Protein AF-A0A0G4K758-F1 (afdb_monomer)

Radius of gyration: 41.96 Å; Cα contacts (8 Å, |Δi|>4): 1169; chains: 1; bounding box: 105×91×119 Å

pLDDT: mean 74.56, std 19.64, range [31.14, 98.19]

Solvent-accessible surface area (backbone atoms only — not comparable to full-atom values): 63562 Å² total; per-residue (Å²): 114,80,69,56,59,59,52,56,68,67,61,80,76,66,96,59,64,56,64,55,52,51,47,55,55,53,50,59,53,39,78,76,38,103,77,66,77,71,59,66,46,62,55,41,48,66,68,60,49,51,52,48,46,57,54,53,66,71,54,57,74,74,57,45,56,56,47,53,53,51,54,52,53,54,60,71,73,54,92,82,76,82,61,89,55,58,67,59,61,62,60,58,73,71,50,95,88,28,70,64,58,38,54,52,47,53,50,62,77,35,58,84,61,64,72,52,49,66,41,54,50,56,48,50,49,50,48,54,67,51,45,60,60,42,53,76,74,37,70,65,62,51,54,55,51,54,49,51,54,51,48,65,70,71,50,53,65,66,60,49,53,72,70,28,54,55,71,50,38,50,55,61,47,41,52,46,34,52,48,30,70,71,66,67,41,64,69,52,50,52,50,51,51,53,45,46,71,76,44,74,85,44,87,67,41,60,61,40,57,53,51,53,33,39,60,77,39,31,78,75,39,72,69,46,36,50,52,42,52,51,52,48,68,73,36,57,71,45,34,13,53,43,54,50,32,53,52,57,56,71,68,38,66,63,51,61,51,48,57,50,51,63,70,72,72,68,92,65,91,84,69,81,79,76,73,85,81,68,74,55,53,55,64,62,38,44,57,50,42,54,62,46,51,56,66,67,49,93,51,91,70,62,58,63,69,55,58,52,49,53,51,72,74,43,54,67,62,52,51,53,52,49,51,40,49,52,55,34,54,59,61,47,78,78,70,69,61,79,79,57,52,65,70,43,46,70,51,53,48,56,57,48,49,52,52,48,53,49,47,51,50,52,62,73,76,46,96,80,69,93,73,66,62,75,57,55,54,51,50,50,51,48,53,51,62,63,57,64,80,53,78,84,60,82,85,79,58,91,88,50,59,68,63,55,50,53,51,52,39,48,56,43,26,54,33,37,61,38,30,94,82,34,71,67,33,33,51,50,48,50,75,44,42,68,42,48,55,41,48,52,20,38,51,53,30,47,29,72,76,64,72,46,54,68,59,62,49,52,56,48,47,50,74,65,24,83,84,43,52,74,62,52,57,52,49,32,51,50,53,55,57,58,68,36,75,79,57,95,57,90,85,76,59,92,71,42,76,66,55,53,36,57,43,49,58,75,43,50,73,64,50,50,56,51,52,67,32,67,70,53,56,59,56,46,67,73,41,63,69,59,42,48,53,50,49,55,54,56,68,32,93,90,37,76,75,74,80,58,60,45,46,54,49,42,46,67,68,52,88,50,69,67,54,34,55,52,32,50,61,54,50,62,76,35,52,96,75,43,48,70,63,50,55,65,46,47,83,74,45,63,68,74,48,29,53,53,51,53,52,42,54,44,55,57,59,54,68,67,55,46,93,88,56,71,69,90,49,70,66,58,47,48,55,52,44,69,74,67,60,60,72,88,47,47,59,69,50,64,75,39,60,66,50,60,60,41,51,57,67,22,26,24,65,81,73,73,48,66,48,57,57,68,58,50,49,45,55,52,40,53,45,47,67,50,90,66,96,72,87,59,60,67,54,51,46,55,53,71,48,40,27,64,69,46,43,42,51,28,50,50,54,46,49,54,51,40,55,74,67,66,57,53,72,84,53,57,42,54,44,44,59,44,23,56,66,47,57,70,70,64,52,55,52,46,56,60,51,35,51,52,31,44,77,65,77,34,38,70,59,27,15,50,48,48,37,27,47,51,64,47,69,47,46,70,52,51,48,50,36,50,52,35,40,73,70,44,87,53,62,60,37,14,49,27,19,45,54,32,46,43,53,53,13,57,76,69,76,42,53,49,68,58,46,55,55,69,36,61,73,53,85,74,36,39,83,83,22,38,32,80,44,51,25,41,54,84,62,58,45,43,33,43,34,33,63,43,94,86,74,44,76,48,35,31,36,67,86,75,76,38,81,44,97,65,87,75,84,73,58,96,47,35,28,62,68,46,34,51,49,43,54,51,49,54,54,50,47,56,52,51,52,54,52,50,53,57,53,48,46,58,47,52,53,49,30,44,36,41,52,57,54,29,25,50,62,52,41,38,60,44,27,60,62,25,43,72,36,26,52,53,38,49,43,40,55,32,27,35,38,50,98,85,71,44,81,74,50,55,34,31,37,48,97,90,69,51,33,26,32,78,80,73,43,79,56,78,83,56,74,85,54,41,85,35,66,30,37,27,54,50,44,56,92,82,44,58,70,71,57,49,51,41,46,53,46,53,34,56,78,69,71,52,74,50,88,56,68,53,87,74,54,65,59,35,77,83,54,76,89,49,39,48,99,76,35,30,38,66,47,80,90,42,66,26,54,47,67,56,54,53,50,51,36,58,74,70,67,34,43,71,50,70,73,48,81,96,44,28,34,41,38,40,36,37,79,37,79,75,56,31,34,34,41,37,42,34,33,79,59,47,49,73,99,51,86,67,90,62,65,32,41,42,46,34,39,40,34,28,57,35,51,97,88,63,47,70,55,91,90,52,57,30,57,64,87,80,45,61,60,60,39,47,14,33,52,48,21,52,59,73,70,93

Nearest PDB structures (foldseek):
  3zjy-assembly3_G  TM=2.683E-01  e=3.350E-01  Homo sapiens
  7y4i-assembly1_A  TM=2.012E-01  e=2.484E-01  Arabidopsis thaliana
  7y4i-assembly1_B  TM=1.807E-01  e=9.750E-01  Arabidopsis thaliana
  5qsu-assembly2_A  TM=2.296E-01  e=1.851E+00  Homo sapiens
  2pl2-assembly1_B  TM=3.145E-01  e=6.390E+00  Thermus thermophilus HB27

Secondary structure (DSSP, 8-state):
-HHHHHHHHHHTT-S-HHHHHHHHHHHHHHTTSS--STTHHHHS-HHHHHHHHHHHTTS-HHHHHHHHHHHHHHHHH-SS---TTHHHHHHGGG-TT-HHHHHHHHHHHTTTT-SSHHHHHHHHHHIIIIIHHHTTT-HHHHHHHHHHHHHHHHS-HHHHHHHS-GGGGHHHHHHHHHHHHHH--HHHHHHHHHHHHHHTT-TTS-HHHHHHHHHTTGGG-HHHHHHHHHHHHH-HHHHHHHHHHHHHHHH-HHHHHHHHHHHHS---TT--------SSHHHHHHHHHHHHHHHH--SS---HHHHHHHHHH-HHHHHHHHHHHHHHHHHHHTT--TTHHHHHHHHHHHHHHHHHHHHHHHHHH-TTS---HHHHHHHHHHHHHHHTT-GGGTTS-SSSHHHHHHHHHHHHHHHHHTTTT-HHHHHHHHHHTTSHHHHHHHHHHHHHHH---HHHHHHHHHHH-TT--HHHHHHHHHHHHHHHTTSS-TT--SS-HHHHHHHHHH-HHHHHHHHT-HHHHHHHTT-HHHHHHHHHHHT-TT------HHHHHHHHH---HHHHHHHHHHHHT-HHHHHHHHHHHHTT--HHHHHHHHHHHHHHHHTT--TT----SHHHHHHHHHHH--HHHHHHHHT-HHHHHHHTTPBBTTSSSBPPHHHHHHHHHHHHH-SS----HHHHHHHTTB-HHHHHHHHHHHHHHHHHTT--GGGTTHHHHHHHHS-HHHHHHHHHHHHHHHHTT-HHHHHHHHHHHGGG--HHHHHHHHHHHHH-S-HHHHHHHHHHHHHHHHHTTS-HHHHHHHH---TT--TTSEEEEE--TTTT-EEEEEE-TTS-EEEEETTTTEEESSPPPP-TTS-HHHHHHHHHHHHHHHHHHHHHHHHHHHHHHHHHHH---EEHHHHIIIIISSHHHHHHHHHSEEEEE-TTS-EEEEEEE-TTS-EE-TTSPBPPPPHHHHTSEEEEEPPGGGS-HHHHHHHHHHHHHTT---SS--TT----PPPGGGB-TTSEEE-SS-EE-HHHHHHHHHHTTPEE----GGGEEEEEEEEETTTTEEEEEEEEEEETT---SSPEEEEEEEEEE--TTS---TT----GGGS-HHHHHHHHHHHHH-

Mean predicted aligned error: 20.36 Å

Structure (mmCIF, N/CA/C/O backbone):
data_AF-A0A0G4K758-F1
#
_entry.id   AF-A0A0G4K758-F1
#
loop_
_atom_site.group_PDB
_atom_site.id
_atom_site.type_symbol
_atom_site.label_atom_id
_atom_site.label_alt_id
_atom_site.label_comp_id
_atom_site.label_asym_id
_atom_site.label_entity_id
_atom_site.label_seq_id
_atom_site.pdbx_PDB_ins_code
_atom_site.Cartn_x
_atom_site.Cartn_y
_atom_site.Cartn_z
_atom_site.occupancy
_atom_site.B_iso_or_equiv
_atom_site.auth_seq_id
_atom_site.auth_comp_id
_atom_site.auth_asym_id
_atom_site.auth_atom_id
_atom_site.pdbx_PDB_model_num
ATOM 1 N N . MET A 1 1 ? 27.061 52.508 -25.221 1.00 33.19 1 MET A N 1
ATOM 2 C CA . MET A 1 1 ? 26.983 52.858 -26.660 1.00 33.19 1 MET A CA 1
ATOM 3 C C . MET A 1 1 ? 27.498 54.270 -26.961 1.00 33.19 1 MET A C 1
ATOM 5 O O . MET A 1 1 ? 28.355 54.381 -27.823 1.00 33.19 1 MET A O 1
ATOM 9 N N . GLY A 1 2 ? 27.103 55.327 -26.233 1.00 34.38 2 GLY A N 1
ATOM 10 C CA . GLY A 1 2 ? 27.528 56.711 -26.542 1.00 34.38 2 GLY A CA 1
ATOM 11 C C . GLY A 1 2 ? 29.026 57.062 -26.392 1.00 34.38 2 GLY A C 1
ATOM 12 O O . GLY A 1 2 ? 29.486 58.003 -27.029 1.00 34.38 2 GLY A O 1
ATOM 13 N N . SER A 1 3 ? 29.824 56.319 -25.610 1.00 35.88 3 SER A N 1
ATOM 14 C CA . SER A 1 3 ? 31.284 56.548 -25.532 1.00 35.88 3 SER A CA 1
ATOM 15 C C . SER A 1 3 ? 32.061 55.929 -26.702 1.00 35.88 3 SER A C 1
ATOM 17 O O . SER A 1 3 ? 33.149 56.399 -27.027 1.00 35.88 3 SER A O 1
ATOM 19 N N . ILE A 1 4 ? 31.481 54.924 -27.369 1.00 37.09 4 ILE A N 1
ATOM 20 C CA . ILE A 1 4 ? 32.113 54.157 -28.450 1.00 37.09 4 ILE A CA 1
ATOM 21 C C . ILE A 1 4 ? 32.107 54.974 -29.751 1.00 37.09 4 ILE A C 1
ATOM 23 O O . ILE A 1 4 ? 33.143 55.104 -30.392 1.00 37.09 4 ILE A O 1
ATOM 27 N N . GLU A 1 5 ? 31.001 55.644 -30.091 1.00 37.62 5 GLU A N 1
ATOM 28 C CA . GLU A 1 5 ? 30.932 56.525 -31.276 1.00 37.62 5 GLU A CA 1
ATOM 29 C C . GLU A 1 5 ? 31.864 57.749 -31.188 1.00 37.62 5 GLU A C 1
ATOM 31 O O . GLU A 1 5 ? 32.385 58.216 -32.202 1.00 37.62 5 GLU A O 1
ATOM 36 N N . SER A 1 6 ? 32.109 58.255 -29.975 1.00 38.44 6 SER A N 1
ATOM 37 C CA . SER A 1 6 ? 33.037 59.368 -29.713 1.00 38.44 6 SER A CA 1
ATOM 38 C C . SER A 1 6 ? 34.502 58.960 -29.907 1.00 38.44 6 SER A C 1
ATOM 40 O O . SER A 1 6 ? 35.305 59.739 -30.425 1.00 38.44 6 SER A O 1
ATOM 42 N N . HIS A 1 7 ? 34.843 57.716 -29.555 1.00 39.59 7 HIS A N 1
ATOM 43 C CA . HIS A 1 7 ? 36.169 57.153 -29.806 1.00 39.59 7 HIS A CA 1
ATOM 44 C C . HIS A 1 7 ? 36.357 56.829 -31.297 1.00 39.59 7 HIS A C 1
ATOM 46 O O . HIS A 1 7 ? 37.356 57.229 -31.888 1.00 39.59 7 HIS A O 1
ATOM 52 N N . ILE A 1 8 ? 35.337 56.252 -31.946 1.00 37.56 8 ILE A N 1
ATOM 53 C CA . ILE A 1 8 ? 35.321 55.939 -33.387 1.00 37.56 8 ILE A CA 1
ATOM 54 C C . ILE A 1 8 ? 35.526 57.193 -34.256 1.00 37.56 8 ILE A C 1
ATOM 56 O O . ILE A 1 8 ? 36.263 57.143 -35.236 1.00 37.56 8 ILE A O 1
ATOM 60 N N . LYS A 1 9 ? 34.950 58.345 -33.882 1.00 39.47 9 LYS A N 1
ATOM 61 C CA . LYS A 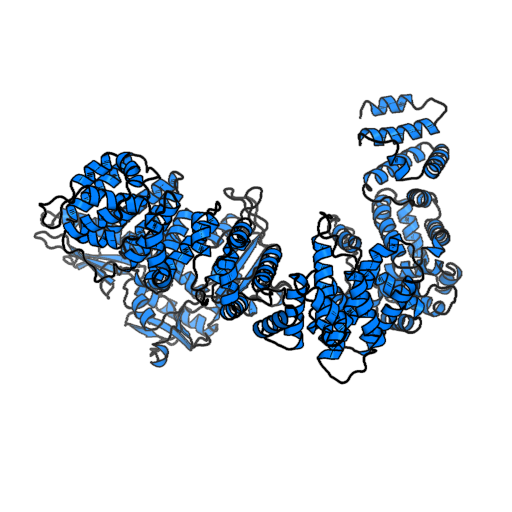1 9 ? 35.155 59.615 -34.610 1.00 39.47 9 LYS A CA 1
ATOM 62 C C . LYS A 1 9 ? 36.543 60.240 -34.433 1.00 39.47 9 LYS A C 1
ATOM 64 O O . LYS A 1 9 ? 36.933 61.061 -35.259 1.00 39.47 9 LYS A O 1
ATOM 69 N N . LYS A 1 10 ? 37.287 59.899 -33.374 1.00 39.28 10 LYS A N 1
ATOM 70 C CA . LYS A 1 10 ? 38.665 60.389 -33.171 1.00 39.28 10 LYS A CA 1
ATOM 71 C C . LYS A 1 10 ? 39.702 59.587 -33.961 1.00 39.28 10 LYS A C 1
ATOM 73 O O . LYS A 1 10 ? 40.736 60.146 -34.313 1.00 39.28 10 LYS A O 1
ATOM 78 N N . VAL A 1 11 ? 39.404 58.326 -34.269 1.00 42.06 11 VAL A N 1
ATOM 79 C CA . VAL A 1 11 ? 40.320 57.364 -34.911 1.00 42.06 11 VAL A CA 1
ATOM 80 C C . VAL A 1 11 ? 40.391 57.533 -36.440 1.00 42.06 11 VAL A C 1
ATOM 82 O O . VAL A 1 11 ? 41.363 57.150 -37.075 1.00 42.06 11 VAL A O 1
ATOM 85 N N . THR A 1 12 ? 39.425 58.201 -37.073 1.00 41.44 12 THR A N 1
ATOM 86 C CA . THR A 1 12 ? 39.355 58.330 -38.544 1.00 41.44 12 THR A CA 1
ATOM 87 C C . THR A 1 12 ? 40.396 59.257 -39.204 1.00 41.44 12 THR A C 1
ATOM 89 O O . THR A 1 12 ? 40.277 59.510 -40.398 1.00 41.44 12 THR A O 1
ATOM 92 N N . ASN A 1 13 ? 41.408 59.770 -38.487 1.00 42.66 13 ASN A N 1
ATOM 93 C CA . ASN A 1 13 ? 42.305 60.822 -39.001 1.00 42.66 13 ASN A CA 1
ATOM 94 C C . ASN A 1 13 ? 43.827 60.578 -38.867 1.00 42.66 13 ASN A C 1
ATOM 96 O O . ASN A 1 13 ? 44.582 61.529 -39.073 1.00 42.66 13 ASN A O 1
ATOM 100 N N . ASN A 1 14 ? 44.324 59.364 -38.580 1.00 39.41 14 ASN A N 1
ATOM 101 C CA . ASN A 1 14 ? 45.777 59.124 -38.476 1.00 39.41 14 ASN A CA 1
ATOM 102 C C . ASN A 1 14 ? 46.321 57.949 -39.309 1.00 39.41 14 ASN A C 1
ATOM 104 O O . ASN A 1 14 ? 45.614 57.026 -39.693 1.00 39.41 14 ASN A O 1
ATOM 108 N N . LYS A 1 15 ? 47.608 58.060 -39.664 1.00 43.41 15 LYS A N 1
ATOM 109 C CA . LYS A 1 15 ? 48.278 57.384 -40.792 1.00 43.41 15 LYS A CA 1
ATOM 110 C C . LYS A 1 15 ? 48.824 55.972 -40.519 1.00 43.41 15 LYS A C 1
ATOM 112 O O . LYS A 1 15 ? 49.601 55.492 -41.338 1.00 43.41 15 LYS A O 1
ATOM 117 N N . ASP A 1 16 ? 48.416 55.295 -39.446 1.00 52.78 16 ASP A N 1
ATOM 118 C CA . ASP A 1 16 ? 48.936 53.954 -39.123 1.00 52.78 16 ASP A CA 1
ATOM 119 C C . ASP A 1 16 ? 47.819 52.956 -38.764 1.00 52.78 16 ASP A C 1
ATOM 121 O O . ASP A 1 16 ? 47.622 52.526 -37.629 1.00 52.78 16 ASP A O 1
ATOM 125 N N . ILE A 1 17 ? 47.042 52.614 -39.794 1.00 52.50 17 ILE A N 1
ATOM 126 C CA . ILE A 1 17 ? 45.747 51.929 -39.690 1.00 52.50 17 ILE A CA 1
ATOM 127 C C . ILE A 1 17 ? 45.872 50.463 -39.212 1.00 52.50 17 ILE A C 1
ATOM 129 O O . ILE A 1 17 ? 44.919 49.916 -38.660 1.00 52.50 17 ILE A O 1
ATOM 133 N N . SER A 1 18 ? 47.026 49.805 -39.391 1.00 53.31 18 SER A N 1
ATOM 134 C CA . SER A 1 18 ? 47.195 48.386 -39.013 1.00 53.31 18 SER A CA 1
ATOM 135 C C . SER A 1 18 ? 47.266 48.176 -37.493 1.00 53.31 18 SER A C 1
ATOM 137 O O . SER A 1 18 ? 46.630 47.260 -36.970 1.00 53.31 18 SER A O 1
ATOM 139 N N . ASN A 1 19 ? 47.956 49.068 -36.773 1.00 52.09 19 ASN A N 1
ATOM 140 C CA . ASN A 1 19 ? 48.092 48.999 -35.317 1.00 52.09 19 ASN A CA 1
ATOM 141 C C . ASN A 1 19 ? 46.804 49.434 -34.598 1.00 52.09 19 ASN A C 1
ATOM 143 O O . ASN A 1 19 ? 46.447 48.846 -33.582 1.00 52.09 19 ASN A O 1
ATOM 147 N N . GLU A 1 20 ? 46.054 50.393 -35.150 1.00 53.25 20 GLU A N 1
ATOM 148 C CA . GLU A 1 20 ? 44.752 50.806 -34.599 1.00 53.25 20 GLU A CA 1
ATOM 149 C C . GLU A 1 20 ? 43.660 49.738 -34.778 1.00 53.25 20 GLU A C 1
ATOM 151 O O . GLU A 1 20 ? 42.857 49.514 -33.869 1.00 53.25 20 GLU A O 1
ATOM 156 N N . ILE A 1 21 ? 43.625 49.036 -35.921 1.00 55.38 21 ILE A N 1
ATOM 157 C CA . ILE A 1 21 ? 42.696 47.912 -36.137 1.00 55.38 21 ILE A CA 1
ATOM 158 C C . ILE A 1 21 ? 43.023 46.756 -35.188 1.00 55.38 21 ILE A C 1
ATOM 160 O O . ILE A 1 21 ? 42.101 46.186 -34.601 1.00 55.38 21 ILE A O 1
ATOM 164 N N . ARG A 1 22 ? 44.316 46.449 -35.015 1.00 56.94 22 ARG A N 1
ATOM 165 C CA . ARG A 1 22 ? 44.796 45.438 -34.067 1.00 56.94 22 ARG A CA 1
ATOM 166 C C . ARG A 1 22 ? 44.320 45.754 -32.643 1.00 56.94 22 ARG A C 1
ATOM 168 O O . ARG A 1 22 ? 43.631 44.926 -32.055 1.00 56.94 22 ARG A O 1
ATOM 175 N N . HIS A 1 23 ? 44.559 46.972 -32.150 1.00 56.47 23 HIS A N 1
ATOM 176 C CA . HIS A 1 23 ? 44.122 47.374 -30.808 1.00 56.47 23 HIS A CA 1
ATOM 177 C C . HIS A 1 23 ? 42.602 47.400 -30.630 1.00 56.47 23 HIS A C 1
ATOM 179 O O . HIS A 1 23 ? 42.110 46.985 -29.593 1.00 56.47 23 HIS A O 1
ATOM 185 N N . THR A 1 24 ? 41.830 47.798 -31.644 1.00 57.50 24 THR A N 1
ATOM 186 C CA . THR A 1 24 ? 40.358 47.808 -31.534 1.00 57.50 24 THR A CA 1
ATOM 187 C C . THR A 1 24 ? 39.777 46.395 -31.364 1.00 57.50 24 THR A C 1
ATOM 189 O O . THR A 1 24 ? 38.785 46.211 -30.658 1.00 57.50 24 THR A O 1
ATOM 192 N N . ILE A 1 25 ? 40.371 45.396 -32.028 1.00 55.47 25 ILE A N 1
ATOM 193 C CA . ILE A 1 25 ? 39.953 43.990 -31.929 1.00 55.47 25 ILE A CA 1
ATOM 194 C C . ILE A 1 25 ? 40.389 43.403 -30.580 1.00 55.47 25 ILE A C 1
ATOM 196 O O . ILE A 1 25 ? 39.594 42.727 -29.931 1.00 55.47 25 ILE A O 1
ATOM 200 N N . GLU A 1 26 ? 41.609 43.707 -30.133 1.00 58.50 26 GLU A N 1
ATOM 201 C CA . GLU A 1 26 ? 42.123 43.304 -28.817 1.00 58.50 26 GLU A CA 1
ATOM 202 C C . GLU A 1 26 ? 41.300 43.919 -27.666 1.00 58.50 26 GLU A C 1
ATOM 204 O O . GLU A 1 26 ? 40.866 43.187 -26.778 1.00 58.50 26 GLU A O 1
ATOM 209 N N . ASP A 1 27 ? 40.979 45.217 -27.721 1.00 52.69 27 ASP A N 1
ATOM 210 C CA . ASP A 1 27 ? 40.198 45.943 -26.702 1.00 52.69 27 ASP A CA 1
ATOM 211 C C . ASP A 1 27 ? 38.743 45.453 -26.597 1.00 52.69 27 ASP A C 1
ATOM 213 O O . ASP A 1 27 ? 38.176 45.384 -25.502 1.00 52.69 27 ASP A O 1
ATOM 217 N N . TYR A 1 28 ? 38.115 45.094 -27.723 1.00 52.62 28 TYR A N 1
ATOM 218 C CA . TYR A 1 28 ? 36.756 44.540 -27.730 1.00 52.62 28 TYR A CA 1
ATOM 219 C C . TYR A 1 28 ? 36.692 43.174 -27.029 1.00 52.62 28 TYR A C 1
ATOM 221 O O . TYR A 1 28 ? 35.728 42.888 -26.316 1.00 52.62 28 TYR A O 1
ATOM 229 N N . VAL A 1 29 ? 37.731 42.351 -27.199 1.00 48.16 29 VAL A N 1
ATOM 230 C CA . VAL A 1 29 ? 37.882 41.063 -26.507 1.00 48.16 29 VAL A CA 1
ATOM 231 C C . VAL A 1 29 ? 38.191 41.290 -25.018 1.00 48.16 29 VAL A C 1
ATOM 233 O O . VAL A 1 29 ? 37.595 40.635 -24.164 1.00 48.16 29 VAL A O 1
ATOM 236 N N . TYR A 1 30 ? 39.022 42.287 -24.694 1.00 44.22 30 TYR A N 1
ATOM 237 C CA . TYR A 1 30 ? 39.373 42.673 -23.320 1.00 44.22 30 TYR A CA 1
ATOM 238 C C . TYR A 1 30 ? 38.161 43.134 -22.489 1.00 44.22 30 TYR A C 1
ATOM 240 O O . TYR A 1 30 ? 38.019 42.770 -21.327 1.00 44.22 30 TYR A O 1
ATOM 248 N N . LEU A 1 31 ? 37.233 43.896 -23.078 1.00 44.59 31 LEU A N 1
ATOM 249 C CA . LEU A 1 31 ? 36.031 44.408 -22.394 1.00 44.59 31 LEU A CA 1
ATOM 250 C C . LEU A 1 31 ? 35.007 43.327 -21.997 1.00 44.59 31 LEU A C 1
ATOM 252 O O . LEU A 1 31 ? 34.047 43.625 -21.282 1.00 44.59 31 LEU A O 1
ATOM 256 N N . LYS A 1 32 ? 35.166 42.091 -22.480 1.00 43.78 32 LYS A N 1
ATOM 257 C CA . LYS A 1 32 ? 34.257 40.965 -22.221 1.00 43.78 32 LYS A CA 1
ATOM 258 C C . LYS A 1 32 ? 34.881 39.860 -21.364 1.00 43.78 32 LYS A C 1
ATOM 260 O O . LYS A 1 32 ? 34.130 39.028 -20.860 1.00 43.78 32 LYS A O 1
ATOM 265 N N . THR A 1 33 ? 36.201 39.866 -21.167 1.00 42.78 33 THR A N 1
ATOM 266 C CA . THR A 1 33 ? 36.931 38.893 -20.339 1.00 42.78 33 THR A CA 1
ATOM 267 C C . THR A 1 33 ? 38.136 39.554 -19.668 1.00 42.78 33 THR A C 1
ATOM 269 O O . THR A 1 33 ? 38.985 40.089 -20.374 1.00 42.78 33 THR A O 1
ATOM 272 N N . ASP A 1 34 ? 38.258 39.459 -18.340 1.00 36.50 34 ASP A N 1
ATOM 273 C CA . ASP A 1 34 ? 39.281 40.153 -17.521 1.00 36.50 34 ASP A CA 1
ATOM 274 C C . ASP A 1 34 ? 40.753 39.712 -17.755 1.00 36.50 34 ASP A C 1
ATOM 276 O O . ASP A 1 34 ? 41.661 40.157 -17.054 1.00 36.50 34 ASP A O 1
ATOM 280 N N . GLU A 1 35 ? 41.035 38.867 -18.749 1.00 39.75 35 GLU A N 1
ATOM 281 C CA . GLU A 1 35 ? 42.372 38.334 -19.045 1.00 39.75 35 GLU A CA 1
ATOM 282 C C . GLU A 1 35 ? 42.577 38.087 -20.553 1.00 39.75 35 GLU A C 1
ATOM 284 O O . GLU A 1 35 ? 42.265 36.980 -20.995 1.00 39.75 35 GLU A O 1
ATOM 289 N N . VAL A 1 36 ? 43.167 38.997 -21.352 1.00 50.66 36 VAL A N 1
ATOM 290 C CA . VAL A 1 36 ? 43.812 38.560 -22.620 1.00 50.66 36 VAL A CA 1
ATOM 291 C C . VAL A 1 36 ? 44.913 39.493 -23.147 1.00 50.66 36 VAL A C 1
ATOM 293 O O . VAL A 1 36 ? 44.634 40.617 -23.548 1.00 50.66 36 VAL A O 1
ATOM 296 N N . PRO A 1 37 ? 46.155 38.992 -23.294 1.00 38.91 37 PRO A N 1
ATOM 297 C CA . PRO A 1 37 ? 46.807 39.048 -24.624 1.00 38.91 37 PRO A CA 1
ATOM 298 C C . PRO A 1 37 ? 47.203 37.679 -25.222 1.00 38.91 37 PRO A C 1
ATOM 300 O O . PRO A 1 37 ? 47.271 37.536 -26.439 1.00 38.91 37 PRO A O 1
ATOM 303 N N . GLU A 1 38 ? 47.422 36.635 -24.413 1.00 42.47 38 GLU A N 1
ATOM 304 C CA . GLU A 1 38 ? 47.880 35.322 -24.923 1.00 42.47 38 GLU A CA 1
ATOM 305 C C . GLU A 1 38 ? 46.776 34.494 -25.613 1.00 42.47 38 GLU A C 1
ATOM 307 O O . GLU A 1 38 ? 47.066 33.659 -26.470 1.00 42.47 38 GLU A O 1
ATOM 312 N N . ARG A 1 39 ? 45.495 34.737 -25.299 1.00 42.41 39 ARG A N 1
ATOM 313 C CA . ARG A 1 39 ? 44.366 33.933 -25.809 1.00 42.41 39 ARG A CA 1
ATOM 314 C C . ARG A 1 39 ? 43.961 34.223 -27.260 1.00 42.41 39 ARG A C 1
ATOM 316 O O . ARG A 1 39 ? 43.593 33.274 -27.946 1.00 42.41 39 ARG A O 1
ATOM 323 N N . VAL A 1 40 ? 44.071 35.449 -27.785 1.00 44.44 40 VAL A N 1
ATOM 324 C CA . VAL A 1 40 ? 43.770 35.717 -29.218 1.00 44.44 40 VAL A CA 1
ATOM 325 C C . VAL A 1 40 ? 44.753 34.961 -30.118 1.00 44.44 40 VAL A C 1
ATOM 327 O O . VAL A 1 40 ? 44.353 34.301 -31.077 1.00 44.44 40 VAL A O 1
ATOM 330 N N . HIS A 1 41 ? 46.029 34.949 -29.728 1.00 45.12 41 HIS A N 1
ATOM 331 C CA . HIS A 1 41 ? 47.083 34.201 -30.414 1.00 45.12 41 HIS A CA 1
ATOM 332 C C . HIS A 1 41 ? 46.993 32.672 -30.237 1.00 45.12 41 HIS A C 1
ATOM 334 O O . HIS A 1 41 ? 47.713 31.938 -30.911 1.00 45.12 41 HIS A O 1
ATOM 340 N N . SER A 1 42 ? 46.107 32.187 -29.356 1.00 42.03 42 SER A N 1
ATOM 341 C CA . SER A 1 42 ? 45.810 30.757 -29.190 1.00 42.03 42 SER A CA 1
ATOM 342 C C . SER A 1 42 ? 44.721 30.238 -30.143 1.00 42.03 42 SER A C 1
ATOM 344 O O . SER A 1 42 ? 44.628 29.031 -30.344 1.00 42.03 42 SER A O 1
ATOM 346 N N . ILE A 1 43 ? 43.924 31.135 -30.745 1.00 45.53 43 ILE A N 1
ATOM 347 C CA . ILE A 1 43 ? 42.865 30.819 -31.728 1.00 45.53 43 ILE A CA 1
ATOM 348 C C . ILE A 1 43 ? 43.395 30.940 -33.169 1.00 45.53 43 ILE A C 1
ATOM 350 O O . ILE A 1 43 ? 42.958 30.232 -34.077 1.00 45.53 43 ILE A O 1
ATOM 354 N N . MET A 1 44 ? 44.350 31.846 -33.381 1.00 47.38 44 MET A N 1
ATOM 355 C CA . MET A 1 44 ? 45.054 32.058 -34.643 1.00 47.38 44 MET A CA 1
ATOM 356 C C . MET A 1 44 ? 46.506 32.401 -34.313 1.00 47.38 44 MET A C 1
ATOM 358 O O . MET A 1 44 ? 46.751 33.327 -33.539 1.00 47.38 44 MET A O 1
ATOM 362 N N . ASN A 1 45 ? 47.475 31.656 -34.853 1.00 48.00 45 ASN A N 1
ATOM 363 C CA . ASN A 1 45 ? 48.878 31.896 -34.517 1.00 48.00 45 ASN A CA 1
ATOM 364 C C . ASN A 1 45 ? 49.325 33.305 -34.961 1.00 48.00 45 ASN A C 1
ATOM 366 O O . ASN A 1 45 ? 48.716 33.946 -35.820 1.00 48.00 45 ASN A O 1
ATOM 370 N N . ARG A 1 46 ? 50.411 33.799 -34.360 1.00 47.84 46 ARG A N 1
ATOM 371 C CA . ARG A 1 46 ? 50.863 35.189 -34.521 1.00 47.84 46 ARG A CA 1
ATOM 372 C C . ARG A 1 46 ? 51.199 35.562 -35.969 1.00 47.84 46 ARG A C 1
ATOM 374 O O . ARG A 1 46 ? 50.923 36.680 -36.378 1.00 47.84 46 ARG A O 1
ATOM 381 N N . ASN A 1 47 ? 51.742 34.632 -36.752 1.00 50.41 47 ASN A N 1
ATOM 382 C CA . ASN A 1 47 ? 52.109 34.893 -38.145 1.00 50.41 47 ASN A CA 1
ATOM 383 C C . ASN A 1 47 ? 50.869 35.000 -39.046 1.00 50.41 47 ASN A C 1
ATOM 385 O O . ASN A 1 47 ? 50.807 35.891 -39.892 1.00 50.41 47 ASN A O 1
ATOM 389 N N . ASP A 1 48 ? 49.868 34.147 -38.825 1.00 51.25 48 ASP A N 1
ATOM 390 C CA . ASP A 1 48 ? 48.610 34.158 -39.580 1.00 51.25 48 ASP A CA 1
ATOM 391 C C . ASP A 1 48 ? 47.737 35.359 -39.209 1.00 51.25 48 ASP A C 1
ATOM 393 O O . ASP A 1 48 ? 47.105 35.959 -40.079 1.00 51.25 48 ASP A O 1
ATOM 397 N N . PHE A 1 49 ? 47.748 35.763 -37.935 1.00 54.62 49 PHE A N 1
ATOM 398 C CA . PHE A 1 49 ? 47.084 36.981 -37.474 1.00 54.62 49 PHE A CA 1
ATOM 399 C C . PHE A 1 49 ? 47.720 38.237 -38.089 1.00 54.62 49 PHE A C 1
ATOM 401 O O . PHE A 1 49 ? 47.018 39.144 -38.535 1.00 54.62 49 PHE A O 1
ATOM 408 N N . ASP A 1 50 ? 49.048 38.273 -38.186 1.00 54.38 50 ASP A N 1
ATOM 409 C CA . ASP A 1 50 ? 49.779 39.407 -38.751 1.00 54.38 50 ASP A CA 1
ATOM 410 C C . ASP A 1 50 ? 49.595 39.501 -40.270 1.00 54.38 50 ASP A C 1
ATOM 412 O O . ASP A 1 50 ? 49.379 40.595 -40.797 1.00 54.38 50 ASP A O 1
ATOM 416 N N . ALA A 1 51 ? 49.596 38.365 -40.975 1.00 54.56 51 ALA A N 1
ATOM 417 C CA . ALA A 1 51 ? 49.243 38.297 -42.391 1.00 54.56 51 ALA A CA 1
ATOM 418 C C . ALA A 1 51 ? 47.795 38.756 -42.631 1.00 54.56 51 ALA A C 1
ATOM 420 O O . ALA A 1 51 ? 47.538 39.577 -43.515 1.00 54.56 51 ALA A O 1
ATOM 421 N N . PHE A 1 52 ? 46.866 38.300 -41.787 1.00 56.56 52 PHE A N 1
ATOM 422 C CA . PHE A 1 52 ? 45.461 38.680 -41.831 1.00 56.56 52 PHE A CA 1
ATOM 423 C C . PHE A 1 52 ? 45.252 40.199 -41.659 1.00 56.56 52 PHE A C 1
ATOM 425 O O . PHE A 1 52 ? 44.574 40.825 -42.477 1.00 56.56 52 PHE A O 1
ATOM 432 N N . ILE A 1 53 ? 45.873 40.825 -40.654 1.00 56.25 53 ILE A N 1
ATOM 433 C CA . ILE A 1 53 ? 45.789 42.280 -40.435 1.00 56.25 53 ILE A CA 1
ATOM 434 C C . ILE A 1 53 ? 46.393 43.057 -41.612 1.00 56.25 53 ILE A C 1
ATOM 436 O O . ILE A 1 53 ? 45.857 44.093 -42.022 1.00 56.25 53 ILE A O 1
ATOM 440 N N . ASN A 1 54 ? 47.482 42.550 -42.191 1.00 57.00 54 ASN A N 1
ATOM 441 C CA . ASN A 1 54 ? 48.140 43.181 -43.327 1.00 57.00 54 ASN A CA 1
ATOM 442 C C . ASN A 1 54 ? 47.253 43.152 -44.584 1.00 57.00 54 ASN A C 1
ATOM 444 O O . ASN A 1 54 ? 47.169 44.149 -45.301 1.00 57.00 54 ASN A O 1
ATOM 448 N N . ASP A 1 55 ? 46.517 42.067 -44.820 1.00 55.16 55 ASP A N 1
ATOM 449 C CA . ASP A 1 55 ? 45.559 41.972 -45.926 1.00 55.16 55 ASP A CA 1
ATOM 450 C C . ASP A 1 55 ? 44.277 42.781 -45.673 1.00 55.16 55 ASP A C 1
ATOM 452 O O . ASP A 1 55 ? 43.797 43.486 -46.568 1.00 55.16 55 ASP A O 1
ATOM 456 N N . LEU A 1 56 ? 43.786 42.821 -44.430 1.00 53.88 56 LEU A N 1
ATOM 457 C CA . LEU A 1 56 ? 42.654 43.667 -44.041 1.00 53.88 56 LEU A CA 1
ATOM 458 C C . LEU A 1 56 ? 42.955 45.164 -44.244 1.00 53.88 56 LEU A C 1
ATOM 460 O O . LEU A 1 56 ? 42.091 45.942 -44.660 1.00 53.88 56 LEU A O 1
ATOM 464 N N . SER A 1 57 ? 44.205 45.571 -44.003 1.00 55.16 57 SER A N 1
ATOM 465 C CA . SER A 1 57 ? 44.672 46.952 -44.180 1.00 55.16 57 SER A CA 1
ATOM 466 C C . SER A 1 57 ? 44.680 47.428 -45.641 1.00 55.16 57 SER A C 1
ATOM 468 O O . SER A 1 57 ? 44.755 48.637 -45.884 1.00 55.16 57 SER A O 1
ATOM 470 N N . LYS A 1 58 ? 44.539 46.508 -46.606 1.00 55.03 58 LYS A N 1
ATOM 471 C CA . LYS A 1 58 ? 44.483 46.784 -48.051 1.00 55.03 58 LYS A CA 1
ATOM 472 C C . LYS A 1 58 ? 43.048 46.857 -48.605 1.00 55.03 58 LYS A C 1
ATOM 474 O O . LYS A 1 58 ? 42.870 47.328 -49.723 1.00 55.03 58 LYS A O 1
ATOM 479 N N . CYS A 1 59 ? 42.033 46.443 -47.838 1.00 50.38 59 CYS A N 1
ATOM 480 C CA . CYS A 1 59 ? 40.621 46.400 -48.268 1.00 50.38 59 CYS A CA 1
ATOM 481 C C . CYS A 1 59 ? 39.925 47.779 -48.208 1.00 50.38 59 CYS A C 1
ATOM 483 O O . CYS A 1 59 ? 40.429 48.692 -47.546 1.00 50.38 59 CYS A O 1
ATOM 485 N N . ARG A 1 60 ? 38.756 47.956 -48.844 1.00 50.31 60 ARG A N 1
ATOM 486 C CA . ARG A 1 60 ? 37.954 49.198 -48.746 1.00 50.31 60 ARG A CA 1
ATOM 487 C C . ARG A 1 60 ? 37.252 49.313 -47.386 1.00 50.31 60 ARG A C 1
ATOM 489 O O . ARG A 1 60 ? 37.158 48.352 -46.629 1.00 50.31 60 ARG A O 1
ATOM 496 N N . GLN A 1 61 ? 36.818 50.514 -47.015 1.00 46.66 61 GLN A N 1
ATOM 497 C CA . GLN A 1 61 ? 36.370 50.818 -45.647 1.00 46.66 61 GLN A CA 1
ATOM 498 C C . GLN A 1 61 ? 35.059 50.110 -45.248 1.00 46.66 61 GLN A C 1
ATOM 500 O O . GLN A 1 61 ? 34.909 49.676 -44.109 1.00 46.66 61 GLN A O 1
ATOM 505 N N . ASP A 1 62 ? 34.142 49.957 -46.193 1.00 46.12 62 ASP A N 1
ATOM 506 C CA . ASP A 1 62 ? 32.894 49.194 -46.103 1.00 46.12 62 ASP A CA 1
ATOM 507 C C . ASP A 1 62 ? 33.127 47.675 -45.990 1.00 46.12 62 ASP A C 1
ATOM 509 O O . ASP A 1 62 ? 32.462 46.987 -45.208 1.00 46.12 62 ASP A O 1
ATOM 513 N N . GLU A 1 63 ? 34.136 47.163 -46.696 1.00 49.16 63 GLU A N 1
ATOM 514 C CA . GLU A 1 63 ? 34.578 45.764 -46.617 1.00 49.16 63 GLU A CA 1
ATOM 515 C C . GLU A 1 63 ? 35.198 45.453 -45.240 1.00 49.16 63 GLU A C 1
ATOM 517 O O . GLU A 1 63 ? 34.892 44.423 -44.637 1.00 49.16 63 GLU A O 1
ATOM 522 N N . ARG A 1 64 ? 35.998 46.376 -44.679 1.00 54.28 64 ARG A N 1
ATOM 523 C CA . ARG A 1 64 ? 36.643 46.217 -43.356 1.00 54.28 64 ARG A CA 1
ATOM 524 C C . ARG A 1 64 ? 35.647 46.109 -42.201 1.00 54.28 64 ARG A C 1
ATOM 526 O O . ARG A 1 64 ? 35.870 45.331 -41.276 1.00 54.28 64 ARG A O 1
ATOM 533 N N . GLU A 1 65 ? 34.562 46.880 -42.230 1.00 50.06 65 GLU A N 1
ATOM 534 C CA . GLU A 1 65 ? 33.554 46.865 -41.159 1.00 50.06 65 GLU A CA 1
ATOM 535 C C . GLU A 1 65 ? 32.678 45.605 -41.190 1.00 50.06 65 GLU A C 1
ATOM 537 O O . GLU A 1 65 ? 32.324 45.064 -40.140 1.00 50.06 65 GLU A O 1
ATOM 542 N N . SER A 1 66 ? 32.403 45.072 -42.381 1.00 47.41 66 SER A N 1
ATOM 543 C CA . SER A 1 66 ? 31.737 43.772 -42.537 1.00 47.41 66 SER A CA 1
ATOM 544 C C . SER A 1 66 ? 32.619 42.635 -42.010 1.00 47.41 66 SER A C 1
ATOM 546 O O . SER A 1 66 ? 32.149 41.743 -41.304 1.00 47.41 66 SER A O 1
ATOM 548 N N . TYR A 1 67 ? 33.926 42.731 -42.254 1.00 51.69 67 TYR A N 1
ATOM 549 C CA . TYR A 1 67 ? 34.922 41.772 -41.791 1.00 51.69 67 TYR A CA 1
ATOM 550 C C . TYR A 1 67 ? 35.096 41.763 -40.267 1.00 51.69 67 TYR A C 1
ATOM 552 O O . TYR A 1 67 ? 35.129 40.698 -39.649 1.00 51.69 67 TYR A O 1
ATOM 560 N N . LYS A 1 68 ? 35.157 42.947 -39.635 1.00 52.16 68 LYS A N 1
ATOM 561 C CA . LYS A 1 68 ? 35.203 43.069 -38.168 1.00 52.16 68 LYS A CA 1
ATOM 562 C C . LYS A 1 68 ? 33.991 42.406 -37.515 1.00 52.16 68 LYS A C 1
ATOM 564 O O . LYS A 1 68 ? 34.150 41.698 -36.526 1.00 52.16 68 LYS A O 1
ATOM 569 N N . ARG A 1 69 ? 32.791 42.587 -38.080 1.00 50.41 69 ARG A N 1
ATOM 570 C CA . ARG A 1 69 ? 31.562 41.950 -37.574 1.00 50.41 69 ARG A CA 1
ATOM 571 C C . ARG A 1 69 ? 31.606 40.426 -37.688 1.00 50.41 69 ARG A C 1
ATOM 573 O O . ARG A 1 69 ? 31.170 39.750 -36.763 1.00 50.41 69 ARG A O 1
ATOM 580 N N . LEU A 1 70 ? 32.162 39.898 -38.776 1.00 48.00 70 LEU A N 1
ATOM 581 C CA . LEU A 1 70 ? 32.288 38.457 -39.009 1.00 48.00 70 LEU A CA 1
ATOM 582 C C . LEU A 1 70 ? 33.265 37.796 -38.024 1.00 48.00 70 LEU A C 1
ATOM 584 O O . LEU A 1 70 ? 32.959 36.753 -37.451 1.00 48.00 70 LEU A O 1
ATOM 588 N N . LEU A 1 71 ? 34.410 38.444 -37.778 1.00 49.53 71 LEU A N 1
ATOM 589 C CA . LEU A 1 71 ? 35.412 37.980 -36.814 1.00 49.53 71 LEU A CA 1
ATOM 590 C C . LEU A 1 71 ? 34.850 37.979 -35.383 1.00 49.53 71 LEU A C 1
ATOM 592 O O . LEU A 1 71 ? 35.062 37.034 -34.630 1.00 49.53 71 LEU A O 1
ATOM 596 N N . ILE A 1 72 ? 34.081 39.018 -35.034 1.00 47.97 72 ILE A N 1
ATOM 597 C CA . ILE A 1 72 ? 33.395 39.132 -33.741 1.00 47.97 72 ILE A CA 1
ATOM 598 C C . ILE A 1 72 ? 32.359 38.016 -33.567 1.00 47.97 72 ILE A C 1
ATOM 600 O O . ILE A 1 72 ? 32.334 37.388 -32.513 1.00 47.97 72 ILE A O 1
ATOM 604 N N . LEU A 1 73 ? 31.540 37.732 -34.586 1.00 44.94 73 LEU A N 1
ATOM 605 C CA . LEU A 1 73 ? 30.543 36.654 -34.541 1.00 44.94 73 LEU A CA 1
ATOM 606 C C . LEU A 1 73 ? 31.190 35.269 -34.388 1.00 44.94 73 LEU A C 1
ATOM 608 O O . LEU A 1 73 ? 30.697 34.442 -33.625 1.00 44.94 73 LEU A O 1
ATOM 612 N N . TYR A 1 74 ? 32.320 35.034 -35.057 1.00 45.47 74 TYR A N 1
ATOM 613 C CA . TYR A 1 74 ? 33.044 33.765 -34.975 1.00 45.47 74 TYR A CA 1
ATOM 614 C C . TYR A 1 74 ? 33.714 33.550 -33.607 1.00 45.47 74 TYR A C 1
ATOM 616 O O . TYR A 1 74 ? 33.652 32.450 -33.060 1.00 45.47 74 TYR A O 1
ATOM 624 N N . ILE A 1 75 ? 34.292 34.606 -33.017 1.00 47.44 75 ILE A N 1
ATOM 625 C CA . ILE A 1 75 ? 34.851 34.579 -31.652 1.00 47.44 75 ILE A CA 1
ATOM 626 C C . ILE A 1 75 ? 33.739 34.393 -30.605 1.00 47.44 75 ILE A C 1
ATOM 628 O O . ILE A 1 75 ? 33.957 33.740 -29.589 1.00 47.44 75 ILE A O 1
ATOM 632 N N . HIS A 1 76 ? 32.536 34.926 -30.848 1.00 42.28 76 HIS A N 1
ATOM 633 C CA . HIS A 1 76 ? 31.406 34.811 -29.920 1.00 42.28 76 HIS A CA 1
ATOM 634 C C . HIS A 1 76 ? 30.836 33.387 -29.819 1.00 42.28 76 HIS A C 1
ATOM 636 O O . HIS A 1 76 ? 30.360 33.005 -28.754 1.00 42.28 76 HIS A O 1
ATOM 642 N N . ASN A 1 77 ? 30.899 32.605 -30.903 1.00 39.53 77 ASN A N 1
ATOM 643 C CA . ASN A 1 77 ? 30.242 31.295 -30.997 1.00 39.53 77 ASN A CA 1
ATOM 644 C C . ASN A 1 77 ? 31.153 30.085 -30.711 1.00 39.53 77 ASN A C 1
ATOM 646 O O . ASN A 1 77 ? 30.640 28.978 -30.594 1.00 39.53 77 ASN A O 1
ATOM 650 N N . ASN A 1 78 ? 32.474 30.256 -30.581 1.00 43.25 78 ASN A N 1
ATOM 651 C CA . ASN A 1 78 ? 33.415 29.144 -30.387 1.00 43.25 78 ASN A CA 1
ATOM 652 C C . ASN A 1 78 ? 34.280 29.339 -29.133 1.00 43.25 78 ASN A C 1
ATOM 654 O O . ASN A 1 78 ? 35.410 29.816 -29.213 1.00 43.25 78 ASN A O 1
ATOM 658 N N . TYR A 1 79 ? 33.756 28.928 -27.975 1.00 42.25 79 TYR A N 1
ATOM 659 C CA . TYR A 1 79 ? 34.500 28.900 -26.707 1.00 42.25 79 TYR A CA 1
ATOM 660 C C . TYR A 1 79 ? 35.163 27.543 -26.389 1.00 42.25 79 TYR A C 1
ATOM 662 O O . TYR A 1 79 ? 35.882 27.457 -25.397 1.00 42.25 79 TYR A O 1
ATOM 670 N N . GLU A 1 80 ? 34.993 26.502 -27.222 1.00 36.44 80 GLU A N 1
ATOM 671 C CA . GLU A 1 80 ? 35.435 25.133 -26.872 1.00 36.44 80 GLU A CA 1
ATOM 672 C C . GLU A 1 80 ? 36.354 24.405 -27.872 1.00 36.44 80 GLU A C 1
ATOM 674 O O . GLU A 1 80 ? 36.803 23.303 -27.570 1.00 36.44 80 GLU A O 1
ATOM 679 N N . TYR A 1 81 ? 36.746 24.997 -29.008 1.00 38.84 81 TYR A N 1
ATOM 680 C CA . TYR A 1 81 ? 37.599 24.294 -29.983 1.00 38.84 81 TYR A CA 1
ATOM 681 C C . TYR A 1 81 ? 38.867 25.068 -30.350 1.00 38.84 81 TYR A C 1
ATOM 683 O O . TYR A 1 81 ? 38.823 26.117 -30.988 1.00 38.84 81 TYR A O 1
ATOM 691 N N . ARG A 1 82 ? 40.021 24.519 -29.948 1.00 41.72 82 ARG A N 1
ATOM 692 C CA . ARG A 1 82 ? 41.364 24.990 -30.320 1.00 41.72 82 ARG A CA 1
ATOM 693 C C . ARG A 1 82 ? 41.892 24.191 -31.513 1.00 41.72 82 ARG A C 1
ATOM 695 O O . ARG A 1 82 ? 42.563 23.192 -31.288 1.00 41.72 82 ARG A O 1
ATOM 702 N N . GLU A 1 83 ? 41.664 24.628 -32.752 1.00 40.88 83 GLU A N 1
ATOM 703 C CA . GLU A 1 83 ? 42.405 24.090 -33.909 1.00 40.88 83 GLU A CA 1
ATOM 704 C C . GLU A 1 83 ? 42.734 25.149 -34.979 1.00 40.88 83 GLU A C 1
ATOM 706 O O . GLU A 1 83 ? 41.964 26.070 -35.247 1.00 40.88 83 GLU A O 1
ATOM 711 N N . ASN A 1 84 ? 43.902 24.983 -35.612 1.00 37.59 84 ASN A N 1
ATOM 712 C CA . ASN A 1 84 ? 44.623 25.910 -36.504 1.00 37.59 84 ASN A CA 1
ATOM 713 C C . ASN A 1 84 ? 43.943 26.262 -37.857 1.00 37.59 84 ASN A C 1
ATOM 715 O O . ASN A 1 84 ? 44.604 26.786 -38.751 1.00 37.59 84 ASN A O 1
ATOM 719 N N . ASN A 1 85 ? 42.645 26.011 -38.056 1.00 43.19 85 ASN A N 1
ATOM 720 C CA . ASN A 1 85 ? 41.989 26.128 -39.375 1.00 43.19 85 ASN A CA 1
ATOM 721 C C . ASN A 1 85 ? 41.257 27.460 -39.639 1.00 43.19 85 ASN A C 1
ATOM 723 O O . ASN A 1 85 ? 40.704 27.670 -40.723 1.00 43.19 85 ASN A O 1
ATOM 727 N N . THR A 1 86 ? 41.299 28.394 -38.689 1.00 45.19 86 THR A N 1
ATOM 728 C CA . THR A 1 86 ? 40.579 29.679 -38.736 1.00 45.19 86 THR A CA 1
ATOM 729 C C . THR A 1 86 ? 41.000 30.574 -39.914 1.00 45.19 86 THR A C 1
ATOM 731 O O . THR A 1 86 ? 40.153 31.212 -40.536 1.00 45.19 86 THR A O 1
ATOM 734 N N . TYR A 1 87 ? 42.290 30.590 -40.279 1.00 40.12 87 TYR A N 1
ATOM 735 C CA . TYR A 1 87 ? 42.808 31.372 -41.418 1.00 40.12 87 TYR A CA 1
ATOM 736 C C . TYR A 1 87 ? 42.233 30.898 -42.762 1.00 40.12 87 TYR A C 1
ATOM 738 O O . TYR A 1 87 ? 41.828 31.705 -43.600 1.00 40.12 87 TYR A O 1
ATOM 746 N N . ASN A 1 88 ? 42.136 29.579 -42.944 1.00 40.97 88 ASN A N 1
ATOM 747 C CA . ASN A 1 88 ? 41.699 28.970 -44.197 1.00 40.97 88 ASN A CA 1
ATOM 748 C C . ASN A 1 88 ? 40.206 29.195 -44.442 1.00 40.97 88 ASN A C 1
ATOM 750 O O . ASN A 1 88 ? 39.837 29.601 -45.541 1.00 40.97 88 ASN A O 1
ATOM 754 N N . ILE A 1 89 ? 39.368 29.033 -43.409 1.00 45.31 89 ILE A N 1
ATOM 755 C CA . ILE A 1 89 ? 37.919 29.305 -43.454 1.00 45.31 89 ILE A CA 1
ATOM 756 C C . ILE A 1 89 ? 37.644 30.741 -43.895 1.00 45.31 89 ILE A C 1
ATOM 758 O O . ILE A 1 89 ? 36.777 30.976 -44.723 1.00 45.31 89 ILE A O 1
ATOM 762 N N . ILE A 1 90 ? 38.406 31.703 -43.387 1.00 44.91 90 ILE A N 1
ATOM 763 C CA . ILE A 1 90 ? 38.228 33.115 -43.721 1.00 44.91 90 ILE A CA 1
ATOM 764 C C . ILE A 1 90 ? 38.663 33.408 -45.173 1.00 44.91 90 ILE A C 1
ATOM 766 O O . ILE A 1 90 ? 38.033 34.211 -45.861 1.00 44.91 90 ILE A O 1
ATOM 770 N N . ARG A 1 91 ? 39.673 32.694 -45.690 1.00 41.47 91 ARG A N 1
ATOM 771 C CA . ARG A 1 91 ? 40.132 32.786 -47.087 1.00 41.47 91 ARG A CA 1
ATOM 772 C C . ARG A 1 91 ? 39.118 32.216 -48.096 1.00 41.47 91 ARG A C 1
ATOM 774 O O . ARG A 1 91 ? 39.040 32.727 -49.213 1.00 41.47 91 ARG A O 1
ATOM 781 N N . PHE A 1 92 ? 38.299 31.229 -47.702 1.00 43.88 92 PHE A N 1
ATOM 782 C CA . PHE A 1 92 ? 37.194 30.690 -48.523 1.00 43.88 92 PHE A CA 1
ATOM 783 C C . PHE A 1 92 ? 36.175 31.743 -48.959 1.00 43.88 92 PHE A C 1
ATOM 785 O O . PHE A 1 92 ? 35.547 31.588 -50.005 1.00 43.88 92 PHE A O 1
ATOM 792 N N . TYR A 1 93 ? 36.014 32.813 -48.181 1.00 48.59 93 TYR A N 1
ATOM 793 C CA . TYR A 1 93 ? 34.949 33.795 -48.374 1.00 48.59 93 TYR A CA 1
ATOM 794 C C . TYR A 1 93 ? 35.225 34.849 -49.454 1.00 48.59 93 TYR A C 1
ATOM 796 O O . TYR A 1 93 ? 34.326 35.619 -49.777 1.00 48.59 93 TYR A O 1
ATOM 804 N N . TYR A 1 94 ? 36.431 34.907 -50.029 1.00 44.00 94 TYR A N 1
ATOM 805 C CA . TYR A 1 94 ? 36.860 36.073 -50.815 1.00 44.00 94 TYR A CA 1
ATOM 806 C C . TYR A 1 94 ? 36.606 36.008 -52.336 1.00 44.00 94 TYR A C 1
ATOM 808 O O . TYR A 1 94 ? 36.853 36.988 -53.033 1.00 44.00 94 TYR A O 1
ATOM 816 N N . LEU A 1 95 ? 36.132 34.900 -52.913 1.00 44.66 95 LEU A N 1
ATOM 817 C CA . LEU A 1 95 ? 36.061 34.785 -54.379 1.00 44.66 95 LEU A CA 1
ATOM 818 C C . LEU A 1 95 ? 34.630 34.972 -54.907 1.00 44.66 95 LEU A C 1
ATOM 820 O O . LEU A 1 95 ? 33.882 34.006 -55.047 1.00 44.66 95 LEU A O 1
ATOM 824 N N . ASP A 1 96 ? 34.291 36.221 -55.249 1.00 46.12 96 ASP A N 1
ATOM 825 C CA . ASP A 1 96 ? 32.981 36.686 -55.764 1.00 46.12 96 ASP A CA 1
ATOM 826 C C . ASP A 1 96 ? 32.536 35.980 -57.078 1.00 46.12 96 ASP A C 1
ATOM 828 O O . ASP A 1 96 ? 31.375 36.076 -57.463 1.00 46.12 96 ASP A O 1
ATOM 832 N N . ASP A 1 97 ? 33.408 35.185 -57.721 1.00 48.41 97 ASP A N 1
ATOM 833 C CA . ASP A 1 97 ? 33.085 34.349 -58.897 1.00 48.41 97 ASP A CA 1
ATOM 834 C C . ASP A 1 97 ? 33.292 32.830 -58.711 1.00 48.41 97 ASP A C 1
ATOM 836 O O . ASP A 1 97 ? 33.150 32.063 -59.665 1.00 48.41 97 ASP A O 1
ATOM 840 N N . SER A 1 98 ? 33.612 32.320 -57.513 1.00 51.44 98 SER A N 1
ATOM 841 C CA . SER A 1 98 ? 33.981 30.902 -57.426 1.00 51.44 98 SER A CA 1
ATOM 842 C C . SER A 1 98 ? 33.854 30.239 -56.057 1.00 51.44 98 SER A C 1
ATOM 844 O O . SER A 1 98 ? 34.851 29.811 -55.477 1.00 51.44 98 SER A O 1
ATOM 846 N N . VAL A 1 99 ? 32.615 29.996 -55.617 1.00 50.09 99 VAL A N 1
ATOM 847 C CA . VAL A 1 99 ? 32.336 28.925 -54.636 1.00 50.09 99 VAL A CA 1
ATOM 848 C C . VAL A 1 99 ? 32.928 27.604 -55.146 1.00 50.09 99 VAL A C 1
ATOM 850 O O . VAL A 1 99 ? 33.617 26.919 -54.404 1.00 50.09 99 VAL A O 1
ATOM 853 N N . LYS A 1 100 ? 32.774 27.320 -56.448 1.00 51.81 100 LYS A N 1
ATOM 854 C CA . LYS A 1 100 ? 33.375 26.184 -57.166 1.00 51.81 100 LYS A CA 1
ATOM 855 C C . LYS A 1 100 ? 34.909 26.137 -57.068 1.00 51.81 100 LYS A C 1
ATOM 857 O O . LYS A 1 100 ? 35.440 25.124 -56.632 1.00 51.81 100 LYS A O 1
ATOM 862 N N . ASN A 1 101 ? 35.632 27.207 -57.426 1.00 51.53 101 ASN A N 1
ATOM 863 C CA . ASN A 1 101 ? 37.109 27.193 -57.373 1.00 51.53 101 ASN A CA 1
ATOM 864 C C . ASN A 1 101 ? 37.640 27.236 -55.939 1.00 51.53 101 ASN A C 1
ATOM 866 O O . ASN A 1 101 ? 38.684 26.653 -55.683 1.00 51.53 101 ASN A O 1
ATOM 870 N N . GLY A 1 102 ? 36.920 27.865 -55.003 1.00 49.91 102 GLY A N 1
ATOM 871 C CA . GLY A 1 102 ? 37.214 27.750 -53.577 1.00 49.91 102 GLY A CA 1
ATOM 872 C C . GLY A 1 102 ? 37.133 26.290 -53.138 1.00 49.91 102 GLY A C 1
ATOM 873 O O . GLY A 1 102 ? 38.112 25.748 -52.639 1.00 49.91 102 GLY A O 1
ATOM 874 N N . PHE A 1 103 ? 36.015 25.620 -53.426 1.00 51.78 103 PHE A N 1
ATOM 875 C CA . PHE A 1 103 ? 35.796 24.203 -53.116 1.00 51.78 103 PHE A CA 1
ATOM 876 C C . PHE A 1 103 ? 36.876 23.294 -53.720 1.00 51.78 103 PHE A C 1
ATOM 878 O O . PHE A 1 103 ? 37.452 22.464 -53.022 1.00 51.78 103 PHE A O 1
ATOM 885 N N . LEU A 1 104 ? 37.209 23.496 -54.998 1.00 52.97 104 LEU A N 1
ATOM 886 C CA . LEU A 1 104 ? 38.268 22.754 -55.684 1.00 52.97 104 LEU A CA 1
ATOM 887 C C . LEU A 1 104 ? 39.660 23.050 -55.101 1.00 52.97 104 LEU A C 1
ATOM 889 O O . LEU A 1 104 ? 40.467 22.132 -54.991 1.00 52.97 104 LEU A O 1
ATOM 893 N N . TYR A 1 105 ? 39.934 24.289 -54.677 1.00 50.03 105 TYR A N 1
ATOM 894 C CA . TYR A 1 105 ? 41.190 24.675 -54.027 1.00 50.03 105 TYR A CA 1
ATOM 895 C C . TYR A 1 105 ? 41.326 24.068 -52.623 1.00 50.03 105 TYR A C 1
ATOM 897 O O . TYR A 1 105 ? 42.394 23.560 -52.295 1.00 50.03 105 TYR A O 1
ATOM 905 N N . TYR A 1 106 ? 40.245 24.019 -51.826 1.00 50.00 106 TYR A N 1
ATOM 906 C CA . TYR A 1 106 ? 40.232 23.290 -50.545 1.00 50.00 106 TYR A CA 1
ATOM 907 C C . TYR A 1 106 ? 40.658 21.850 -50.733 1.00 50.00 106 TYR A C 1
ATOM 909 O O . TYR A 1 106 ? 41.476 21.323 -49.980 1.00 50.00 106 TYR A O 1
ATOM 917 N N . ILE A 1 107 ? 40.059 21.233 -51.750 1.00 50.56 107 ILE A N 1
ATOM 918 C CA . ILE A 1 107 ? 40.211 19.822 -52.012 1.00 50.56 107 ILE A CA 1
ATOM 919 C C . ILE A 1 107 ? 41.618 19.551 -52.558 1.00 50.56 107 ILE A C 1
ATOM 921 O O . ILE A 1 107 ? 42.261 18.571 -52.200 1.00 50.56 107 ILE A O 1
ATOM 925 N N . PHE A 1 108 ? 42.150 20.466 -53.362 1.00 51.28 108 PHE A N 1
ATOM 926 C CA . PHE A 1 108 ? 43.522 20.396 -53.840 1.00 51.28 108 PHE A CA 1
ATOM 927 C C . PHE A 1 108 ? 44.558 20.530 -52.708 1.00 51.28 108 PHE A C 1
ATOM 929 O O . PHE A 1 108 ? 45.487 19.725 -52.633 1.00 51.28 108 PHE A O 1
ATOM 936 N N . GLU A 1 109 ? 44.389 21.502 -51.805 1.00 45.28 109 GLU A N 1
ATOM 937 C CA . GLU A 1 109 ? 45.291 21.742 -50.663 1.00 45.28 109 GLU A CA 1
ATOM 938 C C . GLU A 1 109 ? 45.200 20.640 -49.593 1.00 45.28 109 GLU A C 1
ATOM 940 O O . GLU A 1 109 ? 46.197 20.310 -48.958 1.00 45.28 109 GLU A O 1
ATOM 945 N N . ASN A 1 110 ? 44.029 20.013 -49.418 1.00 44.81 110 ASN A N 1
ATOM 946 C CA . ASN A 1 110 ? 43.795 18.973 -48.407 1.00 44.81 110 ASN A CA 1
ATOM 947 C C . ASN A 1 110 ? 43.768 17.553 -48.985 1.00 44.81 110 ASN A C 1
ATOM 949 O O . ASN A 1 110 ? 43.253 16.647 -48.339 1.00 44.81 110 ASN A O 1
ATOM 953 N N . LYS A 1 111 ? 44.323 17.327 -50.179 1.00 49.12 111 LYS A N 1
ATOM 954 C CA . LYS A 1 111 ? 44.305 16.028 -50.884 1.00 49.12 111 LYS A CA 1
ATOM 955 C C . LYS A 1 111 ? 44.730 14.816 -50.035 1.00 49.12 111 LYS A C 1
ATOM 957 O O . LYS A 1 111 ? 44.213 13.725 -50.248 1.00 49.12 111 LYS A O 1
ATOM 962 N N . GLU A 1 112 ? 45.614 15.011 -49.053 1.00 44.12 112 GLU A N 1
ATOM 963 C CA . GLU A 1 112 ? 46.055 13.968 -48.109 1.00 44.12 112 GLU A CA 1
ATOM 964 C C . GLU A 1 112 ? 45.077 13.762 -46.928 1.00 44.12 112 GLU A C 1
ATOM 966 O O . GLU A 1 112 ? 44.978 12.659 -46.401 1.00 44.12 112 GLU A O 1
ATOM 971 N N . ASN A 1 113 ? 44.290 14.784 -46.568 1.00 45.28 113 ASN A N 1
ATOM 972 C CA . ASN A 1 113 ? 43.293 14.779 -45.483 1.00 45.28 113 ASN A CA 1
ATOM 973 C C . ASN A 1 113 ? 41.852 14.500 -45.957 1.00 45.28 113 ASN A C 1
ATOM 975 O O . ASN A 1 113 ? 40.981 14.203 -45.145 1.00 45.28 113 ASN A O 1
ATOM 979 N N . ILE A 1 114 ? 41.580 14.529 -47.268 1.00 47.41 114 ILE A N 1
ATOM 980 C CA . ILE A 1 114 ? 40.272 14.200 -47.902 1.00 47.41 114 ILE A CA 1
ATOM 981 C C . ILE A 1 114 ? 39.970 12.695 -47.869 1.00 47.41 114 ILE A C 1
ATOM 983 O O . ILE A 1 114 ? 39.037 12.163 -48.471 1.00 47.41 114 ILE A O 1
ATOM 987 N N . ILE A 1 115 ? 40.796 11.983 -47.123 1.00 51.34 115 ILE A N 1
ATOM 988 C CA . ILE A 1 115 ? 40.849 10.553 -47.022 1.00 51.34 115 ILE A CA 1
ATOM 989 C C . ILE A 1 115 ? 39.948 10.136 -45.838 1.00 51.34 115 ILE A C 1
ATOM 991 O O . ILE A 1 115 ? 40.454 9.770 -44.787 1.00 51.34 115 ILE A O 1
ATOM 995 N N . GLY A 1 116 ? 38.616 10.122 -46.024 1.00 50.62 116 GLY A N 1
ATOM 996 C CA . GLY A 1 116 ? 37.678 9.418 -45.124 1.00 50.62 116 GLY A CA 1
ATOM 997 C C . GLY A 1 116 ? 36.493 10.222 -44.574 1.00 50.62 116 GLY A C 1
ATOM 998 O O . GLY A 1 116 ? 36.234 11.353 -44.982 1.00 50.62 116 GLY A O 1
ATOM 999 N N . ILE A 1 117 ? 35.750 9.631 -43.630 1.00 46.84 117 ILE A N 1
ATOM 1000 C CA . ILE A 1 117 ? 34.530 10.222 -43.040 1.00 46.84 117 ILE A CA 1
ATOM 1001 C C . ILE A 1 117 ? 34.830 11.397 -42.071 1.00 46.84 117 ILE A C 1
ATOM 1003 O O . ILE A 1 117 ? 33.960 12.228 -41.812 1.00 46.84 117 ILE A O 1
ATOM 1007 N N . HIS A 1 118 ? 36.066 11.567 -41.591 1.00 47.38 118 HIS A N 1
ATOM 1008 C CA . HIS A 1 118 ? 36.442 12.759 -40.809 1.00 47.38 118 HIS A CA 1
ATOM 1009 C C . HIS A 1 118 ? 36.335 14.063 -41.608 1.00 47.38 118 HIS A C 1
ATOM 1011 O O . HIS A 1 118 ? 35.731 15.020 -41.127 1.00 47.38 118 HIS A O 1
ATOM 1017 N N . PHE A 1 119 ? 36.786 14.058 -42.867 1.00 49.38 119 PHE A N 1
ATOM 1018 C CA . PHE A 1 119 ? 36.546 15.161 -43.798 1.00 49.38 119 PHE A CA 1
ATOM 1019 C C . PHE A 1 119 ? 35.047 15.433 -43.961 1.00 49.38 119 PHE A C 1
ATOM 1021 O O . PHE A 1 119 ? 34.637 16.583 -43.995 1.00 49.38 119 PHE A O 1
ATOM 1028 N N . PHE A 1 120 ? 34.214 14.389 -44.007 1.00 48.97 120 PHE A N 1
ATOM 1029 C CA . PHE A 1 120 ? 32.757 14.515 -44.092 1.00 48.97 120 PHE A CA 1
ATOM 1030 C C . PHE A 1 120 ? 32.145 15.203 -42.856 1.00 48.97 120 PHE A C 1
ATOM 1032 O O . PHE A 1 120 ? 31.250 16.030 -43.019 1.00 48.97 120 PHE A O 1
ATOM 1039 N N . ILE A 1 121 ? 32.650 14.952 -41.641 1.00 46.09 121 ILE A N 1
ATOM 1040 C CA . ILE A 1 121 ? 32.220 15.666 -40.424 1.00 46.09 121 ILE A CA 1
ATOM 1041 C C . ILE A 1 121 ? 32.671 17.131 -40.448 1.00 46.09 121 ILE A C 1
ATOM 1043 O O . ILE A 1 121 ? 31.853 18.013 -40.192 1.00 46.09 121 ILE A O 1
ATOM 1047 N N . ASP A 1 122 ? 33.937 17.413 -40.752 1.00 46.03 122 ASP A N 1
ATOM 1048 C CA . ASP A 1 122 ? 34.458 18.790 -40.761 1.00 46.03 122 ASP A CA 1
ATOM 1049 C C . ASP A 1 122 ? 33.829 19.624 -41.880 1.00 46.03 122 ASP A C 1
ATOM 1051 O O . ASP A 1 122 ? 33.503 20.799 -41.695 1.00 46.03 122 ASP A O 1
ATOM 1055 N N . PHE A 1 123 ? 33.545 18.977 -43.008 1.00 45.53 123 PHE A N 1
ATOM 1056 C CA . PHE A 1 123 ? 32.762 19.511 -44.107 1.00 45.53 123 PHE A CA 1
ATOM 1057 C C . PHE A 1 123 ? 31.316 19.822 -43.694 1.00 45.53 123 PHE A C 1
ATOM 1059 O O . PHE A 1 123 ? 30.858 20.942 -43.914 1.00 45.53 123 PHE A O 1
ATOM 1066 N N . LEU A 1 124 ? 30.604 18.886 -43.051 1.00 44.47 124 LEU A N 1
ATOM 1067 C CA . LEU A 1 124 ? 29.236 19.103 -42.556 1.00 44.47 124 LEU A CA 1
ATOM 1068 C C . LEU A 1 124 ? 29.176 20.177 -41.464 1.00 44.47 124 LEU A C 1
ATOM 1070 O O . LEU A 1 124 ? 28.250 20.985 -41.462 1.00 44.47 124 LEU A O 1
ATOM 1074 N N . LYS A 1 125 ? 30.172 20.233 -40.572 1.00 43.91 125 LYS A N 1
ATOM 1075 C CA . LYS A 1 125 ? 30.316 21.292 -39.564 1.00 43.91 125 LYS A CA 1
ATOM 1076 C C . LYS A 1 125 ? 30.515 22.654 -40.225 1.00 43.91 125 LYS A C 1
ATOM 1078 O O . LYS A 1 125 ? 29.783 23.582 -39.891 1.00 43.91 125 LYS A O 1
ATOM 1083 N N . CYS A 1 126 ? 31.426 22.775 -41.194 1.00 41.59 126 CYS A N 1
ATOM 1084 C CA . CYS A 1 126 ? 31.644 24.022 -41.936 1.00 41.59 126 CYS A CA 1
ATOM 1085 C C . CYS A 1 126 ? 30.410 24.427 -42.761 1.00 41.59 126 CYS A C 1
ATOM 1087 O O . CYS A 1 126 ? 30.051 25.603 -42.812 1.00 41.59 126 CYS A O 1
ATOM 1089 N N . TYR A 1 127 ? 29.718 23.459 -43.364 1.00 43.22 127 TYR A N 1
ATOM 1090 C CA . TYR A 1 127 ? 28.500 23.678 -44.141 1.00 43.22 127 TYR A CA 1
ATOM 1091 C C . TYR A 1 127 ? 27.311 24.113 -43.264 1.00 43.22 127 TYR A C 1
ATOM 1093 O O . TYR A 1 127 ? 26.611 25.063 -43.592 1.00 43.22 127 TYR A O 1
ATOM 1101 N N . ASN A 1 128 ? 27.075 23.497 -42.108 1.00 43.41 128 ASN A N 1
ATOM 1102 C CA . ASN A 1 128 ? 25.936 23.874 -41.263 1.00 43.41 128 ASN A CA 1
ATOM 1103 C C . ASN A 1 128 ? 26.206 25.096 -40.378 1.00 43.41 128 ASN A C 1
ATOM 1105 O O . ASN A 1 128 ? 25.319 25.935 -40.258 1.00 43.41 128 ASN A O 1
ATOM 1109 N N . LEU A 1 129 ? 27.388 25.226 -39.762 1.00 41.22 129 LEU A N 1
ATOM 1110 C CA . LEU A 1 129 ? 27.673 26.352 -38.857 1.00 41.22 129 LEU A CA 1
ATOM 1111 C C . LEU A 1 129 ? 27.902 27.653 -39.619 1.00 41.22 129 LEU A C 1
ATOM 1113 O O . LEU A 1 129 ? 27.510 28.717 -39.156 1.00 41.22 129 LEU A O 1
ATOM 1117 N N . ILE A 1 130 ? 28.531 27.579 -40.792 1.00 40.50 130 ILE A N 1
ATOM 1118 C CA . ILE A 1 130 ? 28.960 28.781 -41.499 1.00 40.50 130 ILE A CA 1
ATOM 1119 C C . ILE A 1 130 ? 27.958 29.140 -42.603 1.00 40.50 130 ILE A C 1
ATOM 1121 O O . ILE A 1 130 ? 27.563 30.295 -42.728 1.00 40.50 130 ILE A O 1
ATOM 1125 N N . PHE A 1 131 ? 27.439 28.159 -43.344 1.00 43.62 131 PHE A N 1
ATOM 1126 C CA . PHE A 1 131 ? 26.524 28.413 -44.462 1.00 43.62 131 PHE A CA 1
ATOM 1127 C C . PHE A 1 131 ? 25.079 28.714 -44.006 1.00 43.62 131 PHE A C 1
ATOM 1129 O O . PHE A 1 131 ? 24.430 29.566 -44.611 1.00 43.62 131 PHE A O 1
ATOM 1136 N N . LYS A 1 132 ? 24.568 28.109 -42.918 1.00 44.31 132 LYS A N 1
ATOM 1137 C CA . LYS A 1 132 ? 23.197 28.366 -42.404 1.00 44.31 132 LYS A CA 1
ATOM 1138 C C . LYS A 1 132 ? 23.030 29.787 -41.851 1.00 44.31 132 LYS A C 1
ATOM 1140 O O . LYS A 1 132 ? 21.972 30.392 -42.042 1.00 44.31 132 LYS A O 1
ATOM 1145 N N . ASP A 1 133 ? 24.075 30.329 -41.229 1.00 40.62 133 ASP A N 1
ATOM 1146 C CA . ASP A 1 133 ? 24.069 31.686 -40.677 1.00 40.62 133 ASP A CA 1
ATOM 1147 C C . ASP A 1 133 ? 24.462 32.748 -41.716 1.00 40.62 133 ASP A C 1
ATOM 1149 O O . ASP A 1 133 ? 23.895 33.838 -41.707 1.00 40.62 133 ASP A O 1
ATOM 1153 N N . LEU A 1 134 ? 25.321 32.436 -42.696 1.00 39.03 134 LEU A N 1
ATOM 1154 C CA . LEU A 1 134 ? 25.695 33.387 -43.757 1.00 39.03 134 LEU A CA 1
ATOM 1155 C C . LEU A 1 134 ? 24.706 33.476 -44.920 1.00 39.03 134 LEU A C 1
ATOM 1157 O O . LEU A 1 134 ? 24.522 34.563 -45.465 1.00 39.03 134 LEU A O 1
ATOM 1161 N N . VAL A 1 135 ? 23.989 32.399 -45.261 1.00 45.06 135 VAL A N 1
ATOM 1162 C CA . VAL A 1 135 ? 22.881 32.448 -46.240 1.00 45.06 135 VAL A CA 1
ATOM 1163 C C . VAL A 1 135 ? 21.722 33.323 -45.739 1.00 45.06 135 VAL A C 1
ATOM 1165 O O . VAL A 1 135 ? 20.955 33.850 -46.545 1.00 45.06 135 VAL A O 1
ATOM 1168 N N . LYS A 1 136 ? 21.609 33.536 -44.419 1.00 44.16 136 LYS A N 1
ATOM 1169 C CA . LYS A 1 136 ? 20.691 34.528 -43.834 1.00 44.16 136 LYS A CA 1
ATOM 1170 C C . LYS A 1 136 ? 21.185 35.974 -43.988 1.00 44.16 136 LYS A C 1
ATOM 1172 O O . LYS A 1 136 ? 20.373 36.886 -43.857 1.00 44.16 136 LYS A O 1
ATOM 1177 N N . ILE A 1 137 ? 22.476 36.188 -44.257 1.00 41.53 137 ILE A N 1
ATOM 1178 C CA . ILE A 1 137 ? 23.133 37.505 -44.245 1.00 41.53 137 ILE A CA 1
ATOM 1179 C C . ILE A 1 137 ? 23.447 38.015 -45.670 1.00 41.53 137 ILE A C 1
ATOM 1181 O O . ILE A 1 137 ? 23.357 39.223 -45.884 1.00 41.53 137 ILE A O 1
ATOM 1185 N N . ASP A 1 138 ? 23.727 37.148 -46.662 1.00 45.19 138 ASP A N 1
ATOM 1186 C CA . ASP A 1 138 ? 24.023 37.564 -48.052 1.00 45.19 138 ASP A CA 1
ATOM 1187 C C . ASP A 1 138 ? 23.348 36.694 -49.144 1.00 45.19 138 ASP A C 1
ATOM 1189 O O . ASP A 1 138 ? 23.643 35.510 -49.337 1.00 45.19 138 ASP A O 1
ATOM 1193 N N . ASN A 1 139 ? 22.459 37.315 -49.932 1.00 50.19 139 ASN A N 1
ATOM 1194 C CA . ASN A 1 139 ? 21.718 36.678 -51.028 1.00 50.19 139 ASN A CA 1
ATOM 1195 C C . ASN A 1 139 ? 22.585 36.307 -52.249 1.00 50.19 139 ASN A C 1
ATOM 1197 O O . ASN A 1 139 ? 22.169 35.462 -53.047 1.00 50.19 139 ASN A O 1
ATOM 1201 N N . LYS A 1 140 ? 23.771 36.904 -52.435 1.00 50.97 140 LYS A N 1
ATOM 1202 C CA . LYS A 1 140 ? 24.648 36.573 -53.575 1.00 50.97 140 LYS A CA 1
ATOM 1203 C C . LYS A 1 140 ? 25.239 35.166 -53.459 1.00 50.97 140 LYS A C 1
ATOM 1205 O O . LYS A 1 140 ? 25.235 34.427 -54.442 1.00 50.97 140 LYS A O 1
ATOM 1210 N N . ILE A 1 141 ? 25.656 34.766 -52.257 1.00 48.91 141 ILE A N 1
ATOM 1211 C CA . ILE A 1 141 ? 26.258 33.449 -51.983 1.00 48.91 141 ILE A CA 1
ATOM 1212 C C . ILE A 1 141 ? 25.248 32.327 -52.254 1.00 48.91 141 ILE A C 1
ATOM 1214 O O . ILE A 1 141 ? 25.554 31.353 -52.947 1.00 48.91 141 ILE A O 1
ATOM 1218 N N . LYS A 1 142 ? 24.004 32.512 -51.794 1.00 51.78 142 LYS A N 1
ATOM 1219 C CA . LYS A 1 142 ? 22.883 31.600 -52.061 1.00 51.78 142 LYS A CA 1
ATOM 1220 C C . LYS A 1 142 ? 22.655 31.387 -53.563 1.00 51.78 142 LYS A C 1
ATOM 1222 O O . LYS A 1 142 ? 22.464 30.258 -54.010 1.00 51.78 142 LYS A O 1
ATOM 1227 N N . ASN A 1 143 ? 22.701 32.461 -54.351 1.00 54.75 143 ASN A N 1
ATOM 1228 C CA . ASN A 1 143 ? 22.459 32.401 -55.793 1.00 54.75 143 ASN A CA 1
ATOM 1229 C C . ASN A 1 143 ? 23.589 31.694 -56.558 1.00 54.75 143 ASN A C 1
ATOM 1231 O O . ASN A 1 143 ? 23.307 30.936 -57.487 1.00 54.75 143 ASN A O 1
ATOM 1235 N N . SER A 1 144 ? 24.849 31.897 -56.166 1.00 54.66 144 SER A N 1
ATOM 1236 C CA . SER A 1 144 ? 26.000 31.225 -56.788 1.00 54.66 144 SER A CA 1
ATOM 1237 C C . SER A 1 144 ? 26.047 29.726 -56.474 1.00 54.66 144 SER A C 1
ATOM 1239 O O . SER A 1 144 ? 26.338 28.928 -57.363 1.00 54.66 144 SER A O 1
ATOM 1241 N N . PHE A 1 145 ? 25.693 29.318 -55.250 1.00 55.00 145 PHE A N 1
ATOM 1242 C CA . PHE A 1 145 ? 25.617 27.900 -54.879 1.00 55.00 145 PHE A CA 1
ATOM 1243 C C . PHE A 1 145 ? 24.470 27.167 -55.593 1.00 55.00 145 PHE A C 1
ATOM 1245 O O . PHE A 1 145 ? 24.675 26.090 -56.147 1.00 55.00 145 PHE A O 1
ATOM 1252 N N . ASN A 1 146 ? 23.288 27.786 -55.686 1.00 59.91 146 ASN A N 1
ATOM 1253 C CA . ASN A 1 146 ? 22.173 27.223 -56.455 1.00 59.91 146 ASN A CA 1
ATOM 1254 C C . ASN A 1 146 ? 22.518 27.068 -57.945 1.00 59.91 146 ASN A C 1
ATOM 1256 O O . ASN A 1 146 ? 22.142 26.077 -58.564 1.00 59.91 146 ASN A O 1
ATOM 1260 N N . ARG A 1 147 ? 23.280 28.011 -58.518 1.00 65.31 147 ARG A N 1
ATOM 1261 C CA . ARG A 1 147 ? 23.769 27.907 -59.901 1.00 65.31 147 ARG A CA 1
ATOM 1262 C C . ARG A 1 147 ? 24.718 26.720 -60.084 1.00 65.31 147 ARG A C 1
ATOM 1264 O O . ARG A 1 147 ? 24.614 26.026 -61.087 1.00 65.31 147 ARG A O 1
ATOM 1271 N N . PHE A 1 148 ? 25.595 26.470 -59.114 1.00 65.00 148 PHE A N 1
ATOM 1272 C CA . PHE A 1 148 ? 26.518 25.333 -59.126 1.00 65.00 148 PHE A CA 1
ATOM 1273 C C . PHE A 1 148 ? 25.789 23.981 -59.032 1.00 65.00 148 PHE A C 1
ATOM 1275 O O . PHE A 1 148 ? 26.117 23.047 -59.759 1.00 65.00 148 PHE A O 1
ATOM 1282 N N . ILE A 1 149 ? 24.747 23.888 -58.201 1.00 64.94 149 ILE A N 1
ATOM 1283 C CA . ILE A 1 149 ? 23.878 22.703 -58.122 1.00 64.94 149 ILE A CA 1
ATOM 1284 C C . ILE A 1 149 ? 23.197 22.425 -59.471 1.00 64.94 149 ILE A C 1
ATOM 1286 O O . ILE A 1 149 ? 23.232 21.297 -59.965 1.00 64.94 149 ILE A O 1
ATOM 1290 N N . GLU A 1 150 ? 22.605 23.454 -60.083 1.00 72.19 150 GLU A N 1
ATOM 1291 C CA . GLU A 1 150 ? 21.956 23.335 -61.394 1.00 72.19 150 GLU A CA 1
ATOM 1292 C C . GLU A 1 150 ? 22.960 22.992 -62.509 1.00 72.19 150 GLU A C 1
ATOM 1294 O O . GLU A 1 150 ? 22.635 22.243 -63.428 1.00 72.19 150 GLU A O 1
ATOM 1299 N N . GLU A 1 151 ? 24.204 23.467 -62.420 1.00 78.56 151 GLU A N 1
ATOM 1300 C CA . GLU A 1 151 ? 25.283 23.110 -63.349 1.00 78.56 151 GLU A CA 1
ATOM 1301 C C . GLU A 1 151 ? 25.599 21.602 -63.301 1.00 78.56 151 GLU A C 1
ATOM 1303 O O . GLU A 1 151 ? 25.604 20.945 -64.342 1.00 78.56 151 GLU A O 1
ATOM 1308 N N . ILE A 1 152 ? 25.786 21.020 -62.109 1.00 78.94 152 ILE A N 1
ATOM 1309 C CA . ILE A 1 152 ? 26.045 19.573 -61.949 1.00 78.94 152 ILE A CA 1
ATOM 1310 C C . ILE A 1 152 ? 24.845 18.730 -62.401 1.00 78.94 152 ILE A C 1
ATOM 1312 O O . ILE A 1 152 ? 25.000 17.668 -63.018 1.00 78.94 152 ILE A O 1
ATOM 1316 N N . LYS A 1 153 ? 23.626 19.208 -62.133 1.00 76.56 153 LYS A N 1
ATOM 1317 C CA . LYS A 1 153 ? 22.396 18.525 -62.541 1.00 76.56 153 LYS A CA 1
ATOM 1318 C C . LYS A 1 153 ? 22.279 18.417 -64.064 1.00 76.56 153 LYS A C 1
ATOM 1320 O O . LYS A 1 153 ? 21.926 17.345 -64.557 1.00 76.56 153 LYS A O 1
ATOM 1325 N N . ASN A 1 154 ? 22.631 19.480 -64.790 1.00 80.19 154 ASN A N 1
ATOM 1326 C CA . ASN A 1 154 ? 22.391 19.599 -66.231 1.00 80.19 154 ASN A CA 1
ATOM 1327 C C . ASN A 1 154 ? 23.548 19.118 -67.130 1.00 80.19 154 ASN A C 1
ATOM 1329 O O . ASN A 1 154 ? 23.301 18.843 -68.302 1.00 80.19 154 ASN A O 1
ATOM 1333 N N . LYS A 1 155 ? 24.779 18.975 -66.617 1.00 85.19 155 LYS A N 1
ATOM 1334 C CA . LYS A 1 155 ? 25.912 18.416 -67.386 1.00 85.19 155 LYS A CA 1
ATOM 1335 C C . LYS A 1 155 ? 25.745 16.934 -67.718 1.00 85.19 155 LYS A C 1
ATOM 1337 O O . LYS A 1 155 ? 25.109 16.196 -66.969 1.00 85.19 155 LYS A O 1
ATOM 1342 N N . THR A 1 156 ? 26.346 16.480 -68.808 1.00 85.56 156 THR A N 1
ATOM 1343 C CA . THR A 1 156 ? 26.459 15.052 -69.145 1.00 85.56 156 THR A CA 1
ATOM 1344 C C . THR A 1 156 ? 27.495 14.345 -68.264 1.00 85.56 156 THR A C 1
ATOM 1346 O O . THR A 1 156 ? 28.345 14.990 -67.651 1.00 85.56 156 THR A O 1
ATOM 1349 N N . ASP A 1 157 ? 27.433 13.012 -68.188 1.00 86.56 157 ASP A N 1
ATOM 1350 C CA . ASP A 1 157 ? 28.384 12.214 -67.399 1.00 86.56 157 ASP A CA 1
ATOM 1351 C C . ASP A 1 157 ? 29.835 12.470 -67.828 1.00 86.56 157 ASP A C 1
ATOM 1353 O O . ASP A 1 157 ? 30.704 12.630 -66.977 1.00 86.56 157 ASP A O 1
ATOM 1357 N N . ASP A 1 158 ? 30.083 12.553 -69.139 1.00 84.31 158 ASP A N 1
ATOM 1358 C CA . ASP A 1 158 ? 31.429 12.740 -69.690 1.00 84.31 158 ASP A CA 1
ATOM 1359 C C . ASP A 1 158 ? 31.951 14.163 -69.420 1.00 84.31 158 ASP A C 1
ATOM 1361 O O . ASP A 1 158 ? 33.102 14.323 -69.031 1.00 84.31 158 ASP A O 1
ATOM 1365 N N . GLU A 1 159 ? 31.090 15.189 -69.484 1.00 84.75 159 GLU A N 1
ATOM 1366 C CA . GLU A 1 159 ? 31.453 16.558 -69.077 1.00 84.75 159 GLU A CA 1
ATOM 1367 C C . GLU A 1 159 ? 31.817 16.644 -67.588 1.00 84.75 159 GLU A C 1
ATOM 1369 O O . GLU A 1 159 ? 32.737 17.369 -67.218 1.00 84.75 159 GLU A O 1
ATOM 1374 N N . ILE A 1 160 ? 31.114 15.904 -66.721 1.00 83.75 160 ILE A N 1
ATOM 1375 C CA . ILE A 1 160 ? 31.438 15.846 -65.289 1.00 83.75 160 ILE A CA 1
ATOM 1376 C C . ILE A 1 160 ? 32.782 15.137 -65.074 1.00 83.75 160 ILE A C 1
ATOM 1378 O O . ILE A 1 160 ? 33.609 15.618 -64.302 1.00 83.75 160 ILE A O 1
ATOM 1382 N N . ILE A 1 161 ? 33.018 14.013 -65.749 1.00 83.00 161 ILE A N 1
ATOM 1383 C CA . ILE A 1 161 ? 34.248 13.229 -65.585 1.00 83.00 161 ILE A CA 1
ATOM 1384 C C . ILE A 1 161 ? 35.474 13.991 -66.114 1.00 83.00 161 ILE A C 1
ATOM 1386 O O . ILE A 1 161 ? 36.516 14.005 -65.456 1.00 83.00 161 ILE A O 1
ATOM 1390 N N . ASP A 1 162 ? 35.352 14.665 -67.259 1.00 81.44 162 ASP A N 1
ATOM 1391 C CA . ASP A 1 162 ? 36.457 15.413 -67.870 1.00 81.44 162 ASP A CA 1
ATOM 1392 C C . ASP A 1 162 ? 36.827 16.676 -67.085 1.00 81.44 162 ASP A C 1
ATOM 1394 O O . ASP A 1 162 ? 38.001 17.066 -67.036 1.00 81.44 162 ASP A O 1
ATOM 1398 N N . GLU A 1 163 ? 35.837 17.321 -66.466 1.00 79.38 163 GLU A N 1
ATOM 1399 C CA . GLU A 1 163 ? 36.031 18.557 -65.715 1.00 79.38 163 GLU A CA 1
ATOM 1400 C C . GLU A 1 163 ? 36.516 18.324 -64.279 1.00 79.38 163 GLU A C 1
ATOM 1402 O O . GLU A 1 163 ? 37.342 19.093 -63.785 1.00 79.38 163 GLU A O 1
ATOM 1407 N N . TYR A 1 164 ? 36.043 17.265 -63.615 1.00 77.56 164 TYR A N 1
ATOM 1408 C CA . TYR A 1 164 ? 36.353 16.961 -62.215 1.00 77.56 164 TYR A CA 1
ATOM 1409 C C . TYR A 1 164 ? 37.255 15.726 -62.110 1.00 77.56 164 TYR A C 1
ATOM 1411 O O . TYR A 1 164 ? 36.800 14.628 -61.802 1.00 77.56 164 TYR A O 1
ATOM 1419 N N . LYS A 1 165 ? 38.556 15.906 -62.360 1.00 70.38 165 LYS A N 1
ATOM 1420 C CA . LYS A 1 165 ? 39.532 14.804 -62.450 1.00 70.38 165 LYS A CA 1
ATOM 1421 C C . LYS A 1 165 ? 39.970 14.253 -61.087 1.00 70.38 165 LYS A C 1
ATOM 1423 O O . LYS A 1 165 ? 40.006 14.969 -60.085 1.00 70.38 165 LYS A O 1
ATOM 1428 N N . ASP A 1 166 ? 40.375 12.984 -61.078 1.00 70.56 166 ASP A N 1
ATOM 1429 C CA . ASP A 1 166 ? 40.949 12.278 -59.925 1.00 70.56 166 ASP A CA 1
ATOM 1430 C C . ASP A 1 166 ? 40.069 12.405 -58.661 1.00 70.56 166 ASP A C 1
ATOM 1432 O O . ASP A 1 166 ? 38.882 12.091 -58.685 1.00 70.56 166 ASP A O 1
ATOM 1436 N N . TYR A 1 167 ? 40.610 12.897 -57.544 1.00 63.53 167 TYR A N 1
ATOM 1437 C CA . TYR A 1 167 ? 39.881 13.062 -56.282 1.00 63.53 167 TYR A CA 1
ATOM 1438 C C . TYR A 1 167 ? 38.791 14.154 -56.330 1.00 63.53 167 TYR A C 1
ATOM 1440 O O . TYR A 1 167 ? 37.920 14.180 -55.458 1.00 63.53 167 TYR A O 1
ATOM 1448 N N . GLN A 1 168 ? 38.796 15.038 -57.338 1.00 68.00 168 GLN A N 1
ATOM 1449 C CA . GLN A 1 168 ? 37.798 16.106 -57.487 1.00 68.00 168 GLN A CA 1
ATOM 1450 C C . GLN A 1 168 ? 36.436 15.566 -57.940 1.00 68.00 168 GLN A C 1
ATOM 1452 O O . GLN A 1 168 ? 35.417 16.204 -57.668 1.00 68.00 168 GLN A O 1
ATOM 1457 N N . ILE A 1 169 ? 36.398 14.368 -58.546 1.00 77.56 169 ILE A N 1
ATOM 145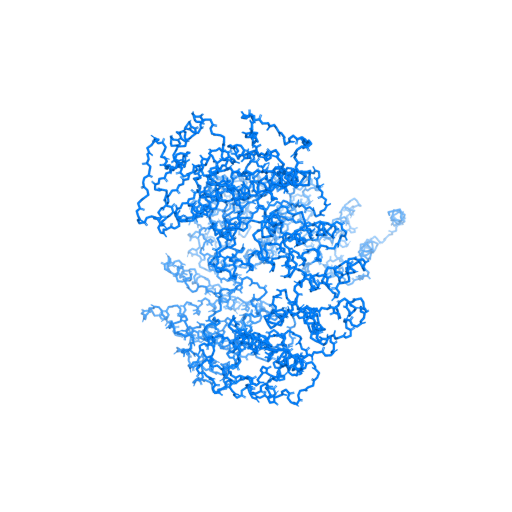8 C CA . ILE A 1 169 ? 35.157 13.684 -58.948 1.00 77.56 169 ILE A CA 1
ATOM 1459 C C . ILE A 1 169 ? 34.243 13.390 -57.751 1.00 77.56 169 ILE A C 1
ATOM 1461 O O . ILE A 1 169 ? 33.033 13.244 -57.899 1.00 77.56 169 ILE A O 1
ATOM 1465 N N . TYR A 1 170 ? 34.790 13.367 -56.534 1.00 71.62 170 TYR A N 1
ATOM 1466 C CA . TYR A 1 170 ? 34.003 13.209 -55.316 1.00 71.62 170 TYR A CA 1
ATOM 1467 C C . TYR A 1 170 ? 32.977 14.339 -55.123 1.00 71.62 170 TYR A C 1
ATOM 1469 O O . TYR A 1 170 ? 31.880 14.088 -54.629 1.00 71.62 170 TYR A O 1
ATOM 1477 N N . CYS A 1 171 ? 33.277 15.570 -55.557 1.00 67.31 171 CYS A N 1
ATOM 1478 C CA . CYS A 1 171 ? 32.353 16.704 -55.441 1.00 67.31 171 CYS A CA 1
ATOM 1479 C C . CYS A 1 171 ? 31.024 16.483 -56.172 1.00 67.31 171 CYS A C 1
ATOM 1481 O O . CYS A 1 171 ? 29.978 16.575 -55.525 1.00 67.31 171 CYS A O 1
ATOM 1483 N N . PRO A 1 172 ? 31.013 16.202 -57.490 1.00 74.06 172 PRO A N 1
ATOM 1484 C CA . PRO A 1 172 ? 29.771 15.941 -58.200 1.00 74.06 172 PRO A CA 1
ATOM 1485 C C . PRO A 1 172 ? 29.066 14.675 -57.698 1.00 74.06 172 PRO A C 1
ATOM 1487 O O . PRO A 1 172 ? 27.842 14.700 -57.589 1.00 74.06 172 PRO A O 1
ATOM 1490 N N . LEU A 1 173 ? 29.792 13.612 -57.316 1.00 79.50 173 LEU A N 1
ATOM 1491 C CA . LEU A 1 173 ? 29.183 12.404 -56.733 1.00 79.50 173 LEU A CA 1
ATOM 1492 C C . LEU A 1 173 ? 28.436 12.710 -55.426 1.00 79.50 173 LEU A C 1
ATOM 1494 O O . LEU A 1 173 ? 27.305 12.260 -55.227 1.00 79.50 173 LEU A O 1
ATOM 1498 N N . TYR A 1 174 ? 29.029 13.526 -54.555 1.00 70.88 174 TYR A N 1
ATOM 1499 C CA . TYR A 1 174 ? 28.403 13.952 -53.309 1.00 70.88 174 TYR A CA 1
ATOM 1500 C C . TYR A 1 174 ? 27.186 14.854 -53.550 1.00 70.88 174 TYR A C 1
ATOM 1502 O O . TYR A 1 174 ? 26.127 14.627 -52.967 1.00 70.88 174 TYR A O 1
ATOM 1510 N N . ILE A 1 175 ? 27.302 15.849 -54.438 1.00 70.00 175 ILE A N 1
ATOM 1511 C CA . ILE A 1 175 ? 26.192 16.755 -54.783 1.00 70.00 175 ILE A CA 1
ATOM 1512 C C . ILE A 1 175 ? 25.015 15.967 -55.355 1.00 70.00 175 ILE A C 1
ATOM 1514 O O . ILE A 1 175 ? 23.874 16.192 -54.955 1.00 70.00 175 ILE A O 1
ATOM 1518 N N . LEU A 1 176 ? 25.284 15.012 -56.248 1.00 76.00 176 LEU A N 1
ATOM 1519 C CA . LEU A 1 176 ? 24.263 14.111 -56.775 1.00 76.00 176 LEU A CA 1
ATOM 1520 C C . LEU A 1 176 ? 23.632 13.280 -55.654 1.00 76.00 176 LEU A C 1
ATOM 1522 O O . LEU A 1 176 ? 22.410 13.226 -55.580 1.00 76.00 176 LEU A O 1
ATOM 1526 N N . SER A 1 177 ? 24.425 12.722 -54.736 1.00 70.56 177 SER A N 1
ATOM 1527 C CA . SER A 1 177 ? 23.915 11.974 -53.576 1.00 70.56 177 SER A CA 1
ATOM 1528 C C . SER A 1 177 ? 22.979 12.829 -52.707 1.00 70.56 177 SER A C 1
ATOM 1530 O O . SER A 1 177 ? 21.878 12.398 -52.381 1.00 70.56 177 SER A O 1
ATOM 1532 N N . GLN A 1 178 ? 23.340 14.082 -52.412 1.00 63.47 178 GLN A N 1
ATOM 1533 C CA . GLN A 1 178 ? 22.481 15.014 -51.663 1.00 63.47 178 GLN A CA 1
ATOM 1534 C C . GLN A 1 178 ? 21.205 15.386 -52.425 1.00 63.47 178 GLN A C 1
ATOM 1536 O O . GLN A 1 178 ? 20.113 15.402 -51.857 1.00 63.47 178 GLN A O 1
ATOM 1541 N N . LEU A 1 179 ? 21.308 15.647 -53.730 1.00 67.25 179 LEU A N 1
ATOM 1542 C CA . LEU A 1 179 ? 20.137 15.916 -54.561 1.00 67.25 179 LEU A CA 1
ATOM 1543 C C . LEU A 1 179 ? 19.189 14.721 -54.598 1.00 67.25 179 LEU A C 1
ATOM 1545 O O . LEU A 1 179 ? 17.979 14.915 -54.512 1.00 67.25 179 LEU A O 1
ATOM 1549 N N . ILE A 1 180 ? 19.717 13.501 -54.684 1.00 72.31 180 ILE A N 1
ATOM 1550 C CA . ILE A 1 180 ? 18.935 12.264 -54.641 1.00 72.31 180 ILE A CA 1
ATOM 1551 C C . ILE A 1 180 ? 18.212 12.140 -53.293 1.00 72.31 180 ILE A C 1
ATOM 1553 O O . ILE A 1 180 ? 17.011 11.878 -53.289 1.00 72.31 180 ILE A O 1
ATOM 1557 N N . ILE A 1 181 ? 18.887 12.403 -52.167 1.00 60.31 181 ILE A N 1
ATOM 1558 C CA . ILE A 1 181 ? 18.264 12.399 -50.828 1.00 60.31 181 ILE A CA 1
ATOM 1559 C C . ILE A 1 181 ? 17.086 13.382 -50.770 1.00 60.31 181 ILE A C 1
ATOM 1561 O O . ILE A 1 181 ? 16.005 13.029 -50.297 1.00 60.31 181 ILE A O 1
ATOM 1565 N N . HIS A 1 182 ? 17.266 14.606 -51.277 1.00 56.12 182 HIS A N 1
ATOM 1566 C CA . HIS A 1 182 ? 16.253 15.661 -51.178 1.00 56.12 182 HIS A CA 1
ATOM 1567 C C . HIS A 1 182 ? 15.102 15.532 -52.180 1.00 56.12 182 HIS A C 1
ATOM 1569 O O . HIS A 1 182 ? 13.967 15.881 -51.861 1.00 56.12 182 HIS A O 1
ATOM 1575 N N . THR A 1 183 ? 15.379 15.075 -53.401 1.00 62.66 183 THR A N 1
ATOM 1576 C CA . THR A 1 183 ? 14.385 15.029 -54.488 1.00 62.66 183 THR A CA 1
ATOM 1577 C C . THR A 1 183 ? 13.750 13.655 -54.663 1.00 62.66 183 THR A C 1
ATOM 1579 O O . THR A 1 183 ? 12.682 13.560 -55.264 1.00 62.66 183 THR A O 1
ATOM 1582 N N . LYS A 1 184 ? 14.397 12.594 -54.157 1.00 62.25 184 LYS A N 1
ATOM 1583 C CA . LYS A 1 184 ? 14.082 11.184 -54.447 1.00 62.25 184 LYS A CA 1
ATOM 1584 C C . LYS A 1 184 ? 14.012 10.875 -55.953 1.00 62.25 184 LYS A C 1
ATOM 1586 O O . LYS A 1 184 ? 13.316 9.949 -56.369 1.00 62.25 184 LYS A O 1
ATOM 1591 N N . ASP A 1 185 ? 14.714 11.652 -56.783 1.00 72.81 185 ASP A N 1
ATOM 1592 C CA . ASP A 1 185 ? 14.691 11.511 -58.240 1.00 72.81 185 ASP A CA 1
ATOM 1593 C C . ASP A 1 185 ? 15.529 10.305 -58.694 1.00 72.81 185 ASP A C 1
ATOM 1595 O O . ASP A 1 185 ? 16.762 10.306 -58.623 1.00 72.81 185 ASP A O 1
ATOM 1599 N N . LYS A 1 186 ? 14.848 9.275 -59.208 1.00 73.06 186 LYS A N 1
ATOM 1600 C CA . LYS A 1 186 ? 15.485 8.055 -59.724 1.00 73.06 186 LYS A CA 1
ATOM 1601 C C . LYS A 1 186 ? 16.404 8.323 -60.918 1.00 73.06 186 LYS A C 1
ATOM 1603 O O . LYS A 1 186 ? 17.380 7.603 -61.094 1.00 73.06 186 LYS A O 1
ATOM 1608 N N . ASN A 1 187 ? 16.156 9.368 -61.710 1.00 79.06 187 ASN A N 1
ATOM 1609 C CA . ASN A 1 187 ? 17.022 9.698 -62.846 1.00 79.06 187 ASN A CA 1
ATOM 1610 C C . ASN A 1 187 ? 18.407 10.164 -62.382 1.00 79.06 187 ASN A C 1
ATOM 1612 O O . ASN A 1 187 ? 19.412 9.852 -63.019 1.00 79.06 187 ASN A O 1
ATOM 1616 N N . LEU A 1 188 ? 18.476 10.863 -61.244 1.00 82.19 188 LEU A N 1
ATOM 1617 C CA . LEU A 1 188 ? 19.746 11.265 -60.640 1.00 82.19 188 LEU A CA 1
ATOM 1618 C C . LEU A 1 188 ? 20.496 10.068 -60.043 1.00 82.19 188 LEU A C 1
ATOM 1620 O O . LEU A 1 188 ? 21.720 10.024 -60.139 1.00 82.19 188 LEU A O 1
ATOM 1624 N N . ALA A 1 189 ? 19.782 9.075 -59.501 1.00 81.31 189 ALA A N 1
ATOM 1625 C CA . ALA A 1 189 ? 20.373 7.813 -59.051 1.00 81.31 189 ALA A CA 1
ATOM 1626 C C . ALA A 1 189 ? 21.013 7.032 -60.212 1.00 81.31 189 ALA A C 1
ATOM 1628 O O . ALA A 1 189 ? 22.167 6.618 -60.103 1.00 81.31 189 ALA A O 1
ATOM 1629 N N . PHE A 1 190 ? 20.322 6.912 -61.353 1.00 84.06 190 PHE A N 1
ATOM 1630 C CA . PHE A 1 190 ? 20.895 6.301 -62.559 1.00 84.06 190 PHE A CA 1
ATOM 1631 C C . PHE A 1 190 ? 22.110 7.071 -63.080 1.00 84.06 190 PHE A C 1
ATOM 1633 O O . PHE A 1 190 ? 23.113 6.459 -63.445 1.00 84.06 190 PHE A O 1
ATOM 1640 N N . LYS A 1 191 ? 22.055 8.407 -63.060 1.00 87.94 191 LYS A N 1
ATOM 1641 C CA . LYS A 1 191 ? 23.186 9.267 -63.426 1.00 87.94 191 LYS A CA 1
ATOM 1642 C C . LYS A 1 191 ? 24.398 9.032 -62.518 1.00 87.94 191 LYS A C 1
ATOM 1644 O O . LYS A 1 191 ? 25.505 8.851 -63.014 1.00 87.94 191 LYS A O 1
ATOM 1649 N N . LEU A 1 192 ? 24.201 8.964 -61.200 1.00 88.00 192 LEU A N 1
ATOM 1650 C CA . LEU A 1 192 ? 25.280 8.664 -60.256 1.00 88.00 192 LEU A CA 1
ATOM 1651 C C . LEU A 1 192 ? 25.894 7.278 -60.516 1.00 88.00 192 LEU A C 1
ATOM 1653 O O . LEU A 1 192 ? 27.115 7.160 -60.581 1.00 88.00 192 LEU A O 1
ATOM 1657 N N . LEU A 1 193 ? 25.065 6.244 -60.697 1.00 89.06 193 LEU A N 1
ATOM 1658 C CA . LEU A 1 193 ? 25.535 4.882 -60.980 1.00 89.06 193 LEU A CA 1
ATOM 1659 C C . LEU A 1 193 ? 26.294 4.785 -62.308 1.00 89.06 193 LEU A C 1
ATOM 1661 O O . LEU A 1 193 ? 27.303 4.080 -62.386 1.00 89.06 193 LEU A O 1
ATOM 1665 N N . SER A 1 194 ? 25.839 5.511 -63.332 1.00 88.25 194 SER A N 1
ATOM 1666 C CA . SER A 1 194 ? 26.514 5.617 -64.630 1.00 88.25 194 SER A CA 1
ATOM 1667 C C . SER A 1 194 ? 27.904 6.238 -64.485 1.00 88.25 194 SER A C 1
ATOM 1669 O O . SER A 1 194 ? 28.890 5.659 -64.944 1.00 88.25 194 SER A O 1
ATOM 1671 N N . ILE A 1 195 ? 28.009 7.362 -63.764 1.00 88.25 195 ILE A N 1
ATOM 1672 C CA . ILE A 1 195 ? 29.294 8.017 -63.485 1.00 88.25 195 ILE A CA 1
ATOM 1673 C C . ILE A 1 195 ? 30.213 7.069 -62.704 1.00 88.25 195 ILE A C 1
ATOM 1675 O O . ILE A 1 195 ? 31.351 6.872 -63.114 1.00 88.25 195 ILE A O 1
ATOM 1679 N N . ILE A 1 196 ? 29.723 6.426 -61.636 1.00 89.06 196 ILE A N 1
ATOM 1680 C CA . ILE A 1 196 ? 30.511 5.488 -60.816 1.00 89.06 196 ILE A CA 1
ATOM 1681 C C . ILE A 1 196 ? 31.048 4.324 -61.655 1.00 89.06 196 ILE A C 1
ATOM 1683 O O . ILE A 1 196 ? 32.236 4.024 -61.587 1.00 89.06 196 ILE A O 1
ATOM 1687 N N . SER A 1 197 ? 30.216 3.720 -62.503 1.00 87.12 197 SER A N 1
ATOM 1688 C CA . SER A 1 197 ? 30.625 2.584 -63.343 1.00 87.12 197 SER A CA 1
ATOM 1689 C C . SER A 1 197 ? 31.705 2.960 -64.368 1.00 87.12 197 SER A C 1
ATOM 1691 O O . SER A 1 197 ? 32.526 2.126 -64.741 1.00 87.12 197 SER A O 1
ATOM 1693 N N . LYS A 1 198 ? 31.740 4.223 -64.819 1.00 85.75 198 LYS A N 1
ATOM 1694 C CA . LYS A 1 198 ? 32.777 4.731 -65.735 1.00 85.75 198 LYS A CA 1
ATOM 1695 C C . LYS A 1 198 ? 34.115 5.000 -65.044 1.00 85.75 198 LYS A C 1
ATOM 1697 O O . LYS A 1 198 ? 35.142 5.033 -65.719 1.00 85.75 198 LYS A O 1
ATOM 1702 N N . ILE A 1 199 ? 34.113 5.210 -63.728 1.00 85.25 199 ILE A N 1
ATOM 1703 C CA . ILE A 1 199 ? 35.279 5.717 -62.997 1.00 85.25 199 ILE A CA 1
ATOM 1704 C C . ILE A 1 199 ? 35.836 4.738 -61.950 1.00 85.25 199 ILE A C 1
ATOM 1706 O O . ILE A 1 199 ? 36.993 4.864 -61.568 1.00 85.25 199 ILE A O 1
ATOM 1710 N N . GLU A 1 200 ? 35.066 3.744 -61.500 1.00 79.50 200 GLU A N 1
ATOM 1711 C CA . GLU A 1 200 ? 35.442 2.830 -60.404 1.00 79.50 200 GLU A CA 1
ATOM 1712 C C . GLU A 1 200 ? 36.708 1.997 -60.660 1.00 79.50 200 GLU A C 1
ATOM 1714 O O . GLU A 1 200 ? 37.323 1.528 -59.714 1.00 79.50 200 GLU A O 1
ATOM 1719 N N . ASN A 1 201 ? 37.125 1.835 -61.917 1.00 77.50 201 ASN A N 1
ATOM 1720 C CA . ASN A 1 201 ? 38.338 1.096 -62.284 1.00 77.50 201 ASN A CA 1
ATOM 1721 C C . ASN A 1 201 ? 39.559 2.006 -62.522 1.00 77.50 201 ASN A C 1
ATOM 1723 O O . ASN A 1 201 ? 40.602 1.532 -62.970 1.00 77.50 201 ASN A O 1
ATOM 1727 N N . ASN A 1 202 ? 39.442 3.314 -62.279 1.00 74.75 202 ASN A N 1
ATOM 1728 C CA . ASN A 1 202 ? 40.538 4.262 -62.462 1.00 74.75 202 ASN A CA 1
ATOM 1729 C C . ASN A 1 202 ? 41.447 4.286 -61.220 1.00 74.75 202 ASN A C 1
ATOM 1731 O O . ASN A 1 202 ? 40.991 4.602 -60.123 1.00 74.75 202 ASN A O 1
ATOM 1735 N N . GLU A 1 203 ? 42.742 4.012 -61.399 1.00 60.41 203 GLU A N 1
ATOM 1736 C CA . GLU A 1 203 ? 43.733 3.939 -60.311 1.00 60.41 203 GLU A CA 1
ATOM 1737 C C . GLU A 1 203 ? 43.876 5.246 -59.510 1.00 60.41 203 GLU A C 1
ATOM 1739 O O . GLU A 1 203 ? 44.226 5.210 -58.331 1.00 60.41 203 GLU A O 1
ATOM 1744 N N . ASN A 1 204 ? 43.564 6.399 -60.111 1.00 57.56 204 ASN A N 1
ATOM 1745 C CA . ASN A 1 204 ? 43.635 7.700 -59.437 1.00 57.56 204 ASN A CA 1
ATOM 1746 C C . ASN A 1 204 ? 42.412 8.010 -58.557 1.00 57.56 204 ASN A C 1
ATOM 1748 O O . ASN A 1 204 ? 42.363 9.061 -57.908 1.00 57.56 204 ASN A O 1
ATOM 1752 N N . ILE A 1 205 ? 41.402 7.135 -58.548 1.00 64.38 205 ILE A N 1
ATOM 1753 C CA . ILE A 1 205 ? 40.155 7.355 -57.822 1.00 64.38 205 ILE A CA 1
ATOM 1754 C C . ILE A 1 205 ? 40.155 6.588 -56.512 1.00 64.38 205 ILE A C 1
ATOM 1756 O O . ILE A 1 205 ? 40.362 5.381 -56.431 1.00 64.38 205 ILE A O 1
ATOM 1760 N N . ILE A 1 206 ? 39.864 7.323 -55.444 1.00 70.56 206 ILE A N 1
ATOM 1761 C CA . ILE A 1 206 ? 39.789 6.774 -54.099 1.00 70.56 206 ILE A CA 1
ATOM 1762 C C . ILE A 1 206 ? 38.455 6.027 -53.974 1.00 70.56 206 ILE A C 1
ATOM 1764 O O . ILE A 1 206 ? 37.429 6.637 -53.678 1.00 70.56 206 ILE A O 1
ATOM 1768 N N . ILE A 1 207 ? 38.470 4.701 -54.162 1.00 76.38 207 ILE A N 1
ATOM 1769 C CA . ILE A 1 207 ? 37.290 3.813 -54.043 1.00 76.38 207 ILE A CA 1
ATOM 1770 C C . ILE A 1 207 ? 36.502 4.059 -52.755 1.00 76.38 207 ILE A C 1
ATOM 1772 O O . ILE A 1 207 ? 35.272 4.051 -52.746 1.00 76.38 207 ILE A O 1
ATOM 1776 N N . ARG A 1 208 ? 37.204 4.358 -51.660 1.00 70.31 208 ARG A N 1
ATOM 1777 C CA . ARG A 1 208 ? 36.584 4.704 -50.380 1.00 70.31 208 ARG A CA 1
ATOM 1778 C C . ARG A 1 208 ? 35.602 5.887 -50.480 1.00 70.31 208 ARG A C 1
ATOM 1780 O O . ARG A 1 208 ? 34.577 5.876 -49.814 1.00 70.31 208 ARG A O 1
ATOM 1787 N N . ASN A 1 209 ? 35.866 6.872 -51.339 1.00 71.31 209 ASN A N 1
ATOM 1788 C CA . ASN A 1 209 ? 35.003 8.041 -51.542 1.00 71.31 209 ASN A CA 1
ATOM 1789 C C . ASN A 1 209 ? 33.754 7.702 -52.381 1.00 71.31 209 ASN A C 1
ATOM 1791 O O . ASN A 1 209 ? 32.686 8.289 -52.175 1.00 71.31 209 ASN A O 1
ATOM 1795 N N . ILE A 1 210 ? 33.865 6.721 -53.285 1.00 80.19 210 ILE A N 1
ATOM 1796 C CA . ILE A 1 210 ? 32.718 6.130 -53.992 1.00 80.19 210 ILE A CA 1
ATOM 1797 C C . ILE A 1 210 ? 31.834 5.370 -52.999 1.00 80.19 210 ILE A C 1
ATOM 1799 O O . ILE A 1 210 ? 30.626 5.601 -52.973 1.00 80.19 210 ILE A O 1
ATOM 1803 N N . LEU A 1 211 ? 32.433 4.535 -52.138 1.00 72.69 211 LEU A N 1
ATOM 1804 C CA . LEU A 1 211 ? 31.719 3.818 -51.075 1.00 72.69 211 LEU A CA 1
ATOM 1805 C C . LEU A 1 211 ? 30.956 4.787 -50.160 1.00 72.69 211 LEU A C 1
ATOM 1807 O O . LEU A 1 211 ? 29.779 4.561 -49.903 1.00 72.69 211 LEU A O 1
ATOM 1811 N N . CYS A 1 212 ? 31.564 5.908 -49.752 1.00 67.06 212 CYS A N 1
ATOM 1812 C CA . CYS A 1 212 ? 30.876 6.953 -48.982 1.00 67.06 212 CYS A CA 1
ATOM 1813 C C . CYS A 1 212 ? 29.692 7.582 -49.736 1.00 67.06 212 CYS A C 1
ATOM 1815 O O . CYS A 1 212 ? 28.639 7.797 -49.143 1.00 67.06 212 CYS A O 1
ATOM 1817 N N . SER A 1 213 ? 29.841 7.869 -51.033 1.00 72.88 213 SER A N 1
ATOM 1818 C CA . SER A 1 213 ? 28.774 8.491 -51.835 1.00 72.88 213 SER A CA 1
ATOM 1819 C C . SER A 1 213 ? 27.588 7.542 -52.033 1.00 72.88 213 SER A C 1
ATOM 1821 O O . SER A 1 213 ? 26.444 7.942 -51.848 1.00 72.88 213 SER A O 1
ATOM 1823 N N . LEU A 1 214 ? 27.856 6.267 -52.332 1.00 74.12 214 LEU A N 1
ATOM 1824 C CA . LEU A 1 214 ? 26.826 5.230 -52.442 1.00 74.12 214 LEU A CA 1
ATOM 1825 C C . LEU A 1 214 ? 26.151 4.947 -51.097 1.00 74.12 214 LEU A C 1
ATOM 1827 O O . LEU A 1 214 ? 24.933 4.800 -51.056 1.00 74.12 214 LEU A O 1
ATOM 1831 N N . PHE A 1 215 ? 26.916 4.921 -50.001 1.00 67.75 215 PHE A N 1
ATOM 1832 C CA . PHE A 1 215 ? 26.392 4.698 -48.652 1.00 67.75 215 PHE A CA 1
ATOM 1833 C C . PHE A 1 215 ? 25.326 5.731 -48.259 1.00 67.75 215 PHE A C 1
ATOM 1835 O O . PHE A 1 215 ? 24.307 5.366 -47.681 1.00 67.75 215 PHE A O 1
ATOM 1842 N N . LEU A 1 216 ? 25.507 7.006 -48.632 1.00 60.56 216 LEU A N 1
ATOM 1843 C CA . LEU A 1 216 ? 24.551 8.085 -48.332 1.00 60.56 216 LEU A CA 1
ATOM 1844 C C . LEU A 1 216 ? 23.161 7.877 -48.950 1.00 60.56 216 LEU A C 1
ATOM 1846 O O . LEU A 1 216 ? 22.184 8.445 -48.466 1.00 60.56 216 LEU A O 1
ATOM 1850 N N . ILE A 1 217 ? 23.073 7.094 -50.022 1.00 64.25 217 ILE A N 1
ATOM 1851 C CA . ILE A 1 217 ? 21.842 6.859 -50.781 1.00 64.25 217 ILE A CA 1
ATOM 1852 C C . ILE A 1 217 ? 21.545 5.373 -50.967 1.00 64.25 217 ILE A C 1
ATOM 1854 O O . ILE A 1 217 ? 20.792 5.001 -51.865 1.00 64.25 217 ILE A O 1
ATOM 1858 N N . ILE A 1 218 ? 22.135 4.514 -50.138 1.00 62.28 218 ILE A N 1
ATOM 1859 C CA . ILE A 1 218 ? 22.062 3.062 -50.309 1.00 62.28 218 ILE A CA 1
ATOM 1860 C C . ILE A 1 218 ? 20.612 2.544 -50.292 1.00 62.28 218 ILE A C 1
ATOM 1862 O O . ILE A 1 218 ? 20.272 1.637 -51.046 1.00 62.28 218 ILE A O 1
ATOM 1866 N N . ASP A 1 219 ? 19.740 3.215 -49.534 1.00 54.97 219 ASP A N 1
ATOM 1867 C CA . ASP A 1 219 ? 18.304 2.937 -49.386 1.00 54.97 219 ASP A CA 1
ATOM 1868 C C . ASP A 1 219 ? 17.450 3.376 -50.598 1.00 54.97 219 ASP A C 1
ATOM 1870 O O . ASP A 1 219 ? 16.244 3.135 -50.632 1.00 54.97 219 ASP A O 1
ATOM 1874 N N . VAL A 1 220 ? 18.023 4.086 -51.577 1.00 66.12 220 VAL A N 1
ATOM 1875 C CA . VAL A 1 220 ? 17.249 4.732 -52.655 1.00 66.12 220 VAL A CA 1
ATOM 1876 C C . VAL A 1 220 ? 16.798 3.738 -53.730 1.00 66.12 220 VAL A C 1
ATOM 1878 O O . VAL A 1 220 ? 15.733 3.919 -54.327 1.00 66.12 220 VAL A O 1
ATOM 1881 N N . SER A 1 221 ? 17.587 2.696 -54.000 1.00 73.62 221 SER A N 1
ATOM 1882 C CA . SER A 1 221 ? 17.237 1.628 -54.947 1.00 73.62 221 SER A CA 1
ATOM 1883 C C . SER A 1 221 ? 18.074 0.372 -54.711 1.00 73.62 221 SER A C 1
ATOM 1885 O O . SER A 1 221 ? 19.224 0.461 -54.279 1.00 73.62 221 SER A O 1
ATOM 1887 N N . GLU A 1 222 ? 17.533 -0.791 -55.084 1.00 70.19 222 GLU A N 1
ATOM 1888 C CA . GLU A 1 222 ? 18.269 -2.060 -55.012 1.00 70.19 222 GLU A CA 1
ATOM 1889 C C . GLU A 1 222 ? 19.523 -2.043 -55.905 1.00 70.19 222 GLU A C 1
ATOM 1891 O O . GLU A 1 222 ? 20.522 -2.681 -55.593 1.00 70.19 222 GLU A O 1
ATOM 1896 N N . GLU A 1 223 ? 19.516 -1.267 -56.992 1.00 79.12 223 GLU A N 1
ATOM 1897 C CA . GLU A 1 223 ? 20.663 -1.107 -57.895 1.00 79.12 223 GLU A CA 1
ATOM 1898 C C . GLU A 1 223 ? 21.840 -0.397 -57.208 1.00 79.12 223 GLU A C 1
ATOM 1900 O O . GLU A 1 223 ? 22.982 -0.837 -57.343 1.00 79.12 223 GLU A O 1
ATOM 1905 N N . ILE A 1 224 ? 21.573 0.650 -56.415 1.00 77.88 224 ILE A N 1
ATOM 1906 C CA . ILE A 1 224 ? 22.598 1.330 -55.604 1.00 77.88 224 ILE A CA 1
ATOM 1907 C C . ILE A 1 224 ? 23.147 0.392 -54.534 1.00 77.88 224 ILE A C 1
ATOM 1909 O O . ILE A 1 224 ? 24.365 0.293 -54.374 1.00 77.88 224 ILE A O 1
ATOM 1913 N N . LYS A 1 225 ? 22.265 -0.315 -53.823 1.00 67.88 225 LYS A N 1
ATOM 1914 C CA . LYS A 1 225 ? 22.648 -1.285 -52.792 1.00 67.88 225 LYS A CA 1
ATOM 1915 C C . LYS A 1 225 ? 23.526 -2.398 -53.361 1.00 67.88 225 LYS A C 1
ATOM 1917 O O . LYS A 1 225 ? 24.590 -2.679 -52.814 1.00 67.88 225 LYS A O 1
ATOM 1922 N N . ASN A 1 226 ? 23.142 -2.968 -54.500 1.00 75.56 226 ASN A N 1
ATOM 1923 C CA . ASN A 1 226 ? 23.931 -3.991 -55.179 1.00 75.56 226 ASN A CA 1
ATOM 1924 C C . ASN A 1 226 ? 25.288 -3.450 -55.632 1.00 75.56 226 ASN A C 1
ATOM 1926 O O . ASN A 1 226 ? 26.303 -4.110 -55.415 1.00 75.56 226 ASN A O 1
ATOM 1930 N N . LYS A 1 227 ? 25.335 -2.230 -56.186 1.00 82.88 227 LYS A N 1
ATOM 1931 C CA . LYS A 1 227 ? 26.597 -1.611 -56.608 1.00 82.88 227 LYS A CA 1
ATOM 1932 C C . LYS A 1 227 ? 27.524 -1.313 -55.427 1.00 82.88 227 LYS A C 1
ATOM 1934 O O . LYS A 1 227 ? 28.730 -1.522 -55.517 1.00 82.88 227 LYS A O 1
ATOM 1939 N N . PHE A 1 228 ? 26.971 -0.878 -54.296 1.00 76.62 228 PHE A N 1
ATOM 1940 C CA . PHE A 1 228 ? 27.721 -0.690 -53.055 1.00 76.62 228 PHE A CA 1
ATOM 1941 C C . PHE A 1 228 ? 28.333 -2.005 -52.557 1.00 76.62 228 PHE A C 1
ATOM 1943 O O . PHE A 1 228 ? 29.530 -2.052 -52.279 1.00 76.62 228 PHE A O 1
ATOM 1950 N N . LEU A 1 229 ? 27.540 -3.079 -52.492 1.00 67.31 229 LEU A N 1
ATOM 1951 C CA . LEU A 1 229 ? 28.004 -4.403 -52.060 1.00 67.31 229 LEU A CA 1
ATOM 1952 C C . LEU A 1 229 ? 29.058 -4.990 -53.016 1.00 67.31 229 LEU A C 1
ATOM 1954 O O . LEU A 1 229 ? 30.042 -5.586 -52.572 1.00 67.31 229 LEU A O 1
ATOM 1958 N N . GLU A 1 230 ? 28.896 -4.780 -54.323 1.00 78.38 230 GLU A N 1
ATOM 1959 C CA . GLU A 1 230 ? 29.877 -5.163 -55.343 1.00 78.38 230 GLU A CA 1
ATOM 1960 C C . GLU A 1 230 ? 31.229 -4.468 -55.104 1.00 78.38 230 GLU A C 1
ATOM 1962 O O . GLU A 1 230 ? 32.264 -5.128 -55.005 1.00 78.38 230 GLU A O 1
ATOM 1967 N N . ILE A 1 231 ? 31.238 -3.142 -54.936 1.00 77.50 231 ILE A N 1
ATOM 1968 C CA . ILE A 1 231 ? 32.478 -2.383 -54.714 1.00 77.50 231 ILE A CA 1
ATOM 1969 C C . ILE A 1 231 ? 33.112 -2.739 -53.358 1.00 77.50 231 ILE A C 1
ATOM 1971 O O . ILE A 1 231 ? 34.338 -2.870 -53.285 1.00 77.50 231 ILE A O 1
ATOM 1975 N N . LEU A 1 232 ? 32.299 -2.942 -52.312 1.00 67.38 232 LEU A N 1
ATOM 1976 C CA . LEU A 1 232 ? 32.741 -3.310 -50.959 1.00 67.38 232 LEU A CA 1
ATOM 1977 C C . LEU A 1 232 ? 33.416 -4.694 -50.925 1.00 67.38 232 LEU A C 1
ATOM 1979 O O . LEU A 1 232 ? 34.420 -4.896 -50.245 1.00 67.38 232 LEU A O 1
ATOM 1983 N N . SER A 1 233 ? 32.890 -5.658 -51.683 1.00 66.62 233 SER A N 1
ATOM 1984 C CA . SER A 1 233 ? 33.447 -7.016 -51.743 1.00 66.62 233 SER A CA 1
ATOM 1985 C C . SER A 1 233 ? 34.731 -7.101 -52.580 1.00 66.62 233 SER A C 1
ATOM 1987 O O . SER A 1 233 ? 35.667 -7.819 -52.212 1.00 66.62 233 SER A O 1
ATOM 1989 N N . ASN A 1 234 ? 34.816 -6.325 -53.664 1.00 73.00 234 ASN A N 1
ATOM 1990 C CA . ASN A 1 234 ? 35.929 -6.387 -54.612 1.00 73.00 234 ASN A CA 1
ATOM 1991 C C . ASN A 1 234 ? 37.163 -5.564 -54.188 1.00 73.00 234 ASN A C 1
ATOM 1993 O O . ASN A 1 234 ? 38.271 -5.859 -54.633 1.00 73.00 234 ASN A O 1
ATOM 1997 N N . ASN A 1 235 ? 37.019 -4.577 -53.293 1.00 70.56 235 ASN A N 1
ATOM 1998 C CA . ASN A 1 235 ? 38.087 -3.624 -52.949 1.00 70.56 235 ASN A CA 1
ATOM 1999 C C . ASN A 1 235 ? 38.487 -3.678 -51.465 1.00 70.56 235 ASN A C 1
ATOM 2001 O O . ASN A 1 235 ? 38.295 -2.712 -50.722 1.00 70.56 235 ASN A O 1
ATOM 2005 N N . LYS A 1 236 ? 39.060 -4.803 -51.017 1.00 62.62 236 LYS A N 1
ATOM 2006 C CA . LYS A 1 236 ? 39.313 -5.106 -49.589 1.00 62.62 236 LYS A CA 1
ATOM 2007 C C . LYS A 1 236 ? 40.051 -4.011 -48.807 1.00 62.62 236 LYS A C 1
ATOM 2009 O O . LYS A 1 236 ? 39.602 -3.641 -47.729 1.00 62.62 236 LYS A O 1
ATOM 2014 N N . GLY A 1 237 ? 41.129 -3.439 -49.352 1.00 64.69 237 GLY A N 1
ATOM 2015 C CA . GLY A 1 237 ? 41.921 -2.410 -48.657 1.00 64.69 237 GLY A CA 1
ATOM 2016 C C . GLY A 1 237 ? 41.157 -1.100 -48.427 1.00 64.69 237 GLY A C 1
ATOM 2017 O O . GLY A 1 237 ? 41.119 -0.578 -47.314 1.00 64.69 237 GLY A O 1
ATOM 2018 N N . SER A 1 238 ? 40.485 -0.584 -49.460 1.00 67.62 238 SER A N 1
ATOM 2019 C CA . SER A 1 238 ? 39.635 0.608 -49.334 1.00 67.62 238 SER A CA 1
ATOM 2020 C C . SER A 1 238 ? 38.374 0.343 -48.511 1.00 67.62 238 SER A C 1
ATOM 2022 O O . SER A 1 238 ? 37.897 1.252 -47.836 1.00 67.62 238 SER A O 1
ATOM 2024 N N . SER A 1 239 ? 37.874 -0.893 -48.521 1.00 65.12 239 SER A N 1
ATOM 2025 C CA . SER A 1 239 ? 36.719 -1.327 -47.729 1.00 65.12 239 SER A CA 1
ATOM 2026 C C . SER A 1 239 ? 37.053 -1.442 -46.242 1.00 65.12 239 SER A C 1
ATOM 2028 O O . SER A 1 239 ? 36.272 -0.995 -45.410 1.00 65.12 239 SER A O 1
ATOM 2030 N N . ALA A 1 240 ? 38.245 -1.928 -45.887 1.00 59.59 240 ALA A N 1
ATOM 2031 C CA . ALA A 1 240 ? 38.738 -1.913 -44.509 1.00 59.59 240 ALA A CA 1
ATOM 2032 C C . ALA A 1 240 ? 38.872 -0.474 -43.970 1.00 59.59 240 ALA A C 1
ATOM 2034 O O . ALA A 1 240 ? 38.463 -0.186 -42.845 1.00 59.59 240 ALA A O 1
ATOM 2035 N N . LEU A 1 241 ? 39.376 0.456 -44.792 1.00 59.12 241 LEU A N 1
ATOM 2036 C CA . LEU A 1 241 ? 39.454 1.879 -44.436 1.00 59.12 241 LEU A CA 1
ATOM 2037 C C . LEU A 1 241 ? 38.069 2.542 -44.337 1.00 59.12 241 LEU A C 1
ATOM 2039 O O . LEU A 1 241 ? 37.839 3.335 -43.432 1.00 59.12 241 LEU A O 1
ATOM 2043 N N . PHE A 1 242 ? 37.129 2.194 -45.218 1.00 64.44 242 PHE A N 1
ATOM 2044 C CA . PHE A 1 242 ? 35.730 2.629 -45.130 1.00 64.44 242 PHE A CA 1
ATOM 2045 C C . PHE A 1 242 ? 35.062 2.158 -43.824 1.00 64.44 242 PHE A C 1
ATOM 2047 O O . PHE A 1 242 ? 34.412 2.944 -43.136 1.00 64.44 242 PHE A O 1
ATOM 2054 N N . MET A 1 243 ? 35.274 0.896 -43.438 1.00 57.88 243 MET A N 1
ATOM 2055 C CA . MET A 1 243 ? 34.743 0.326 -42.194 1.00 57.88 243 MET A CA 1
ATOM 2056 C C . MET A 1 243 ? 35.339 0.985 -40.941 1.00 57.88 243 MET A C 1
ATOM 2058 O O . MET A 1 243 ? 34.614 1.231 -39.974 1.00 57.88 243 MET A O 1
ATOM 2062 N N . LYS A 1 244 ? 36.634 1.333 -40.971 1.00 57.22 244 LYS A N 1
ATOM 2063 C CA . LYS A 1 244 ? 37.285 2.156 -39.937 1.00 57.22 244 LYS A CA 1
ATOM 2064 C C . LYS A 1 244 ? 36.578 3.505 -39.787 1.00 57.22 244 LYS A C 1
ATOM 2066 O O . LYS A 1 244 ? 36.205 3.893 -38.680 1.00 57.22 244 LYS A O 1
ATOM 2071 N N . ASP A 1 245 ? 36.366 4.187 -40.906 1.00 55.44 245 ASP A N 1
ATOM 2072 C CA . ASP A 1 245 ? 35.782 5.524 -40.958 1.00 55.44 245 ASP A CA 1
ATOM 2073 C C . ASP A 1 245 ? 34.336 5.546 -40.411 1.00 55.44 245 ASP A C 1
ATOM 2075 O O . ASP A 1 245 ? 33.983 6.451 -39.653 1.00 55.44 245 ASP A O 1
ATOM 2079 N N . ILE A 1 246 ? 33.517 4.522 -40.701 1.00 53.84 246 ILE A N 1
ATOM 2080 C CA . ILE A 1 246 ? 32.145 4.389 -40.164 1.00 53.84 246 ILE A CA 1
ATOM 2081 C C . ILE A 1 246 ? 32.143 4.188 -38.643 1.00 53.84 246 ILE A C 1
ATOM 2083 O O . ILE A 1 246 ? 31.293 4.727 -37.933 1.00 53.84 246 ILE A O 1
ATOM 2087 N N . ASN A 1 247 ? 33.088 3.415 -38.118 1.00 49.19 247 ASN A N 1
ATOM 2088 C CA . ASN A 1 247 ? 33.143 3.112 -36.692 1.00 49.19 247 ASN A CA 1
ATOM 2089 C C . ASN A 1 247 ? 33.548 4.337 -35.852 1.00 49.19 247 ASN A C 1
ATOM 2091 O O . ASN A 1 247 ? 32.941 4.627 -34.819 1.00 49.19 247 ASN A O 1
ATOM 2095 N N . VAL A 1 248 ? 34.526 5.111 -36.334 1.00 47.88 248 VAL A N 1
ATOM 2096 C CA . VAL A 1 248 ? 34.911 6.386 -35.710 1.00 47.88 248 VAL A CA 1
ATOM 2097 C C . VAL A 1 248 ? 33.759 7.401 -35.775 1.00 47.88 248 VAL A C 1
ATOM 2099 O O . VAL A 1 248 ? 33.496 8.108 -34.800 1.00 47.88 248 VAL A O 1
ATOM 2102 N N . PHE A 1 249 ? 33.021 7.423 -36.888 1.00 44.72 249 PHE A N 1
ATOM 2103 C CA . PHE A 1 249 ? 31.849 8.276 -37.093 1.00 44.72 249 PHE A CA 1
ATOM 2104 C C . PHE A 1 249 ? 30.735 8.027 -36.059 1.00 44.72 249 PHE A C 1
ATOM 2106 O O . PHE A 1 249 ? 30.226 8.983 -35.474 1.00 44.72 249 PHE A O 1
ATOM 2113 N N . TYR A 1 250 ? 30.421 6.763 -35.747 1.00 45.94 250 TYR A N 1
ATOM 2114 C CA . TYR A 1 250 ? 29.379 6.397 -34.774 1.00 45.94 250 TYR A CA 1
ATOM 2115 C C . TYR A 1 250 ? 29.785 6.552 -33.297 1.00 45.94 250 TYR A C 1
ATOM 2117 O O . TYR A 1 250 ? 28.917 6.814 -32.461 1.00 45.94 250 TYR A O 1
ATOM 2125 N N . LYS A 1 251 ? 31.075 6.398 -32.951 1.00 42.69 251 LYS A N 1
ATOM 2126 C CA . LYS A 1 251 ? 31.574 6.534 -31.563 1.00 42.69 251 LYS A CA 1
ATOM 2127 C C . LYS A 1 251 ? 31.826 7.975 -31.120 1.00 42.69 251 LYS A C 1
ATOM 2129 O O . LYS A 1 251 ? 31.979 8.216 -29.924 1.00 42.69 251 LYS A O 1
ATOM 2134 N N . SER A 1 252 ? 31.864 8.938 -32.040 1.00 44.66 252 SER A N 1
ATOM 2135 C CA . SER A 1 252 ? 31.994 10.342 -31.659 1.00 44.66 252 SER A CA 1
ATOM 2136 C C . SER A 1 252 ? 30.712 10.819 -30.954 1.00 44.66 252 SER A C 1
ATOM 2138 O O . SER A 1 252 ? 29.680 11.049 -31.578 1.00 44.66 252 SER A O 1
ATOM 2140 N N . GLU A 1 253 ? 30.766 10.964 -29.626 1.00 35.81 253 GLU A N 1
ATOM 2141 C CA . GLU A 1 253 ? 29.688 11.500 -28.769 1.00 35.81 253 GLU A CA 1
ATOM 2142 C C . GLU A 1 253 ? 29.105 12.816 -29.324 1.00 35.81 253 GLU A C 1
ATOM 2144 O O . GLU A 1 253 ? 27.901 13.076 -29.263 1.00 35.81 253 GLU A O 1
ATOM 2149 N N . TYR A 1 254 ? 29.969 13.592 -29.979 1.00 36.50 254 TYR A N 1
ATOM 2150 C CA . TYR A 1 254 ? 29.644 14.813 -30.696 1.00 36.50 254 TYR A CA 1
ATOM 2151 C C . TYR A 1 254 ? 28.647 14.634 -31.839 1.00 36.50 254 TYR A C 1
ATOM 2153 O O . TYR A 1 254 ? 27.869 15.549 -32.054 1.00 36.50 254 TYR A O 1
ATOM 2161 N N . PHE A 1 255 ? 28.607 13.509 -32.558 1.00 39.44 255 PHE A N 1
ATOM 2162 C CA . PHE A 1 255 ? 27.654 13.324 -33.658 1.00 39.44 255 PHE A CA 1
ATOM 2163 C C . PHE A 1 255 ? 26.228 13.074 -33.150 1.00 39.44 255 PHE A C 1
ATOM 2165 O O . PHE A 1 255 ? 25.280 13.643 -33.682 1.00 39.44 255 PHE A O 1
ATOM 2172 N N . ILE A 1 256 ? 26.064 12.297 -32.073 1.00 36.41 256 ILE A N 1
ATOM 2173 C CA . ILE A 1 256 ? 24.750 12.082 -31.446 1.00 36.41 256 ILE A CA 1
ATOM 2174 C C . ILE A 1 256 ? 24.252 13.380 -30.802 1.00 36.41 256 ILE A C 1
ATOM 2176 O O . ILE A 1 256 ? 23.108 13.760 -31.040 1.00 36.41 256 ILE A O 1
ATOM 2180 N N . ARG A 1 257 ? 25.111 14.108 -30.073 1.00 34.69 257 ARG A N 1
ATOM 2181 C CA . ARG A 1 257 ? 24.784 15.457 -29.575 1.00 34.69 257 ARG A CA 1
ATOM 2182 C C . ARG A 1 257 ? 24.449 16.426 -30.708 1.00 34.69 257 ARG A C 1
ATOM 2184 O O . ARG A 1 257 ? 23.465 17.136 -30.608 1.00 34.69 257 ARG A O 1
ATOM 2191 N N . TYR A 1 258 ? 25.186 16.396 -31.813 1.00 39.66 258 TYR A N 1
ATOM 2192 C CA . TYR A 1 258 ? 24.960 17.267 -32.968 1.00 39.66 258 TYR A CA 1
ATOM 2193 C C . TYR A 1 258 ? 23.657 16.953 -33.721 1.00 39.66 258 TYR A C 1
ATOM 2195 O O . TYR A 1 258 ? 22.959 17.873 -34.135 1.00 39.66 258 TYR A O 1
ATOM 2203 N N . ILE A 1 259 ? 23.275 15.677 -33.861 1.00 39.53 259 ILE A N 1
ATOM 2204 C CA . ILE A 1 259 ? 21.962 15.289 -34.406 1.00 39.53 259 ILE A CA 1
ATOM 2205 C C . ILE A 1 259 ? 20.826 15.688 -33.452 1.00 39.53 259 ILE A C 1
ATOM 2207 O O . ILE A 1 259 ? 19.776 16.140 -33.910 1.00 39.53 259 ILE A O 1
ATOM 2211 N N . ILE A 1 260 ? 21.032 15.565 -32.139 1.00 35.84 260 ILE A N 1
ATOM 2212 C CA . ILE A 1 260 ? 20.068 16.013 -31.125 1.00 35.84 260 ILE A CA 1
ATOM 2213 C C . ILE A 1 260 ? 19.925 17.548 -31.158 1.00 35.84 260 ILE A C 1
ATOM 2215 O O . ILE A 1 260 ? 18.806 18.045 -31.250 1.00 35.84 260 ILE A O 1
ATOM 2219 N N . ASP A 1 261 ? 21.022 18.304 -31.206 1.00 34.66 261 ASP A N 1
ATOM 2220 C CA . ASP A 1 261 ? 21.020 19.774 -31.247 1.00 34.66 261 ASP A CA 1
ATOM 2221 C C . ASP A 1 261 ? 20.443 20.339 -32.556 1.00 34.66 261 ASP A C 1
ATOM 2223 O O . ASP A 1 261 ? 19.748 21.360 -32.540 1.00 34.66 261 ASP A O 1
ATOM 2227 N N . ILE A 1 262 ? 20.655 19.665 -33.695 1.00 37.59 262 ILE A N 1
ATOM 2228 C CA . ILE A 1 262 ? 20.010 20.019 -34.973 1.00 37.59 262 ILE A CA 1
ATOM 2229 C C . ILE A 1 262 ? 18.490 19.841 -34.895 1.00 37.59 262 ILE A C 1
ATOM 2231 O O . ILE A 1 262 ? 17.760 20.656 -35.458 1.00 37.59 262 ILE A O 1
ATOM 2235 N N . ASN A 1 263 ? 18.015 18.818 -34.183 1.00 37.75 263 ASN A N 1
ATOM 2236 C CA . ASN A 1 263 ? 16.586 18.549 -34.032 1.00 37.75 263 ASN A CA 1
ATOM 2237 C C . ASN A 1 263 ? 15.909 19.448 -32.982 1.00 37.75 263 ASN A C 1
ATOM 2239 O O . ASN A 1 263 ? 14.709 19.688 -33.089 1.00 37.75 263 ASN A O 1
ATOM 2243 N N . TYR A 1 264 ? 16.652 19.987 -32.008 1.00 33.28 264 TYR A N 1
ATOM 2244 C CA . TYR A 1 264 ? 16.096 20.836 -30.943 1.00 33.28 264 TYR A CA 1
ATOM 2245 C C . TYR A 1 264 ? 16.101 22.348 -31.242 1.00 33.28 264 TYR A C 1
ATOM 2247 O O . TYR A 1 264 ? 15.350 23.087 -30.609 1.00 33.28 264 TYR A O 1
ATOM 2255 N N . THR A 1 265 ? 16.898 22.845 -32.199 1.00 32.75 265 THR A N 1
ATOM 2256 C CA . THR A 1 265 ? 17.114 24.302 -32.376 1.00 32.75 265 THR A CA 1
ATOM 2257 C C . THR A 1 265 ? 16.359 24.978 -33.535 1.00 32.75 265 THR A C 1
ATOM 2259 O O . THR A 1 265 ? 16.577 26.167 -33.776 1.00 32.75 265 THR A O 1
ATOM 2262 N N . THR A 1 266 ? 15.441 24.316 -34.254 1.00 35.50 266 THR A N 1
ATOM 2263 C CA . THR A 1 266 ? 14.676 24.976 -35.341 1.00 35.50 266 THR A CA 1
ATOM 2264 C C . THR A 1 266 ? 13.167 24.986 -35.118 1.00 35.50 266 THR A C 1
ATOM 2266 O O . THR A 1 266 ? 12.453 24.112 -35.593 1.00 35.50 266 THR A O 1
ATOM 2269 N N . SER A 1 267 ? 12.678 26.046 -34.473 1.00 33.88 267 SER A N 1
ATOM 2270 C CA . SER A 1 267 ? 11.255 26.395 -34.337 1.00 33.88 267 SER A CA 1
ATOM 2271 C C . SER A 1 267 ? 10.676 27.185 -35.529 1.00 33.88 267 SER A C 1
ATOM 2273 O O . SER A 1 267 ? 9.533 27.635 -35.471 1.00 33.88 267 SER A O 1
ATOM 2275 N N . ASP A 1 268 ? 11.418 27.334 -36.635 1.00 31.56 268 ASP A N 1
ATOM 2276 C CA . ASP A 1 268 ? 10.951 28.014 -37.853 1.00 31.56 268 ASP A CA 1
ATOM 2277 C C . ASP A 1 268 ? 10.572 27.007 -38.956 1.00 31.56 268 ASP A C 1
ATOM 2279 O O . ASP A 1 268 ? 11.414 26.476 -39.685 1.00 31.56 268 ASP A O 1
ATOM 2283 N N . ASN A 1 269 ? 9.262 26.797 -39.106 1.00 33.84 269 ASN A N 1
ATOM 2284 C CA . ASN A 1 269 ? 8.568 25.850 -39.996 1.00 33.84 269 ASN A CA 1
ATOM 2285 C C . ASN A 1 269 ? 8.737 26.083 -41.524 1.00 33.84 269 ASN A C 1
ATOM 2287 O O . ASN A 1 269 ? 7.838 25.780 -42.307 1.00 33.84 269 ASN A O 1
ATOM 2291 N N . LYS A 1 270 ? 9.873 26.609 -42.006 1.00 35.28 270 LYS A N 1
ATOM 2292 C CA . LYS A 1 270 ? 10.143 26.792 -43.454 1.00 35.28 270 LYS A CA 1
ATOM 2293 C C . LYS A 1 270 ? 11.288 25.954 -44.028 1.00 35.28 270 LYS A C 1
ATOM 2295 O O . LYS A 1 270 ? 11.511 26.015 -45.234 1.00 35.28 270 LYS A O 1
ATOM 2300 N N . TYR A 1 271 ? 11.954 25.132 -43.215 1.00 34.19 271 TYR A N 1
ATOM 2301 C CA . TYR A 1 271 ? 13.027 24.228 -43.663 1.00 34.19 271 TYR A CA 1
ATOM 2302 C C . TYR A 1 271 ? 12.870 22.782 -43.143 1.00 34.19 271 TYR A C 1
ATOM 2304 O O . TYR A 1 271 ? 13.859 22.076 -42.976 1.00 34.19 271 TYR A O 1
ATOM 2312 N N . ASN A 1 272 ? 11.633 22.311 -42.939 1.00 31.84 272 ASN A N 1
ATOM 2313 C CA . ASN A 1 272 ? 11.314 20.986 -42.370 1.00 31.84 272 ASN A CA 1
ATOM 2314 C C . ASN A 1 272 ? 11.664 19.748 -43.226 1.00 31.84 272 ASN A C 1
ATOM 2316 O O . ASN A 1 272 ? 11.188 18.663 -42.923 1.00 31.84 272 ASN A O 1
ATOM 2320 N N . ASN A 1 273 ? 12.516 19.832 -44.250 1.00 31.14 273 ASN A N 1
ATOM 2321 C CA . ASN A 1 273 ? 12.777 18.685 -45.137 1.00 31.14 273 ASN A CA 1
ATOM 2322 C C . ASN A 1 273 ? 14.225 18.171 -45.088 1.00 31.14 273 ASN A C 1
ATOM 2324 O O . ASN A 1 273 ? 14.796 17.814 -46.117 1.00 31.14 273 ASN A O 1
ATOM 2328 N N . VAL A 1 274 ? 14.813 18.091 -43.891 1.00 34.09 274 VAL A N 1
ATOM 2329 C CA . VAL A 1 274 ? 15.961 17.200 -43.623 1.00 34.09 274 VAL A CA 1
ATOM 2330 C C . VAL A 1 274 ? 15.602 16.241 -42.489 1.00 34.09 274 VAL A C 1
ATOM 2332 O O . VAL A 1 274 ? 16.345 16.040 -41.537 1.00 34.09 274 VAL A O 1
ATOM 2335 N N . THR A 1 275 ? 14.420 15.632 -42.572 1.00 31.77 275 THR A N 1
ATOM 2336 C CA . THR A 1 275 ? 14.149 14.405 -41.825 1.00 31.77 275 THR A CA 1
ATOM 2337 C C . THR A 1 275 ? 14.908 13.295 -42.542 1.00 31.77 275 THR A C 1
ATOM 2339 O O . THR A 1 275 ? 14.433 12.752 -43.539 1.00 31.77 275 THR A O 1
ATOM 2342 N N . LEU A 1 276 ? 16.123 12.997 -42.078 1.00 36.47 276 LEU A N 1
ATOM 2343 C CA . LEU A 1 276 ? 16.873 11.806 -42.471 1.00 36.47 276 LEU A CA 1
ATOM 2344 C C . LEU A 1 276 ? 16.082 10.561 -42.034 1.00 36.47 276 LEU A C 1
ATOM 2346 O O . LEU A 1 276 ? 16.293 9.997 -40.965 1.00 36.47 276 LEU A O 1
ATOM 2350 N N . THR A 1 277 ? 15.094 10.184 -42.840 1.00 32.16 277 THR A N 1
ATOM 2351 C CA . THR A 1 277 ? 14.278 8.984 -42.659 1.00 32.16 277 THR A CA 1
ATOM 2352 C C . THR A 1 277 ? 15.018 7.838 -43.329 1.00 32.16 277 THR A C 1
ATOM 2354 O O . THR A 1 277 ? 14.846 7.578 -44.517 1.00 32.16 277 THR A O 1
ATOM 2357 N N . TYR A 1 278 ? 15.899 7.194 -42.570 1.00 43.34 278 TYR A N 1
ATOM 2358 C CA . TYR A 1 278 ? 16.616 6.012 -43.020 1.00 43.34 278 TYR A CA 1
ATOM 2359 C C . TYR A 1 278 ? 15.842 4.757 -42.625 1.00 43.34 278 TYR A C 1
ATOM 2361 O O . TYR A 1 278 ? 15.596 4.524 -41.441 1.00 43.34 278 TYR A O 1
ATOM 2369 N N . THR A 1 279 ? 15.448 3.954 -43.611 1.00 33.50 279 THR A N 1
ATOM 2370 C CA . THR A 1 279 ? 14.616 2.761 -43.372 1.00 33.50 279 THR A CA 1
ATOM 2371 C C . THR A 1 279 ? 15.435 1.478 -43.521 1.00 33.50 279 THR A C 1
ATOM 2373 O O . THR A 1 279 ? 15.166 0.525 -42.801 1.00 33.50 279 THR A O 1
ATOM 2376 N N . PHE A 1 280 ? 16.493 1.472 -44.342 1.00 37.62 280 PHE A N 1
ATOM 2377 C CA . PHE A 1 280 ? 17.438 0.354 -44.483 1.00 37.62 280 PHE A CA 1
ATOM 2378 C C . PHE A 1 280 ? 18.726 0.530 -43.655 1.00 37.62 280 PHE A C 1
ATOM 2380 O O . PHE A 1 280 ? 19.425 -0.453 -43.404 1.00 37.62 280 PHE A O 1
ATOM 2387 N N . ILE A 1 281 ? 18.928 1.702 -43.026 1.00 39.53 281 ILE A N 1
ATOM 2388 C CA . ILE A 1 281 ? 19.714 1.777 -41.782 1.00 39.53 281 ILE A CA 1
ATOM 2389 C C . ILE A 1 281 ? 19.274 0.650 -40.843 1.00 39.53 281 ILE A C 1
ATOM 2391 O O . ILE A 1 281 ? 20.140 -0.052 -40.370 1.00 39.53 281 ILE A O 1
ATOM 2395 N N . ASN A 1 282 ? 17.988 0.335 -40.680 1.00 36.00 282 ASN A N 1
ATOM 2396 C CA . ASN A 1 282 ? 17.562 -0.704 -39.734 1.00 36.00 282 ASN A CA 1
ATOM 2397 C C . ASN A 1 282 ? 18.048 -2.137 -40.029 1.00 36.00 282 ASN A C 1
ATOM 2399 O O . ASN A 1 282 ? 18.154 -2.897 -39.080 1.00 36.00 282 ASN A O 1
ATOM 2403 N N . GLU A 1 283 ? 18.382 -2.532 -41.263 1.00 37.19 283 GLU A N 1
ATOM 2404 C CA . GLU A 1 283 ? 18.794 -3.925 -41.548 1.00 37.19 283 GLU A CA 1
ATOM 2405 C C . GLU A 1 283 ? 20.308 -4.135 -41.374 1.00 37.19 283 GLU A C 1
ATOM 2407 O O . GLU A 1 283 ? 20.744 -5.108 -40.758 1.00 37.19 283 GLU A O 1
ATOM 2412 N N . LEU A 1 284 ? 21.131 -3.183 -41.829 1.00 36.72 284 LEU A N 1
ATOM 2413 C CA . LEU A 1 284 ? 22.590 -3.232 -41.655 1.00 36.72 284 LEU A CA 1
ATOM 2414 C C . LEU A 1 284 ? 23.025 -2.622 -40.305 1.00 36.72 284 LEU A C 1
ATOM 2416 O O . LEU A 1 284 ? 23.989 -3.095 -39.695 1.00 36.72 284 LEU A O 1
ATOM 2420 N N . LEU A 1 285 ? 22.267 -1.648 -39.771 1.00 40.44 285 LEU A N 1
ATOM 2421 C CA . LEU A 1 285 ? 22.322 -1.299 -38.350 1.00 40.44 285 LEU A CA 1
ATOM 2422 C C . LEU A 1 285 ? 21.713 -2.377 -37.474 1.00 40.44 285 LEU A C 1
ATOM 2424 O O . LEU A 1 285 ? 22.091 -2.379 -36.325 1.00 40.44 285 LEU A O 1
ATOM 2428 N N . GLU A 1 286 ? 20.860 -3.310 -37.887 1.00 40.38 286 GLU A N 1
ATOM 2429 C CA . GLU A 1 286 ? 20.467 -4.341 -36.919 1.00 40.38 286 GLU A CA 1
ATOM 2430 C C . GLU A 1 286 ? 21.671 -5.193 -36.519 1.00 40.38 286 GLU A C 1
ATOM 2432 O O . GLU A 1 286 ? 21.873 -5.435 -35.340 1.00 40.38 286 GLU A O 1
ATOM 2437 N N . ILE A 1 287 ? 22.531 -5.580 -37.461 1.00 41.44 287 ILE A N 1
ATOM 2438 C CA . ILE A 1 287 ? 23.743 -6.352 -37.154 1.00 41.44 287 ILE A CA 1
ATOM 2439 C C . ILE A 1 287 ? 24.807 -5.451 -36.512 1.00 41.44 287 ILE A C 1
ATOM 2441 O O . ILE A 1 287 ? 25.361 -5.805 -35.471 1.00 41.44 287 ILE A O 1
ATOM 2445 N N . LEU A 1 288 ? 25.060 -4.255 -37.065 1.00 40.62 288 LEU A N 1
ATOM 2446 C CA . LEU A 1 288 ? 26.040 -3.322 -36.499 1.00 40.62 288 LEU A CA 1
ATOM 2447 C C . LEU A 1 288 ? 25.572 -2.730 -35.160 1.00 40.62 288 LEU A C 1
ATOM 2449 O O . LEU A 1 288 ? 26.345 -2.748 -34.219 1.00 40.62 288 LEU A O 1
ATOM 2453 N N . GLN A 1 289 ? 24.327 -2.282 -34.992 1.00 44.31 289 GLN A N 1
ATOM 2454 C CA . GLN A 1 289 ? 23.753 -1.926 -33.683 1.00 44.31 289 GLN A CA 1
ATOM 2455 C C . GLN A 1 289 ? 23.620 -3.132 -32.769 1.00 44.31 289 GLN A C 1
ATOM 2457 O O . GLN A 1 289 ? 23.852 -2.925 -31.599 1.00 44.31 289 GLN A O 1
ATOM 2462 N N . LYS A 1 290 ? 23.304 -4.368 -33.178 1.00 42.28 290 LYS A N 1
ATOM 2463 C CA . LYS A 1 290 ? 23.333 -5.490 -32.214 1.00 42.28 290 LYS A CA 1
ATOM 2464 C C . LYS A 1 290 ? 24.760 -5.694 -31.689 1.00 42.28 290 LYS A C 1
ATOM 2466 O O . LYS A 1 290 ? 24.935 -5.765 -30.478 1.00 42.28 290 LYS A O 1
ATOM 2471 N N . ILE A 1 291 ? 25.777 -5.641 -32.558 1.00 43.56 291 ILE A N 1
ATOM 2472 C CA . ILE A 1 291 ? 27.209 -5.690 -32.194 1.00 43.56 291 ILE A CA 1
ATOM 2473 C C . ILE A 1 291 ? 27.668 -4.446 -31.407 1.00 43.56 291 ILE A C 1
ATOM 2475 O O . ILE A 1 291 ? 28.481 -4.576 -30.504 1.00 43.56 291 ILE A O 1
ATOM 2479 N N . PHE A 1 292 ? 27.146 -3.246 -31.676 1.00 43.81 292 PHE A N 1
ATOM 2480 C CA . PHE A 1 292 ? 27.544 -1.991 -31.013 1.00 43.81 292 PHE A CA 1
ATOM 2481 C C . PHE A 1 292 ? 26.706 -1.639 -29.771 1.00 43.81 292 PHE A C 1
ATOM 2483 O O . PHE A 1 292 ? 27.213 -0.995 -28.859 1.00 43.81 292 PHE A O 1
ATOM 2490 N N . TYR A 1 293 ? 25.454 -2.079 -29.681 1.00 40.59 293 TYR A N 1
ATOM 2491 C CA . TYR A 1 293 ? 24.590 -2.012 -28.494 1.00 40.59 293 TYR A CA 1
ATOM 2492 C C . TYR A 1 293 ? 25.096 -2.988 -27.426 1.00 40.59 293 TYR A C 1
ATOM 2494 O O . TYR A 1 293 ? 25.069 -2.646 -26.247 1.00 40.59 293 TYR A O 1
ATOM 2502 N N . LEU A 1 294 ? 25.686 -4.118 -27.848 1.00 40.00 294 LEU A N 1
ATOM 2503 C CA . LEU A 1 294 ? 26.539 -4.982 -27.019 1.00 40.00 294 LEU A CA 1
ATOM 2504 C C . LEU A 1 294 ? 27.698 -4.214 -26.345 1.00 40.00 294 LEU A C 1
ATOM 2506 O O . LEU A 1 294 ? 28.077 -4.572 -25.237 1.00 40.00 294 LEU A O 1
ATOM 2510 N N . PHE A 1 295 ? 28.216 -3.141 -26.962 1.00 40.34 295 PHE A N 1
ATOM 2511 C CA . PHE A 1 295 ? 29.300 -2.308 -26.413 1.00 40.34 295 PHE A CA 1
ATOM 2512 C C . PHE A 1 295 ? 28.845 -1.013 -25.725 1.00 40.34 295 PHE A C 1
ATOM 2514 O O . PHE A 1 295 ? 29.573 -0.477 -24.895 1.00 40.34 295 PHE A O 1
ATOM 2521 N N . LYS A 1 296 ? 27.671 -0.468 -26.075 1.00 37.47 296 LYS A N 1
ATOM 2522 C CA . LYS A 1 296 ? 27.154 0.797 -25.516 1.00 37.47 296 LYS A CA 1
ATOM 2523 C C . LYS A 1 296 ? 26.508 0.611 -24.140 1.00 37.47 296 LYS A C 1
ATOM 2525 O O . LYS A 1 296 ? 26.400 1.573 -23.380 1.00 37.47 296 LYS A O 1
ATOM 2530 N N . SER A 1 297 ? 26.068 -0.602 -23.798 1.00 39.12 297 SER A N 1
ATOM 2531 C CA . SER A 1 297 ? 25.602 -0.887 -22.445 1.00 39.12 297 SER A CA 1
ATOM 2532 C C . SER A 1 297 ? 26.802 -0.929 -21.498 1.00 39.12 297 SER A C 1
ATOM 2534 O O . SER A 1 297 ? 27.532 -1.913 -21.478 1.00 39.12 297 SER A O 1
ATOM 2536 N N . ASN A 1 298 ? 26.960 0.091 -20.652 1.00 37.94 298 ASN A N 1
ATOM 2537 C CA . ASN A 1 298 ? 27.880 0.111 -19.500 1.00 37.94 298 ASN A CA 1
ATOM 2538 C C . ASN A 1 298 ? 27.585 -0.989 -18.444 1.00 37.94 298 ASN A C 1
ATOM 2540 O O . ASN A 1 298 ? 27.972 -0.868 -17.286 1.00 37.94 298 ASN A O 1
ATOM 2544 N N . SER A 1 299 ? 26.872 -2.056 -18.804 1.00 38.12 299 SER A N 1
ATOM 2545 C CA . SER A 1 299 ? 26.603 -3.200 -17.947 1.00 38.12 299 SER A CA 1
ATOM 2546 C C . SER A 1 299 ? 27.557 -4.336 -18.296 1.00 38.12 299 SER A C 1
ATOM 2548 O O . SER A 1 299 ? 27.515 -4.849 -19.411 1.00 38.12 299 SER A O 1
ATOM 2550 N N . GLN A 1 300 ? 28.321 -4.797 -17.307 1.00 43.03 300 GLN A N 1
ATOM 2551 C CA . GLN A 1 300 ? 29.197 -5.980 -17.335 1.00 43.03 300 GLN A CA 1
ATOM 2552 C C . GLN A 1 300 ? 28.554 -7.286 -17.825 1.00 43.03 300 GLN A C 1
ATOM 2554 O O . GLN A 1 300 ? 29.245 -8.283 -17.994 1.00 43.03 300 GLN A O 1
ATOM 2559 N N . SER A 1 301 ? 27.247 -7.319 -18.085 1.00 42.25 301 SER A N 1
ATOM 2560 C CA . SER A 1 301 ? 26.618 -8.434 -18.781 1.00 42.25 301 SER A CA 1
ATOM 2561 C C . SER A 1 301 ? 26.506 -8.129 -20.272 1.00 42.25 301 SER A C 1
ATOM 2563 O O . SER A 1 301 ? 25.420 -7.796 -20.755 1.00 42.25 301 SER A O 1
ATOM 2565 N N . ILE A 1 302 ? 27.597 -8.302 -21.014 1.00 46.91 302 ILE A N 1
ATOM 2566 C CA . ILE A 1 302 ? 27.447 -8.683 -22.417 1.00 46.91 302 ILE A CA 1
ATOM 2567 C C . ILE A 1 302 ? 26.648 -9.986 -22.405 1.00 46.91 302 ILE A C 1
ATOM 2569 O O . ILE A 1 302 ? 27.087 -10.996 -21.853 1.00 46.91 302 ILE A O 1
ATOM 2573 N N . LYS A 1 303 ? 25.419 -9.951 -22.928 1.00 53.25 303 LYS A N 1
ATOM 2574 C CA . LYS A 1 303 ? 24.599 -11.156 -23.041 1.00 53.25 303 LYS A CA 1
ATOM 2575 C C . LYS A 1 303 ? 25.252 -12.035 -24.100 1.00 53.25 303 LYS A C 1
ATOM 2577 O O . LYS A 1 303 ? 25.021 -11.840 -25.287 1.00 53.25 303 LYS A O 1
ATOM 2582 N N . LEU A 1 304 ? 26.078 -12.983 -23.665 1.00 51.66 304 LEU A N 1
ATOM 2583 C CA . LEU A 1 304 ? 26.670 -14.027 -24.506 1.00 51.66 304 LEU A CA 1
ATOM 2584 C C . LEU A 1 304 ? 25.606 -14.730 -25.379 1.00 51.66 304 LEU A C 1
ATOM 2586 O O . LEU A 1 304 ? 25.883 -15.064 -26.524 1.00 51.66 304 LEU A O 1
ATOM 2590 N N . GLU A 1 305 ? 24.362 -14.818 -24.892 1.00 51.31 305 GLU A N 1
ATOM 2591 C CA . GLU A 1 305 ? 23.163 -15.269 -25.624 1.00 51.31 305 GLU A CA 1
ATOM 2592 C C . GLU A 1 305 ? 22.857 -14.462 -26.906 1.00 51.31 305 GLU A C 1
ATOM 2594 O O . GLU A 1 305 ? 22.327 -14.997 -27.877 1.00 51.31 305 GLU A O 1
ATOM 2599 N N . LEU A 1 306 ? 23.186 -13.168 -26.940 1.00 50.72 306 LEU A N 1
ATOM 2600 C CA . LEU A 1 306 ? 22.953 -12.296 -28.096 1.00 50.72 306 LEU A CA 1
ATOM 2601 C C . LEU A 1 306 ? 24.048 -12.463 -29.161 1.00 50.72 306 LEU A C 1
ATOM 2603 O O . LEU A 1 306 ? 23.749 -12.446 -30.352 1.00 50.72 306 LEU A O 1
ATOM 2607 N N . ILE A 1 307 ? 25.302 -12.677 -28.740 1.00 52.97 307 ILE A N 1
ATOM 2608 C CA . ILE A 1 307 ? 26.407 -13.056 -29.641 1.00 52.97 307 ILE A CA 1
ATOM 2609 C C . ILE A 1 307 ? 26.138 -14.443 -30.241 1.00 52.97 307 ILE A C 1
ATOM 2611 O O . ILE A 1 307 ? 26.364 -14.654 -31.431 1.00 52.97 307 ILE A O 1
ATOM 2615 N N . GLU A 1 308 ? 25.584 -15.357 -29.439 1.00 53.44 308 GLU A N 1
ATOM 2616 C CA . GLU A 1 308 ? 25.107 -16.669 -29.883 1.00 53.44 308 GLU A CA 1
ATOM 2617 C C . GLU A 1 308 ? 24.016 -16.554 -30.957 1.00 53.44 308 GLU A C 1
ATOM 2619 O O . GLU A 1 308 ? 24.104 -17.234 -31.978 1.00 53.44 308 GLU A O 1
ATOM 2624 N N . SER A 1 309 ? 23.025 -15.674 -30.774 1.00 53.09 309 SER A N 1
ATOM 2625 C CA . SER A 1 309 ? 21.999 -15.408 -31.796 1.00 53.09 309 SER A CA 1
ATOM 2626 C C . SER A 1 309 ? 22.624 -14.914 -33.103 1.00 53.09 309 SER A C 1
ATOM 2628 O O . SER A 1 309 ? 22.391 -15.504 -34.150 1.00 53.09 309 SER A O 1
ATOM 2630 N N . LEU A 1 310 ? 23.490 -13.895 -33.038 1.00 51.94 310 LEU A N 1
ATOM 2631 C CA . LEU A 1 310 ? 24.110 -13.283 -34.221 1.00 51.94 310 LEU A CA 1
ATOM 2632 C C . LEU A 1 310 ? 24.966 -14.259 -35.039 1.00 51.94 310 LEU A C 1
ATOM 2634 O O . LEU A 1 310 ? 24.938 -14.218 -36.267 1.00 51.94 310 LEU A O 1
ATOM 2638 N N . TYR A 1 311 ? 25.722 -15.134 -34.372 1.00 55.81 311 TYR A N 1
ATOM 2639 C CA . TYR A 1 311 ? 26.501 -16.179 -35.040 1.00 55.81 311 TYR A CA 1
ATOM 2640 C C . TYR A 1 311 ? 25.604 -17.231 -35.710 1.00 55.81 311 TYR A C 1
ATOM 2642 O O . TYR A 1 311 ? 25.926 -17.711 -36.797 1.00 55.81 311 TYR A O 1
ATOM 2650 N N . ASN A 1 312 ? 24.493 -17.601 -35.064 1.00 55.16 312 ASN A N 1
ATOM 2651 C CA . ASN A 1 312 ? 23.560 -18.594 -35.598 1.00 55.16 312 ASN A CA 1
ATOM 2652 C C . ASN A 1 312 ? 22.735 -18.058 -36.783 1.00 55.16 312 ASN A C 1
ATOM 2654 O O . ASN A 1 312 ? 22.335 -18.858 -37.628 1.00 55.16 312 ASN A O 1
ATOM 2658 N N . ASP A 1 313 ? 22.506 -16.743 -36.853 1.00 53.81 313 ASP A N 1
ATOM 2659 C CA . ASP A 1 313 ? 21.652 -16.110 -37.865 1.00 53.81 313 ASP A CA 1
ATOM 2660 C C . ASP A 1 313 ? 22.340 -15.957 -39.244 1.00 53.81 313 ASP A C 1
ATOM 2662 O O . ASP A 1 313 ? 21.712 -16.248 -40.262 1.00 53.81 313 ASP A O 1
ATOM 2666 N N . ASP A 1 314 ? 23.619 -15.545 -39.316 1.00 54.22 314 ASP A N 1
ATOM 2667 C CA . ASP A 1 314 ? 24.368 -15.424 -40.589 1.00 54.22 314 ASP A CA 1
ATOM 2668 C C . ASP A 1 314 ? 25.898 -15.520 -40.401 1.00 54.22 314 ASP A C 1
ATOM 2670 O O . ASP A 1 314 ? 26.624 -14.528 -40.254 1.00 54.22 314 ASP A O 1
ATOM 2674 N N . LYS A 1 315 ? 26.399 -16.760 -40.416 1.00 56.03 315 LYS A N 1
ATOM 2675 C CA . LYS A 1 315 ? 27.801 -17.104 -40.134 1.00 56.03 315 LYS A CA 1
ATOM 2676 C C . LYS A 1 315 ? 28.787 -16.509 -41.150 1.00 56.03 315 LYS A C 1
ATOM 2678 O O . LYS A 1 315 ? 29.854 -16.033 -40.760 1.00 56.03 315 LYS A O 1
ATOM 2683 N N . ASP A 1 316 ? 28.452 -16.506 -42.439 1.00 52.34 316 ASP A N 1
ATOM 2684 C CA . ASP A 1 316 ? 29.381 -16.106 -43.505 1.00 52.34 316 ASP A CA 1
ATOM 2685 C C . ASP A 1 316 ? 29.583 -14.586 -43.552 1.00 52.34 316 ASP A C 1
ATOM 2687 O O . ASP A 1 316 ? 30.719 -14.107 -43.661 1.00 52.34 316 ASP A O 1
ATOM 2691 N N . ASN A 1 317 ? 28.507 -13.808 -43.399 1.00 52.22 317 ASN A N 1
ATOM 2692 C CA . ASN A 1 317 ? 28.618 -12.352 -43.312 1.00 52.22 317 ASN A CA 1
ATOM 2693 C C . ASN A 1 317 ? 29.281 -11.910 -42.004 1.00 52.22 317 ASN A C 1
ATOM 2695 O O . ASN A 1 317 ? 30.093 -10.981 -42.022 1.00 52.22 317 ASN A O 1
ATOM 2699 N N . PHE A 1 318 ? 29.033 -12.618 -40.896 1.00 54.19 318 PHE A N 1
ATOM 2700 C CA . PHE A 1 318 ? 29.735 -12.391 -39.634 1.00 54.19 318 PHE A CA 1
ATOM 2701 C C . PHE A 1 318 ? 31.260 -12.547 -39.793 1.00 54.19 318 PHE A C 1
ATOM 2703 O O . PHE A 1 318 ? 32.015 -11.650 -39.408 1.00 54.19 318 PHE A O 1
ATOM 2710 N N . TYR A 1 319 ? 31.732 -13.624 -40.440 1.00 57.31 319 TYR A N 1
ATOM 2711 C CA . TYR A 1 319 ? 33.168 -13.849 -40.670 1.00 57.31 319 TYR A CA 1
ATOM 2712 C C . TYR A 1 319 ? 33.799 -12.883 -41.680 1.00 57.31 319 TYR A C 1
ATOM 2714 O O . TYR A 1 319 ? 34.944 -12.463 -41.491 1.00 57.31 319 TYR A O 1
ATOM 2722 N N . ASN A 1 320 ? 33.087 -12.511 -42.744 1.00 53.94 320 ASN A N 1
ATOM 2723 C CA . ASN A 1 320 ? 33.598 -11.548 -43.722 1.00 53.94 320 ASN A CA 1
ATOM 2724 C C . ASN A 1 320 ? 33.742 -10.146 -43.114 1.00 53.94 320 ASN A C 1
ATOM 2726 O O . ASN A 1 320 ? 34.769 -9.492 -43.312 1.00 53.94 320 ASN A O 1
ATOM 2730 N N . MET A 1 321 ? 32.768 -9.720 -42.308 1.00 53.31 321 MET A N 1
ATOM 2731 C CA . MET A 1 321 ? 32.827 -8.462 -41.560 1.00 53.31 321 MET A CA 1
ATOM 2732 C C . MET A 1 321 ? 33.938 -8.485 -40.507 1.00 53.31 321 MET A C 1
ATOM 2734 O O . MET A 1 321 ? 34.705 -7.529 -40.411 1.00 53.31 321 MET A O 1
ATOM 2738 N N . TYR A 1 322 ? 34.093 -9.601 -39.788 1.00 55.16 322 TYR A N 1
ATOM 2739 C CA . TYR A 1 322 ? 35.212 -9.843 -38.874 1.00 55.16 322 TYR A CA 1
ATOM 2740 C C . TYR A 1 322 ? 36.572 -9.687 -39.568 1.00 55.16 322 TYR A C 1
ATOM 2742 O O . TYR A 1 322 ? 37.442 -8.973 -39.069 1.00 55.16 322 TYR A O 1
ATOM 2750 N N . LYS A 1 323 ? 36.752 -10.310 -40.737 1.00 54.66 323 LYS A N 1
ATOM 2751 C CA . LYS A 1 323 ? 38.023 -10.295 -41.470 1.00 54.66 323 LYS A CA 1
ATOM 2752 C C . LYS A 1 323 ? 38.379 -8.899 -41.984 1.00 54.66 323 LYS A C 1
ATOM 2754 O O . LYS A 1 323 ? 39.513 -8.458 -41.811 1.00 54.66 323 LYS A O 1
ATOM 2759 N N . LEU A 1 324 ? 37.407 -8.183 -42.552 1.00 52.81 324 LEU A N 1
ATOM 2760 C CA . LEU A 1 324 ? 37.586 -6.795 -42.995 1.00 52.81 324 LEU A CA 1
ATOM 2761 C C . LEU A 1 324 ? 37.893 -5.856 -41.816 1.00 52.81 324 LEU A C 1
ATOM 2763 O O . LEU A 1 324 ? 38.721 -4.952 -41.938 1.00 52.81 324 LEU A O 1
ATOM 2767 N N . TYR A 1 325 ? 37.277 -6.094 -40.654 1.00 52.41 325 TYR A N 1
ATOM 2768 C CA . TYR A 1 325 ? 37.520 -5.318 -39.440 1.00 52.41 325 TYR A CA 1
ATOM 2769 C C . TYR A 1 325 ? 38.908 -5.605 -38.837 1.00 52.41 325 TYR A C 1
ATOM 2771 O O . TYR A 1 325 ? 39.634 -4.673 -38.496 1.00 52.41 325 TYR A O 1
ATOM 2779 N N . GLN A 1 326 ? 39.339 -6.869 -38.791 1.00 51.88 326 GLN A N 1
ATOM 2780 C CA . GLN A 1 326 ? 40.685 -7.270 -38.361 1.00 51.88 326 GLN A CA 1
ATOM 2781 C C . GLN A 1 326 ? 41.782 -6.654 -39.244 1.00 51.88 326 GLN A C 1
ATOM 2783 O O . GLN A 1 326 ? 42.778 -6.140 -38.731 1.00 51.88 326 GLN A O 1
ATOM 2788 N N . GLU A 1 327 ? 41.589 -6.668 -40.567 1.00 53.41 327 GLU A N 1
ATOM 2789 C CA . GLU A 1 327 ? 42.500 -6.027 -41.521 1.00 53.41 327 GLU A CA 1
ATOM 2790 C C . GLU A 1 327 ? 42.583 -4.505 -41.278 1.00 53.41 327 GLU A C 1
ATOM 2792 O O . GLU A 1 327 ? 43.675 -3.939 -41.324 1.00 53.41 327 GLU A O 1
ATOM 2797 N N . SER A 1 328 ? 41.472 -3.849 -40.912 1.00 51.38 328 SER A N 1
ATOM 2798 C CA . SER A 1 328 ? 41.454 -2.413 -40.575 1.00 51.38 328 SER A CA 1
ATOM 2799 C C . SER A 1 328 ? 42.254 -2.061 -39.306 1.00 51.38 328 SER A C 1
ATOM 2801 O O . SER A 1 328 ? 42.962 -1.055 -39.289 1.00 51.38 328 SER A O 1
ATOM 2803 N N . VAL A 1 329 ? 42.204 -2.910 -38.269 1.00 49.03 329 VAL A N 1
ATOM 2804 C CA . VAL A 1 329 ? 42.913 -2.725 -36.984 1.00 49.03 329 VAL A CA 1
ATOM 2805 C C . VAL A 1 329 ? 44.428 -2.885 -37.167 1.00 49.03 329 VAL A C 1
ATOM 2807 O O . VAL A 1 329 ? 45.218 -2.093 -36.650 1.00 49.03 329 VAL A O 1
ATOM 2810 N N . LEU A 1 330 ? 44.846 -3.892 -37.943 1.00 50.50 330 LEU A N 1
ATOM 2811 C CA . LEU A 1 330 ? 46.258 -4.177 -38.229 1.00 50.50 330 LEU A CA 1
ATOM 2812 C C . LEU A 1 330 ? 46.937 -3.068 -39.048 1.00 50.50 330 LEU A C 1
ATOM 2814 O O . LEU A 1 330 ? 48.126 -2.804 -38.861 1.00 50.50 330 LEU A O 1
ATOM 2818 N N . LEU A 1 331 ? 46.194 -2.399 -39.933 1.00 50.28 331 LEU A N 1
ATOM 2819 C CA . LEU A 1 331 ? 46.693 -1.269 -40.723 1.00 50.28 331 LEU A CA 1
ATOM 2820 C C . LEU A 1 331 ? 47.019 -0.031 -39.861 1.00 50.28 331 LEU A C 1
ATOM 2822 O O . LEU A 1 331 ? 47.870 0.766 -40.254 1.00 50.28 331 LEU A O 1
ATOM 2826 N N . ASP A 1 332 ? 46.396 0.119 -38.685 1.00 46.59 332 ASP A N 1
ATOM 2827 C CA . ASP A 1 332 ? 46.552 1.293 -37.810 1.00 46.59 332 ASP A CA 1
ATOM 2828 C C . ASP A 1 332 ? 47.676 1.141 -36.774 1.00 46.59 332 ASP A C 1
ATOM 2830 O O . ASP A 1 332 ? 48.378 2.110 -36.467 1.00 46.59 332 ASP A O 1
ATOM 2834 N N . TYR A 1 333 ? 47.903 -0.089 -36.289 1.00 46.72 333 TYR A N 1
ATOM 2835 C CA . TYR A 1 333 ? 49.007 -0.411 -35.371 1.00 46.72 333 TYR A CA 1
ATOM 2836 C C . TYR A 1 333 ? 50.377 -0.073 -35.982 1.00 46.72 333 TYR A C 1
ATOM 2838 O O . TYR A 1 333 ? 51.315 0.287 -35.273 1.00 46.72 333 TYR A O 1
ATOM 2846 N N . ASN A 1 334 ? 50.469 -0.134 -37.312 1.00 46.66 334 ASN A N 1
ATOM 2847 C CA . ASN A 1 334 ? 51.693 0.129 -38.058 1.00 46.66 334 ASN A CA 1
ATOM 2848 C C . ASN A 1 334 ? 51.926 1.616 -38.401 1.00 46.66 334 ASN A C 1
ATOM 2850 O O . ASN A 1 334 ? 53.037 1.944 -38.807 1.00 46.66 334 ASN A O 1
ATOM 2854 N N . ASN A 1 335 ? 50.941 2.515 -38.239 1.00 46.94 335 ASN A N 1
ATOM 2855 C CA . ASN A 1 335 ? 50.978 3.852 -38.864 1.00 46.94 335 ASN A CA 1
ATOM 2856 C C . ASN A 1 335 ? 50.808 5.081 -37.937 1.00 46.94 335 ASN A C 1
ATOM 2858 O O . ASN A 1 335 ? 50.808 6.197 -38.454 1.00 46.94 335 ASN A O 1
ATOM 2862 N N . SER A 1 336 ? 50.694 4.960 -36.604 1.00 41.50 336 SER A N 1
ATOM 2863 C CA . SER A 1 336 ? 50.175 6.086 -35.788 1.00 41.50 336 SER A CA 1
ATOM 2864 C C . SER A 1 336 ? 51.045 6.626 -34.633 1.00 41.50 336 SER A C 1
ATOM 2866 O O . SER A 1 336 ? 51.639 5.894 -33.842 1.00 41.50 336 SER A O 1
ATOM 2868 N N . ASN A 1 337 ? 51.012 7.963 -34.529 1.00 40.25 337 ASN A N 1
ATOM 2869 C CA . ASN A 1 337 ? 51.589 8.913 -33.561 1.00 40.25 337 ASN A CA 1
ATOM 2870 C C . ASN A 1 337 ? 51.214 8.621 -32.072 1.00 40.25 337 ASN A C 1
ATOM 2872 O O . ASN A 1 337 ? 50.079 8.222 -31.807 1.00 40.25 337 ASN A O 1
ATOM 2876 N N . PRO A 1 338 ? 52.100 8.841 -31.071 1.00 39.97 338 PRO A N 1
ATOM 2877 C CA . PRO A 1 338 ? 51.875 8.458 -29.666 1.00 39.97 338 PRO A CA 1
ATOM 2878 C C . PRO A 1 338 ? 50.615 8.991 -28.962 1.00 39.97 338 PRO A C 1
ATOM 2880 O O . PRO A 1 338 ? 50.126 8.319 -28.061 1.00 39.97 338 PRO A O 1
ATOM 2883 N N . GLN A 1 339 ? 50.050 10.138 -29.351 1.00 37.94 339 GLN A N 1
ATOM 2884 C CA . GLN A 1 339 ? 48.795 10.644 -28.761 1.00 37.94 339 GLN A CA 1
ATOM 2885 C C . GLN A 1 339 ? 47.543 9.877 -29.226 1.00 37.94 339 GLN A C 1
ATOM 2887 O O . GLN A 1 339 ? 46.569 9.793 -28.483 1.00 37.94 339 GLN A O 1
ATOM 2892 N N . LEU A 1 340 ? 47.585 9.226 -30.395 1.00 38.56 340 LEU A N 1
ATOM 2893 C CA . LEU A 1 340 ? 46.522 8.324 -30.862 1.00 38.56 340 LEU A CA 1
ATOM 2894 C C . LEU A 1 340 ? 46.538 6.968 -30.136 1.00 38.56 340 LEU A C 1
ATOM 2896 O O . LEU A 1 340 ? 45.534 6.261 -30.151 1.00 38.56 340 LEU A O 1
ATOM 2900 N N . LYS A 1 341 ? 47.631 6.613 -29.439 1.00 43.16 341 LYS A N 1
ATOM 2901 C CA . LYS A 1 341 ? 47.706 5.366 -28.655 1.00 43.16 341 LYS A CA 1
ATOM 2902 C C . LYS A 1 341 ? 46.713 5.322 -27.492 1.00 43.16 341 LYS A C 1
ATOM 2904 O O . LYS A 1 341 ? 46.241 4.239 -27.175 1.00 43.16 341 LYS A O 1
ATOM 2909 N N . TYR A 1 342 ? 46.377 6.463 -26.886 1.00 38.88 342 TYR A N 1
ATOM 2910 C CA . TYR A 1 342 ? 45.484 6.506 -25.720 1.00 38.88 342 TYR A CA 1
ATOM 2911 C C . TYR A 1 342 ? 44.009 6.298 -26.111 1.00 38.88 342 TYR A C 1
ATOM 2913 O O . TYR A 1 342 ? 43.313 5.506 -25.486 1.00 38.88 342 TYR A O 1
ATOM 2921 N N . ASN A 1 343 ? 43.555 6.901 -27.219 1.00 39.72 343 ASN A N 1
ATOM 2922 C CA . ASN A 1 343 ? 42.216 6.645 -27.775 1.00 39.72 343 ASN A CA 1
ATOM 2923 C C . ASN A 1 343 ? 42.097 5.245 -28.407 1.00 39.72 343 ASN A C 1
ATOM 2925 O O . ASN A 1 343 ? 41.022 4.649 -28.387 1.00 39.72 343 ASN A O 1
ATOM 2929 N N . ASN A 1 344 ? 43.204 4.692 -28.919 1.00 41.78 344 ASN A N 1
ATOM 2930 C CA . ASN A 1 344 ? 43.247 3.331 -29.455 1.00 41.78 344 ASN A CA 1
ATOM 2931 C C . ASN A 1 344 ? 43.299 2.240 -28.375 1.00 41.78 344 ASN A C 1
ATOM 2933 O O . ASN A 1 344 ? 43.069 1.077 -28.695 1.00 41.78 344 ASN A O 1
ATOM 2937 N N . MET A 1 345 ? 43.555 2.582 -27.110 1.00 41.75 345 MET A N 1
ATOM 2938 C CA . MET A 1 345 ? 43.573 1.614 -26.009 1.00 41.75 345 MET A CA 1
ATOM 2939 C C . MET A 1 345 ? 42.168 1.019 -25.813 1.00 41.75 345 MET A C 1
ATOM 2941 O O . MET A 1 345 ? 41.988 -0.173 -26.025 1.00 41.75 345 MET A O 1
ATOM 2945 N N . HIS A 1 346 ? 41.141 1.874 -25.706 1.00 46.94 346 HIS A N 1
ATOM 2946 C CA . HIS A 1 346 ? 39.726 1.469 -25.735 1.00 46.94 346 HIS A CA 1
ATOM 2947 C C . HIS A 1 346 ? 39.300 0.716 -27.011 1.00 46.94 346 HIS A C 1
ATOM 2949 O O . HIS A 1 346 ? 38.264 0.052 -27.039 1.00 46.94 346 HIS A O 1
ATOM 2955 N N . PHE A 1 347 ? 40.039 0.852 -28.111 1.00 43.53 347 PHE A N 1
ATOM 2956 C CA . PHE A 1 347 ? 39.725 0.221 -29.394 1.00 43.53 347 PHE A CA 1
ATOM 2957 C C . PHE A 1 347 ? 40.302 -1.197 -29.506 1.00 43.53 347 PHE A C 1
ATOM 2959 O O . PHE A 1 347 ? 39.618 -2.094 -30.003 1.00 43.53 347 PHE A O 1
ATOM 2966 N N . VAL A 1 348 ? 41.524 -1.403 -29.006 1.00 45.88 348 VAL A N 1
ATOM 2967 C CA . VAL A 1 348 ? 42.142 -2.728 -28.872 1.00 45.88 348 VAL A CA 1
ATOM 2968 C C . VAL A 1 348 ? 41.363 -3.576 -27.864 1.00 45.88 348 VAL A C 1
ATOM 2970 O O . VAL A 1 348 ? 41.092 -4.737 -28.167 1.00 45.88 348 VAL A O 1
ATOM 2973 N N . ASP A 1 349 ? 40.901 -2.968 -26.764 1.00 50.12 349 ASP A N 1
ATOM 2974 C CA . ASP A 1 349 ? 40.055 -3.611 -25.749 1.00 50.12 349 ASP A CA 1
ATOM 2975 C C . ASP A 1 349 ? 38.810 -4.246 -26.399 1.00 50.12 349 ASP A C 1
ATOM 2977 O O . ASP A 1 349 ? 38.650 -5.461 -26.382 1.00 50.12 349 ASP A O 1
ATOM 2981 N N . ASN A 1 350 ? 38.022 -3.476 -27.160 1.00 51.19 350 ASN A N 1
ATOM 2982 C CA . ASN A 1 350 ? 36.807 -3.981 -27.822 1.00 51.19 350 ASN A CA 1
ATOM 2983 C C . ASN A 1 350 ? 37.058 -5.133 -28.826 1.00 51.19 350 ASN A C 1
ATOM 2985 O O . ASN A 1 350 ? 36.204 -6.000 -29.016 1.00 51.19 350 ASN A O 1
ATOM 2989 N N . CYS A 1 351 ? 38.211 -5.148 -29.506 1.00 49.06 351 CYS A N 1
ATOM 2990 C CA . CYS A 1 351 ? 38.558 -6.215 -30.456 1.00 49.06 351 CYS A CA 1
ATOM 2991 C C . CYS A 1 351 ? 38.932 -7.518 -29.739 1.00 49.06 351 CYS A C 1
ATOM 2993 O O . CYS A 1 351 ? 38.613 -8.613 -30.206 1.00 49.06 351 CYS A O 1
ATOM 2995 N N . ILE A 1 352 ? 39.618 -7.385 -28.608 1.00 51.97 352 ILE A N 1
ATOM 2996 C CA . ILE A 1 352 ? 40.037 -8.493 -27.758 1.00 51.97 352 ILE A CA 1
ATOM 2997 C C . ILE A 1 352 ? 38.828 -9.054 -27.015 1.00 51.97 352 ILE A C 1
ATOM 2999 O O . ILE A 1 352 ? 38.644 -10.267 -26.993 1.00 51.97 352 ILE A O 1
ATOM 3003 N N . ASP A 1 353 ? 37.925 -8.191 -26.566 1.00 54.66 353 ASP A N 1
ATOM 3004 C CA . ASP A 1 353 ? 36.654 -8.534 -25.937 1.00 54.66 353 ASP A CA 1
ATOM 3005 C C . ASP A 1 353 ? 35.771 -9.411 -26.835 1.00 54.66 353 ASP A C 1
ATOM 3007 O O . ASP A 1 353 ? 35.338 -10.482 -26.408 1.00 54.66 353 ASP A O 1
ATOM 3011 N N . ILE A 1 354 ? 35.570 -9.035 -28.107 1.00 53.81 354 ILE A N 1
ATOM 3012 C CA . ILE A 1 354 ? 34.853 -9.875 -29.091 1.00 53.81 354 ILE A CA 1
ATOM 3013 C C . ILE A 1 354 ? 35.554 -11.216 -29.276 1.00 53.81 354 ILE A C 1
ATOM 3015 O O . ILE A 1 354 ? 34.901 -12.259 -29.287 1.00 53.81 354 ILE A O 1
ATOM 3019 N N . TYR A 1 355 ? 36.877 -11.201 -29.439 1.00 55.19 355 TYR A N 1
ATOM 3020 C CA . TYR A 1 355 ? 37.646 -12.409 -29.707 1.00 55.19 355 TYR A CA 1
ATOM 3021 C C . TYR A 1 355 ? 37.584 -13.404 -28.538 1.00 55.19 355 TYR A C 1
ATOM 3023 O O . TYR A 1 355 ? 37.473 -14.615 -28.740 1.00 55.19 355 TYR A O 1
ATOM 3031 N N . LEU A 1 356 ? 37.602 -12.896 -27.310 1.00 55.19 356 LEU A N 1
ATOM 3032 C CA . LEU A 1 356 ? 37.532 -13.678 -26.085 1.00 55.19 356 LEU A CA 1
ATOM 3033 C C . LEU A 1 356 ? 36.114 -14.182 -25.796 1.00 55.19 356 LEU A C 1
ATOM 3035 O O . LEU A 1 356 ? 35.968 -15.341 -25.418 1.00 55.19 356 LEU A O 1
ATOM 3039 N N . LEU A 1 357 ? 35.074 -13.367 -26.017 1.00 56.84 357 LEU A N 1
ATOM 3040 C CA . LEU A 1 357 ? 33.674 -13.806 -25.917 1.00 56.84 357 LEU A CA 1
ATOM 3041 C C . LEU A 1 357 ? 33.374 -14.894 -26.951 1.00 56.84 357 LEU A C 1
ATOM 3043 O O . LEU A 1 357 ? 32.748 -15.899 -26.626 1.00 56.84 357 LEU A O 1
ATOM 3047 N N . MET A 1 358 ? 33.883 -14.727 -28.174 1.00 56.31 358 MET A N 1
ATOM 3048 C CA . MET A 1 358 ? 33.790 -15.710 -29.251 1.00 56.31 358 MET A CA 1
ATOM 3049 C C . MET A 1 358 ? 34.569 -16.988 -28.917 1.00 56.31 358 MET A C 1
ATOM 3051 O O . MET A 1 358 ? 34.041 -18.077 -29.103 1.00 56.31 358 MET A O 1
ATOM 3055 N N . SER A 1 359 ? 35.781 -16.884 -28.364 1.00 56.81 359 SER A N 1
ATOM 3056 C CA . SER A 1 359 ? 36.555 -18.050 -27.917 1.00 56.81 359 SER A CA 1
ATOM 3057 C C . SER A 1 359 ? 35.839 -18.785 -26.783 1.00 56.81 359 SER A C 1
ATOM 3059 O O . SER A 1 359 ? 35.653 -19.993 -26.864 1.00 56.81 359 SER A O 1
ATOM 3061 N N . ALA A 1 360 ? 35.361 -18.071 -25.760 1.00 55.88 360 ALA A N 1
ATOM 3062 C CA . ALA A 1 360 ? 34.623 -18.652 -24.641 1.00 55.88 360 ALA A CA 1
ATOM 3063 C C . ALA A 1 360 ? 33.306 -19.314 -25.084 1.00 55.88 360 ALA A C 1
ATOM 3065 O O . ALA A 1 360 ? 32.951 -20.370 -24.560 1.00 55.88 360 ALA A O 1
ATOM 3066 N N . PHE A 1 361 ? 32.602 -18.726 -26.056 1.00 56.69 361 PHE A N 1
ATOM 3067 C CA . PHE A 1 361 ? 31.385 -19.282 -26.647 1.00 56.69 361 PHE A CA 1
ATOM 3068 C C . PHE A 1 361 ? 31.662 -20.537 -27.494 1.00 56.69 361 PHE A C 1
ATOM 3070 O O . PHE A 1 361 ? 31.052 -21.583 -27.258 1.00 56.69 361 PHE A O 1
ATOM 3077 N N . LEU A 1 362 ? 32.609 -20.456 -28.437 1.00 56.53 362 LEU A N 1
ATOM 3078 C CA . LEU A 1 362 ? 32.971 -21.560 -29.332 1.00 56.53 362 LEU A CA 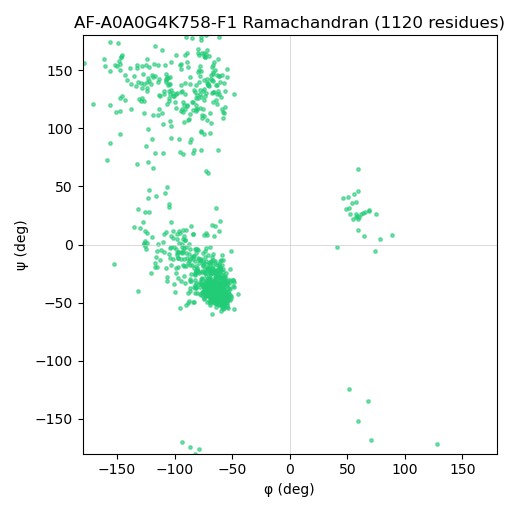1
ATOM 3079 C C . LEU A 1 362 ? 33.579 -22.747 -28.569 1.00 56.53 362 LEU A C 1
ATOM 3081 O O . LEU A 1 362 ? 33.287 -23.888 -28.912 1.00 56.53 362 LEU A O 1
ATOM 3085 N N . PHE A 1 363 ? 34.359 -22.503 -27.507 1.00 56.75 363 PHE A N 1
ATOM 3086 C CA . PHE A 1 363 ? 34.948 -23.573 -26.694 1.00 56.75 363 PHE A CA 1
ATOM 3087 C C . PHE A 1 363 ? 33.940 -24.291 -25.786 1.00 56.75 363 PHE A C 1
ATOM 3089 O O . PHE A 1 363 ? 34.084 -25.493 -25.585 1.00 56.75 363 PHE A O 1
ATOM 3096 N N . ASN A 1 364 ? 32.938 -23.602 -25.219 1.00 56.88 364 ASN A N 1
ATOM 3097 C CA . ASN A 1 364 ? 32.116 -24.193 -24.150 1.00 56.88 364 ASN A CA 1
ATOM 3098 C C . ASN A 1 364 ? 30.781 -24.805 -24.600 1.00 56.88 364 ASN A C 1
ATOM 3100 O O . ASN A 1 364 ? 30.232 -25.613 -23.856 1.00 56.88 364 ASN A O 1
ATOM 3104 N N . LYS A 1 365 ? 30.236 -24.465 -25.782 1.00 51.91 365 LYS A N 1
ATOM 3105 C CA . LYS A 1 365 ? 28.916 -24.988 -26.206 1.00 51.91 365 LYS A CA 1
ATOM 3106 C C . LYS A 1 365 ? 28.955 -26.115 -27.244 1.00 51.91 365 LYS A C 1
ATOM 3108 O O . LYS A 1 365 ? 27.957 -26.825 -27.367 1.00 51.91 365 LYS A O 1
ATOM 3113 N N . LYS A 1 366 ? 30.066 -26.331 -27.966 1.00 50.53 366 LYS A N 1
ATOM 3114 C CA . LYS A 1 366 ? 30.242 -27.469 -28.895 1.00 50.53 366 LYS A CA 1
ATOM 3115 C C . LYS A 1 366 ? 31.719 -27.870 -29.012 1.00 50.53 366 LYS A C 1
ATOM 3117 O O . LYS A 1 366 ? 32.504 -27.142 -29.599 1.00 50.53 366 LYS A O 1
ATOM 3122 N N . GLU A 1 367 ? 32.068 -29.070 -28.550 1.00 48.38 367 GLU A N 1
ATOM 3123 C CA . GLU A 1 367 ? 33.434 -29.639 -28.498 1.00 48.38 367 GLU A CA 1
ATOM 3124 C C . GLU A 1 367 ? 34.162 -29.830 -29.862 1.00 48.38 367 GLU A C 1
ATOM 3126 O O . GLU A 1 367 ? 35.186 -30.502 -29.904 1.00 48.38 367 GLU A O 1
ATOM 3131 N N . ASN A 1 368 ? 33.675 -29.290 -30.992 1.00 47.31 368 ASN A N 1
ATOM 3132 C CA . ASN A 1 368 ? 34.085 -29.741 -32.337 1.00 47.31 368 ASN A CA 1
ATOM 3133 C C . ASN A 1 368 ? 34.408 -28.658 -33.394 1.00 47.31 368 ASN A C 1
ATOM 3135 O O . ASN A 1 368 ? 34.512 -29.005 -34.572 1.00 47.31 368 ASN A O 1
ATOM 3139 N N . GLU A 1 369 ? 34.608 -27.381 -33.050 1.00 51.84 369 GLU A N 1
ATOM 3140 C CA . GLU A 1 369 ? 35.154 -26.400 -34.016 1.00 51.84 369 GLU A CA 1
ATOM 3141 C C . GLU A 1 369 ? 36.637 -26.088 -33.744 1.00 51.84 369 GLU A C 1
ATOM 3143 O O . GL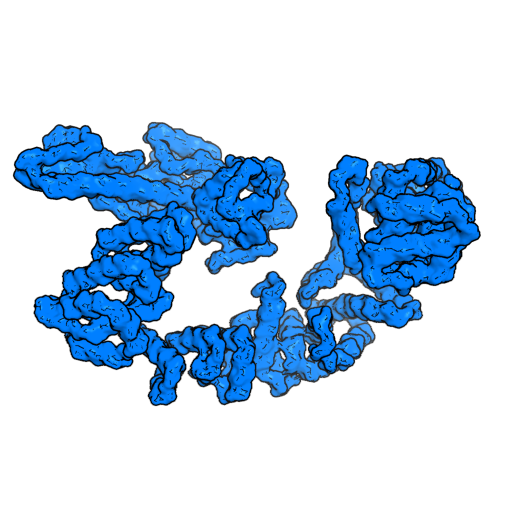U A 1 369 ? 37.069 -25.969 -32.600 1.00 51.84 369 GLU A O 1
ATOM 3148 N N . ILE A 1 370 ? 37.439 -25.997 -34.816 1.00 48.59 370 ILE A N 1
ATOM 3149 C CA . ILE A 1 370 ? 38.885 -25.736 -34.755 1.00 48.59 370 ILE A CA 1
ATOM 3150 C C . ILE A 1 370 ? 39.103 -24.295 -34.298 1.00 48.59 370 ILE A C 1
ATOM 3152 O O . ILE A 1 370 ? 38.804 -23.354 -35.033 1.00 48.59 370 ILE A O 1
ATOM 3156 N N . ILE A 1 371 ? 39.669 -24.135 -33.106 1.00 54.31 371 ILE A N 1
ATOM 3157 C CA . ILE A 1 371 ? 40.072 -22.837 -32.573 1.00 54.31 371 ILE A CA 1
ATOM 3158 C C . ILE A 1 371 ? 41.590 -22.704 -32.698 1.00 54.31 371 ILE A C 1
ATOM 3160 O O . ILE A 1 371 ? 42.342 -23.624 -32.379 1.00 54.31 371 ILE A O 1
ATOM 3164 N N . ASP A 1 372 ? 42.056 -21.558 -33.194 1.00 58.00 372 ASP A N 1
ATOM 3165 C CA . ASP A 1 372 ? 43.486 -21.274 -33.307 1.00 58.00 372 ASP A CA 1
ATOM 3166 C C . ASP A 1 372 ? 44.056 -20.907 -31.929 1.00 58.00 372 ASP A C 1
ATOM 3168 O O . ASP A 1 372 ? 43.962 -19.763 -31.472 1.00 58.00 372 ASP A O 1
ATOM 3172 N N . HIS A 1 373 ? 44.660 -21.895 -31.266 1.00 59.88 373 HIS A N 1
ATOM 3173 C CA . HIS A 1 373 ? 45.319 -21.742 -29.967 1.00 59.88 373 HIS A CA 1
ATOM 3174 C C . HIS A 1 373 ? 46.345 -20.593 -29.938 1.00 59.88 373 HIS A C 1
ATOM 3176 O O . HIS A 1 373 ? 46.470 -19.923 -28.916 1.00 59.88 373 HIS A O 1
ATOM 3182 N N . ASN A 1 374 ? 47.000 -20.274 -31.064 1.00 58.53 374 ASN A N 1
ATOM 3183 C CA . ASN A 1 374 ? 47.964 -19.168 -31.120 1.00 58.53 374 ASN A CA 1
ATOM 3184 C C . ASN A 1 374 ? 47.305 -17.792 -30.984 1.00 58.53 374 ASN A C 1
ATOM 3186 O O . ASN A 1 374 ? 47.974 -16.799 -30.688 1.00 58.53 374 ASN A O 1
ATOM 3190 N N . ILE A 1 375 ? 46.014 -17.677 -31.293 1.00 55.75 375 ILE A N 1
ATOM 3191 C CA . ILE A 1 375 ? 45.283 -16.421 -31.139 1.00 55.75 375 ILE A CA 1
ATOM 3192 C C . ILE A 1 375 ? 44.742 -16.309 -29.701 1.00 55.75 375 ILE A C 1
ATOM 3194 O O . ILE A 1 375 ? 44.840 -15.232 -29.116 1.00 55.75 375 ILE A O 1
ATOM 3198 N N . VAL A 1 376 ? 44.298 -17.416 -29.088 1.00 62.19 376 VAL A N 1
ATOM 3199 C CA . VAL A 1 376 ? 43.924 -17.472 -27.658 1.00 62.19 376 VAL A CA 1
ATOM 3200 C C . VAL A 1 376 ? 45.101 -17.083 -26.764 1.00 62.19 376 VAL A C 1
ATOM 3202 O O . VAL A 1 376 ? 44.948 -16.227 -25.895 1.00 62.19 376 VAL A O 1
ATOM 3205 N N . ASP A 1 377 ? 46.288 -17.640 -27.016 1.00 67.50 377 ASP A N 1
ATOM 3206 C CA . ASP A 1 377 ? 47.493 -17.325 -26.241 1.00 67.50 377 ASP A CA 1
ATOM 3207 C C . ASP A 1 377 ? 47.874 -15.843 -26.344 1.00 67.50 377 ASP A C 1
ATOM 3209 O O . ASP A 1 377 ? 48.181 -15.207 -25.337 1.00 67.50 377 ASP A O 1
ATOM 3213 N N . ARG A 1 378 ? 47.773 -15.254 -27.543 1.00 63.53 378 ARG A N 1
ATOM 3214 C CA . ARG A 1 378 ? 48.016 -13.818 -27.746 1.00 63.53 378 ARG A CA 1
ATOM 3215 C C . ARG A 1 378 ? 46.998 -12.937 -27.027 1.00 63.53 378 ARG A C 1
ATOM 3217 O O . ARG A 1 378 ? 47.372 -11.882 -26.519 1.00 63.53 378 ARG A O 1
ATOM 3224 N N . ALA A 1 379 ? 45.732 -13.347 -26.988 1.00 62.34 379 ALA A N 1
ATOM 3225 C CA . ALA A 1 379 ? 44.682 -12.604 -26.299 1.00 62.34 379 ALA A CA 1
ATOM 3226 C C . ALA A 1 379 ? 44.874 -12.641 -24.775 1.00 62.34 379 ALA A C 1
ATOM 3228 O O . ALA A 1 379 ? 44.799 -11.599 -24.128 1.00 62.34 379 ALA A O 1
ATOM 3229 N N . VAL A 1 380 ? 45.198 -13.809 -24.206 1.00 70.56 380 VAL A N 1
ATOM 3230 C CA . VAL A 1 380 ? 45.521 -13.933 -22.774 1.00 70.56 380 VAL A CA 1
ATOM 3231 C C . VAL A 1 380 ? 46.768 -13.125 -22.423 1.00 70.56 380 VAL A C 1
ATOM 3233 O O . VAL A 1 380 ? 46.766 -12.416 -21.420 1.00 70.56 380 VAL A O 1
ATOM 3236 N N . ASP A 1 381 ? 47.801 -13.165 -23.267 1.00 70.62 381 ASP A N 1
ATOM 3237 C CA . ASP A 1 381 ? 49.007 -12.361 -23.066 1.00 70.62 381 ASP A CA 1
ATOM 3238 C C . ASP A 1 381 ? 48.708 -10.869 -23.062 1.00 70.62 381 ASP A C 1
ATOM 3240 O O . ASP A 1 381 ? 49.230 -10.144 -22.218 1.00 70.62 381 ASP A O 1
ATOM 3244 N N . PHE A 1 382 ? 47.842 -10.398 -23.956 1.00 69.31 382 PHE A N 1
ATOM 3245 C CA . PHE A 1 382 ? 47.410 -9.009 -23.926 1.00 69.31 382 PHE A CA 1
ATOM 3246 C C . PHE A 1 382 ? 46.677 -8.665 -22.623 1.00 69.31 382 PHE A C 1
ATOM 3248 O O . PHE A 1 382 ? 47.045 -7.692 -21.973 1.00 69.31 382 PHE A O 1
ATOM 3255 N N . LEU A 1 383 ? 45.681 -9.463 -22.222 1.00 69.19 383 LEU A N 1
ATOM 3256 C CA . LEU A 1 383 ? 44.887 -9.211 -21.015 1.00 69.19 383 LEU A CA 1
ATOM 3257 C C . LEU A 1 383 ? 45.746 -9.192 -19.748 1.00 69.19 383 LEU A C 1
ATOM 3259 O O . LEU A 1 383 ? 45.619 -8.286 -18.927 1.00 69.19 383 LEU A O 1
ATOM 3263 N N . CYS A 1 384 ? 46.634 -10.176 -19.590 1.00 71.00 384 CYS A N 1
ATOM 3264 C CA . CYS A 1 384 ? 47.542 -10.232 -18.451 1.00 71.00 384 CYS A CA 1
ATOM 3265 C C . CYS A 1 384 ? 48.499 -9.032 -18.451 1.00 71.00 384 CYS A C 1
ATOM 3267 O O . CYS A 1 384 ? 48.616 -8.366 -17.430 1.00 71.00 384 CYS A O 1
ATOM 3269 N N . ASN A 1 385 ? 49.095 -8.681 -19.598 1.00 67.25 385 ASN A N 1
ATOM 3270 C CA . ASN A 1 385 ? 49.976 -7.512 -19.705 1.00 67.25 385 ASN A CA 1
ATOM 3271 C C . ASN A 1 385 ? 49.240 -6.181 -19.474 1.00 67.25 385 ASN A C 1
ATOM 3273 O O . ASN A 1 385 ? 49.852 -5.217 -19.020 1.00 67.25 385 ASN A O 1
ATOM 3277 N N . PHE A 1 386 ? 47.948 -6.105 -19.804 1.00 66.19 386 PHE A N 1
ATOM 3278 C CA . PHE A 1 386 ? 47.115 -4.932 -19.545 1.00 66.19 386 PHE A CA 1
ATOM 3279 C C . PHE A 1 386 ? 46.822 -4.775 -18.050 1.00 66.19 386 PHE A C 1
ATOM 3281 O O . PHE A 1 386 ? 46.870 -3.666 -17.524 1.00 66.19 386 PHE A O 1
ATOM 3288 N N . LEU A 1 387 ? 46.545 -5.884 -17.360 1.00 66.44 387 LEU A N 1
ATOM 3289 C CA . LEU A 1 387 ? 46.222 -5.894 -15.933 1.00 66.44 387 LEU A CA 1
ATOM 3290 C C . LEU A 1 387 ? 47.464 -5.830 -15.027 1.00 66.44 387 LEU A C 1
ATOM 3292 O O . LEU A 1 387 ? 47.343 -5.384 -13.888 1.00 66.44 387 LEU A O 1
ATOM 3296 N N . ASP A 1 388 ? 48.641 -6.224 -15.521 1.00 59.38 388 ASP A N 1
ATOM 3297 C CA . ASP A 1 388 ? 49.916 -6.236 -14.786 1.00 59.38 388 ASP A CA 1
ATOM 3298 C C . ASP A 1 388 ? 50.362 -4.863 -14.214 1.00 59.38 388 ASP A C 1
ATOM 3300 O O . ASP A 1 388 ? 50.769 -4.823 -13.052 1.00 59.38 388 ASP A O 1
ATOM 3304 N N . PRO A 1 389 ? 50.310 -3.725 -14.944 1.00 52.25 389 PRO A N 1
ATOM 3305 C CA . PRO A 1 389 ? 50.850 -2.445 -14.458 1.00 52.25 389 PRO A CA 1
ATOM 3306 C C . PRO A 1 389 ? 49.916 -1.619 -13.557 1.00 52.25 389 PRO A C 1
ATOM 3308 O O . PRO A 1 389 ? 50.355 -0.638 -12.964 1.00 52.25 389 PRO A O 1
ATOM 3311 N N . LEU A 1 390 ? 48.630 -1.953 -13.464 1.00 51.62 390 LEU A N 1
ATOM 3312 C CA . LEU A 1 390 ? 47.612 -1.097 -12.840 1.00 51.62 390 LEU A CA 1
ATOM 3313 C C . LEU A 1 390 ? 47.226 -1.377 -11.355 1.00 51.62 390 LEU A C 1
ATOM 3315 O O . LEU A 1 390 ? 46.487 -0.552 -10.806 1.00 51.62 390 LEU A O 1
ATOM 3319 N N . PRO A 1 391 ? 47.680 -2.439 -10.643 1.00 44.06 391 PRO A N 1
ATOM 3320 C CA . PRO A 1 391 ? 47.307 -2.656 -9.236 1.00 44.06 391 PRO A CA 1
ATOM 3321 C C . PRO A 1 391 ? 47.782 -1.558 -8.268 1.00 44.06 391 PRO A C 1
ATOM 3323 O O . PRO A 1 391 ? 47.181 -1.380 -7.211 1.00 44.06 391 PRO A O 1
ATOM 3326 N N . GLU A 1 392 ? 48.838 -0.812 -8.611 1.00 42.53 392 GLU A N 1
ATOM 3327 C CA . GLU A 1 392 ? 49.424 0.231 -7.751 1.00 42.53 392 GLU A CA 1
ATOM 3328 C C . GLU A 1 392 ? 48.702 1.592 -7.844 1.00 42.53 392 GLU A C 1
ATOM 3330 O O . GLU A 1 392 ? 48.951 2.477 -7.030 1.00 42.53 392 GLU A O 1
ATOM 3335 N N . CYS A 1 393 ? 47.783 1.781 -8.798 1.00 41.38 393 CYS A N 1
ATOM 3336 C CA . CYS A 1 393 ? 47.195 3.092 -9.114 1.00 41.38 393 CYS A CA 1
ATOM 3337 C C . CYS A 1 393 ? 45.820 3.359 -8.470 1.00 41.38 393 CYS A C 1
ATOM 3339 O O . CYS A 1 393 ? 45.162 4.341 -8.817 1.00 41.38 393 CYS A O 1
ATOM 3341 N N . TYR A 1 394 ? 45.357 2.501 -7.555 1.00 44.50 394 TYR A N 1
ATOM 3342 C CA . TYR A 1 394 ? 43.973 2.530 -7.054 1.00 44.50 394 TYR A CA 1
ATOM 3343 C C . TYR A 1 394 ? 43.626 3.752 -6.177 1.00 44.50 394 TYR A C 1
ATOM 3345 O O . TYR A 1 394 ? 42.441 4.034 -5.975 1.00 44.50 394 TYR A O 1
ATOM 3353 N N . ASP A 1 395 ? 44.630 4.495 -5.697 1.00 39.28 395 ASP A N 1
ATOM 3354 C CA . ASP A 1 395 ? 44.438 5.546 -4.689 1.00 39.28 395 ASP A CA 1
ATOM 3355 C C . ASP A 1 395 ? 44.484 7.004 -5.208 1.00 39.28 395 ASP A C 1
ATOM 3357 O O . ASP A 1 395 ? 44.042 7.883 -4.472 1.00 39.28 395 ASP A O 1
ATOM 3361 N N . ASP A 1 396 ? 44.908 7.296 -6.453 1.00 34.47 396 ASP A N 1
ATOM 3362 C CA . ASP A 1 396 ? 45.311 8.679 -6.834 1.00 34.47 396 ASP A CA 1
ATOM 3363 C C . ASP A 1 396 ? 44.600 9.357 -8.034 1.00 34.47 396 ASP A C 1
ATOM 3365 O O . ASP A 1 396 ? 44.988 10.453 -8.437 1.00 34.47 396 ASP A O 1
ATOM 3369 N N . TYR A 1 397 ? 43.519 8.800 -8.597 1.00 35.56 397 TYR A N 1
ATOM 3370 C CA . TYR A 1 397 ? 42.767 9.458 -9.689 1.00 35.56 397 TYR A CA 1
ATOM 3371 C C . TYR A 1 397 ? 41.285 9.660 -9.346 1.00 35.56 397 TYR A C 1
ATOM 3373 O O . TYR A 1 397 ? 40.461 8.756 -9.486 1.00 35.56 397 TYR A O 1
ATOM 3381 N N . ASN A 1 398 ? 40.932 10.876 -8.919 1.00 39.91 398 ASN A N 1
ATOM 3382 C CA . ASN A 1 398 ? 39.572 11.222 -8.486 1.00 39.91 398 ASN A CA 1
ATOM 3383 C C . ASN A 1 398 ? 38.548 11.410 -9.627 1.00 39.91 398 ASN A C 1
ATOM 3385 O O . ASN A 1 398 ? 37.356 11.344 -9.342 1.00 39.91 398 ASN A O 1
ATOM 3389 N N . ASP A 1 399 ? 38.962 11.535 -10.895 1.00 34.12 399 ASP A N 1
ATOM 3390 C CA . ASP A 1 399 ? 38.029 11.834 -12.001 1.00 34.12 399 ASP A CA 1
ATOM 3391 C C . ASP A 1 399 ? 37.683 10.634 -12.918 1.00 34.12 399 ASP A C 1
ATOM 3393 O O . ASP A 1 399 ? 36.755 10.728 -13.716 1.00 34.12 399 ASP A O 1
ATOM 3397 N N . TYR A 1 400 ? 38.349 9.471 -12.785 1.00 40.34 400 TYR A N 1
ATOM 3398 C CA . TYR A 1 400 ? 38.162 8.303 -13.685 1.00 40.34 400 TYR A CA 1
ATOM 3399 C C . TYR A 1 400 ? 37.821 6.972 -12.984 1.00 40.34 400 TYR A C 1
ATOM 3401 O O . TYR A 1 400 ? 37.824 5.905 -13.606 1.00 40.34 400 TYR A O 1
ATOM 3409 N N . LYS A 1 401 ? 37.482 7.012 -11.689 1.00 47.03 401 LYS A N 1
ATOM 3410 C CA . LYS A 1 401 ? 37.346 5.823 -10.824 1.00 47.03 401 LYS A CA 1
ATOM 3411 C C . LYS A 1 401 ? 36.324 4.787 -11.315 1.00 47.03 401 LYS A C 1
ATOM 3413 O O . LYS A 1 401 ? 36.549 3.591 -11.163 1.00 47.03 401 LYS A O 1
ATOM 3418 N N . TYR A 1 402 ? 35.229 5.230 -11.932 1.00 44.72 402 TYR A N 1
ATOM 3419 C CA . TYR A 1 402 ? 34.165 4.345 -12.424 1.00 44.72 402 TYR A CA 1
ATOM 3420 C C . TYR A 1 402 ? 34.554 3.602 -13.713 1.00 44.72 402 TYR A C 1
ATOM 3422 O O . TYR A 1 402 ? 34.307 2.406 -13.847 1.00 44.72 402 TYR A O 1
ATOM 3430 N N . LEU A 1 403 ? 35.217 4.296 -14.644 1.00 45.31 403 LEU A N 1
ATOM 3431 C CA . LEU A 1 403 ? 35.623 3.726 -15.929 1.00 45.31 403 LEU A CA 1
ATOM 3432 C C . LEU A 1 403 ? 36.723 2.674 -15.742 1.00 45.31 403 LEU A C 1
ATOM 3434 O O . LEU A 1 403 ? 36.625 1.576 -16.281 1.00 45.31 403 LEU A O 1
ATOM 3438 N N . ILE A 1 404 ? 37.725 2.986 -14.913 1.00 52.62 404 ILE A N 1
ATOM 3439 C CA . ILE A 1 404 ? 38.823 2.065 -14.593 1.00 52.62 404 ILE A CA 1
ATOM 3440 C C . ILE A 1 404 ? 38.268 0.812 -13.904 1.00 52.62 404 ILE A C 1
ATOM 3442 O O . ILE A 1 404 ? 38.589 -0.302 -14.306 1.00 52.62 404 ILE A O 1
ATOM 3446 N N . HIS A 1 405 ? 37.373 0.972 -12.927 1.00 56.69 405 HIS A N 1
ATOM 3447 C CA . HIS A 1 405 ? 36.754 -0.151 -12.224 1.00 56.69 405 HIS A CA 1
ATOM 3448 C C . HIS A 1 405 ? 36.016 -1.122 -13.168 1.00 56.69 405 HIS A C 1
ATOM 3450 O O . HIS A 1 405 ? 36.248 -2.330 -13.110 1.00 56.69 405 HIS A O 1
ATOM 3456 N N . ASN A 1 406 ? 35.200 -0.595 -14.087 1.00 54.47 406 ASN A N 1
ATOM 3457 C CA . ASN A 1 406 ? 34.447 -1.412 -15.042 1.00 54.47 406 ASN A CA 1
ATOM 3458 C C . ASN A 1 406 ? 35.355 -2.165 -16.020 1.00 54.47 406 ASN A C 1
ATOM 3460 O O . ASN A 1 406 ? 35.101 -3.334 -16.306 1.00 54.47 406 ASN A O 1
ATOM 3464 N N . ILE A 1 407 ? 36.420 -1.515 -16.500 1.00 57.12 407 ILE A N 1
ATOM 3465 C CA . ILE A 1 407 ? 37.416 -2.131 -17.387 1.00 57.12 407 ILE A CA 1
ATOM 3466 C C . ILE A 1 407 ? 38.080 -3.315 -16.678 1.00 57.12 407 ILE A C 1
ATOM 3468 O O . ILE A 1 407 ? 38.131 -4.415 -17.224 1.00 57.12 407 ILE A O 1
ATOM 3472 N N . PHE A 1 408 ? 38.525 -3.118 -15.439 1.00 66.50 408 PHE A N 1
ATOM 3473 C CA . PHE A 1 408 ? 39.172 -4.159 -14.645 1.00 66.50 408 PHE A CA 1
ATOM 3474 C C . PHE A 1 408 ? 38.280 -5.369 -14.392 1.00 66.50 408 PHE A C 1
ATOM 3476 O O . PHE A 1 408 ? 38.719 -6.508 -14.558 1.00 66.50 408 PHE A O 1
ATOM 3483 N N . GLU A 1 409 ? 37.037 -5.133 -13.983 1.00 66.62 409 GLU A N 1
ATOM 3484 C CA . GLU A 1 409 ? 36.089 -6.213 -13.741 1.00 66.62 409 GLU A CA 1
ATOM 3485 C C . GLU A 1 409 ? 35.785 -6.992 -15.014 1.00 66.62 409 GLU A C 1
ATOM 3487 O O . GLU A 1 409 ? 35.827 -8.221 -15.007 1.00 66.62 409 GLU A O 1
ATOM 3492 N N . TYR A 1 410 ? 35.583 -6.285 -16.122 1.00 66.75 410 TYR A N 1
ATOM 3493 C CA . TYR A 1 410 ? 35.337 -6.906 -17.410 1.00 66.75 410 TYR A CA 1
ATOM 3494 C C . TYR A 1 410 ? 36.501 -7.815 -17.844 1.00 66.75 410 TYR A C 1
ATOM 3496 O O . TYR A 1 410 ? 36.307 -8.997 -18.124 1.00 66.75 410 TYR A O 1
ATOM 3504 N N . HIS A 1 411 ? 37.735 -7.307 -17.819 1.00 72.69 411 HIS A N 1
ATOM 3505 C CA . HIS A 1 411 ? 38.917 -8.066 -18.240 1.00 72.69 411 HIS A CA 1
ATOM 3506 C C . HIS A 1 411 ? 39.197 -9.257 -17.304 1.00 72.69 411 HIS A C 1
ATOM 3508 O O . HIS A 1 411 ? 39.586 -10.338 -17.754 1.00 72.69 411 HIS A O 1
ATOM 3514 N N . THR A 1 412 ? 38.934 -9.097 -16.003 1.00 76.62 412 THR A N 1
ATOM 3515 C CA . THR A 1 412 ? 39.055 -10.178 -15.012 1.00 76.62 412 THR A CA 1
ATOM 3516 C C . THR A 1 412 ? 38.006 -11.271 -15.233 1.00 76.62 412 THR A C 1
ATOM 3518 O O . THR A 1 412 ? 38.326 -12.456 -15.124 1.00 76.62 412 THR A O 1
ATOM 3521 N N . TYR A 1 413 ? 36.775 -10.906 -15.603 1.00 76.25 413 TYR A N 1
ATOM 3522 C CA . TYR A 1 413 ? 35.729 -11.853 -15.997 1.00 76.25 413 TYR A CA 1
ATOM 3523 C C . TYR A 1 413 ? 36.129 -12.672 -17.230 1.00 76.25 413 TYR A C 1
ATOM 3525 O O . TYR A 1 413 ? 35.978 -13.896 -17.228 1.00 76.25 413 TYR A O 1
ATOM 3533 N N . MET A 1 414 ? 36.741 -12.041 -18.235 1.00 74.62 414 MET A N 1
ATOM 3534 C CA . MET A 1 414 ? 37.241 -12.754 -19.416 1.00 74.62 414 MET A CA 1
ATOM 3535 C C . MET A 1 414 ? 38.351 -13.758 -19.072 1.00 74.62 414 MET A C 1
ATOM 3537 O O . MET A 1 414 ? 38.329 -14.893 -19.550 1.00 74.62 414 MET A O 1
ATOM 3541 N N . LEU A 1 415 ? 39.290 -13.390 -18.192 1.00 78.62 415 LEU A N 1
ATOM 3542 C CA . LEU A 1 415 ? 40.305 -14.326 -17.694 1.00 78.62 415 LEU A CA 1
ATOM 3543 C C . LEU A 1 415 ? 39.693 -15.464 -16.865 1.00 78.62 415 LEU A C 1
ATOM 3545 O O . LEU A 1 415 ? 40.164 -16.599 -16.942 1.00 78.62 415 LEU A O 1
ATOM 3549 N N . ALA A 1 416 ? 38.623 -15.197 -16.113 1.00 81.62 416 ALA A N 1
ATOM 3550 C CA . ALA A 1 416 ? 37.902 -16.224 -15.369 1.00 81.62 416 ALA A CA 1
ATOM 3551 C C . ALA A 1 416 ? 37.201 -17.239 -16.291 1.00 81.62 416 ALA A C 1
ATOM 3553 O O . ALA A 1 416 ? 37.208 -18.431 -15.980 1.00 81.62 416 ALA A O 1
ATOM 3554 N N . LEU A 1 417 ? 36.663 -16.807 -17.440 1.00 77.50 417 LEU A N 1
ATOM 3555 C CA . LEU A 1 417 ? 36.090 -17.704 -18.457 1.00 77.50 417 LEU A CA 1
ATOM 3556 C C . LEU A 1 417 ? 37.141 -18.634 -19.088 1.00 77.50 417 LEU A C 1
ATOM 3558 O O . LEU A 1 417 ? 36.830 -19.770 -19.440 1.00 77.50 417 LEU A O 1
ATOM 3562 N N . LEU A 1 418 ? 38.390 -18.176 -19.205 1.00 77.81 418 LEU A N 1
ATOM 3563 C CA . LEU A 1 418 ? 39.504 -18.948 -19.772 1.00 77.81 418 LEU A CA 1
ATOM 3564 C C . LEU A 1 418 ? 40.297 -19.755 -18.731 1.00 77.81 418 LEU A C 1
ATOM 3566 O O . LEU A 1 418 ? 41.285 -20.407 -19.079 1.00 77.81 418 LEU A O 1
ATOM 3570 N N . TYR A 1 419 ? 39.871 -19.743 -17.464 1.00 83.69 419 TYR A N 1
ATOM 3571 C CA . TYR A 1 419 ? 40.632 -20.294 -16.342 1.00 83.69 419 TYR A CA 1
ATOM 3572 C C . TYR A 1 419 ? 41.062 -21.756 -16.529 1.00 83.69 419 TYR A C 1
ATOM 3574 O O . TYR A 1 419 ? 42.190 -22.108 -16.189 1.00 83.69 419 TYR A O 1
ATOM 3582 N N . ASP A 1 420 ? 40.176 -22.636 -17.006 1.00 79.00 420 ASP A N 1
ATOM 3583 C CA . ASP A 1 420 ? 40.491 -24.073 -17.094 1.00 79.00 420 ASP A CA 1
ATOM 3584 C C . ASP A 1 420 ? 41.375 -24.423 -18.294 1.00 79.00 420 ASP A C 1
ATOM 3586 O O . ASP A 1 420 ? 41.914 -25.528 -18.347 1.00 79.00 420 ASP A O 1
ATOM 3590 N N . TYR A 1 421 ? 41.536 -23.490 -19.234 1.00 72.50 421 TYR A N 1
ATOM 3591 C CA . TYR A 1 421 ? 42.060 -23.767 -20.569 1.00 72.50 421 TYR A CA 1
ATOM 3592 C C . TYR A 1 421 ? 43.402 -23.087 -20.856 1.00 72.50 421 TYR A C 1
ATOM 3594 O O . TYR A 1 421 ? 44.117 -23.528 -21.752 1.00 72.50 421 TYR A O 1
ATOM 3602 N N . ASN A 1 422 ? 43.770 -22.043 -20.104 1.00 79.12 422 ASN A N 1
ATOM 3603 C CA . ASN A 1 422 ? 45.055 -21.364 -20.253 1.00 79.12 422 ASN A CA 1
ATOM 3604 C C . ASN A 1 422 ? 45.763 -21.182 -18.899 1.00 79.12 422 ASN A C 1
ATOM 3606 O O . ASN A 1 422 ? 45.223 -20.578 -17.970 1.00 79.12 422 ASN A O 1
ATOM 3610 N N . ASP A 1 423 ? 47.008 -21.657 -18.799 1.00 81.62 423 ASP A N 1
ATOM 3611 C CA . ASP A 1 423 ? 47.784 -21.618 -17.555 1.00 81.62 423 ASP A CA 1
ATOM 3612 C C . ASP A 1 423 ? 48.084 -20.192 -17.065 1.00 81.62 423 ASP A C 1
ATOM 3614 O O . ASP A 1 423 ? 48.141 -19.961 -15.855 1.00 81.62 423 ASP A O 1
ATOM 3618 N N . LYS A 1 424 ? 48.237 -19.210 -17.964 1.00 81.88 424 LYS A N 1
ATOM 3619 C CA . LYS A 1 424 ? 48.453 -17.803 -17.579 1.00 81.88 424 LYS A CA 1
ATOM 3620 C C . LYS A 1 424 ? 47.188 -17.196 -16.980 1.00 81.88 424 LYS A C 1
ATOM 3622 O O . LYS A 1 424 ? 47.260 -16.616 -15.898 1.00 81.88 424 LYS A O 1
ATOM 3627 N N . ALA A 1 425 ? 46.029 -17.419 -17.604 1.00 82.44 425 ALA A N 1
ATOM 3628 C CA . ALA A 1 425 ? 44.739 -16.995 -17.056 1.00 82.44 425 ALA A CA 1
ATOM 3629 C C . ALA A 1 425 ? 44.471 -17.647 -15.688 1.00 82.44 425 ALA A C 1
ATOM 3631 O O . ALA A 1 425 ? 44.115 -16.972 -14.720 1.00 82.44 425 ALA A O 1
ATOM 3632 N N . LYS A 1 426 ? 44.746 -18.951 -15.569 1.00 86.81 426 LYS A N 1
ATOM 3633 C CA . LYS A 1 426 ? 44.645 -19.703 -14.314 1.00 86.81 426 LYS A CA 1
ATOM 3634 C C . LYS A 1 426 ? 45.523 -19.126 -13.207 1.00 86.81 426 LYS A C 1
ATOM 3636 O O . LYS A 1 426 ? 45.062 -18.969 -12.075 1.00 86.81 426 LYS A O 1
ATOM 3641 N N . ASN A 1 427 ? 46.780 -18.822 -13.521 1.00 85.81 427 ASN A N 1
ATOM 3642 C CA . ASN A 1 427 ? 47.726 -18.249 -12.568 1.00 85.81 427 ASN A CA 1
ATOM 3643 C C . ASN A 1 427 ? 47.312 -16.838 -12.141 1.00 85.81 427 ASN A C 1
ATOM 3645 O O . ASN A 1 427 ? 47.363 -16.552 -10.947 1.00 85.81 427 ASN A O 1
ATOM 3649 N N . PHE A 1 428 ? 46.841 -16.002 -13.074 1.00 85.31 428 PHE A N 1
ATOM 3650 C CA . PHE A 1 428 ? 46.335 -14.660 -12.778 1.00 85.31 428 PHE A CA 1
ATOM 3651 C C . PHE A 1 428 ? 45.121 -14.694 -11.847 1.00 85.31 428 PHE A C 1
ATOM 3653 O O . PHE A 1 428 ? 45.078 -13.995 -10.834 1.00 85.31 428 PHE A O 1
ATOM 3660 N N . ILE A 1 429 ? 44.130 -15.536 -12.150 1.00 86.50 429 ILE A N 1
ATOM 3661 C CA . ILE A 1 429 ? 42.950 -15.651 -11.295 1.00 86.50 429 ILE A CA 1
ATOM 3662 C C . ILE A 1 429 ? 43.364 -16.168 -9.923 1.00 86.50 429 ILE A C 1
ATOM 3664 O O . ILE A 1 429 ? 43.028 -15.535 -8.935 1.00 86.50 429 ILE A O 1
ATOM 3668 N N . LYS A 1 430 ? 44.159 -17.244 -9.824 1.00 85.81 430 LYS A N 1
ATOM 3669 C CA . LYS A 1 430 ? 44.626 -17.756 -8.521 1.00 85.81 430 LYS A CA 1
ATOM 3670 C C . LYS A 1 430 ? 45.371 -16.703 -7.702 1.00 85.81 430 LYS A C 1
ATOM 3672 O O . LYS A 1 430 ? 45.136 -16.606 -6.497 1.00 85.81 430 LYS A O 1
ATOM 3677 N N . SER A 1 431 ? 46.255 -15.931 -8.336 1.00 82.56 431 SER A N 1
ATOM 3678 C CA . SER A 1 431 ? 47.046 -14.915 -7.646 1.00 82.56 431 SER A CA 1
ATOM 3679 C C . SER A 1 431 ? 46.197 -13.742 -7.173 1.00 82.56 431 SER A C 1
ATOM 3681 O O . SER A 1 431 ? 46.522 -13.196 -6.131 1.00 82.56 431 SER A O 1
ATOM 3683 N N . THR A 1 432 ? 45.106 -13.398 -7.866 1.00 80.31 432 THR A N 1
ATOM 3684 C CA . THR A 1 432 ? 44.237 -12.246 -7.550 1.00 80.31 432 THR A CA 1
ATOM 3685 C C . THR A 1 432 ? 42.919 -12.615 -6.862 1.00 80.31 432 THR A C 1
ATOM 3687 O O . THR A 1 432 ? 42.156 -11.717 -6.490 1.00 80.31 432 THR A O 1
ATOM 3690 N N . LEU A 1 433 ? 42.651 -13.913 -6.655 1.00 81.00 433 LEU A N 1
ATOM 3691 C CA . LEU A 1 433 ? 41.461 -14.477 -5.998 1.00 81.00 433 LEU A CA 1
ATOM 3692 C C . LEU A 1 433 ? 41.476 -14.194 -4.491 1.00 81.00 433 LEU A C 1
ATOM 3694 O O . LEU A 1 433 ? 41.571 -15.098 -3.681 1.00 81.00 433 LEU A O 1
ATOM 3698 N N . TYR A 1 434 ? 41.456 -12.919 -4.142 1.00 74.25 434 TYR A N 1
ATOM 3699 C CA . TYR A 1 434 ? 41.258 -12.323 -2.821 1.00 74.25 434 TYR A CA 1
ATOM 3700 C C . TYR A 1 434 ? 40.650 -10.918 -2.967 1.00 74.25 434 TYR A C 1
ATOM 3702 O O . TYR A 1 434 ? 40.123 -10.366 -2.006 1.00 74.25 434 TYR A O 1
ATOM 3710 N N . SER A 1 435 ? 40.711 -10.325 -4.168 1.00 77.31 435 SER A N 1
ATOM 3711 C CA . SER A 1 435 ? 39.993 -9.099 -4.495 1.00 77.31 435 SER A CA 1
ATOM 3712 C C . SER A 1 435 ? 38.514 -9.399 -4.760 1.00 77.31 435 SER A C 1
ATOM 3714 O O . SER A 1 435 ? 38.173 -10.431 -5.343 1.00 77.31 435 SER A O 1
ATOM 3716 N N . TYR A 1 436 ? 37.627 -8.480 -4.376 1.00 71.88 436 TYR A N 1
ATOM 3717 C CA . TYR A 1 436 ? 36.189 -8.638 -4.616 1.00 71.88 436 TYR A CA 1
ATOM 3718 C C . TYR A 1 436 ? 35.851 -8.737 -6.115 1.00 71.88 436 TYR A C 1
ATOM 3720 O O . TYR A 1 436 ? 34.959 -9.496 -6.489 1.00 71.88 436 TYR A O 1
ATOM 3728 N N . ILE A 1 437 ? 36.604 -8.035 -6.974 1.00 72.31 437 ILE A N 1
ATOM 3729 C CA . ILE A 1 437 ? 36.449 -8.064 -8.436 1.00 72.31 437 ILE A CA 1
ATOM 3730 C C . ILE A 1 437 ? 36.723 -9.471 -8.968 1.00 72.31 437 ILE A C 1
ATOM 3732 O O . ILE A 1 437 ? 35.904 -10.028 -9.699 1.00 72.31 437 ILE A O 1
ATOM 3736 N N . THR A 1 438 ? 37.850 -10.072 -8.572 1.00 80.12 438 THR A N 1
ATOM 3737 C CA . THR A 1 438 ? 38.215 -11.424 -9.010 1.00 80.12 438 THR A CA 1
ATOM 3738 C C . THR A 1 438 ? 37.251 -12.464 -8.452 1.00 80.12 438 THR A C 1
ATOM 3740 O O . THR A 1 438 ? 36.845 -13.359 -9.189 1.00 80.12 438 THR A O 1
ATOM 3743 N N . ILE A 1 439 ? 36.842 -12.343 -7.183 1.00 80.19 439 ILE A N 1
ATOM 3744 C CA . ILE A 1 439 ? 35.865 -13.250 -6.562 1.00 80.19 439 ILE A CA 1
ATOM 3745 C C . ILE A 1 439 ? 34.539 -13.220 -7.336 1.00 80.19 439 ILE A C 1
ATOM 3747 O O . ILE A 1 439 ? 34.042 -14.277 -7.726 1.00 80.19 439 ILE A O 1
ATOM 3751 N N . ASN A 1 440 ? 33.986 -12.035 -7.615 1.00 76.81 440 ASN A N 1
ATOM 3752 C CA . ASN A 1 440 ? 32.726 -11.920 -8.352 1.00 76.81 440 ASN A CA 1
ATOM 3753 C C . ASN A 1 440 ? 32.845 -12.396 -9.803 1.00 76.81 440 ASN A C 1
ATOM 3755 O O . ASN A 1 440 ? 31.997 -13.155 -10.276 1.00 76.81 440 ASN A O 1
ATOM 3759 N N . SER A 1 441 ? 33.919 -11.995 -10.485 1.00 79.69 441 SER A N 1
ATOM 3760 C CA . SER A 1 441 ? 34.220 -12.414 -11.856 1.00 79.69 441 SER A CA 1
ATOM 3761 C C . SER A 1 441 ? 34.305 -13.936 -11.962 1.00 79.69 441 SER A C 1
ATOM 3763 O O . SER A 1 441 ? 33.718 -14.540 -12.857 1.00 79.69 441 SER A O 1
ATOM 3765 N N . PHE A 1 442 ? 34.978 -14.574 -11.001 1.00 84.75 442 PHE A N 1
ATOM 3766 C CA . PHE A 1 442 ? 35.119 -16.022 -10.955 1.00 84.75 442 PHE A CA 1
ATOM 3767 C C . PHE A 1 442 ? 33.790 -16.725 -10.667 1.00 84.75 442 PHE A C 1
ATOM 3769 O O . PHE A 1 442 ? 33.441 -17.659 -11.385 1.00 84.75 442 PHE A O 1
ATOM 3776 N N . ILE A 1 443 ? 33.006 -16.265 -9.684 1.00 81.19 443 ILE A N 1
ATOM 3777 C CA . ILE A 1 443 ? 31.673 -16.832 -9.400 1.00 81.19 443 ILE A CA 1
ATOM 3778 C C . ILE A 1 443 ? 30.768 -16.744 -10.632 1.00 81.19 443 ILE A C 1
ATOM 3780 O O . ILE A 1 443 ? 30.152 -17.739 -11.018 1.00 81.19 443 ILE A O 1
ATOM 3784 N N . SER A 1 444 ? 30.738 -15.576 -11.271 1.00 76.69 444 SER A N 1
ATOM 3785 C CA . SER A 1 444 ? 29.928 -15.308 -12.460 1.00 76.69 444 SER A CA 1
ATOM 3786 C C . SER A 1 444 ? 30.320 -16.215 -13.626 1.00 76.69 444 SER A C 1
ATOM 3788 O O . SER A 1 444 ? 29.459 -16.866 -14.216 1.00 76.69 444 SER A O 1
ATOM 3790 N N . ALA A 1 445 ? 31.621 -16.334 -13.910 1.00 77.56 445 ALA A N 1
ATOM 3791 C CA . ALA A 1 445 ? 32.119 -17.165 -15.001 1.00 77.56 445 ALA A CA 1
ATOM 3792 C C . ALA A 1 445 ? 31.823 -18.652 -14.756 1.00 77.56 445 ALA A C 1
ATOM 3794 O O . ALA A 1 445 ? 31.374 -19.364 -15.650 1.00 77.56 445 ALA A O 1
ATOM 3795 N N . ARG A 1 446 ? 32.026 -19.137 -13.525 1.00 81.31 446 ARG A N 1
ATOM 3796 C CA . ARG A 1 446 ? 31.805 -20.546 -13.171 1.00 81.31 446 ARG A CA 1
ATOM 3797 C C . ARG A 1 446 ? 30.348 -20.967 -13.231 1.00 81.31 446 ARG A C 1
ATOM 3799 O O . ARG A 1 446 ? 30.067 -22.071 -13.693 1.00 81.31 446 ARG A O 1
ATOM 3806 N N . ASN A 1 447 ? 29.444 -20.117 -12.759 1.00 76.62 447 ASN A N 1
ATOM 3807 C CA . ASN A 1 447 ? 28.016 -20.379 -12.855 1.00 76.62 447 ASN A CA 1
ATOM 3808 C C . ASN A 1 447 ? 27.566 -20.385 -14.321 1.00 76.62 447 ASN A C 1
ATOM 3810 O O . ASN A 1 447 ? 26.884 -21.316 -14.724 1.00 76.62 447 ASN A O 1
ATOM 3814 N N . TYR A 1 448 ? 28.037 -19.430 -15.129 1.00 71.56 448 TYR A N 1
ATOM 3815 C CA . TYR A 1 448 ? 27.715 -19.376 -16.554 1.00 71.56 448 TYR A CA 1
ATOM 3816 C C . TYR A 1 448 ? 28.191 -20.620 -17.326 1.00 71.56 448 TYR A C 1
ATOM 3818 O O . TYR A 1 448 ? 27.440 -21.184 -18.115 1.00 71.56 448 TYR A O 1
ATOM 3826 N N . LEU A 1 449 ? 29.430 -21.066 -17.098 1.00 70.06 449 LEU A N 1
ATOM 3827 C CA . LEU A 1 449 ? 30.024 -22.170 -17.859 1.00 70.06 449 LEU A CA 1
ATOM 3828 C C . LEU A 1 449 ? 29.508 -23.555 -17.463 1.00 70.06 449 LEU A C 1
ATOM 3830 O O . LEU A 1 449 ? 29.418 -24.441 -18.308 1.00 70.06 449 LEU A O 1
ATOM 3834 N N . TYR A 1 450 ? 29.220 -23.759 -16.178 1.00 75.88 450 TYR A N 1
ATOM 3835 C CA . TYR A 1 450 ? 29.003 -25.098 -15.623 1.00 75.88 450 TYR A CA 1
ATOM 3836 C C . TYR A 1 450 ? 27.659 -25.269 -14.919 1.00 75.88 450 TYR A C 1
ATOM 3838 O O . TYR A 1 450 ? 27.431 -26.326 -14.333 1.00 75.88 450 TYR A O 1
ATOM 3846 N N . ASP A 1 451 ? 26.823 -24.227 -14.893 1.00 65.88 451 ASP A N 1
ATOM 3847 C CA . ASP A 1 451 ? 25.569 -24.174 -14.128 1.00 65.88 451 ASP A CA 1
ATOM 3848 C C . ASP A 1 451 ? 25.751 -24.620 -12.658 1.00 65.88 451 ASP A C 1
ATOM 3850 O O . ASP A 1 451 ? 24.891 -25.225 -12.015 1.00 65.88 451 ASP A O 1
ATOM 3854 N N . LYS A 1 452 ? 26.949 -24.371 -12.105 1.00 71.94 452 LYS A N 1
ATOM 3855 C CA . LYS A 1 452 ? 27.290 -24.723 -10.723 1.00 71.94 452 LYS A CA 1
ATOM 3856 C C . LYS A 1 452 ? 26.557 -23.788 -9.770 1.00 71.94 452 LYS A C 1
ATOM 3858 O O . LYS A 1 452 ? 26.549 -22.569 -9.957 1.00 71.94 452 LYS A O 1
ATOM 3863 N N . THR A 1 453 ? 26.042 -24.342 -8.675 1.00 77.44 453 THR A N 1
ATOM 3864 C CA . THR A 1 453 ? 25.527 -23.530 -7.570 1.00 77.44 453 THR A CA 1
ATOM 3865 C C . THR A 1 453 ? 26.640 -22.670 -6.976 1.00 77.44 453 THR A C 1
ATOM 3867 O O . THR A 1 453 ? 27.794 -23.097 -6.866 1.00 77.44 453 THR A O 1
ATOM 3870 N N . VAL A 1 454 ? 26.285 -21.461 -6.542 1.00 76.12 454 VAL A N 1
ATOM 3871 C CA . VAL A 1 454 ? 27.219 -20.523 -5.905 1.00 76.12 454 VAL A CA 1
ATOM 3872 C C . VAL A 1 454 ? 27.950 -21.176 -4.730 1.00 76.12 454 VAL A C 1
ATOM 3874 O O . VAL A 1 454 ? 29.160 -21.013 -4.596 1.00 76.12 454 VAL A O 1
ATOM 3877 N N . PHE A 1 455 ? 27.248 -21.969 -3.918 1.00 80.00 455 PHE A N 1
ATOM 3878 C CA . PHE A 1 455 ? 27.840 -22.696 -2.797 1.00 80.00 455 PHE A CA 1
ATOM 3879 C C . PHE A 1 455 ? 29.018 -23.592 -3.218 1.00 80.00 455 PHE A C 1
ATOM 3881 O O . PHE A 1 455 ? 30.094 -23.540 -2.618 1.00 80.00 455 PHE A O 1
ATOM 3888 N N . ASN A 1 456 ? 28.849 -24.375 -4.288 1.00 81.94 456 ASN A N 1
ATOM 3889 C CA . ASN A 1 456 ? 29.905 -25.254 -4.789 1.00 81.94 456 ASN A CA 1
ATOM 3890 C C . ASN A 1 456 ? 31.098 -24.461 -5.336 1.00 81.94 456 ASN A C 1
ATOM 3892 O O . ASN A 1 456 ? 32.242 -24.878 -5.157 1.00 81.94 456 ASN A O 1
ATOM 3896 N N . ILE A 1 457 ? 30.844 -23.305 -5.955 1.00 85.50 457 ILE A N 1
ATOM 3897 C CA . ILE A 1 457 ? 31.900 -22.418 -6.453 1.00 85.50 457 ILE A CA 1
ATOM 3898 C C . ILE A 1 457 ? 32.672 -21.783 -5.289 1.00 85.50 457 ILE A C 1
ATOM 3900 O O . ILE A 1 457 ? 33.894 -21.712 -5.334 1.00 85.50 457 ILE A O 1
ATOM 3904 N N . VAL A 1 458 ? 32.002 -21.375 -4.210 1.00 83.62 458 VAL A N 1
ATOM 3905 C CA . VAL A 1 458 ? 32.677 -20.827 -3.019 1.00 83.62 458 VAL A CA 1
ATOM 3906 C C . VAL A 1 458 ? 33.552 -21.879 -2.337 1.00 83.62 458 VAL A C 1
ATOM 3908 O O . VAL A 1 458 ? 34.681 -21.581 -1.945 1.00 83.62 458 VAL A O 1
ATOM 3911 N N . LYS A 1 459 ? 33.095 -23.134 -2.273 1.00 84.12 459 LYS A N 1
ATOM 3912 C CA . LYS A 1 459 ? 33.935 -24.247 -1.811 1.00 84.12 459 LYS A CA 1
ATOM 3913 C C . LYS A 1 459 ? 35.184 -24.407 -2.680 1.00 84.12 459 LYS A C 1
ATOM 3915 O O . LYS A 1 459 ? 36.271 -24.613 -2.150 1.00 84.12 459 LYS A O 1
ATOM 3920 N N . GLU A 1 460 ? 35.034 -24.283 -3.998 1.00 87.69 460 GLU A N 1
ATOM 3921 C CA . GLU A 1 460 ? 36.151 -24.287 -4.944 1.00 87.69 460 GLU A CA 1
ATOM 3922 C C . GLU A 1 460 ? 37.116 -23.121 -4.659 1.00 87.69 460 GLU A C 1
ATOM 3924 O O . GLU A 1 460 ? 38.311 -23.357 -4.498 1.00 87.69 460 GLU A O 1
ATOM 3929 N N . ILE A 1 461 ? 36.617 -21.895 -4.470 1.00 88.19 461 ILE A N 1
ATOM 3930 C CA . ILE A 1 461 ? 37.431 -20.709 -4.143 1.00 88.19 461 ILE A CA 1
ATOM 3931 C C . ILE A 1 461 ? 38.316 -20.948 -2.913 1.00 88.19 461 ILE A C 1
ATOM 3933 O O . ILE A 1 461 ? 39.524 -20.721 -2.990 1.00 88.19 461 ILE A O 1
ATOM 3937 N N . PHE A 1 462 ? 37.760 -21.479 -1.820 1.00 85.56 462 PHE A N 1
ATOM 3938 C CA . PHE A 1 462 ? 38.539 -21.764 -0.608 1.00 85.56 462 PHE A CA 1
ATOM 3939 C C . PHE A 1 462 ? 39.621 -22.833 -0.809 1.00 85.56 462 PHE A C 1
ATOM 3941 O O . PHE A 1 462 ? 40.634 -22.818 -0.116 1.00 85.56 462 PHE A O 1
ATOM 3948 N N . THR A 1 463 ? 39.449 -23.754 -1.764 1.00 85.75 463 THR A N 1
ATOM 3949 C CA . THR A 1 463 ? 40.518 -24.705 -2.127 1.00 85.75 463 THR A CA 1
ATOM 3950 C C . THR A 1 463 ? 41.590 -24.094 -3.026 1.00 85.75 463 THR A C 1
ATOM 3952 O O . THR A 1 463 ? 42.715 -24.588 -3.064 1.00 85.75 463 THR A O 1
ATOM 3955 N N . LEU A 1 464 ? 41.247 -23.040 -3.768 1.00 85.56 464 LEU A N 1
ATOM 3956 C CA . LEU A 1 464 ? 42.132 -22.403 -4.739 1.00 85.56 464 LEU A CA 1
ATOM 3957 C C . LEU A 1 464 ? 43.040 -21.344 -4.112 1.00 85.56 464 LEU A C 1
ATOM 3959 O O . LEU A 1 464 ? 44.156 -21.162 -4.601 1.00 85.56 464 LEU A O 1
ATOM 3963 N N . ASN A 1 465 ? 42.576 -20.656 -3.065 1.00 82.44 465 ASN A N 1
ATOM 3964 C CA . ASN A 1 465 ? 43.351 -19.651 -2.345 1.00 82.44 465 ASN A CA 1
ATOM 3965 C C . ASN A 1 465 ? 42.971 -19.638 -0.853 1.00 82.44 465 ASN A C 1
ATOM 3967 O O . ASN A 1 465 ? 41.853 -19.286 -0.483 1.00 82.44 465 ASN A O 1
ATOM 3971 N N . ASP A 1 466 ? 43.927 -19.999 0.001 1.00 79.00 466 ASP A N 1
ATOM 3972 C CA . ASP A 1 466 ? 43.776 -20.126 1.455 1.00 79.00 466 ASP A CA 1
ATOM 3973 C C . ASP A 1 466 ? 43.694 -18.779 2.191 1.00 79.00 466 ASP A C 1
ATOM 3975 O O . ASP A 1 466 ? 43.350 -18.735 3.373 1.00 79.00 466 ASP A O 1
ATOM 3979 N N . LYS A 1 467 ? 43.988 -17.668 1.504 1.00 77.69 467 LYS A N 1
ATOM 3980 C CA . LYS A 1 467 ? 43.854 -16.313 2.059 1.00 77.69 467 LYS A CA 1
ATOM 3981 C C . LYS A 1 467 ? 42.423 -15.786 2.016 1.00 77.69 467 LYS A C 1
ATOM 3983 O O . LYS A 1 467 ? 42.121 -14.853 2.760 1.00 77.69 467 LYS A O 1
ATOM 3988 N N . VAL A 1 468 ? 41.566 -16.349 1.161 1.00 80.12 468 VAL A N 1
ATOM 3989 C CA . VAL A 1 468 ? 40.159 -15.943 1.068 1.00 80.12 468 VAL A CA 1
ATOM 3990 C C . VAL A 1 468 ? 39.422 -16.473 2.275 1.00 80.12 468 VAL A C 1
ATOM 3992 O O . VAL A 1 468 ? 39.446 -17.668 2.559 1.00 80.12 468 VAL A O 1
ATOM 3995 N N . ASN A 1 469 ? 38.724 -15.589 2.968 1.00 80.75 469 ASN A N 1
ATOM 3996 C CA . ASN A 1 469 ? 37.850 -15.966 4.061 1.00 80.75 469 ASN A CA 1
ATOM 3997 C C . ASN A 1 469 ? 36.396 -15.613 3.735 1.00 80.75 469 ASN A C 1
ATOM 3999 O O . ASN A 1 469 ? 36.074 -14.943 2.753 1.00 80.75 469 ASN A O 1
ATOM 4003 N N . ILE A 1 470 ? 35.490 -16.082 4.587 1.00 81.75 470 ILE A N 1
ATOM 4004 C CA . ILE A 1 470 ? 34.057 -15.886 4.388 1.00 81.75 470 ILE A CA 1
ATOM 4005 C C . ILE A 1 470 ? 33.644 -14.404 4.384 1.00 81.75 470 ILE A C 1
ATOM 4007 O O . ILE A 1 470 ? 32.684 -14.042 3.705 1.00 81.75 470 ILE A O 1
ATOM 4011 N N . ILE A 1 471 ? 34.372 -13.518 5.075 1.00 77.19 471 ILE A N 1
ATOM 4012 C CA . ILE A 1 471 ? 34.085 -12.078 5.053 1.00 77.19 471 ILE A CA 1
ATOM 4013 C C . ILE A 1 471 ? 34.351 -11.494 3.673 1.00 77.19 471 ILE A C 1
ATOM 4015 O O . ILE A 1 471 ? 33.577 -10.645 3.247 1.00 77.19 471 ILE A O 1
ATOM 4019 N N . ASP A 1 472 ? 35.378 -11.945 2.954 1.00 77.69 472 ASP A N 1
ATOM 4020 C CA . ASP A 1 472 ? 35.670 -11.440 1.607 1.00 77.69 472 ASP A CA 1
ATOM 4021 C C . ASP A 1 472 ? 34.493 -11.717 0.652 1.00 77.69 472 ASP A C 1
ATOM 4023 O O . ASP A 1 472 ? 34.143 -10.879 -0.183 1.00 77.69 472 ASP A O 1
ATOM 4027 N N . ILE A 1 473 ? 33.790 -12.840 0.853 1.00 80.88 473 ILE A N 1
ATOM 4028 C CA . ILE A 1 473 ? 32.543 -13.174 0.147 1.00 80.88 473 ILE A CA 1
ATOM 4029 C C . ILE A 1 473 ? 31.402 -12.216 0.542 1.00 80.88 473 ILE A C 1
ATOM 4031 O O . ILE A 1 473 ? 30.720 -11.673 -0.330 1.00 80.88 473 ILE A O 1
ATOM 4035 N N . TYR A 1 474 ? 31.215 -11.943 1.840 1.00 75.69 474 TYR A N 1
ATOM 4036 C CA . TYR A 1 474 ? 30.213 -10.976 2.322 1.00 75.69 474 TYR A CA 1
ATOM 4037 C C . TYR A 1 474 ? 30.505 -9.530 1.882 1.00 75.69 474 TYR A C 1
ATOM 4039 O O . TYR A 1 474 ? 29.577 -8.781 1.573 1.00 75.69 474 TYR A O 1
ATOM 4047 N N . LEU A 1 475 ? 31.777 -9.125 1.847 1.00 73.81 475 LEU A N 1
ATOM 4048 C CA . LEU A 1 475 ? 32.227 -7.813 1.377 1.00 73.81 475 LEU A CA 1
ATOM 4049 C C . LEU A 1 475 ? 31.980 -7.657 -0.116 1.00 73.81 475 LEU A C 1
ATOM 4051 O O . LEU A 1 475 ? 31.493 -6.610 -0.533 1.00 73.81 475 LEU A O 1
ATOM 4055 N N . THR A 1 476 ? 32.256 -8.706 -0.896 1.00 74.19 476 THR A N 1
ATOM 4056 C CA . THR A 1 476 ? 31.913 -8.747 -2.320 1.00 74.19 476 THR A CA 1
ATOM 4057 C C . THR A 1 476 ? 30.420 -8.468 -2.482 1.00 74.19 476 THR A C 1
ATOM 4059 O O . THR A 1 476 ? 30.047 -7.493 -3.124 1.00 74.19 476 THR A O 1
ATOM 4062 N N . TYR A 1 477 ? 29.559 -9.215 -1.787 1.00 71.12 477 TYR A N 1
ATOM 4063 C CA . TYR A 1 477 ? 28.113 -8.991 -1.831 1.00 71.12 477 TYR A CA 1
ATOM 4064 C C . TYR A 1 477 ? 27.703 -7.554 -1.460 1.00 71.12 477 TYR A C 1
ATOM 4066 O O . TYR A 1 477 ? 26.949 -6.919 -2.198 1.00 71.12 477 TYR A O 1
ATOM 4074 N N . TYR A 1 478 ? 28.248 -7.001 -0.371 1.00 65.81 478 TYR A N 1
ATOM 4075 C CA . TYR A 1 478 ? 27.956 -5.627 0.035 1.00 65.81 478 TYR A CA 1
ATOM 4076 C C . TYR A 1 478 ? 28.366 -4.589 -1.017 1.00 65.81 478 TYR A C 1
ATOM 4078 O O . TYR A 1 478 ? 27.557 -3.727 -1.362 1.00 65.81 478 TYR A O 1
ATOM 4086 N N . ILE A 1 479 ? 29.594 -4.673 -1.540 1.00 64.81 479 ILE A N 1
ATOM 4087 C CA . ILE A 1 479 ? 30.109 -3.725 -2.537 1.00 64.81 479 ILE A CA 1
ATOM 4088 C C . ILE A 1 479 ? 29.220 -3.741 -3.784 1.00 64.81 479 ILE A C 1
ATOM 4090 O O . ILE A 1 479 ? 28.820 -2.671 -4.238 1.00 64.81 479 ILE A O 1
ATOM 4094 N N . TYR A 1 480 ? 28.812 -4.921 -4.265 1.00 59.25 480 TYR A N 1
ATOM 4095 C CA . TYR A 1 480 ? 27.875 -5.021 -5.388 1.00 59.25 480 TYR A CA 1
ATOM 4096 C C . TYR A 1 480 ? 26.502 -4.442 -5.057 1.00 59.25 480 TYR A C 1
ATOM 4098 O O . TYR A 1 480 ? 25.962 -3.674 -5.850 1.00 59.25 480 TYR A O 1
ATOM 4106 N N . THR A 1 481 ? 25.938 -4.746 -3.883 1.00 54.16 481 THR A N 1
ATOM 4107 C CA . THR A 1 481 ? 24.635 -4.173 -3.510 1.00 54.16 481 THR A CA 1
ATOM 4108 C C . THR A 1 481 ? 24.676 -2.646 -3.450 1.00 54.16 481 THR A C 1
ATOM 4110 O O . THR A 1 481 ? 23.762 -2.012 -3.965 1.00 54.16 481 THR A O 1
ATOM 4113 N N . ASN A 1 482 ? 25.741 -2.043 -2.911 1.00 50.50 482 ASN A N 1
ATOM 4114 C CA . ASN A 1 482 ? 25.896 -0.588 -2.832 1.00 50.50 482 ASN A CA 1
ATOM 4115 C C . ASN A 1 482 ? 26.231 0.078 -4.173 1.00 50.50 482 ASN A C 1
ATOM 4117 O O . ASN A 1 482 ? 25.721 1.165 -4.433 1.00 50.50 482 ASN A O 1
ATOM 4121 N N . ALA A 1 483 ? 27.053 -0.545 -5.023 1.00 49.06 483 ALA A N 1
ATOM 4122 C CA . ALA A 1 483 ? 27.381 -0.022 -6.353 1.00 49.06 483 ALA A CA 1
ATOM 4123 C C . ALA A 1 483 ? 26.148 0.041 -7.277 1.00 49.06 483 ALA A C 1
ATOM 4125 O O . ALA A 1 483 ? 26.087 0.874 -8.174 1.00 49.06 483 ALA A O 1
ATOM 4126 N N . ILE A 1 484 ? 25.143 -0.803 -7.022 1.00 44.03 484 ILE A N 1
ATOM 4127 C CA . ILE A 1 484 ? 23.879 -0.868 -7.769 1.00 44.03 484 ILE A CA 1
ATOM 4128 C C . ILE A 1 484 ? 22.838 0.148 -7.256 1.00 44.03 484 ILE A C 1
ATOM 4130 O O . ILE A 1 484 ? 21.910 0.502 -7.984 1.00 44.03 484 ILE A O 1
ATOM 4134 N N . TYR A 1 485 ? 22.989 0.695 -6.042 1.00 37.28 485 TYR A N 1
ATOM 4135 C CA . TYR A 1 485 ? 22.055 1.704 -5.513 1.00 37.28 485 TYR A CA 1
ATOM 4136 C C . TYR A 1 485 ? 22.120 3.064 -6.233 1.00 37.28 485 TYR A C 1
ATOM 4138 O O . TYR A 1 485 ? 21.309 3.936 -5.923 1.00 37.28 485 TYR A O 1
ATOM 4146 N N . SER A 1 486 ? 23.016 3.243 -7.213 1.00 38.56 486 SER A N 1
ATOM 4147 C CA . SER A 1 486 ? 23.066 4.431 -8.074 1.00 38.56 486 SER A CA 1
ATOM 4148 C C . SER A 1 486 ? 22.451 4.269 -9.476 1.00 38.56 486 SER A C 1
ATOM 4150 O O . SER A 1 486 ? 22.397 5.274 -10.178 1.00 38.56 486 SER A O 1
ATOM 4152 N N . ALA A 1 487 ? 21.938 3.097 -9.888 1.00 33.47 487 ALA A N 1
ATOM 4153 C CA . ALA A 1 487 ? 21.098 2.954 -11.095 1.00 33.47 487 ALA A CA 1
ATOM 4154 C C . ALA A 1 487 ? 20.450 1.552 -11.219 1.00 33.47 487 ALA A C 1
ATOM 4156 O O . ALA A 1 487 ? 21.157 0.550 -11.301 1.00 33.47 487 ALA A O 1
ATOM 4157 N N . ASP A 1 488 ? 19.112 1.503 -11.268 1.00 35.56 488 ASP A N 1
ATOM 4158 C CA . ASP A 1 488 ? 18.189 0.547 -11.933 1.00 35.56 488 ASP A CA 1
ATOM 4159 C C . ASP A 1 488 ? 18.393 -0.990 -11.955 1.00 35.56 488 ASP A C 1
ATOM 4161 O O . ASP A 1 488 ? 17.509 -1.703 -12.423 1.00 35.56 488 ASP A O 1
ATOM 4165 N N . ASN A 1 489 ? 19.451 -1.580 -11.397 1.00 39.88 489 ASN A N 1
ATOM 4166 C CA . ASN A 1 489 ? 19.753 -3.012 -11.580 1.00 39.88 489 ASN A CA 1
ATOM 4167 C C . ASN A 1 489 ? 19.478 -3.901 -10.349 1.00 39.88 489 ASN A C 1
ATOM 4169 O O . ASN A 1 489 ? 20.293 -4.739 -9.968 1.00 39.88 489 ASN A O 1
ATOM 4173 N N . LYS A 1 490 ? 18.292 -3.798 -9.735 1.00 37.72 490 LYS A N 1
ATOM 4174 C CA . LYS A 1 490 ? 17.934 -4.555 -8.508 1.00 37.72 490 LYS A CA 1
ATOM 4175 C C . LYS A 1 490 ? 17.813 -6.086 -8.647 1.00 37.72 490 LYS A C 1
ATOM 4177 O O . LYS A 1 490 ? 17.658 -6.757 -7.631 1.00 37.72 490 LYS A O 1
ATOM 4182 N N . LYS A 1 491 ? 17.867 -6.664 -9.853 1.00 38.16 491 LYS A N 1
ATOM 4183 C CA . LYS A 1 491 ? 17.579 -8.100 -10.084 1.00 38.16 491 LYS A CA 1
ATOM 4184 C C . LYS A 1 491 ? 18.776 -8.983 -10.458 1.00 38.16 491 LYS A C 1
ATOM 4186 O O . LYS A 1 491 ? 18.568 -10.164 -10.714 1.00 38.16 491 LYS A O 1
ATOM 4191 N N . LYS A 1 492 ? 20.008 -8.465 -10.517 1.00 44.53 492 LYS A N 1
ATOM 4192 C CA . LYS A 1 492 ? 21.085 -9.130 -11.280 1.00 44.53 492 LYS A CA 1
ATOM 4193 C C . LYS A 1 492 ? 22.387 -9.449 -10.532 1.00 44.53 492 LYS A C 1
ATOM 4195 O O . LYS A 1 492 ? 23.431 -9.544 -11.165 1.00 44.53 492 LYS A O 1
ATOM 4200 N N . THR A 1 493 ? 22.355 -9.670 -9.220 1.00 48.00 493 THR A N 1
ATOM 4201 C CA . THR A 1 493 ? 23.526 -10.204 -8.497 1.00 48.00 493 THR A CA 1
ATOM 4202 C C . THR A 1 493 ? 23.454 -11.733 -8.421 1.00 48.00 493 THR A C 1
ATOM 4204 O O . THR A 1 493 ? 22.487 -12.275 -7.890 1.00 48.00 493 THR A O 1
ATOM 4207 N N . LEU A 1 494 ? 24.479 -12.439 -8.923 1.00 47.38 494 LEU A N 1
ATOM 4208 C CA . LEU A 1 494 ? 24.587 -13.909 -8.831 1.00 47.38 494 LEU A CA 1
ATOM 4209 C C . LEU A 1 494 ? 24.574 -14.422 -7.375 1.00 47.38 494 LEU A C 1
ATOM 4211 O O . LEU A 1 494 ? 24.082 -15.515 -7.090 1.00 47.38 494 LEU A O 1
ATOM 4215 N N . LEU A 1 495 ? 25.076 -13.620 -6.432 1.00 54.66 495 LEU A N 1
ATOM 4216 C CA . LEU A 1 495 ? 24.856 -13.807 -4.998 1.00 54.66 495 LEU A CA 1
ATOM 4217 C C . LEU A 1 495 ? 23.541 -13.122 -4.605 1.00 54.66 495 LEU A C 1
ATOM 4219 O O . LEU A 1 495 ? 23.531 -11.943 -4.260 1.00 54.66 495 LEU A O 1
ATOM 4223 N N . ASN A 1 496 ? 22.420 -13.842 -4.655 1.00 60.84 496 ASN A N 1
ATOM 4224 C CA . ASN A 1 496 ? 21.212 -13.389 -3.967 1.00 60.84 496 ASN A CA 1
ATOM 4225 C C . ASN A 1 496 ? 21.363 -13.605 -2.441 1.00 60.84 496 ASN A C 1
ATOM 4227 O O . ASN A 1 496 ? 22.238 -14.344 -1.983 1.00 60.84 496 ASN A O 1
ATOM 4231 N N . ILE A 1 497 ? 20.498 -12.967 -1.643 1.00 57.81 497 ILE A N 1
ATOM 4232 C CA . ILE A 1 497 ? 20.501 -13.085 -0.169 1.00 57.81 497 ILE A CA 1
ATOM 4233 C C . ILE A 1 497 ? 20.473 -14.557 0.286 1.00 57.81 497 ILE A C 1
ATOM 4235 O O . ILE A 1 497 ? 21.160 -14.910 1.243 1.00 57.81 497 ILE A O 1
ATOM 4239 N N . TYR A 1 498 ? 19.727 -15.416 -0.418 1.00 60.22 498 TYR A N 1
ATOM 4240 C CA . TYR A 1 498 ? 19.602 -16.842 -0.103 1.00 60.22 498 TYR A CA 1
ATOM 4241 C C . TYR A 1 498 ? 20.932 -17.597 -0.237 1.00 60.22 498 TYR A C 1
ATOM 4243 O O . TYR A 1 498 ? 21.321 -18.310 0.686 1.00 60.22 498 TYR A O 1
ATOM 4251 N N . ASN A 1 499 ? 21.680 -17.370 -1.320 1.00 70.25 499 ASN A N 1
ATOM 4252 C CA . ASN A 1 499 ? 22.989 -17.984 -1.554 1.00 70.25 499 ASN A CA 1
ATOM 4253 C C . ASN A 1 499 ? 23.983 -17.591 -0.452 1.00 70.25 499 ASN A C 1
ATOM 4255 O O . ASN A 1 499 ? 24.743 -18.420 0.040 1.00 70.25 499 ASN A O 1
ATOM 4259 N N . VAL A 1 500 ? 23.957 -16.328 -0.018 1.00 71.19 500 VAL A N 1
ATOM 4260 C CA . VAL A 1 500 ? 24.847 -15.823 1.038 1.00 71.19 500 VAL A CA 1
ATOM 4261 C C . VAL A 1 500 ? 24.537 -16.447 2.404 1.00 71.19 500 VAL A C 1
ATOM 4263 O O . VAL A 1 500 ? 25.456 -16.774 3.157 1.00 71.19 500 VAL A O 1
ATOM 4266 N N . ILE A 1 501 ? 23.256 -16.648 2.726 1.00 74.81 501 ILE A N 1
ATOM 4267 C CA . ILE A 1 501 ? 22.833 -17.338 3.954 1.00 74.81 501 ILE A CA 1
ATOM 4268 C C . ILE A 1 501 ? 23.231 -18.818 3.906 1.00 74.81 501 ILE A C 1
ATOM 4270 O O . ILE A 1 501 ? 23.750 -19.343 4.892 1.00 74.81 501 ILE A O 1
ATOM 4274 N N . GLU A 1 502 ? 23.033 -19.485 2.765 1.00 80.75 502 GLU A N 1
ATOM 4275 C CA . GLU A 1 502 ? 23.425 -20.883 2.573 1.00 80.75 502 GLU A CA 1
ATOM 4276 C C . GLU A 1 502 ? 24.933 -21.077 2.773 1.00 80.75 502 GLU A C 1
ATOM 4278 O O . GLU A 1 502 ? 25.343 -21.981 3.504 1.00 80.75 502 GLU A O 1
ATOM 4283 N N . ILE A 1 503 ? 25.767 -20.204 2.197 1.00 80.12 503 ILE A N 1
ATOM 4284 C CA . ILE A 1 503 ? 27.216 -20.244 2.419 1.00 80.12 503 ILE A CA 1
ATOM 4285 C C . ILE A 1 503 ? 27.514 -20.025 3.907 1.00 80.12 503 ILE A C 1
ATOM 4287 O O . ILE A 1 503 ? 28.193 -20.850 4.513 1.00 80.12 503 ILE A O 1
ATOM 4291 N N . GLY A 1 504 ? 26.979 -18.968 4.526 1.00 81.19 504 GLY A N 1
ATOM 4292 C CA . GLY A 1 504 ? 27.251 -18.673 5.936 1.00 81.19 504 GLY A CA 1
ATOM 4293 C C . GLY A 1 504 ? 26.913 -19.836 6.876 1.00 81.19 504 GLY A C 1
ATOM 4294 O O . GLY A 1 504 ? 27.703 -20.183 7.753 1.00 81.19 504 GLY A O 1
ATOM 4295 N N . ASN A 1 505 ? 25.794 -20.518 6.625 1.00 84.62 505 ASN A N 1
ATOM 4296 C CA . ASN A 1 505 ? 25.354 -21.691 7.384 1.00 84.62 505 ASN A CA 1
ATOM 4297 C C . ASN A 1 505 ? 26.298 -22.900 7.296 1.00 84.62 505 ASN A C 1
ATOM 4299 O O . ASN A 1 505 ? 26.248 -23.765 8.171 1.00 84.62 505 ASN A O 1
ATOM 4303 N N . ASN A 1 506 ? 27.129 -22.983 6.257 1.00 84.44 506 ASN A N 1
ATOM 4304 C CA . ASN A 1 506 ? 28.107 -24.054 6.067 1.00 84.44 506 ASN A CA 1
ATOM 4305 C C . ASN A 1 506 ? 29.508 -23.698 6.604 1.00 84.44 506 ASN A C 1
ATOM 4307 O O . ASN A 1 506 ? 30.335 -24.595 6.746 1.00 84.44 506 ASN A O 1
ATOM 4311 N N . TYR A 1 507 ? 29.767 -22.426 6.938 1.00 86.38 507 TYR A N 1
ATOM 4312 C CA . TYR A 1 507 ? 31.067 -21.915 7.408 1.00 86.38 507 TYR A CA 1
ATOM 4313 C C . TYR A 1 507 ? 30.967 -21.217 8.782 1.00 86.38 507 TYR A C 1
ATOM 4315 O O . TYR A 1 507 ? 31.602 -20.191 9.031 1.00 86.38 507 TYR A O 1
ATOM 4323 N N . LEU A 1 508 ? 30.163 -21.774 9.698 1.00 85.19 508 LEU A N 1
ATOM 4324 C CA . LEU A 1 508 ? 29.886 -21.177 11.015 1.00 85.19 508 LEU A CA 1
ATOM 4325 C C . LEU A 1 508 ? 31.147 -20.977 11.877 1.00 85.19 508 LEU A C 1
ATOM 4327 O O . LEU A 1 508 ? 31.289 -19.927 12.498 1.00 85.19 508 LEU A O 1
ATOM 4331 N N . GLU A 1 509 ? 32.084 -21.932 11.875 1.00 83.94 509 GLU A N 1
ATOM 4332 C CA . GLU A 1 509 ? 33.327 -21.837 12.663 1.00 83.94 509 GLU A CA 1
ATOM 4333 C C . GLU A 1 509 ? 34.204 -20.651 12.239 1.00 83.94 509 GLU A C 1
ATOM 4335 O O . GLU A 1 509 ? 34.824 -19.991 13.076 1.00 83.94 509 GLU A O 1
ATOM 4340 N N . ASP A 1 510 ? 34.252 -20.357 10.939 1.00 82.94 510 ASP A N 1
ATOM 4341 C CA . ASP A 1 510 ? 35.013 -19.222 10.424 1.00 82.94 510 ASP A CA 1
ATOM 4342 C C . ASP A 1 510 ? 34.323 -17.904 10.765 1.00 82.94 510 ASP A C 1
ATOM 4344 O O . ASP A 1 510 ? 34.987 -16.967 11.203 1.00 82.94 510 ASP A O 1
ATOM 4348 N N . ILE A 1 511 ? 32.992 -17.847 10.667 1.00 83.75 511 ILE A N 1
ATOM 4349 C CA . ILE A 1 511 ? 32.205 -16.687 11.105 1.00 83.75 511 ILE A CA 1
ATOM 4350 C C . ILE A 1 511 ? 32.425 -16.405 12.600 1.00 83.75 511 ILE A C 1
ATOM 4352 O O . ILE A 1 511 ? 32.617 -15.248 12.990 1.00 83.75 511 ILE A O 1
ATOM 4356 N N . ASP A 1 512 ? 32.468 -17.443 13.438 1.00 85.69 512 ASP A N 1
ATOM 4357 C CA . ASP A 1 512 ? 32.681 -17.307 14.880 1.00 85.69 512 ASP A CA 1
ATOM 4358 C C . ASP A 1 512 ? 34.035 -16.682 15.235 1.00 85.69 512 ASP A C 1
ATOM 4360 O O . ASP A 1 512 ? 34.115 -15.897 16.188 1.00 85.69 512 ASP A O 1
ATOM 4364 N N . LYS A 1 513 ? 35.099 -16.959 14.466 1.00 85.25 513 LYS A N 1
ATOM 4365 C CA . LYS A 1 513 ? 36.414 -16.317 14.665 1.00 85.25 513 LYS A CA 1
ATOM 4366 C C . LYS A 1 513 ? 36.302 -14.796 14.565 1.00 85.25 513 LYS A C 1
ATOM 4368 O O . LYS A 1 513 ? 36.857 -14.081 15.397 1.00 85.25 513 LYS A O 1
ATOM 4373 N N . PHE A 1 514 ? 35.536 -14.304 13.595 1.00 81.75 514 PHE A N 1
ATOM 4374 C CA . PHE A 1 514 ? 35.393 -12.874 13.331 1.00 81.75 514 PHE A CA 1
ATOM 4375 C C . PHE A 1 514 ? 34.378 -12.182 14.241 1.00 81.75 514 PHE A C 1
ATOM 4377 O O . PHE A 1 514 ? 34.636 -11.074 14.707 1.00 81.75 514 PHE A O 1
ATOM 4384 N N . ILE A 1 515 ? 33.262 -12.843 14.576 1.00 86.69 515 ILE A N 1
ATOM 4385 C CA . ILE A 1 515 ? 32.304 -12.356 15.589 1.00 86.69 515 ILE A CA 1
ATOM 4386 C C . ILE A 1 515 ? 33.005 -12.107 16.933 1.00 86.69 515 ILE A C 1
ATOM 4388 O O . ILE A 1 515 ? 32.594 -11.241 17.710 1.00 86.69 515 ILE A O 1
ATOM 4392 N N . ASN A 1 516 ? 34.074 -12.855 17.211 1.00 85.69 516 ASN A N 1
ATOM 4393 C CA . ASN A 1 516 ? 34.843 -12.741 18.437 1.00 85.69 516 ASN A CA 1
ATOM 4394 C C . ASN A 1 516 ? 35.999 -11.728 18.402 1.00 85.69 516 ASN A C 1
ATOM 4396 O O . ASN A 1 516 ? 36.506 -11.422 19.486 1.00 85.69 516 ASN A O 1
ATOM 4400 N N . ASP A 1 517 ? 36.378 -11.196 17.236 1.00 86.56 517 ASP A N 1
ATOM 4401 C CA . ASP A 1 517 ? 37.514 -10.282 17.061 1.00 86.56 517 ASP A CA 1
ATOM 4402 C C . ASP A 1 517 ? 37.118 -8.806 17.270 1.00 86.56 517 ASP A C 1
ATOM 4404 O O . ASP A 1 517 ? 36.496 -8.164 16.423 1.00 86.56 517 ASP A O 1
ATOM 4408 N N . ASP A 1 518 ? 37.549 -8.217 18.389 1.00 83.88 518 ASP A N 1
ATOM 4409 C CA . ASP A 1 518 ? 37.282 -6.811 18.721 1.00 83.88 518 ASP A CA 1
ATOM 4410 C C . ASP A 1 518 ? 37.842 -5.814 17.683 1.00 83.88 518 ASP A C 1
ATOM 4412 O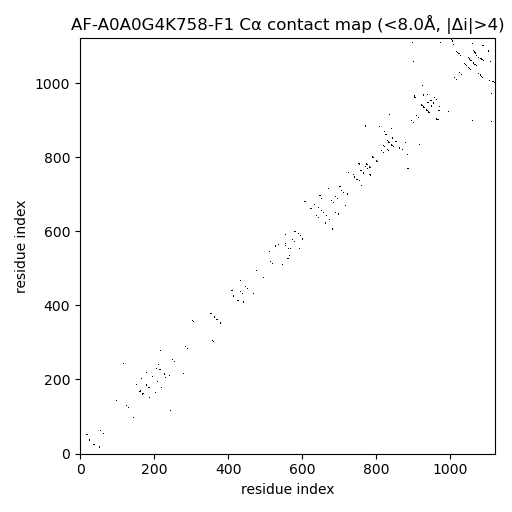 O . ASP A 1 518 ? 37.271 -4.732 17.491 1.00 83.88 518 ASP A O 1
ATOM 4416 N N . LYS A 1 519 ? 38.946 -6.146 16.995 1.00 84.81 519 LYS A N 1
ATOM 4417 C CA . LYS A 1 519 ? 39.527 -5.285 15.952 1.00 84.81 519 LYS A CA 1
ATOM 4418 C C . LYS A 1 519 ? 38.613 -5.247 14.731 1.00 84.81 519 LYS A C 1
ATOM 4420 O O . LYS A 1 519 ? 38.376 -4.166 14.185 1.00 84.81 519 LYS A O 1
ATOM 4425 N N . PHE A 1 520 ? 38.066 -6.399 14.349 1.00 83.69 520 PHE A N 1
ATOM 4426 C CA . PHE A 1 520 ? 37.076 -6.515 13.285 1.00 83.69 520 PHE A CA 1
ATOM 4427 C C . PHE A 1 520 ? 35.800 -5.727 13.614 1.00 83.69 520 PHE A C 1
ATOM 4429 O O . PHE A 1 520 ? 35.416 -4.850 12.838 1.00 83.69 520 PHE A O 1
ATOM 4436 N N . ILE A 1 521 ? 35.210 -5.935 14.799 1.00 85.88 521 ILE A N 1
ATOM 4437 C CA . ILE A 1 521 ? 33.986 -5.231 15.236 1.00 85.88 521 ILE A CA 1
ATOM 4438 C C . ILE A 1 521 ? 34.171 -3.708 15.167 1.00 85.88 521 ILE A C 1
ATOM 4440 O O . ILE A 1 521 ? 33.319 -2.979 14.651 1.00 85.88 521 ILE A O 1
ATOM 4444 N N . LYS A 1 522 ? 35.316 -3.213 15.656 1.00 83.94 522 LYS A N 1
ATOM 4445 C CA . LYS A 1 522 ? 35.647 -1.785 15.615 1.00 83.94 522 LYS A CA 1
ATOM 4446 C C . LYS A 1 522 ? 35.751 -1.262 14.183 1.00 83.94 522 LYS A C 1
ATOM 4448 O O . LYS A 1 522 ? 35.334 -0.133 13.926 1.00 83.94 522 LYS A O 1
ATOM 4453 N N . ASN A 1 523 ? 36.311 -2.045 13.267 1.00 80.38 523 ASN A N 1
ATOM 4454 C CA . ASN A 1 523 ? 36.478 -1.642 11.876 1.00 80.38 523 ASN A CA 1
ATOM 4455 C C . ASN A 1 523 ? 35.146 -1.568 11.134 1.00 80.38 523 ASN A C 1
ATOM 4457 O O . ASN A 1 523 ? 34.875 -0.527 10.539 1.00 80.38 523 ASN A O 1
ATOM 4461 N N . ILE A 1 524 ? 34.299 -2.598 11.229 1.00 81.38 524 ILE A N 1
ATOM 4462 C CA . ILE A 1 524 ? 33.014 -2.598 10.517 1.00 81.38 524 ILE A CA 1
ATOM 4463 C C . ILE A 1 524 ? 32.096 -1.482 11.020 1.00 81.38 524 ILE A C 1
ATOM 4465 O O . ILE A 1 524 ? 31.478 -0.806 10.211 1.00 81.38 524 ILE A O 1
ATOM 4469 N N . SER A 1 525 ? 32.123 -1.173 12.327 1.00 83.44 525 SER A N 1
ATOM 4470 C CA . SER A 1 525 ? 31.275 -0.134 12.938 1.00 83.44 525 SER A CA 1
ATOM 4471 C C . SER A 1 525 ? 31.461 1.283 12.370 1.00 83.44 525 SER A C 1
ATOM 4473 O O . SER A 1 525 ? 30.646 2.164 12.652 1.00 83.44 525 SER A O 1
ATOM 4475 N N . LYS A 1 526 ? 32.534 1.516 11.601 1.00 83.38 526 LYS A N 1
ATOM 4476 C CA . LYS A 1 526 ? 32.801 2.784 10.909 1.00 83.38 526 LYS A CA 1
ATOM 4477 C C . LYS A 1 526 ? 31.928 2.966 9.666 1.00 83.38 526 LYS A C 1
ATOM 4479 O O . LYS A 1 526 ? 31.631 4.107 9.328 1.00 83.38 526 LYS A O 1
ATOM 4484 N N . ASP A 1 527 ? 31.514 1.875 9.021 1.00 80.69 527 ASP A N 1
ATOM 4485 C CA . ASP A 1 527 ? 30.592 1.887 7.885 1.00 80.69 527 ASP A CA 1
ATOM 4486 C C . ASP A 1 527 ? 29.200 1.430 8.351 1.00 80.69 527 ASP A C 1
ATOM 4488 O O . ASP A 1 527 ? 28.958 0.256 8.655 1.00 80.69 527 ASP A O 1
ATOM 4492 N N . ILE A 1 528 ? 28.279 2.394 8.445 1.00 80.69 528 ILE A N 1
ATOM 4493 C CA . ILE A 1 528 ? 26.917 2.182 8.948 1.00 80.69 528 ILE A CA 1
ATOM 4494 C C . ILE A 1 528 ? 26.130 1.252 8.024 1.00 80.69 528 ILE A C 1
ATOM 4496 O O . ILE A 1 528 ? 25.488 0.317 8.509 1.00 80.69 528 ILE A O 1
ATOM 4500 N N . ASN A 1 529 ? 26.213 1.477 6.713 1.00 75.38 529 ASN A N 1
ATOM 4501 C CA . ASN A 1 529 ? 25.443 0.730 5.724 1.00 75.38 529 ASN A CA 1
ATOM 4502 C C . ASN A 1 529 ? 25.932 -0.717 5.658 1.00 75.38 529 ASN A C 1
ATOM 4504 O O . ASN A 1 529 ? 25.114 -1.640 5.722 1.00 75.38 529 ASN A O 1
ATOM 4508 N N . PHE A 1 530 ? 27.255 -0.918 5.652 1.00 79.88 530 PHE A N 1
ATOM 4509 C CA . PHE A 1 530 ? 27.846 -2.255 5.683 1.00 79.88 530 PHE A CA 1
ATOM 4510 C C . PHE A 1 530 ? 27.425 -3.006 6.929 1.00 79.88 530 PHE A C 1
ATOM 4512 O O . PHE A 1 530 ? 26.937 -4.128 6.841 1.00 79.88 530 PHE A O 1
ATOM 4519 N N . THR A 1 531 ? 27.566 -2.373 8.095 1.00 84.44 531 THR A N 1
ATOM 4520 C CA . THR A 1 531 ? 27.271 -3.025 9.370 1.00 84.44 531 THR A CA 1
ATOM 4521 C C . THR A 1 531 ? 25.814 -3.464 9.448 1.00 84.44 531 THR A C 1
ATOM 4523 O O . THR A 1 531 ? 25.538 -4.588 9.858 1.00 84.44 531 THR A O 1
ATOM 4526 N N . ILE A 1 532 ? 24.870 -2.608 9.048 1.00 83.31 532 ILE A N 1
ATOM 4527 C CA . ILE A 1 532 ? 23.439 -2.942 9.073 1.00 83.31 532 ILE A CA 1
ATOM 4528 C C . ILE A 1 532 ? 23.142 -4.097 8.116 1.00 83.31 532 ILE A C 1
ATOM 4530 O O . ILE A 1 532 ? 22.447 -5.044 8.489 1.00 83.31 532 ILE A O 1
ATOM 4534 N N . HIS A 1 533 ? 23.678 -4.039 6.898 1.00 80.12 533 HIS A N 1
ATOM 4535 C CA . HIS A 1 533 ? 23.471 -5.074 5.895 1.00 80.12 533 HIS A CA 1
ATOM 4536 C C . HIS A 1 533 ? 24.072 -6.422 6.322 1.00 80.12 533 HIS A C 1
ATOM 4538 O O . HIS A 1 533 ? 23.403 -7.456 6.265 1.00 80.12 533 HIS A O 1
ATOM 4544 N N . PHE A 1 534 ? 25.299 -6.399 6.840 1.00 83.75 534 PHE A N 1
ATOM 4545 C CA . PHE A 1 534 ? 26.001 -7.563 7.369 1.00 83.75 534 PHE A CA 1
ATOM 4546 C C . PHE A 1 534 ? 25.243 -8.200 8.541 1.00 83.75 534 PHE A C 1
ATOM 4548 O O . PHE A 1 534 ? 25.007 -9.405 8.534 1.00 83.75 534 PHE A O 1
ATOM 4555 N N . LEU A 1 535 ? 24.769 -7.400 9.505 1.00 87.88 535 LEU A N 1
ATOM 4556 C CA . LEU A 1 535 ? 23.963 -7.885 10.632 1.00 87.88 535 LEU A CA 1
ATOM 4557 C C . LEU A 1 535 ? 22.650 -8.536 10.178 1.00 87.88 535 LEU A C 1
ATOM 4559 O O . LEU A 1 535 ? 22.311 -9.620 10.644 1.00 87.88 535 LEU A O 1
ATOM 4563 N N . ASN A 1 536 ? 21.914 -7.902 9.264 1.00 85.25 536 ASN A N 1
ATOM 4564 C CA . ASN A 1 536 ? 20.650 -8.455 8.771 1.00 85.25 536 ASN A CA 1
ATOM 4565 C C . ASN A 1 536 ? 20.851 -9.748 7.970 1.00 85.25 536 ASN A C 1
ATOM 4567 O O . ASN A 1 536 ? 19.986 -10.621 7.998 1.00 85.25 536 ASN A O 1
ATOM 4571 N N . THR A 1 537 ? 21.984 -9.876 7.277 1.00 81.38 537 THR A N 1
ATOM 4572 C CA . THR A 1 537 ? 22.318 -11.084 6.516 1.00 81.38 537 THR A CA 1
ATOM 4573 C C . THR A 1 537 ? 22.741 -12.221 7.447 1.00 81.38 537 THR A C 1
ATOM 4575 O O . THR A 1 537 ? 22.223 -13.328 7.326 1.00 81.38 537 THR A O 1
ATOM 4578 N N . LEU A 1 538 ? 23.618 -11.950 8.423 1.00 85.38 538 LEU A N 1
ATOM 4579 C CA . LEU A 1 538 ? 24.075 -12.954 9.389 1.00 85.38 538 LEU A CA 1
ATOM 4580 C C . LEU A 1 538 ? 22.954 -13.455 10.306 1.00 85.38 538 LEU A C 1
ATOM 4582 O O . LEU A 1 538 ? 22.888 -14.647 10.573 1.00 85.38 538 LEU A O 1
ATOM 4586 N N . TYR A 1 539 ? 22.073 -12.580 10.793 1.00 87.44 539 TYR A N 1
ATOM 4587 C CA . TYR A 1 539 ? 21.019 -12.943 11.755 1.00 87.44 539 TYR A CA 1
ATOM 4588 C C . TYR A 1 539 ? 19.630 -13.022 11.104 1.00 87.44 539 TYR A C 1
ATOM 4590 O O . TYR A 1 539 ? 18.615 -12.670 11.710 1.00 87.44 539 TYR A O 1
ATOM 4598 N N . ASN A 1 540 ? 19.578 -13.471 9.848 1.00 84.81 540 ASN A N 1
ATOM 4599 C CA . ASN A 1 540 ? 18.325 -13.787 9.166 1.00 84.81 540 ASN A CA 1
ATOM 4600 C C . ASN A 1 540 ? 17.625 -14.994 9.838 1.00 84.81 540 ASN A C 1
ATOM 4602 O O . ASN A 1 540 ? 18.274 -15.818 10.477 1.00 84.81 540 ASN A O 1
ATOM 4606 N N . LYS A 1 541 ? 16.303 -15.132 9.672 1.00 79.38 541 LYS A N 1
ATOM 4607 C CA . LYS A 1 541 ? 15.501 -16.259 10.186 1.00 79.38 541 LYS A CA 1
ATOM 4608 C C . LYS A 1 541 ? 16.014 -17.631 9.730 1.00 79.38 541 LYS A C 1
ATOM 4610 O O . LYS A 1 541 ? 15.854 -18.599 10.462 1.00 79.38 541 LYS A O 1
ATOM 4615 N N . GLU A 1 542 ? 16.604 -17.709 8.539 1.00 79.75 542 GLU A N 1
ATOM 4616 C CA . GLU A 1 542 ? 17.162 -18.944 7.964 1.00 79.75 542 GLU A CA 1
ATOM 4617 C C . GLU A 1 542 ? 18.616 -19.221 8.400 1.00 79.75 542 GLU A C 1
ATOM 4619 O O . GLU A 1 542 ? 19.189 -20.256 8.055 1.00 79.75 542 GLU A O 1
ATOM 4624 N N . SER A 1 543 ? 19.231 -18.310 9.163 1.00 81.44 543 SER A N 1
ATOM 4625 C CA . SER A 1 543 ? 20.603 -18.454 9.652 1.00 81.44 543 SER A CA 1
ATOM 4626 C C . SER A 1 543 ? 20.696 -19.393 10.857 1.00 81.44 543 SER A C 1
ATOM 4628 O O . SER A 1 543 ? 19.877 -19.354 11.778 1.00 81.44 543 SER A O 1
ATOM 4630 N N . LYS A 1 544 ? 21.748 -20.212 10.880 1.00 86.38 544 LYS A N 1
ATOM 4631 C CA . LYS A 1 544 ? 22.100 -21.138 11.965 1.00 86.38 544 LYS A CA 1
ATOM 4632 C C . LYS A 1 544 ? 23.040 -20.520 13.005 1.00 86.38 544 LYS A C 1
ATOM 4634 O O . LYS A 1 544 ? 23.461 -21.218 13.921 1.00 86.38 544 LYS A O 1
ATOM 4639 N N . ILE A 1 545 ? 23.375 -19.234 12.888 1.00 85.12 545 ILE A N 1
ATOM 4640 C CA . ILE A 1 545 ? 24.272 -18.550 13.829 1.00 85.12 545 ILE A CA 1
ATOM 4641 C C . ILE A 1 545 ? 23.606 -18.418 15.207 1.00 85.12 545 ILE A C 1
ATOM 4643 O O . ILE A 1 545 ? 22.473 -17.947 15.338 1.00 85.12 545 ILE A O 1
ATOM 4647 N N . GLU A 1 546 ? 24.335 -18.811 16.254 1.00 84.88 546 GLU A N 1
ATOM 4648 C CA . GLU A 1 546 ? 23.870 -18.734 17.650 1.00 84.88 546 GLU A CA 1
ATOM 4649 C C . GLU A 1 546 ? 24.691 -17.779 18.520 1.00 84.88 546 GLU A C 1
ATOM 4651 O O . GLU A 1 546 ? 24.280 -17.442 19.625 1.00 84.88 546 GLU A O 1
ATOM 4656 N N . ASN A 1 547 ? 25.827 -17.295 18.023 1.00 87.94 547 ASN A N 1
ATOM 4657 C CA . ASN A 1 547 ? 26.711 -16.401 18.756 1.00 87.94 547 ASN A CA 1
ATOM 4658 C C . ASN A 1 547 ? 26.317 -14.928 18.550 1.00 87.94 547 ASN A C 1
ATOM 4660 O O . ASN A 1 547 ? 26.587 -14.356 17.500 1.00 87.94 547 ASN A O 1
ATOM 4664 N N . TYR A 1 548 ? 25.732 -14.285 19.568 1.00 90.31 548 TYR A N 1
ATOM 4665 C CA . TYR A 1 548 ? 25.256 -12.887 19.509 1.00 90.31 548 TYR A CA 1
ATOM 4666 C C . TYR A 1 548 ? 26.252 -11.854 20.066 1.00 90.31 548 TYR A C 1
ATOM 4668 O O . TYR A 1 548 ? 25.901 -10.682 20.264 1.00 90.31 548 TYR A O 1
ATOM 4676 N N . LYS A 1 549 ? 27.513 -12.237 20.316 1.00 88.94 549 LYS A N 1
ATOM 4677 C CA . LYS A 1 549 ? 28.527 -11.342 20.903 1.00 88.94 549 LYS A CA 1
ATOM 4678 C C . LYS A 1 549 ? 28.728 -10.070 20.079 1.00 88.94 549 LYS A C 1
ATOM 4680 O O . LYS A 1 549 ? 28.792 -8.983 20.656 1.00 88.94 549 LYS A O 1
ATOM 4685 N N . LEU A 1 550 ? 28.769 -10.199 18.751 1.00 90.44 550 LEU A N 1
ATOM 4686 C CA . LEU A 1 550 ? 28.880 -9.074 17.818 1.00 90.44 550 LEU A CA 1
ATOM 4687 C C . LEU A 1 550 ? 27.740 -8.065 18.027 1.00 90.44 550 LEU A C 1
ATOM 4689 O O . LEU A 1 550 ? 27.992 -6.872 18.199 1.00 90.44 550 LEU A O 1
ATOM 4693 N N . VAL A 1 551 ? 26.494 -8.548 18.064 1.00 92.19 551 VAL A N 1
ATOM 4694 C CA . VAL A 1 551 ? 25.283 -7.722 18.215 1.00 92.19 551 VAL A CA 1
ATOM 4695 C C . VAL A 1 551 ? 25.307 -6.966 19.541 1.00 92.19 551 VAL A C 1
ATOM 4697 O O . VAL A 1 551 ? 25.082 -5.754 19.571 1.00 92.19 551 VAL A O 1
ATOM 4700 N N . LEU A 1 552 ? 25.642 -7.664 20.630 1.00 90.19 552 LEU A N 1
ATOM 4701 C CA . LEU A 1 552 ? 25.734 -7.082 21.969 1.00 90.19 552 LEU A CA 1
ATOM 4702 C C . LEU A 1 552 ? 26.862 -6.052 22.078 1.00 90.19 552 LEU A C 1
ATOM 4704 O O . LEU A 1 552 ? 26.666 -4.988 22.661 1.00 90.19 552 LEU A O 1
ATOM 4708 N N . LYS A 1 553 ? 28.036 -6.342 21.506 1.00 89.88 553 LYS A N 1
ATOM 4709 C CA . LYS A 1 553 ? 29.184 -5.427 21.518 1.00 89.88 553 LYS A CA 1
ATOM 4710 C C . LYS A 1 553 ? 28.896 -4.164 20.711 1.00 89.88 553 LYS A C 1
ATOM 4712 O O . LYS A 1 553 ? 29.230 -3.069 21.165 1.00 89.88 553 LYS A O 1
ATOM 4717 N N . LEU A 1 554 ? 28.251 -4.290 19.551 1.00 91.62 554 LEU A N 1
ATOM 4718 C CA . LEU A 1 554 ? 27.831 -3.144 18.744 1.00 91.62 554 LEU A CA 1
ATOM 4719 C C . LEU A 1 554 ? 26.743 -2.319 19.439 1.00 91.62 554 LEU A C 1
ATOM 4721 O O . LEU A 1 554 ? 26.814 -1.093 19.400 1.00 91.62 554 LEU A O 1
ATOM 4725 N N . LEU A 1 555 ? 25.785 -2.954 20.122 1.00 91.62 555 LEU A N 1
ATOM 4726 C CA . LEU A 1 555 ? 24.769 -2.241 20.903 1.00 91.62 555 LEU A CA 1
ATOM 4727 C C . LEU A 1 555 ? 25.398 -1.403 22.032 1.00 91.62 555 LEU A C 1
ATOM 4729 O O . LEU A 1 555 ? 24.981 -0.269 22.269 1.00 91.62 555 LEU A O 1
ATOM 4733 N N . GLU A 1 556 ? 26.421 -1.950 22.690 1.00 89.94 556 GLU A N 1
ATOM 4734 C CA . GLU A 1 556 ? 27.152 -1.301 23.781 1.00 89.94 556 GLU A CA 1
ATOM 4735 C C . GLU A 1 556 ? 28.065 -0.161 23.292 1.00 89.94 556 GLU A C 1
ATOM 4737 O O . GLU A 1 556 ? 28.103 0.910 23.895 1.00 89.94 556 GLU A O 1
ATOM 4742 N N . THR A 1 557 ? 28.802 -0.375 22.196 1.00 88.19 557 THR A N 1
ATOM 4743 C CA . THR A 1 557 ? 29.936 0.490 21.812 1.00 88.19 557 THR A CA 1
ATOM 4744 C C . THR A 1 557 ? 29.688 1.402 20.610 1.00 88.19 557 THR A C 1
ATOM 4746 O O . THR A 1 557 ? 30.399 2.399 20.452 1.00 88.19 557 THR A O 1
ATOM 4749 N N . SER A 1 558 ? 28.700 1.105 19.758 1.00 86.69 558 SER A N 1
ATOM 4750 C CA . SER A 1 558 ? 28.448 1.893 18.547 1.00 86.69 558 SER A CA 1
ATOM 4751 C C . SER A 1 558 ? 27.931 3.294 18.875 1.00 86.69 558 SER A C 1
ATOM 4753 O O . SER A 1 558 ? 27.112 3.484 19.773 1.00 86.69 558 SER A O 1
ATOM 4755 N N . LYS A 1 559 ? 28.366 4.294 18.101 1.00 85.44 559 LYS A N 1
ATOM 4756 C CA . LYS A 1 559 ? 27.829 5.665 18.165 1.00 85.44 559 LYS A CA 1
ATOM 4757 C C . LYS A 1 559 ? 26.622 5.878 17.241 1.00 85.44 559 LYS A C 1
ATOM 4759 O O . LYS A 1 559 ? 25.905 6.861 17.409 1.00 85.44 559 LYS A O 1
ATOM 4764 N N . SER A 1 560 ? 26.385 4.982 16.278 1.00 86.62 560 SER A N 1
ATOM 4765 C CA . SER A 1 560 ? 25.282 5.107 15.317 1.00 86.62 560 SER A CA 1
ATOM 4766 C C . SER A 1 560 ? 23.962 4.619 15.914 1.00 86.62 560 SER A C 1
ATOM 4768 O O . SER A 1 560 ? 23.846 3.472 16.354 1.00 86.62 560 SER A O 1
ATOM 4770 N N . LYS A 1 561 ? 22.933 5.474 15.870 1.00 85.00 561 LYS A N 1
ATOM 4771 C CA . LYS A 1 561 ? 21.570 5.123 16.301 1.00 85.00 561 LYS A CA 1
ATOM 4772 C C . LYS A 1 561 ? 20.954 4.017 15.438 1.00 85.00 561 LYS A C 1
ATOM 4774 O O . LYS A 1 561 ? 20.175 3.216 15.948 1.00 85.00 561 LYS A O 1
ATOM 4779 N N . GLU A 1 562 ? 21.302 3.953 14.156 1.00 83.62 562 GLU A N 1
ATOM 4780 C CA . GLU A 1 562 ? 20.747 2.979 13.207 1.00 83.62 562 GLU A CA 1
ATOM 4781 C C . GLU A 1 562 ? 21.305 1.572 13.438 1.00 83.62 562 GLU A C 1
ATOM 4783 O O . GLU A 1 562 ? 20.542 0.603 13.467 1.00 83.62 562 GLU A O 1
ATOM 4788 N N . ILE A 1 563 ? 22.612 1.467 13.717 1.00 88.44 563 ILE A N 1
ATOM 4789 C CA . ILE A 1 563 ? 23.245 0.204 14.123 1.00 88.44 563 ILE A CA 1
ATOM 4790 C C . ILE A 1 563 ? 22.604 -0.294 15.423 1.00 88.44 563 ILE A C 1
ATOM 4792 O O . ILE A 1 563 ? 22.133 -1.429 15.473 1.00 88.44 563 ILE A O 1
ATOM 4796 N N . LYS A 1 564 ? 22.493 0.564 16.452 1.00 89.75 564 LYS A N 1
ATOM 4797 C CA . LYS A 1 564 ? 21.854 0.189 17.728 1.00 89.75 564 LYS A CA 1
ATOM 4798 C C . LYS A 1 564 ? 20.412 -0.290 17.538 1.00 89.75 564 LYS A C 1
ATOM 4800 O O . LYS A 1 564 ? 20.032 -1.314 18.100 1.00 89.75 564 LYS A O 1
ATOM 4805 N N . LYS A 1 565 ? 19.614 0.409 16.720 1.00 86.75 565 LYS A N 1
ATOM 4806 C CA . LYS A 1 565 ? 18.227 0.023 16.406 1.00 86.75 565 LYS A CA 1
ATOM 4807 C C . LYS A 1 565 ? 18.156 -1.351 15.732 1.00 86.75 565 LYS A C 1
ATOM 4809 O O . LYS A 1 565 ? 17.264 -2.132 16.047 1.00 86.75 565 LYS A O 1
ATOM 4814 N N . THR A 1 566 ? 19.088 -1.645 14.829 1.00 89.06 566 THR A N 1
ATOM 4815 C CA . THR A 1 566 ? 19.183 -2.950 14.157 1.00 89.06 566 THR A CA 1
ATOM 4816 C C . THR A 1 566 ? 19.554 -4.052 15.150 1.00 89.06 566 THR A C 1
ATOM 4818 O O . THR A 1 566 ? 18.883 -5.080 15.187 1.00 89.06 566 THR A O 1
ATOM 4821 N N . CYS A 1 567 ? 20.530 -3.808 16.035 1.00 92.62 567 CYS A N 1
ATOM 4822 C CA . CYS A 1 567 ? 20.888 -4.749 17.098 1.00 92.62 567 CYS A CA 1
ATOM 4823 C C . CYS A 1 567 ? 19.704 -5.078 18.019 1.00 92.62 567 CYS A C 1
ATOM 4825 O O . CYS A 1 567 ? 19.473 -6.247 18.315 1.00 92.62 567 CYS A O 1
ATOM 4827 N N . ILE A 1 568 ? 18.937 -4.067 18.445 1.00 86.50 568 ILE A N 1
ATOM 4828 C CA . ILE A 1 568 ? 17.755 -4.263 19.301 1.00 86.50 568 ILE A CA 1
ATOM 4829 C C . ILE A 1 568 ? 16.743 -5.191 18.616 1.00 86.50 568 ILE A C 1
ATOM 4831 O O . ILE A 1 568 ? 16.348 -6.189 19.209 1.00 86.50 568 ILE A O 1
ATOM 4835 N N . LYS A 1 569 ? 16.405 -4.935 17.345 1.00 87.00 569 LYS A N 1
ATOM 4836 C CA . LYS A 1 569 ? 15.464 -5.770 16.575 1.00 87.00 569 LYS A CA 1
ATOM 4837 C C . LYS A 1 569 ? 15.906 -7.229 16.437 1.00 87.00 569 LYS A C 1
ATOM 4839 O O . LYS A 1 569 ? 15.063 -8.124 16.404 1.00 87.00 569 LYS A O 1
ATOM 4844 N N . ILE A 1 570 ? 17.212 -7.466 16.292 1.00 89.12 570 ILE A N 1
ATOM 4845 C CA . ILE A 1 570 ? 17.779 -8.820 16.207 1.00 89.12 570 ILE A CA 1
ATOM 4846 C C . ILE A 1 570 ? 17.637 -9.532 17.559 1.00 89.12 570 ILE A C 1
ATOM 4848 O O . ILE A 1 570 ? 17.177 -10.674 17.615 1.00 89.12 570 ILE A O 1
ATOM 4852 N N . LEU A 1 571 ? 17.980 -8.847 18.654 1.00 90.38 571 LEU A N 1
ATOM 4853 C CA . LEU A 1 571 ? 17.889 -9.409 20.002 1.00 90.38 571 LEU A CA 1
ATOM 4854 C C . LEU A 1 571 ? 16.437 -9.683 20.412 1.00 90.38 571 LEU A C 1
ATOM 4856 O O . LEU A 1 571 ? 16.164 -10.762 20.919 1.00 90.38 571 LEU A O 1
ATOM 4860 N N . GLU A 1 572 ? 15.490 -8.786 20.121 1.00 84.62 572 GLU A N 1
ATOM 4861 C CA . GLU A 1 572 ? 14.056 -8.969 20.420 1.00 84.62 572 GLU A CA 1
ATOM 4862 C C . GLU A 1 572 ? 13.508 -10.326 19.945 1.00 84.62 572 GLU A C 1
ATOM 4864 O O . GLU A 1 572 ? 12.701 -10.940 20.638 1.00 84.62 572 GLU A O 1
ATOM 4869 N N . LYS A 1 573 ? 13.990 -10.839 18.808 1.00 83.56 573 LYS A N 1
ATOM 4870 C CA . LYS A 1 573 ? 13.534 -12.104 18.205 1.00 83.56 573 LYS A CA 1
ATOM 4871 C C . LYS A 1 573 ? 14.266 -13.354 18.710 1.00 83.56 573 LYS A C 1
ATOM 4873 O O . LYS A 1 573 ? 13.957 -14.450 18.254 1.00 83.56 573 LYS A O 1
ATOM 4878 N N . SER A 1 574 ? 15.222 -13.203 19.626 1.00 84.81 574 SER A N 1
ATOM 4879 C CA . SER A 1 574 ? 16.208 -14.239 19.964 1.00 84.81 574 SER A CA 1
ATOM 4880 C C . SER A 1 574 ? 16.195 -14.641 21.449 1.00 84.81 574 SER A C 1
ATOM 4882 O O . SER A 1 574 ? 17.226 -15.060 21.974 1.00 84.81 574 SER A O 1
ATOM 4884 N N . GLU A 1 575 ? 15.048 -14.527 22.143 1.00 83.81 575 GLU A N 1
ATOM 4885 C CA . GLU A 1 575 ? 14.932 -14.755 23.603 1.00 83.81 575 GLU A CA 1
ATOM 4886 C C . GLU A 1 575 ? 15.595 -16.056 24.056 1.00 83.81 575 GLU A C 1
ATOM 4888 O O . GLU A 1 575 ? 16.482 -16.033 24.907 1.00 83.81 575 GLU A O 1
ATOM 4893 N N . SER A 1 576 ? 15.200 -17.189 23.469 1.00 80.38 576 SER A N 1
ATOM 4894 C CA . SER A 1 576 ? 15.655 -18.513 23.907 1.00 80.38 576 SER A CA 1
ATOM 4895 C C . SER A 1 576 ? 17.167 -18.711 23.801 1.00 80.38 576 SER A C 1
ATOM 4897 O O . SER A 1 576 ? 17.697 -19.595 24.463 1.00 80.38 576 SER A O 1
ATOM 4899 N N . LYS A 1 577 ? 17.852 -17.916 22.967 1.00 82.69 577 LYS A N 1
ATOM 4900 C CA . LYS A 1 577 ? 19.291 -18.032 22.703 1.00 82.69 577 LYS A CA 1
ATOM 4901 C C . LYS A 1 577 ? 20.139 -17.068 23.533 1.00 82.69 577 LYS A C 1
ATOM 4903 O O . LYS A 1 577 ? 21.291 -17.378 23.798 1.00 82.69 577 LYS A O 1
ATOM 4908 N N . VAL A 1 578 ? 19.606 -15.904 23.922 1.00 85.81 578 VAL A N 1
ATOM 4909 C CA . VAL A 1 578 ? 20.423 -14.806 24.489 1.00 85.81 578 VAL A CA 1
ATOM 4910 C C . VAL A 1 578 ? 19.947 -14.334 25.870 1.00 85.81 578 VAL A C 1
ATOM 4912 O O . VAL A 1 578 ? 20.577 -13.466 26.472 1.00 85.81 578 VAL A O 1
ATOM 4915 N N . LYS A 1 579 ? 18.839 -14.865 26.408 1.00 81.50 579 LYS A N 1
ATOM 4916 C CA . LYS A 1 579 ? 18.246 -14.356 27.659 1.00 81.50 579 LYS A CA 1
ATOM 4917 C C . LYS A 1 579 ? 19.207 -14.381 28.847 1.00 81.50 579 LYS A C 1
ATOM 4919 O O . LYS A 1 579 ? 19.351 -13.356 29.514 1.00 81.50 579 LYS A O 1
ATOM 4924 N N . ASP A 1 580 ? 19.877 -15.503 29.082 1.00 81.31 580 ASP A N 1
ATOM 4925 C CA . ASP A 1 580 ? 20.783 -15.656 30.226 1.00 81.31 580 ASP A CA 1
ATOM 4926 C C . ASP A 1 580 ? 21.994 -14.718 30.114 1.00 81.31 580 ASP A C 1
ATOM 4928 O O . ASP A 1 580 ? 22.344 -14.034 31.079 1.00 81.31 580 ASP A O 1
ATOM 4932 N N . ASP A 1 581 ? 22.558 -14.584 28.912 1.00 80.56 581 ASP A N 1
ATOM 4933 C CA . ASP A 1 581 ? 23.661 -13.663 28.623 1.00 80.56 581 ASP A CA 1
ATOM 4934 C C . ASP A 1 581 ? 23.261 -12.192 28.818 1.00 80.56 581 ASP A C 1
ATOM 4936 O O . ASP A 1 581 ? 24.037 -11.394 29.355 1.00 80.56 581 ASP A O 1
ATOM 4940 N N . LEU A 1 582 ? 22.043 -11.809 28.407 1.00 84.94 582 LEU A N 1
ATOM 4941 C CA . LEU A 1 582 ? 21.524 -10.455 28.622 1.00 84.94 582 LEU A CA 1
ATOM 4942 C C . LEU A 1 582 ? 21.316 -10.156 30.106 1.00 84.94 582 LEU A C 1
ATOM 4944 O O . LEU A 1 582 ? 21.662 -9.058 30.543 1.00 84.94 582 LEU A O 1
ATOM 4948 N N . ILE A 1 583 ? 20.767 -11.105 30.869 1.00 80.31 583 ILE A N 1
ATOM 4949 C CA . ILE A 1 583 ? 20.550 -10.947 32.313 1.00 80.31 583 ILE A CA 1
ATOM 4950 C C . ILE A 1 583 ? 21.896 -10.771 33.024 1.00 80.31 583 ILE A C 1
ATOM 4952 O O . ILE A 1 583 ? 22.062 -9.813 33.772 1.00 80.31 583 ILE A O 1
ATOM 4956 N N . GLN A 1 584 ? 22.894 -11.605 32.718 1.00 83.75 584 GLN A N 1
ATOM 4957 C CA . GLN A 1 584 ? 24.236 -11.465 33.296 1.00 83.75 584 GLN A CA 1
ATOM 4958 C C . GLN A 1 584 ? 24.913 -10.136 32.932 1.00 83.75 584 GLN A C 1
ATOM 4960 O O . GLN A 1 584 ? 25.659 -9.566 33.733 1.00 83.75 584 GLN A O 1
ATOM 4965 N N . LYS A 1 585 ? 24.684 -9.624 31.715 1.00 84.38 585 LYS A N 1
ATOM 4966 C CA . LYS A 1 585 ? 25.199 -8.311 31.300 1.00 84.38 585 LYS A CA 1
ATOM 4967 C C . LYS A 1 585 ? 24.459 -7.144 31.947 1.00 84.38 585 LYS A C 1
ATOM 4969 O O . LYS A 1 585 ? 25.094 -6.116 32.188 1.00 84.38 585 LYS A O 1
ATOM 4974 N N . LEU A 1 586 ? 23.162 -7.284 32.224 1.00 81.38 586 LEU A N 1
ATOM 4975 C CA . LEU A 1 586 ? 22.342 -6.233 32.826 1.00 81.38 586 LEU A CA 1
ATOM 4976 C C . LEU A 1 586 ? 22.905 -5.788 34.181 1.00 81.38 586 LEU A C 1
ATOM 4978 O O . LEU A 1 586 ? 22.994 -4.587 34.418 1.00 81.38 586 LEU A O 1
ATOM 4982 N N . ASP A 1 587 ? 23.390 -6.725 35.000 1.00 77.12 587 ASP A N 1
ATOM 4983 C CA . ASP A 1 587 ? 23.978 -6.447 36.322 1.00 77.12 587 ASP A CA 1
ATOM 4984 C C . ASP A 1 587 ? 25.181 -5.488 36.279 1.00 77.12 587 ASP A C 1
ATOM 4986 O O . ASP A 1 587 ? 25.522 -4.843 37.272 1.00 77.12 587 ASP A O 1
ATOM 4990 N N . LYS A 1 588 ? 25.854 -5.398 35.126 1.00 82.06 588 LYS A N 1
ATOM 4991 C CA . LYS A 1 588 ? 27.049 -4.566 34.916 1.00 82.06 588 LYS A CA 1
ATOM 4992 C C . LYS A 1 588 ? 26.794 -3.386 33.974 1.00 82.06 588 LYS A C 1
ATOM 4994 O O . LYS A 1 588 ? 27.699 -2.573 33.769 1.00 82.06 588 LYS A O 1
ATOM 4999 N N . ALA A 1 589 ? 25.601 -3.288 33.388 1.00 83.12 589 ALA A N 1
ATOM 5000 C CA . ALA A 1 589 ? 25.248 -2.259 32.420 1.00 83.12 589 ALA A CA 1
ATOM 5001 C C . ALA A 1 589 ? 24.929 -0.923 33.108 1.00 83.12 589 ALA A C 1
ATOM 5003 O O . ALA A 1 589 ? 24.447 -0.890 34.236 1.00 83.12 589 ALA A O 1
ATOM 5004 N N . LYS A 1 590 ? 25.193 0.195 32.418 1.00 76.38 590 LYS A N 1
ATOM 5005 C CA . LYS A 1 590 ? 24.820 1.547 32.871 1.00 76.38 590 LYS A CA 1
ATOM 5006 C C . LYS A 1 590 ? 24.283 2.388 31.713 1.00 76.38 590 LYS A C 1
ATOM 5008 O O . LYS A 1 5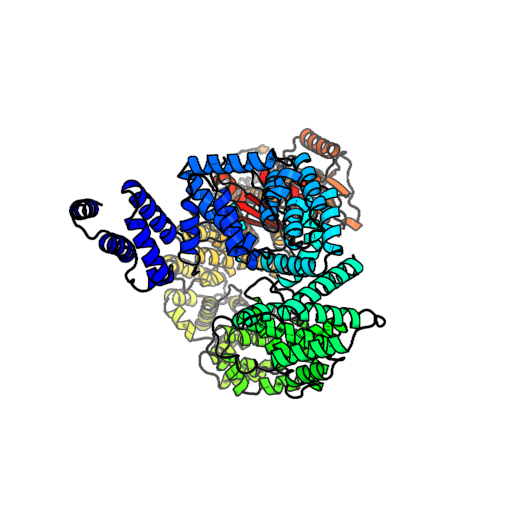90 ? 24.691 2.209 30.563 1.00 76.38 590 LYS A O 1
ATOM 5013 N N . GLY A 1 591 ? 23.408 3.345 32.019 1.00 77.62 591 GLY A N 1
ATOM 5014 C CA . GLY A 1 591 ? 22.969 4.388 31.083 1.00 77.62 591 GLY A CA 1
ATOM 5015 C C . GLY A 1 591 ? 22.113 3.874 29.915 1.00 77.62 591 GLY A C 1
ATOM 5016 O O . GLY A 1 591 ? 21.180 3.092 30.099 1.00 77.62 591 GLY A O 1
ATOM 5017 N N . GLU A 1 592 ? 22.407 4.329 28.692 1.00 72.50 592 GLU A N 1
ATOM 5018 C CA . GLU A 1 592 ? 21.626 3.989 27.485 1.00 72.50 592 GLU A CA 1
ATOM 5019 C C . GLU A 1 592 ? 21.657 2.480 27.164 1.00 72.50 592 GLU A C 1
ATOM 5021 O O . GLU A 1 592 ? 20.665 1.918 26.690 1.00 72.50 592 GLU A O 1
ATOM 5026 N N . PHE A 1 593 ? 22.773 1.805 27.465 1.00 82.12 593 PHE A N 1
ATOM 5027 C CA . PHE A 1 593 ? 22.912 0.363 27.257 1.00 82.12 593 PHE A CA 1
ATOM 5028 C C . PHE A 1 593 ? 22.010 -0.430 28.210 1.00 82.12 593 PHE A C 1
ATOM 5030 O O . PHE A 1 593 ? 21.231 -1.262 27.758 1.00 82.12 593 PHE A O 1
ATOM 5037 N N . GLU A 1 594 ? 22.029 -0.100 29.505 1.00 79.38 594 GLU A N 1
ATOM 5038 C CA . GLU A 1 594 ? 21.139 -0.693 30.516 1.00 79.38 594 GLU A CA 1
ATOM 5039 C C . GLU A 1 594 ? 19.663 -0.517 30.140 1.00 79.38 594 GLU A C 1
ATOM 5041 O O . GLU A 1 594 ? 18.885 -1.469 30.183 1.00 79.38 594 GLU A O 1
ATOM 5046 N N . THR A 1 595 ? 19.292 0.686 29.694 1.00 73.31 595 THR A N 1
ATOM 5047 C CA . THR A 1 595 ? 17.924 0.989 29.248 1.00 73.31 595 THR A CA 1
ATOM 5048 C C . THR A 1 595 ? 17.503 0.091 28.081 1.00 73.31 595 THR A C 1
ATOM 5050 O O . THR A 1 595 ? 16.391 -0.433 28.076 1.00 73.31 595 THR A O 1
ATOM 5053 N N . SER A 1 596 ? 18.405 -0.128 27.118 1.00 78.56 596 SER A N 1
ATOM 5054 C CA . SER A 1 596 ? 18.154 -0.981 25.949 1.00 78.56 596 SER A CA 1
ATOM 5055 C C . SER A 1 596 ? 18.014 -2.461 26.331 1.00 78.56 596 SER A C 1
ATOM 5057 O O . SER A 1 596 ? 17.149 -3.158 25.803 1.00 78.56 596 SER A O 1
ATOM 5059 N N . LEU A 1 597 ? 18.818 -2.947 27.283 1.00 81.81 597 LEU A N 1
ATOM 5060 C CA . LEU A 1 597 ? 18.697 -4.317 27.791 1.00 81.81 597 LEU A CA 1
ATOM 5061 C C . LEU A 1 597 ? 17.379 -4.522 28.550 1.00 81.81 597 LEU A C 1
ATOM 5063 O O . LEU A 1 597 ? 16.672 -5.496 28.292 1.00 81.81 597 LEU A O 1
ATOM 5067 N N . LYS A 1 598 ? 17.006 -3.579 29.429 1.00 76.56 598 LYS A N 1
ATOM 5068 C CA . LYS A 1 598 ? 15.723 -3.617 30.150 1.00 76.56 598 LYS A CA 1
ATOM 5069 C C . LYS A 1 598 ? 14.535 -3.626 29.191 1.00 76.56 598 LYS A C 1
ATOM 5071 O O . LYS A 1 598 ? 13.595 -4.382 29.420 1.00 76.56 598 LYS A O 1
ATOM 5076 N N . SER A 1 599 ? 14.576 -2.844 28.106 1.00 75.06 599 SER A N 1
ATOM 5077 C CA . SER A 1 599 ? 13.495 -2.856 27.113 1.00 75.06 599 SER A CA 1
ATOM 5078 C C . SER A 1 599 ? 13.366 -4.201 26.398 1.00 75.06 599 SER A C 1
ATOM 5080 O O . SER A 1 599 ? 12.247 -4.672 26.227 1.00 75.06 599 SER A O 1
ATOM 5082 N N . ILE A 1 600 ? 14.481 -4.848 26.039 1.00 81.56 600 ILE A N 1
ATOM 5083 C CA . ILE A 1 600 ? 14.461 -6.164 25.377 1.00 81.56 600 ILE A CA 1
ATOM 5084 C C . ILE A 1 600 ? 13.902 -7.235 26.325 1.00 81.56 600 ILE A C 1
ATOM 5086 O O . ILE A 1 600 ? 12.974 -7.953 25.964 1.00 81.56 600 ILE A O 1
ATOM 5090 N N . ILE A 1 601 ? 14.412 -7.298 27.563 1.00 77.62 601 ILE A N 1
ATOM 5091 C CA . ILE A 1 601 ? 13.935 -8.254 28.578 1.00 77.62 601 ILE A CA 1
ATOM 5092 C C . ILE A 1 601 ? 12.451 -8.045 28.860 1.00 77.62 601 ILE A C 1
ATOM 5094 O O . ILE A 1 601 ? 11.702 -9.009 29.004 1.00 77.62 601 ILE A O 1
ATOM 5098 N N . ARG A 1 602 ? 12.007 -6.788 28.905 1.00 73.00 602 ARG A N 1
ATOM 5099 C CA . ARG A 1 602 ? 10.595 -6.486 29.062 1.00 73.00 602 ARG A CA 1
ATOM 5100 C C . ARG A 1 602 ? 9.775 -6.997 27.886 1.00 73.00 602 ARG A C 1
ATOM 5102 O O . ARG A 1 602 ? 8.780 -7.645 28.145 1.00 73.00 602 ARG A O 1
ATOM 5109 N N . ILE A 1 603 ? 10.171 -6.777 26.633 1.00 72.81 603 ILE A N 1
ATOM 5110 C CA . ILE A 1 603 ? 9.444 -7.307 25.460 1.00 72.81 603 ILE A CA 1
ATOM 5111 C C . ILE A 1 603 ? 9.259 -8.828 25.565 1.00 72.81 603 ILE A C 1
ATOM 5113 O O . ILE A 1 603 ? 8.161 -9.341 25.346 1.00 72.81 603 ILE A O 1
ATOM 5117 N N . TRP A 1 604 ? 10.307 -9.540 25.971 1.00 76.06 604 TRP A N 1
ATOM 5118 C CA . TRP A 1 604 ? 10.257 -10.980 26.210 1.00 76.06 604 TRP A CA 1
ATOM 5119 C C . TRP A 1 604 ? 9.321 -11.367 27.350 1.00 76.06 604 TRP A C 1
ATOM 5121 O O . TRP A 1 604 ? 8.465 -12.232 27.186 1.00 76.06 604 TRP A O 1
ATOM 5131 N N . ASP A 1 605 ? 9.433 -10.712 28.501 1.00 70.56 605 ASP A N 1
ATOM 5132 C CA . ASP A 1 605 ? 8.559 -10.990 29.637 1.00 70.56 605 ASP A CA 1
ATOM 5133 C C . ASP A 1 605 ? 7.094 -10.620 29.316 1.00 70.56 605 ASP A C 1
ATOM 5135 O O . ASP A 1 605 ? 6.185 -11.336 29.728 1.00 70.56 605 ASP A O 1
ATOM 5139 N N . MET A 1 606 ? 6.863 -9.587 28.496 1.00 66.19 606 MET A N 1
ATOM 5140 C CA . MET A 1 606 ? 5.547 -9.176 27.994 1.00 66.19 606 MET A CA 1
ATOM 5141 C C . MET A 1 606 ? 4.912 -10.221 27.070 1.00 66.19 606 MET A C 1
ATOM 5143 O O . MET A 1 606 ? 3.699 -10.402 27.107 1.00 66.19 606 MET A O 1
ATOM 5147 N N . SER A 1 607 ? 5.712 -10.980 26.312 1.00 63.78 607 SER A N 1
ATOM 5148 C CA . SER A 1 607 ? 5.213 -12.084 25.473 1.00 63.78 607 SER A CA 1
ATOM 5149 C C . SER A 1 607 ? 4.602 -13.247 26.274 1.00 63.78 607 SER A C 1
ATOM 5151 O O . SER A 1 607 ? 3.866 -14.065 25.726 1.00 63.78 607 SER A O 1
ATOM 5153 N N . ARG A 1 608 ? 4.872 -13.312 27.587 1.00 65.12 608 ARG A N 1
ATOM 5154 C CA . ARG A 1 608 ? 4.360 -14.347 28.501 1.00 65.12 608 ARG A CA 1
ATOM 5155 C C . ARG A 1 608 ? 2.994 -14.002 29.093 1.00 65.12 608 ARG A C 1
ATOM 5157 O O . ARG A 1 608 ? 2.331 -14.887 29.630 1.00 65.12 608 ARG A O 1
ATOM 5164 N N . PHE A 1 609 ? 2.559 -12.747 28.978 1.00 65.06 609 PHE A N 1
ATOM 5165 C CA . PHE A 1 609 ? 1.196 -12.333 29.302 1.00 65.06 609 PHE A CA 1
ATOM 5166 C C . PHE A 1 609 ? 0.286 -12.763 28.150 1.00 65.06 609 PHE A C 1
ATOM 5168 O O . PHE A 1 609 ? -0.009 -11.999 27.238 1.00 65.06 609 PHE A O 1
ATOM 5175 N N . ASN A 1 610 ? -0.110 -14.033 28.155 1.00 63.47 610 ASN A N 1
ATOM 5176 C CA . ASN A 1 610 ? -1.118 -14.551 27.236 1.00 63.47 610 ASN A CA 1
ATOM 5177 C C . ASN A 1 610 ? -2.534 -14.299 27.794 1.00 63.47 610 ASN A C 1
ATOM 5179 O O . ASN A 1 610 ? -2.702 -13.799 28.911 1.00 63.47 610 ASN A O 1
ATOM 5183 N N . GLU A 1 611 ? -3.574 -14.669 27.041 1.00 62.03 611 GLU A N 1
ATOM 5184 C CA . GLU A 1 611 ? -4.966 -14.500 27.488 1.00 62.03 611 GLU A CA 1
ATOM 5185 C C . GLU A 1 611 ? -5.234 -15.134 28.862 1.00 62.03 611 GLU A C 1
ATOM 5187 O O . GLU A 1 611 ? -5.975 -14.553 29.653 1.00 62.03 611 GLU A O 1
ATOM 5192 N N . SER A 1 612 ? -4.573 -16.253 29.184 1.00 69.88 612 SER A N 1
ATOM 5193 C CA . SER A 1 612 ? -4.760 -16.991 30.441 1.00 69.88 612 SER A CA 1
ATOM 5194 C C . SER A 1 612 ? -4.063 -16.394 31.668 1.00 69.88 612 SER A C 1
ATOM 5196 O O . SER A 1 612 ? -4.353 -16.815 32.786 1.00 69.88 612 SER A O 1
ATOM 5198 N N . PHE A 1 613 ? -3.146 -15.439 31.495 1.00 80.19 613 PHE A N 1
ATOM 5199 C CA . PHE A 1 613 ? -2.465 -14.807 32.621 1.00 80.19 613 PHE A CA 1
ATOM 5200 C C . PHE A 1 613 ? -3.391 -13.806 33.328 1.00 80.19 613 PHE A C 1
ATOM 5202 O O . PHE A 1 613 ? -3.980 -12.936 32.682 1.00 80.19 613 PHE A O 1
ATOM 5209 N N . GLU A 1 614 ? -3.459 -13.872 34.657 1.00 81.38 614 GLU A N 1
ATOM 5210 C CA . GLU A 1 614 ? -4.091 -12.868 35.518 1.00 81.38 614 GLU A CA 1
ATOM 5211 C C . GLU A 1 614 ? -3.258 -12.677 36.789 1.00 81.38 614 GLU A C 1
ATOM 5213 O O . GLU A 1 614 ? -2.731 -13.643 37.347 1.00 81.38 614 GLU A O 1
ATOM 5218 N N . PHE A 1 615 ? -3.158 -11.431 37.257 1.00 86.81 615 PHE A N 1
ATOM 5219 C CA . PHE A 1 615 ? -2.617 -11.151 38.584 1.00 86.81 615 PHE A CA 1
ATOM 5220 C C . PHE A 1 615 ? -3.626 -11.613 39.636 1.00 86.81 615 PHE A C 1
ATOM 5222 O O . PHE A 1 615 ? -4.827 -11.391 39.502 1.00 86.81 615 PHE A O 1
ATOM 5229 N N . LYS A 1 616 ? -3.171 -12.257 40.710 1.00 84.88 616 LYS A N 1
ATOM 5230 C CA . LYS A 1 616 ? -4.093 -12.762 41.742 1.00 84.88 616 LYS A CA 1
ATOM 5231 C C . LYS A 1 616 ? -4.518 -11.679 42.720 1.00 84.88 616 LYS A C 1
ATOM 5233 O O . LYS A 1 616 ? -5.624 -11.719 43.254 1.00 84.88 616 LYS A O 1
ATOM 5238 N N . ASN A 1 617 ? -3.625 -10.737 43.004 1.00 86.31 617 ASN A N 1
ATOM 5239 C CA . ASN A 1 617 ? -3.827 -9.703 44.008 1.00 86.31 617 ASN A CA 1
ATOM 5240 C C . ASN A 1 617 ? -2.952 -8.470 43.725 1.00 86.31 617 ASN A C 1
ATOM 5242 O O . ASN A 1 617 ? -2.106 -8.465 42.831 1.00 86.31 617 ASN A O 1
ATOM 5246 N N . ILE A 1 618 ? -3.154 -7.417 44.519 1.00 88.00 618 ILE A N 1
ATOM 5247 C CA . ILE A 1 618 ? -2.405 -6.164 44.388 1.00 88.00 618 ILE A CA 1
ATOM 5248 C C . ILE A 1 618 ? -0.915 -6.310 44.745 1.00 88.00 618 ILE A C 1
ATOM 5250 O O . ILE A 1 618 ? -0.100 -5.521 44.279 1.00 88.00 618 ILE A O 1
ATOM 5254 N N . GLU A 1 619 ? -0.534 -7.312 45.542 1.00 88.19 619 GLU A N 1
ATOM 5255 C CA . GLU A 1 619 ? 0.863 -7.555 45.932 1.00 88.19 619 GLU A CA 1
ATOM 5256 C C . GLU A 1 619 ? 1.689 -8.058 44.741 1.00 88.19 619 GLU A C 1
ATOM 5258 O O . GLU A 1 619 ? 2.792 -7.564 44.507 1.00 88.19 619 GLU A O 1
ATOM 5263 N N . GLU A 1 620 ? 1.132 -8.967 43.934 1.00 88.31 620 GLU A N 1
ATOM 5264 C CA . GLU A 1 620 ? 1.748 -9.415 42.679 1.00 88.31 620 GLU A CA 1
ATOM 5265 C C . GLU A 1 620 ? 1.882 -8.260 41.674 1.00 88.31 620 GLU A C 1
ATOM 5267 O O . GLU A 1 620 ? 2.923 -8.125 41.027 1.00 88.31 620 GLU A O 1
ATOM 5272 N N . ILE A 1 621 ? 0.870 -7.386 41.589 1.00 89.69 621 ILE A N 1
ATOM 5273 C CA . ILE A 1 621 ? 0.922 -6.173 40.757 1.00 89.69 621 ILE A CA 1
ATOM 5274 C C . ILE A 1 621 ? 2.038 -5.242 41.237 1.00 89.69 621 ILE A C 1
ATOM 5276 O O . ILE A 1 621 ? 2.827 -4.768 40.425 1.00 89.69 621 ILE A O 1
ATOM 5280 N N . ASN A 1 622 ? 2.145 -4.997 42.545 1.00 88.69 622 ASN A N 1
ATOM 5281 C CA . ASN A 1 622 ? 3.199 -4.150 43.101 1.00 88.69 622 ASN A CA 1
ATOM 5282 C C . ASN A 1 622 ? 4.590 -4.724 42.816 1.00 88.69 622 ASN A C 1
ATOM 5284 O O . ASN A 1 622 ? 5.458 -3.987 42.362 1.00 88.69 622 ASN A O 1
ATOM 5288 N N . SER A 1 623 ? 4.787 -6.035 42.990 1.00 84.75 623 SER A N 1
ATOM 5289 C CA . SER A 1 623 ? 6.060 -6.690 42.668 1.00 84.75 623 SER A CA 1
ATOM 5290 C C . SER A 1 623 ? 6.418 -6.566 41.182 1.00 84.75 623 SER A C 1
ATOM 5292 O O . SER A 1 623 ? 7.575 -6.309 40.841 1.00 84.75 623 SER A O 1
ATOM 5294 N N . HIS A 1 624 ? 5.428 -6.694 40.293 1.00 85.06 624 HIS A N 1
ATOM 5295 C CA . HIS A 1 624 ? 5.611 -6.468 38.863 1.00 85.06 624 HIS A CA 1
ATOM 5296 C C . HIS A 1 624 ? 6.002 -5.016 38.566 1.00 85.06 624 HIS A C 1
ATOM 5298 O O . HIS A 1 624 ? 6.993 -4.774 37.876 1.00 85.06 624 HIS A O 1
ATOM 5304 N N . VAL A 1 625 ? 5.263 -4.052 39.119 1.00 87.12 625 VAL A N 1
ATOM 5305 C CA . VAL A 1 625 ? 5.555 -2.628 38.946 1.00 87.12 625 VAL A CA 1
ATOM 5306 C C . VAL A 1 625 ? 6.951 -2.311 39.474 1.00 87.12 625 VAL A C 1
ATOM 5308 O O . VAL A 1 625 ? 7.733 -1.722 38.743 1.00 87.12 625 VAL A O 1
ATOM 5311 N N . ASP A 1 626 ? 7.332 -2.773 40.663 1.00 83.94 626 ASP A N 1
ATOM 5312 C CA . ASP A 1 626 ? 8.666 -2.544 41.233 1.00 83.94 626 ASP A CA 1
ATOM 5313 C C . ASP A 1 626 ? 9.803 -3.063 40.343 1.00 83.94 626 ASP A C 1
ATOM 5315 O O . ASP A 1 626 ? 10.866 -2.446 40.282 1.00 83.94 626 ASP A O 1
ATOM 5319 N N . LYS A 1 627 ? 9.576 -4.157 39.608 1.00 79.81 627 LYS A N 1
ATOM 5320 C CA . LYS A 1 627 ? 10.565 -4.726 38.686 1.00 79.81 627 LYS A CA 1
ATOM 5321 C C . LYS A 1 627 ? 10.788 -3.865 37.435 1.00 79.81 627 LYS A C 1
ATOM 5323 O O . LYS A 1 627 ? 11.911 -3.823 36.930 1.00 79.81 627 LYS A O 1
ATOM 5328 N N . TYR A 1 628 ? 9.748 -3.210 36.913 1.00 76.56 628 TYR A N 1
ATOM 5329 C CA . TYR A 1 628 ? 9.798 -2.512 35.616 1.00 76.56 628 TYR A CA 1
ATOM 5330 C C . TYR A 1 628 ? 9.620 -0.994 35.697 1.00 76.56 628 TYR A C 1
ATOM 5332 O O . TYR A 1 628 ? 9.760 -0.319 34.677 1.00 76.56 628 TYR A O 1
ATOM 5340 N N . TYR A 1 629 ? 9.328 -0.449 36.876 1.00 80.94 629 TYR A N 1
ATOM 5341 C CA . TYR A 1 629 ? 9.105 0.976 37.067 1.00 80.94 629 TYR A CA 1
ATOM 5342 C C . TYR A 1 629 ? 10.339 1.783 36.663 1.00 80.94 629 TYR A C 1
ATOM 5344 O O . TYR A 1 629 ? 11.451 1.538 37.132 1.00 80.94 629 TYR A O 1
ATOM 5352 N N . ASN A 1 630 ? 10.136 2.773 35.797 1.00 70.56 630 ASN A N 1
ATOM 5353 C CA . ASN A 1 630 ? 11.197 3.652 35.333 1.00 70.56 630 ASN A CA 1
ATOM 5354 C C . ASN A 1 630 ? 11.018 5.061 35.907 1.00 70.56 630 ASN A C 1
ATOM 5356 O O . ASN A 1 630 ? 10.208 5.847 35.412 1.00 70.56 630 ASN A O 1
ATOM 5360 N N . GLU A 1 631 ? 11.825 5.388 36.917 1.00 71.06 631 GLU A N 1
ATOM 5361 C CA . GLU A 1 631 ? 11.808 6.688 37.601 1.00 71.06 631 GLU A CA 1
ATOM 5362 C C . GLU A 1 631 ? 12.100 7.866 36.650 1.00 71.06 631 GLU A C 1
ATOM 5364 O O . GLU A 1 631 ? 11.560 8.954 36.826 1.00 71.06 631 GLU A O 1
ATOM 5369 N N . GLY A 1 632 ? 12.868 7.654 35.571 1.00 66.12 632 GLY A N 1
ATOM 5370 C CA . GLY A 1 632 ? 13.220 8.711 34.614 1.00 66.12 632 GLY A CA 1
ATOM 5371 C C . GLY A 1 632 ? 12.044 9.247 33.785 1.00 66.12 632 GLY A C 1
ATOM 5372 O O . GLY A 1 632 ? 12.120 10.352 33.251 1.00 66.12 632 GLY A O 1
ATOM 5373 N N . TYR A 1 633 ? 10.942 8.496 33.671 1.00 67.00 633 TYR A N 1
ATOM 5374 C CA . TYR A 1 633 ? 9.712 8.980 33.028 1.00 67.00 633 TYR A CA 1
ATOM 5375 C C . TYR A 1 633 ? 8.734 9.616 34.017 1.00 67.00 633 TYR A C 1
ATOM 5377 O O . TYR A 1 633 ? 7.806 10.305 33.586 1.00 67.00 633 TYR A O 1
ATOM 5385 N N . GLU A 1 634 ? 8.949 9.440 35.321 1.00 74.31 634 GLU A N 1
ATOM 5386 C CA . GLU A 1 634 ? 8.075 9.991 36.352 1.00 74.31 634 GLU A CA 1
ATOM 5387 C C . GLU A 1 634 ? 8.105 11.525 36.359 1.00 74.31 634 GLU A C 1
ATOM 5389 O O . GLU A 1 634 ? 7.058 12.156 36.494 1.00 74.31 634 GLU A O 1
ATOM 5394 N N . GLU A 1 635 ? 9.263 12.143 36.090 1.00 73.06 635 GLU A N 1
ATOM 5395 C CA . GLU A 1 635 ? 9.390 13.606 35.980 1.00 73.06 635 GLU A CA 1
ATOM 5396 C C . GLU A 1 635 ? 8.416 14.213 34.959 1.00 73.06 635 GLU A C 1
ATOM 5398 O O . GLU A 1 635 ? 7.898 15.313 35.164 1.00 73.06 635 GLU A O 1
ATOM 5403 N N . LYS A 1 636 ? 8.108 13.485 33.875 1.00 69.81 636 LYS A N 1
ATOM 5404 C CA . LYS A 1 636 ? 7.158 13.947 32.855 1.00 69.81 636 LYS A CA 1
ATOM 5405 C C . LYS A 1 636 ? 5.728 13.987 33.372 1.00 69.81 636 LYS A C 1
ATOM 5407 O O . LYS A 1 636 ? 4.993 14.878 32.970 1.00 69.81 636 LYS A O 1
ATOM 5412 N N . ILE A 1 637 ? 5.338 13.058 34.245 1.00 74.56 637 ILE A N 1
ATOM 5413 C CA . ILE A 1 637 ? 4.027 13.089 34.908 1.00 74.56 637 ILE A CA 1
ATOM 5414 C C . ILE A 1 637 ? 4.026 14.157 35.997 1.00 74.56 637 ILE A C 1
ATOM 5416 O O . ILE A 1 637 ? 3.098 14.958 36.060 1.00 74.56 637 ILE A O 1
ATOM 5420 N N . ASN A 1 638 ? 5.088 14.222 36.800 1.00 77.69 638 ASN A N 1
ATOM 5421 C CA . ASN A 1 638 ? 5.199 15.154 37.922 1.00 77.69 638 ASN A CA 1
ATOM 5422 C C . ASN A 1 638 ? 5.184 16.626 37.465 1.00 77.69 638 ASN A C 1
ATOM 5424 O O . ASN A 1 638 ? 4.711 17.493 38.198 1.00 77.69 638 ASN A O 1
ATOM 5428 N N . LYS A 1 639 ? 5.620 16.918 36.229 1.00 81.38 639 LYS A N 1
ATOM 5429 C CA . LYS A 1 639 ? 5.459 18.236 35.584 1.00 81.38 639 LYS A CA 1
ATOM 5430 C C . LYS A 1 639 ? 3.990 18.680 35.479 1.00 81.38 639 LYS A C 1
ATOM 5432 O O . LYS A 1 639 ? 3.715 19.878 35.450 1.00 81.38 639 LYS A O 1
ATOM 5437 N N . TYR A 1 640 ? 3.053 17.737 35.431 1.00 83.75 640 TYR A N 1
ATOM 5438 C CA . TYR A 1 640 ? 1.624 17.967 35.250 1.00 83.75 640 TYR A CA 1
ATOM 5439 C C . TYR A 1 640 ? 0.841 17.487 36.473 1.00 83.75 640 TYR A C 1
ATOM 5441 O O . TYR A 1 640 ? 0.210 16.432 36.464 1.00 83.75 640 TYR A O 1
ATOM 5449 N N . SER A 1 641 ? 0.845 18.304 37.528 1.00 82.44 641 SER A N 1
ATOM 5450 C CA . SER A 1 641 ? 0.238 17.983 38.831 1.00 82.44 641 SER A CA 1
ATOM 5451 C C . SER A 1 641 ? -1.244 17.583 38.774 1.00 82.44 641 SER A C 1
ATOM 5453 O O . SER A 1 641 ? -1.712 16.851 39.646 1.00 82.44 641 SER A O 1
ATOM 5455 N N . PHE A 1 642 ? -1.984 18.010 37.744 1.00 87.19 642 PHE A N 1
ATOM 5456 C CA . PHE A 1 642 ? -3.372 17.592 37.541 1.00 87.19 642 PHE A CA 1
ATOM 5457 C C . PHE A 1 642 ? -3.498 16.082 37.281 1.00 87.19 642 PHE A C 1
ATOM 5459 O O . PHE A 1 642 ? -4.466 15.481 37.727 1.00 87.19 642 PHE A O 1
ATOM 5466 N N . ILE A 1 643 ? -2.517 15.449 36.624 1.00 87.00 643 ILE A N 1
ATOM 5467 C CA . ILE A 1 643 ? -2.550 14.006 36.350 1.00 87.00 643 ILE A CA 1
ATOM 5468 C C . ILE A 1 643 ? -2.483 13.237 37.667 1.00 87.00 643 ILE A C 1
ATOM 5470 O O . ILE A 1 643 ? -3.337 12.393 37.916 1.00 87.00 643 ILE A O 1
ATOM 5474 N N . GLU A 1 644 ? -1.515 13.565 38.531 1.00 87.81 644 GLU A N 1
ATOM 5475 C CA . GLU A 1 644 ? -1.348 12.909 39.833 1.00 87.81 644 GLU A CA 1
ATOM 5476 C C . GLU A 1 644 ? -2.606 13.047 40.703 1.00 87.81 644 GLU A C 1
ATOM 5478 O O . GLU A 1 644 ? -3.063 12.074 41.306 1.00 87.81 644 GLU A O 1
ATOM 5483 N N . LYS A 1 645 ? -3.218 14.237 40.697 1.00 89.81 645 LYS A N 1
ATOM 5484 C CA . LYS A 1 645 ? -4.472 14.503 41.406 1.00 89.81 645 LYS A CA 1
ATOM 5485 C C . LYS A 1 645 ? -5.596 13.575 40.943 1.00 89.81 645 LYS A C 1
ATOM 5487 O O . LYS A 1 645 ? -6.254 12.966 41.782 1.00 89.81 645 LYS A O 1
ATOM 5492 N N . GLU A 1 646 ? -5.827 13.456 39.639 1.00 92.25 646 GLU A N 1
ATOM 5493 C CA . GLU A 1 646 ? -6.942 12.657 39.122 1.00 92.25 646 GLU A CA 1
ATOM 5494 C C . GLU A 1 646 ? -6.705 11.147 39.296 1.00 92.25 646 GLU A C 1
ATOM 5496 O O . GLU A 1 646 ? -7.612 10.431 39.723 1.00 92.25 646 GLU A O 1
ATOM 5501 N N . ILE A 1 647 ? -5.482 10.652 39.063 1.00 90.81 647 ILE A N 1
ATOM 5502 C CA . ILE A 1 647 ? -5.180 9.216 39.202 1.00 90.81 647 ILE A CA 1
ATOM 5503 C C . ILE A 1 647 ? -5.161 8.733 40.660 1.00 90.81 647 ILE A C 1
ATOM 5505 O O . ILE A 1 647 ? -5.322 7.540 40.904 1.00 90.81 647 ILE A O 1
ATOM 5509 N N . SER A 1 648 ? -4.996 9.639 41.631 1.00 91.19 648 SER A N 1
ATOM 5510 C CA . SER A 1 648 ? -4.969 9.305 43.063 1.00 91.19 648 SER A CA 1
ATOM 5511 C C . SER A 1 648 ? -6.317 8.837 43.630 1.00 91.19 648 SER A C 1
ATOM 5513 O O . SER A 1 648 ? -6.353 8.266 44.716 1.00 91.19 648 SER A O 1
ATOM 5515 N N . ASN A 1 649 ? -7.413 9.046 42.893 1.00 92.00 649 ASN A N 1
ATOM 5516 C CA . ASN A 1 649 ? -8.777 8.739 43.334 1.00 92.00 649 ASN A CA 1
ATOM 5517 C C . ASN A 1 649 ? -9.339 7.431 42.747 1.00 92.00 649 ASN A C 1
ATOM 5519 O O . ASN A 1 649 ? -10.520 7.137 42.932 1.00 92.00 649 ASN A O 1
ATOM 5523 N N . VAL A 1 650 ? -8.536 6.657 42.009 1.00 95.06 650 VAL A N 1
ATOM 5524 C CA . VAL A 1 650 ? -8.998 5.417 41.366 1.00 95.06 650 VAL A CA 1
ATOM 5525 C C . VAL A 1 650 ? -9.077 4.280 42.389 1.00 95.06 650 VAL A C 1
ATOM 5527 O O . VAL A 1 650 ? -8.148 4.058 43.167 1.00 95.06 650 VAL A O 1
ATOM 5530 N N . LEU A 1 651 ? -10.196 3.552 42.382 1.00 95.62 651 LEU A N 1
ATOM 5531 C CA . LEU A 1 651 ? -10.473 2.441 43.296 1.00 95.62 651 LEU A CA 1
ATOM 5532 C C . LEU A 1 651 ? -10.280 1.083 42.614 1.00 95.62 651 LEU A C 1
ATOM 5534 O O . LEU A 1 651 ? -10.389 0.959 41.395 1.00 95.62 651 LEU A O 1
ATOM 5538 N N . LEU A 1 652 ? -10.031 0.052 43.419 1.00 94.25 652 LEU A N 1
ATOM 5539 C CA . LEU A 1 652 ? -10.152 -1.346 43.011 1.00 94.25 652 LEU A CA 1
ATOM 5540 C C . LEU A 1 652 ? -11.629 -1.744 42.855 1.00 94.25 652 LEU A C 1
ATOM 5542 O O . LEU A 1 652 ? -12.531 -1.050 43.326 1.00 94.25 652 LEU A O 1
ATOM 5546 N N . LYS A 1 653 ? -11.882 -2.910 42.246 1.00 93.44 653 LYS A N 1
ATOM 5547 C CA . LYS A 1 653 ? -13.228 -3.490 42.041 1.00 93.44 653 LYS A CA 1
ATOM 5548 C C . LYS A 1 653 ? -14.094 -3.585 43.306 1.00 93.44 653 LYS A C 1
ATOM 5550 O O . LYS A 1 653 ? -15.313 -3.682 43.201 1.00 93.44 653 LYS A O 1
ATOM 5555 N N . ASP A 1 654 ? -13.490 -3.574 44.493 1.00 90.56 654 ASP A N 1
ATOM 5556 C CA . ASP A 1 654 ? -14.204 -3.578 45.775 1.00 90.56 654 ASP A CA 1
ATOM 5557 C C . ASP A 1 654 ? -14.867 -2.229 46.129 1.00 90.56 654 ASP A C 1
ATOM 5559 O O . ASP A 1 654 ? -15.587 -2.152 47.130 1.00 90.56 654 ASP A O 1
ATOM 5563 N N . LYS A 1 655 ? -14.635 -1.179 45.323 1.00 91.56 655 LYS A N 1
ATOM 5564 C CA . LYS A 1 655 ? -15.096 0.206 45.520 1.00 91.56 655 LYS A CA 1
ATOM 5565 C C . LYS A 1 655 ? -14.703 0.810 46.878 1.00 91.56 655 LYS A C 1
ATOM 5567 O O . LYS A 1 655 ? -15.351 1.745 47.347 1.00 91.56 655 LYS A O 1
ATOM 5572 N N . LYS A 1 656 ? -13.669 0.279 47.539 1.00 91.25 656 LYS A N 1
ATOM 5573 C CA . LYS A 1 656 ? -13.234 0.703 48.884 1.00 91.25 656 LYS A CA 1
ATOM 5574 C C . LYS A 1 656 ? -11.737 0.952 48.961 1.00 91.25 656 LYS A C 1
ATOM 5576 O O . LYS A 1 656 ? -11.314 1.900 49.617 1.00 91.25 656 LYS A O 1
ATOM 5581 N N . THR A 1 657 ? -10.948 0.110 48.311 1.00 92.94 657 THR A N 1
ATOM 5582 C CA . THR A 1 657 ? -9.491 0.182 48.344 1.00 92.94 657 THR A CA 1
ATOM 5583 C C . THR A 1 657 ? -8.979 1.047 47.198 1.00 92.94 657 THR A C 1
ATOM 5585 O O . THR A 1 657 ? -9.348 0.831 46.046 1.00 92.94 657 THR A O 1
ATOM 5588 N N . LEU A 1 658 ? -8.109 2.015 47.499 1.00 93.94 658 LEU A N 1
ATOM 5589 C CA . LEU A 1 658 ? -7.434 2.823 46.479 1.00 93.94 658 LEU A CA 1
ATOM 5590 C C . LEU A 1 658 ? -6.379 2.003 45.733 1.00 93.94 658 LEU A C 1
ATOM 5592 O O . LEU A 1 658 ? -5.644 1.217 46.335 1.00 93.94 658 LEU A O 1
ATOM 5596 N N . VAL A 1 659 ? -6.262 2.240 44.428 1.00 95.00 659 VAL A N 1
ATOM 5597 C CA . VAL A 1 659 ? -5.127 1.745 43.647 1.00 95.00 659 VAL A CA 1
ATOM 5598 C C . VAL A 1 659 ? -3.856 2.457 44.135 1.00 95.00 659 VAL A C 1
ATOM 5600 O O . VAL A 1 659 ? -3.855 3.686 44.240 1.00 95.00 659 VAL A O 1
ATOM 5603 N N . PRO A 1 660 ? -2.752 1.739 44.419 1.00 94.38 660 PRO A N 1
ATOM 5604 C CA . PRO A 1 660 ? -1.502 2.376 44.809 1.00 94.38 660 PRO A CA 1
ATOM 5605 C C . PRO A 1 660 ? -1.034 3.384 43.753 1.00 94.38 660 PRO A C 1
ATOM 5607 O O . PRO A 1 660 ? -0.949 3.064 42.565 1.00 94.38 660 PRO A O 1
ATOM 5610 N N . LEU A 1 661 ? -0.667 4.593 44.185 1.00 90.88 661 LEU A N 1
ATOM 5611 C CA . LEU A 1 661 ? -0.300 5.683 43.275 1.00 90.88 661 LEU A CA 1
ATOM 5612 C C . LEU A 1 661 ? 0.842 5.300 42.321 1.00 90.88 661 LEU A C 1
ATOM 5614 O O . LEU A 1 661 ? 0.826 5.682 41.155 1.00 90.88 661 LEU A O 1
ATOM 5618 N N . LYS A 1 662 ? 1.804 4.497 42.791 1.00 90.31 662 LYS A N 1
ATOM 5619 C CA . LYS A 1 662 ? 2.920 3.997 41.976 1.00 90.31 662 LYS A CA 1
ATOM 5620 C C . LYS A 1 662 ? 2.447 3.126 40.804 1.00 90.31 662 LYS A C 1
ATOM 5622 O O . LYS A 1 662 ? 2.984 3.250 39.708 1.00 90.31 662 LYS A O 1
ATOM 5627 N N . VAL A 1 663 ? 1.408 2.310 41.003 1.00 93.06 663 VAL A N 1
ATOM 5628 C CA . VAL A 1 663 ? 0.788 1.495 39.942 1.00 93.06 663 VAL A CA 1
ATOM 5629 C C . VAL A 1 663 ? 0.109 2.396 38.909 1.00 93.06 663 VAL A C 1
ATOM 5631 O O . VAL A 1 663 ? 0.282 2.204 37.710 1.00 93.06 663 VAL A O 1
ATOM 5634 N N . MET A 1 664 ? -0.607 3.432 39.352 1.00 92.75 664 MET A N 1
ATOM 5635 C CA . MET A 1 664 ? -1.213 4.397 38.430 1.00 92.75 664 MET A CA 1
ATOM 5636 C C . MET A 1 664 ? -0.161 5.193 37.649 1.00 92.75 664 MET A C 1
ATOM 5638 O O . MET A 1 664 ? -0.285 5.349 36.436 1.00 92.75 664 MET A O 1
ATOM 5642 N N . LYS A 1 665 ? 0.905 5.655 38.315 1.00 90.69 665 LYS A N 1
ATOM 5643 C CA . LYS A 1 665 ? 2.031 6.333 37.657 1.00 90.69 665 LYS A CA 1
ATOM 5644 C C . LYS A 1 665 ? 2.686 5.431 36.617 1.00 90.69 665 LYS A C 1
ATOM 5646 O O . LYS A 1 665 ? 2.909 5.896 35.506 1.00 90.69 665 LYS A O 1
ATOM 5651 N N . TYR A 1 666 ? 2.903 4.156 36.943 1.00 90.06 666 TYR A N 1
ATOM 5652 C CA . TYR A 1 666 ? 3.422 3.154 36.012 1.00 90.06 666 TYR A CA 1
ATOM 5653 C C . TYR A 1 666 ? 2.579 3.073 34.736 1.00 90.06 666 TYR A C 1
ATOM 5655 O O . TYR A 1 666 ? 3.105 3.213 33.640 1.00 90.06 666 TYR A O 1
ATOM 5663 N N . ILE A 1 667 ? 1.255 2.944 34.861 1.00 91.75 667 ILE A N 1
ATOM 5664 C CA . ILE A 1 667 ? 0.360 2.860 33.699 1.00 91.75 667 ILE A CA 1
ATOM 5665 C C . ILE A 1 667 ? 0.550 4.057 32.758 1.00 91.75 667 ILE A C 1
ATOM 5667 O O . ILE A 1 667 ? 0.721 3.892 31.550 1.00 91.75 667 ILE A O 1
ATOM 5671 N N . PHE A 1 668 ? 0.541 5.273 33.303 1.00 89.81 668 PHE A N 1
ATOM 5672 C CA . PHE A 1 668 ? 0.652 6.482 32.491 1.00 89.81 668 PHE A CA 1
ATOM 5673 C C . PHE A 1 668 ? 2.056 6.684 31.920 1.00 89.81 668 PHE A C 1
ATOM 5675 O O . PHE A 1 668 ? 2.168 7.061 30.752 1.00 89.81 668 PHE A O 1
ATOM 5682 N N . THR A 1 669 ? 3.122 6.437 32.691 1.00 87.25 669 THR A N 1
ATOM 5683 C CA . THR A 1 669 ? 4.497 6.611 32.194 1.00 87.25 669 THR A CA 1
ATOM 5684 C C . THR A 1 669 ? 4.760 5.669 31.035 1.00 87.25 669 THR A C 1
ATOM 5686 O O . THR A 1 669 ? 5.369 6.078 30.047 1.00 87.25 669 THR A O 1
ATOM 5689 N N . GLU A 1 670 ? 4.234 4.450 31.119 1.00 86.06 670 GLU A N 1
ATOM 5690 C CA . GLU A 1 670 ? 4.408 3.444 30.091 1.00 86.06 670 GLU A CA 1
ATOM 5691 C C . GLU A 1 670 ? 3.740 3.821 28.775 1.00 86.06 670 GLU A C 1
ATOM 5693 O O . GLU A 1 670 ? 4.403 3.845 27.737 1.00 86.06 670 GLU A O 1
ATOM 5698 N N . TYR A 1 671 ? 2.474 4.242 28.810 1.00 89.19 671 TYR A N 1
ATOM 5699 C CA . TYR A 1 671 ? 1.809 4.735 27.604 1.00 89.19 671 TYR A CA 1
ATOM 5700 C C . TYR A 1 671 ? 2.440 6.028 27.069 1.00 89.19 671 TYR A C 1
ATOM 5702 O O . TYR A 1 671 ? 2.620 6.160 25.859 1.00 89.19 671 TYR A O 1
ATOM 5710 N N . ILE A 1 672 ? 2.841 6.972 27.928 1.00 86.88 672 ILE A N 1
ATOM 5711 C CA . ILE A 1 672 ? 3.518 8.214 27.504 1.00 86.88 672 ILE A CA 1
ATOM 5712 C C . ILE A 1 672 ? 4.865 7.919 26.823 1.00 86.88 672 ILE A C 1
ATOM 5714 O O . ILE A 1 672 ? 5.246 8.620 25.883 1.00 86.88 672 ILE A O 1
ATOM 5718 N N . ALA A 1 673 ? 5.581 6.880 27.257 1.00 82.62 673 ALA A N 1
ATOM 5719 C CA . ALA A 1 673 ? 6.869 6.486 26.693 1.00 82.62 673 ALA A CA 1
ATOM 5720 C C . ALA A 1 673 ? 6.763 5.717 25.361 1.00 82.62 673 ALA A C 1
ATOM 5722 O O . ALA A 1 673 ? 7.776 5.573 24.665 1.00 82.62 673 ALA A O 1
ATOM 5723 N N . LEU A 1 674 ? 5.569 5.244 24.978 1.00 82.44 674 LEU A N 1
ATOM 5724 C CA . LEU A 1 674 ? 5.383 4.467 23.753 1.00 82.44 674 LEU A CA 1
ATOM 5725 C C . LEU A 1 674 ? 5.763 5.248 22.493 1.00 82.44 674 LEU A C 1
ATOM 5727 O O . LEU A 1 674 ? 5.300 6.362 22.233 1.00 82.44 674 LEU A O 1
ATOM 5731 N N . LYS A 1 675 ? 6.586 4.608 21.661 1.00 80.69 675 LYS A N 1
ATOM 5732 C CA . LYS A 1 675 ? 6.936 5.110 20.326 1.00 80.69 675 LYS A CA 1
ATOM 5733 C C . LYS A 1 675 ? 5.869 4.768 19.290 1.00 80.69 675 LYS A C 1
ATOM 5735 O O . LYS A 1 675 ? 5.632 5.563 18.385 1.00 80.69 675 LYS A O 1
ATOM 5740 N N . GLU A 1 676 ? 5.246 3.604 19.439 1.00 80.75 676 GLU A N 1
ATOM 5741 C CA . GLU A 1 676 ? 4.224 3.071 18.542 1.00 80.75 676 GLU A CA 1
ATOM 5742 C C . GLU A 1 676 ? 2.921 2.859 19.313 1.00 80.75 676 GLU A C 1
ATOM 5744 O O . GLU A 1 676 ? 2.932 2.548 20.504 1.00 80.75 676 GLU A O 1
ATOM 5749 N N . ILE A 1 677 ? 1.796 3.067 18.634 1.00 85.38 677 ILE A N 1
ATOM 5750 C CA . ILE A 1 677 ? 0.468 2.941 19.233 1.00 85.38 677 ILE A CA 1
ATOM 5751 C C . ILE A 1 677 ? 0.175 1.458 19.396 1.00 85.38 677 ILE A C 1
ATOM 5753 O O . ILE A 1 677 ? -0.018 0.750 18.409 1.00 85.38 677 ILE A O 1
ATOM 5757 N N . ASN A 1 678 ? 0.150 0.996 20.639 1.00 83.31 678 ASN A N 1
ATOM 5758 C CA . ASN A 1 678 ? -0.159 -0.386 20.954 1.00 83.31 678 ASN A CA 1
ATOM 5759 C C . ASN A 1 678 ? -0.876 -0.480 22.301 1.00 83.31 678 ASN A C 1
ATOM 5761 O O . ASN A 1 678 ? -0.714 0.384 23.165 1.00 83.31 678 ASN A O 1
ATOM 5765 N N . LYS A 1 679 ? -1.652 -1.547 22.473 1.00 85.50 679 LYS A N 1
ATOM 5766 C CA . LYS A 1 679 ? -2.214 -1.941 23.759 1.00 85.50 679 LYS A CA 1
ATOM 5767 C C . LYS A 1 679 ? -1.154 -2.720 24.537 1.00 85.50 679 LYS A C 1
ATOM 5769 O O . LYS A 1 679 ? -0.535 -3.635 24.002 1.00 85.50 679 LYS A O 1
ATOM 5774 N N . LEU A 1 680 ? -0.942 -2.350 25.794 1.00 86.00 680 LEU A N 1
ATOM 5775 C CA . LEU A 1 680 ? 0.001 -3.024 26.685 1.00 86.00 680 LEU A CA 1
ATOM 5776 C C . LEU A 1 680 ? -0.743 -4.071 27.520 1.00 86.00 680 LEU A C 1
ATOM 5778 O O . LEU A 1 680 ? -1.642 -3.724 28.291 1.00 86.00 680 LEU A O 1
ATOM 5782 N N . ILE A 1 681 ? -0.413 -5.349 27.300 1.00 82.50 681 ILE A N 1
ATOM 5783 C CA . ILE A 1 681 ? -1.167 -6.494 27.834 1.00 82.50 681 ILE A CA 1
ATOM 5784 C C . ILE A 1 681 ? -1.038 -6.583 29.358 1.00 82.50 681 ILE A C 1
ATOM 5786 O O . ILE A 1 681 ? -2.034 -6.760 30.047 1.00 82.50 681 ILE A O 1
ATOM 5790 N N . ASP A 1 682 ? 0.161 -6.409 29.906 1.00 83.88 682 ASP A N 1
ATOM 5791 C CA . ASP A 1 682 ? 0.404 -6.294 31.349 1.00 83.88 682 ASP A CA 1
ATOM 5792 C C . ASP A 1 682 ? -0.492 -5.239 32.003 1.00 83.88 682 ASP A C 1
ATOM 5794 O O . ASP A 1 682 ? -1.160 -5.516 32.998 1.00 83.88 682 ASP A O 1
ATOM 5798 N N . ILE A 1 683 ? -0.566 -4.049 31.407 1.00 90.06 683 ILE A N 1
ATOM 5799 C CA . ILE A 1 683 ? -1.386 -2.957 31.925 1.00 90.06 683 ILE A CA 1
ATOM 5800 C C . ILE A 1 683 ? -2.876 -3.285 31.829 1.00 90.06 683 ILE A C 1
ATOM 5802 O O . ILE A 1 683 ? -3.617 -2.986 32.761 1.00 90.06 683 ILE A O 1
ATOM 5806 N N . GLU A 1 684 ? -3.330 -3.924 30.750 1.00 89.62 684 GLU A N 1
ATOM 5807 C CA . GLU A 1 684 ? -4.702 -4.436 30.673 1.00 89.62 684 GLU A CA 1
ATOM 5808 C C . GLU A 1 684 ? -4.998 -5.398 31.832 1.00 89.62 684 GLU A C 1
ATOM 5810 O O . GLU A 1 684 ? -6.014 -5.255 32.516 1.00 89.62 684 GLU A O 1
ATOM 5815 N N . LYS A 1 685 ? -4.087 -6.339 32.107 1.00 89.75 685 LYS A N 1
ATOM 5816 C CA . LYS A 1 685 ? -4.237 -7.283 33.220 1.00 89.75 685 LYS A CA 1
ATOM 5817 C C . LYS A 1 685 ? -4.237 -6.581 34.580 1.00 89.75 685 LYS A C 1
ATOM 5819 O O . LYS A 1 685 ? -4.968 -7.016 35.461 1.00 89.75 685 LYS A O 1
ATOM 5824 N N . ILE A 1 686 ? -3.497 -5.483 34.749 1.00 93.00 686 ILE A N 1
ATOM 5825 C CA . ILE A 1 686 ? -3.548 -4.640 35.956 1.00 93.00 686 ILE A CA 1
ATOM 5826 C C . ILE A 1 686 ? -4.903 -3.919 36.069 1.00 93.00 686 ILE A C 1
ATOM 5828 O O . ILE A 1 686 ? -5.551 -3.983 37.115 1.00 93.00 686 ILE A O 1
ATOM 5832 N N . ILE A 1 687 ? -5.359 -3.266 34.994 1.00 94.19 687 ILE A N 1
ATOM 5833 C CA . ILE A 1 687 ? -6.608 -2.483 34.965 1.00 94.19 687 ILE A CA 1
ATOM 5834 C C . ILE A 1 687 ? -7.836 -3.372 35.193 1.00 94.19 687 ILE A C 1
ATOM 5836 O O . ILE A 1 687 ? -8.821 -2.914 35.769 1.00 94.19 687 ILE A O 1
ATOM 5840 N N . ASN A 1 688 ? -7.767 -4.667 34.869 1.00 92.00 688 ASN A N 1
ATOM 5841 C CA . ASN A 1 688 ? -8.811 -5.634 35.215 1.00 92.00 688 ASN A CA 1
ATOM 5842 C C . ASN A 1 688 ? -9.095 -5.735 36.725 1.00 92.00 688 ASN A C 1
ATOM 5844 O O . ASN A 1 688 ? -10.117 -6.309 37.095 1.00 92.00 688 ASN A O 1
ATOM 5848 N N . HIS A 1 689 ? -8.257 -5.189 37.610 1.00 93.94 689 HIS A N 1
ATOM 5849 C CA . HIS A 1 689 ? -8.531 -5.113 39.051 1.00 93.94 689 HIS A CA 1
ATOM 5850 C C . HIS A 1 689 ? -9.193 -3.800 39.487 1.00 93.94 689 HIS A C 1
ATOM 5852 O O . HIS A 1 689 ? -9.572 -3.671 40.654 1.00 93.94 689 HIS A O 1
ATOM 5858 N N . PHE A 1 690 ? -9.341 -2.831 38.584 1.00 95.38 690 PHE A N 1
ATOM 5859 C CA . PHE A 1 690 ? -9.828 -1.491 38.895 1.00 95.38 690 PHE A CA 1
ATOM 5860 C C . PHE A 1 690 ? -11.351 -1.410 38.800 1.00 95.38 690 PHE A C 1
ATOM 5862 O O . PHE A 1 690 ? -12.005 -2.182 38.093 1.00 95.38 690 PHE A O 1
ATOM 5869 N N . ASP A 1 691 ? -11.919 -0.432 39.497 1.00 95.88 691 ASP A N 1
ATOM 5870 C CA . ASP A 1 691 ? -13.275 0.016 39.241 1.00 95.88 691 ASP A CA 1
ATOM 5871 C C . ASP A 1 691 ? -13.310 0.925 38.002 1.00 95.88 691 ASP A C 1
ATOM 5873 O O . ASP A 1 691 ? -12.709 2.004 37.966 1.00 95.88 691 ASP A O 1
ATOM 5877 N N . MET A 1 692 ? -14.027 0.478 36.969 1.00 94.25 692 MET A N 1
ATOM 5878 C CA . MET A 1 692 ? -14.050 1.156 35.672 1.00 94.25 692 MET A CA 1
ATOM 5879 C C . MET A 1 692 ? -14.770 2.506 35.695 1.00 94.25 692 MET A C 1
ATOM 5881 O O . MET A 1 692 ? -14.467 3.352 34.857 1.00 94.25 692 MET A O 1
ATOM 5885 N N . GLU A 1 693 ? -15.703 2.735 36.622 1.00 94.50 693 GLU A N 1
ATOM 5886 C CA . GLU A 1 693 ? -16.409 4.015 36.738 1.00 94.50 693 GLU A CA 1
ATOM 5887 C C . GLU A 1 693 ? -15.439 5.098 37.226 1.00 94.50 693 GLU A C 1
ATOM 5889 O O . GLU A 1 693 ? -15.272 6.136 36.581 1.00 94.50 693 GLU A O 1
ATOM 5894 N N . TYR A 1 694 ? -14.710 4.811 38.308 1.00 94.75 694 TYR A N 1
ATOM 5895 C CA . TYR A 1 694 ? -13.689 5.715 38.841 1.00 94.75 694 TYR A CA 1
ATOM 5896 C C . TYR A 1 694 ? -12.530 5.919 37.862 1.00 94.75 694 TYR A C 1
ATOM 5898 O O . TYR A 1 694 ? -12.069 7.048 37.679 1.00 94.75 694 TYR A O 1
ATOM 5906 N N . PHE A 1 695 ? -12.085 4.856 37.186 1.00 95.81 695 PHE A N 1
ATOM 5907 C CA . PHE A 1 695 ? -11.005 4.957 36.206 1.00 95.81 695 PHE A CA 1
ATOM 5908 C C . PHE A 1 695 ? -11.396 5.814 34.987 1.00 95.81 695 PHE A C 1
ATOM 5910 O O . PHE A 1 695 ? -10.635 6.694 34.584 1.00 95.81 695 PHE A O 1
ATOM 5917 N N . ARG A 1 696 ? -12.606 5.639 34.437 1.00 95.75 696 ARG A N 1
ATOM 5918 C CA . ARG A 1 696 ? -13.118 6.463 33.322 1.00 95.75 696 ARG A CA 1
ATOM 5919 C C . ARG A 1 696 ? -13.322 7.925 33.711 1.00 95.75 696 ARG A C 1
ATOM 5921 O O . ARG A 1 696 ? -13.048 8.810 32.898 1.00 95.75 696 ARG A O 1
ATOM 5928 N N . ASN A 1 697 ? -13.754 8.192 34.944 1.00 95.31 697 ASN A N 1
ATOM 5929 C CA . ASN A 1 697 ? -13.864 9.558 35.460 1.00 95.31 697 ASN A CA 1
ATOM 5930 C C . ASN A 1 697 ? -12.490 10.241 35.522 1.00 95.31 697 ASN A C 1
ATOM 5932 O O . ASN A 1 697 ? -12.344 11.357 35.021 1.00 95.31 697 ASN A O 1
ATOM 5936 N N . ALA A 1 698 ? -11.468 9.549 36.039 1.00 95.44 698 ALA A N 1
ATOM 5937 C CA . ALA A 1 698 ? -10.099 10.062 36.049 1.00 95.44 698 ALA A CA 1
ATOM 5938 C C . ALA A 1 698 ? -9.587 10.344 34.623 1.00 95.44 698 ALA A C 1
ATOM 5940 O O . ALA A 1 698 ? -9.078 11.433 34.358 1.00 95.44 698 ALA A O 1
ATOM 5941 N N . LEU A 1 699 ? -9.785 9.416 33.676 1.00 95.88 699 LEU A N 1
ATOM 5942 C CA . LEU A 1 699 ? -9.405 9.617 32.270 1.00 95.88 699 LEU A CA 1
ATOM 5943 C C . LEU A 1 699 ? -10.128 10.806 31.622 1.00 95.88 699 LEU A C 1
ATOM 5945 O O . LEU A 1 699 ? -9.504 11.569 30.887 1.00 95.88 699 LEU A O 1
ATOM 5949 N N . SER A 1 700 ? -11.416 10.993 31.915 1.00 95.25 700 SER A N 1
ATOM 5950 C CA . SER A 1 700 ? -12.207 12.116 31.396 1.00 95.25 700 SER A CA 1
ATOM 5951 C C . SER A 1 700 ? -11.697 13.460 31.911 1.00 95.25 700 SER A C 1
ATOM 5953 O O . SER A 1 700 ? -11.537 14.396 31.128 1.00 95.25 700 SER A O 1
ATOM 5955 N N . ASN A 1 701 ? -11.387 13.556 33.206 1.00 95.31 701 ASN A N 1
ATOM 5956 C CA . ASN A 1 701 ? -10.844 14.776 33.803 1.00 95.31 701 ASN A CA 1
ATOM 5957 C C . ASN A 1 701 ? -9.448 15.097 33.255 1.00 95.31 701 ASN A C 1
ATOM 5959 O O . ASN A 1 701 ? -9.183 16.237 32.875 1.00 95.31 701 ASN A O 1
ATOM 5963 N N . ILE A 1 702 ? -8.587 14.082 33.132 1.00 94.88 702 ILE A N 1
ATOM 5964 C CA . ILE A 1 702 ? -7.251 14.222 32.537 1.00 94.88 702 ILE A CA 1
ATOM 5965 C C . ILE A 1 702 ? -7.350 14.692 31.084 1.00 94.88 702 ILE A C 1
ATOM 5967 O O . ILE A 1 702 ? -6.619 15.597 30.688 1.00 94.88 702 ILE A O 1
ATOM 5971 N N . TYR A 1 703 ? -8.258 14.113 30.296 1.00 94.62 703 TYR A N 1
ATOM 5972 C CA . TYR A 1 703 ? -8.503 14.531 28.918 1.00 94.62 703 TYR A CA 1
ATOM 5973 C C . TYR A 1 703 ? -8.975 15.990 28.840 1.00 94.62 703 TYR A C 1
ATOM 5975 O O . TYR A 1 703 ? -8.418 16.766 28.067 1.00 94.62 703 TYR A O 1
ATOM 5983 N N . ASN A 1 704 ? -9.933 16.400 29.675 1.00 94.38 704 ASN A N 1
ATOM 5984 C CA . ASN A 1 704 ? -10.432 17.777 29.685 1.00 94.38 704 ASN A CA 1
ATOM 5985 C C . ASN A 1 704 ? -9.324 18.790 30.021 1.00 94.38 704 ASN A C 1
ATOM 5987 O O . ASN A 1 704 ? -9.187 19.803 29.337 1.00 94.38 704 ASN A O 1
ATOM 5991 N N . GLU A 1 705 ? -8.489 18.505 31.023 1.00 94.06 705 GLU A N 1
ATOM 5992 C CA . GLU A 1 705 ? -7.344 19.361 31.359 1.00 94.06 705 GLU A CA 1
ATOM 5993 C C . GLU A 1 705 ? -6.272 19.362 30.258 1.00 94.06 705 GLU A C 1
ATOM 5995 O O . GLU A 1 705 ? -5.727 20.410 29.907 1.00 94.06 705 GLU A O 1
ATOM 6000 N N . PHE A 1 706 ? -6.012 18.212 29.633 1.00 92.12 706 PHE A N 1
ATOM 6001 C CA . PHE A 1 706 ? -5.118 18.108 28.479 1.00 92.12 706 PHE A CA 1
ATOM 6002 C C . PHE A 1 706 ? -5.585 18.982 27.298 1.00 92.12 706 PHE A C 1
ATOM 6004 O O . PHE A 1 706 ? -4.773 19.682 26.678 1.00 92.12 706 PHE A O 1
ATOM 6011 N N . VAL A 1 707 ? -6.894 18.998 27.021 1.00 91.94 707 VAL A N 1
ATOM 6012 C CA . VAL A 1 707 ? -7.525 19.877 26.025 1.00 91.94 707 VAL A CA 1
ATOM 6013 C C . VAL A 1 707 ? -7.388 21.350 26.437 1.00 91.94 707 VAL A C 1
ATOM 6015 O O . VAL A 1 707 ? -6.972 22.175 25.617 1.00 91.94 707 VAL A O 1
ATOM 6018 N N . ASN A 1 708 ? -7.655 21.688 27.706 1.00 92.88 708 ASN A N 1
ATOM 6019 C CA . ASN A 1 708 ? -7.536 23.054 28.243 1.00 92.88 708 ASN A CA 1
ATOM 6020 C C . ASN A 1 708 ? -6.110 23.615 28.114 1.00 92.88 708 ASN A C 1
ATOM 6022 O O . ASN A 1 708 ? -5.923 24.781 27.759 1.00 92.88 708 ASN A O 1
ATOM 6026 N N . LEU A 1 709 ? -5.095 22.772 28.318 1.00 91.75 709 LEU A N 1
ATOM 6027 C CA . LEU A 1 709 ? -3.678 23.105 28.132 1.00 91.75 709 LEU A CA 1
ATOM 6028 C C . LEU A 1 709 ? -3.247 23.187 26.658 1.00 91.75 709 LEU A C 1
ATOM 6030 O O . LEU A 1 709 ? -2.060 23.337 26.360 1.00 91.75 709 LEU A O 1
ATOM 6034 N N . LYS A 1 710 ? -4.195 23.124 25.718 1.00 89.81 710 LYS A N 1
ATOM 6035 C CA . LYS A 1 710 ? -3.962 23.176 24.272 1.00 89.81 710 LYS A CA 1
ATOM 6036 C C . LYS A 1 710 ? -3.058 22.046 23.775 1.00 89.81 710 LYS A C 1
ATOM 6038 O O . LYS A 1 710 ? -2.200 22.284 22.916 1.00 89.81 710 LYS A O 1
ATOM 6043 N N . TYR A 1 711 ? -3.314 20.818 24.222 1.00 91.56 711 TYR A N 1
ATOM 6044 C CA . TYR A 1 711 ? -2.750 19.584 23.663 1.00 91.56 711 TYR A CA 1
ATOM 6045 C C . TYR A 1 711 ? -1.209 19.522 23.708 1.00 91.56 711 TYR A C 1
ATOM 6047 O O . TYR A 1 711 ? -0.556 19.541 22.655 1.00 91.56 711 TYR A O 1
ATOM 6055 N N . PRO A 1 712 ? -0.590 19.484 24.901 1.00 89.81 712 PRO A N 1
ATOM 6056 C CA . PRO A 1 712 ? 0.858 19.333 25.028 1.00 89.81 712 PRO A CA 1
ATOM 6057 C C . PRO A 1 712 ? 1.350 18.061 24.314 1.00 89.81 712 PRO A C 1
ATOM 6059 O O . PRO A 1 712 ? 0.978 16.945 24.664 1.00 89.81 712 PRO A O 1
ATOM 6062 N N . ILE A 1 713 ? 2.209 18.223 23.301 1.00 87.75 713 ILE A N 1
ATOM 6063 C CA . ILE A 1 713 ? 2.618 17.144 22.375 1.00 87.75 713 ILE A CA 1
ATOM 6064 C C . ILE A 1 713 ? 3.274 15.962 23.105 1.00 87.75 713 ILE A C 1
ATOM 6066 O O . ILE A 1 713 ? 3.086 14.811 22.716 1.00 87.75 713 ILE A O 1
ATOM 6070 N N . GLU A 1 714 ? 4.013 16.235 24.178 1.00 86.44 714 GLU A N 1
ATOM 6071 C CA . GLU A 1 714 ? 4.658 15.224 25.026 1.00 86.44 714 GLU A CA 1
ATOM 6072 C C . GLU A 1 714 ? 3.677 14.286 25.746 1.00 86.44 714 GLU A C 1
ATOM 6074 O O . GLU A 1 714 ? 4.079 13.200 26.150 1.00 86.44 714 GLU A O 1
ATOM 6079 N N . LEU A 1 715 ? 2.399 14.665 25.849 1.00 89.62 715 LEU A N 1
ATOM 6080 C CA . LEU A 1 715 ? 1.324 13.868 26.443 1.00 89.62 715 LEU A CA 1
ATOM 6081 C C . LEU A 1 715 ? 0.345 13.296 25.405 1.00 89.62 715 LEU A C 1
ATOM 6083 O O . LEU A 1 715 ? -0.696 12.760 25.778 1.00 89.62 715 LEU A O 1
ATOM 6087 N N . LYS A 1 716 ? 0.651 13.371 24.101 1.00 92.31 716 LYS A N 1
ATOM 6088 C CA . LYS A 1 716 ? -0.256 12.899 23.035 1.00 92.31 716 LYS A CA 1
ATOM 6089 C C . LYS A 1 716 ? -0.754 11.457 23.243 1.00 92.31 716 LYS A C 1
ATOM 6091 O O . LYS A 1 716 ? -1.893 11.154 22.918 1.00 92.31 716 LYS A O 1
ATOM 6096 N N . ASN A 1 717 ? 0.053 10.584 23.849 1.00 92.88 717 ASN A N 1
ATOM 6097 C CA . ASN A 1 717 ? -0.311 9.183 24.056 1.00 92.88 717 ASN A CA 1
ATOM 6098 C C . ASN A 1 717 ? -1.389 8.977 25.143 1.00 92.88 717 ASN A C 1
ATOM 6100 O O . ASN A 1 717 ? -1.860 7.856 25.310 1.00 92.88 717 ASN A O 1
ATOM 6104 N N . ILE A 1 718 ? -1.855 10.028 25.835 1.00 92.62 718 ILE A N 1
ATOM 6105 C CA . ILE A 1 718 ? -3.063 9.955 26.679 1.00 92.62 718 ILE A CA 1
ATOM 6106 C C . ILE A 1 718 ? -4.277 9.488 25.858 1.00 92.62 718 ILE A C 1
ATOM 6108 O O . ILE A 1 718 ? -5.120 8.758 26.380 1.00 92.62 718 ILE A O 1
ATOM 6112 N N . TYR A 1 719 ? -4.338 9.811 24.558 1.00 95.88 719 TYR A N 1
ATOM 6113 C CA . TYR A 1 719 ? -5.398 9.305 23.680 1.00 95.88 719 TYR A CA 1
ATOM 6114 C C . TYR A 1 719 ? -5.414 7.779 23.560 1.00 95.88 719 TYR A C 1
ATOM 6116 O O . TYR A 1 719 ? -6.474 7.230 23.279 1.00 95.88 719 TYR A O 1
ATOM 6124 N N . ILE A 1 720 ? -4.288 7.086 23.777 1.00 95.44 720 ILE A N 1
ATOM 6125 C CA . ILE A 1 720 ? -4.245 5.617 23.761 1.00 95.44 720 ILE A CA 1
ATOM 6126 C C . ILE A 1 720 ? -5.104 5.074 24.906 1.00 95.44 720 ILE A C 1
ATOM 6128 O O . ILE A 1 720 ? -6.035 4.308 24.671 1.00 95.44 720 ILE A O 1
ATOM 6132 N N . LEU A 1 721 ? -4.843 5.539 26.133 1.00 94.44 721 LEU A N 1
ATOM 6133 C CA . LEU A 1 721 ? -5.628 5.181 27.317 1.00 94.44 721 LEU A CA 1
ATOM 6134 C C . LEU A 1 721 ? -7.093 5.604 27.172 1.00 94.44 721 LEU A C 1
ATOM 6136 O O . LEU A 1 721 ? -7.991 4.816 27.459 1.00 94.44 721 LEU A O 1
ATOM 6140 N N . TYR A 1 722 ? -7.336 6.825 26.689 1.00 95.81 722 TYR A N 1
ATOM 6141 C CA . TYR A 1 722 ? -8.692 7.325 26.480 1.00 95.81 722 TYR A CA 1
ATOM 6142 C C . TYR A 1 722 ? -9.471 6.434 25.501 1.00 95.81 722 TYR A C 1
ATOM 6144 O O . TYR A 1 722 ? -10.558 5.974 25.831 1.00 95.81 722 TYR A O 1
ATOM 6152 N N . CYS A 1 723 ? -8.910 6.118 24.330 1.00 96.12 723 CYS A N 1
ATOM 6153 C CA . CYS A 1 723 ? -9.603 5.312 23.321 1.00 96.12 723 CYS A CA 1
ATOM 6154 C C . CYS A 1 723 ? -9.781 3.844 23.733 1.00 96.12 723 CYS A C 1
ATOM 6156 O O . CYS A 1 723 ? -10.775 3.235 23.354 1.00 96.12 723 CYS A O 1
ATOM 6158 N N . LEU A 1 724 ? -8.847 3.278 24.503 1.00 94.19 724 LEU A N 1
ATOM 6159 C CA . LEU A 1 724 ? -8.943 1.896 24.982 1.00 94.19 724 LEU A CA 1
ATOM 6160 C C . LEU A 1 724 ? -10.059 1.694 26.013 1.00 94.19 724 LEU A C 1
ATOM 6162 O O . LEU A 1 724 ? -10.695 0.643 26.014 1.00 94.19 724 LEU A O 1
ATOM 6166 N N . TYR A 1 725 ? -10.264 2.659 26.915 1.00 94.19 725 TYR A N 1
ATOM 6167 C CA . TYR A 1 725 ? -11.055 2.428 28.131 1.00 94.19 725 TYR A CA 1
ATOM 6168 C C . TYR A 1 725 ? -12.327 3.273 28.249 1.00 94.19 725 TYR A C 1
ATOM 6170 O O . TYR A 1 725 ? -13.193 2.927 29.063 1.00 94.19 725 TYR A O 1
ATOM 6178 N N . MET A 1 726 ? -12.469 4.345 27.466 1.00 94.88 726 MET A N 1
ATOM 6179 C CA . MET A 1 726 ? -13.717 5.112 27.389 1.00 94.88 726 MET A CA 1
ATOM 6180 C C . MET A 1 726 ? -14.791 4.370 26.590 1.00 94.88 726 MET A C 1
ATOM 6182 O O . MET A 1 726 ? -14.504 3.427 25.854 1.00 94.88 726 MET A O 1
ATOM 6186 N N . ASP A 1 727 ? -16.045 4.786 26.760 1.00 90.75 727 ASP A N 1
ATOM 6187 C CA . ASP A 1 727 ? -17.149 4.267 25.956 1.00 90.75 727 ASP A CA 1
ATOM 6188 C C . ASP A 1 727 ? -17.093 4.746 24.496 1.00 90.75 727 ASP A C 1
ATOM 6190 O O . ASP A 1 727 ? -16.419 5.718 24.136 1.00 90.75 727 ASP A O 1
ATOM 6194 N N . ASP A 1 728 ? -17.831 4.044 23.641 1.00 88.06 728 ASP A N 1
ATOM 6195 C CA . ASP A 1 728 ? -17.814 4.286 22.201 1.00 88.06 728 ASP A CA 1
ATOM 6196 C C . ASP A 1 728 ? -18.364 5.677 21.849 1.00 88.06 728 ASP A C 1
ATOM 6198 O O . ASP A 1 728 ? -17.915 6.292 20.883 1.00 88.06 728 ASP A O 1
ATOM 6202 N N . GLU A 1 729 ? -19.297 6.222 22.643 1.00 88.06 729 GLU A N 1
ATOM 6203 C CA . GLU A 1 729 ? -19.852 7.561 22.419 1.00 88.06 729 GLU A CA 1
ATOM 6204 C C . GLU A 1 729 ? -18.787 8.648 22.637 1.00 88.06 729 GLU A C 1
ATOM 6206 O O . GLU A 1 729 ? -18.687 9.595 21.849 1.00 88.06 729 GLU A O 1
ATOM 6211 N N . ALA A 1 730 ? -17.970 8.511 23.682 1.00 91.94 730 ALA A N 1
ATOM 6212 C CA . ALA A 1 730 ? -16.841 9.387 23.958 1.00 91.94 730 ALA A CA 1
ATOM 6213 C C . ALA A 1 730 ? -15.791 9.316 22.841 1.00 91.94 730 ALA A C 1
ATOM 6215 O O . ALA A 1 730 ? -15.342 10.354 22.351 1.00 91.94 730 ALA A O 1
ATOM 6216 N N . VAL A 1 731 ? -15.459 8.112 22.365 1.00 95.25 731 VAL A N 1
ATOM 6217 C CA . VAL A 1 731 ? -14.492 7.923 21.271 1.00 95.25 731 VAL A CA 1
ATOM 6218 C C . VAL A 1 731 ? -15.021 8.487 19.945 1.00 95.25 731 VAL A C 1
ATOM 6220 O O . VAL A 1 731 ? -14.289 9.166 19.225 1.00 95.25 731 VAL A O 1
ATOM 6223 N N . LEU A 1 732 ? -16.308 8.308 19.631 1.00 90.88 732 LEU A N 1
ATOM 6224 C CA . LEU A 1 732 ? -16.935 8.880 18.431 1.00 90.88 732 LEU A CA 1
ATOM 6225 C C . LEU A 1 732 ? -16.919 10.421 18.431 1.00 90.88 732 LEU A C 1
ATOM 6227 O O . LEU A 1 732 ? -16.788 11.041 17.369 1.00 90.88 732 LEU A O 1
ATOM 6231 N N . LYS A 1 733 ? -17.002 11.066 19.605 1.00 92.94 733 LYS A N 1
ATOM 6232 C CA . LYS A 1 733 ? -16.931 12.537 19.734 1.00 92.94 733 LYS A CA 1
ATOM 6233 C C . LYS A 1 733 ? -15.569 13.113 19.339 1.00 92.94 733 LYS A C 1
ATOM 6235 O O . LYS A 1 733 ? -15.529 14.264 18.888 1.00 92.94 733 LYS A O 1
ATOM 6240 N N . LEU A 1 734 ? -14.494 12.316 19.380 1.00 95.56 734 LEU A N 1
ATOM 6241 C CA . LEU A 1 734 ? -13.157 12.727 18.929 1.00 95.56 734 LEU A CA 1
ATOM 6242 C C . LEU A 1 734 ? -13.136 13.144 17.448 1.00 95.56 734 LEU A C 1
ATOM 6244 O O . LEU A 1 734 ? -12.248 13.886 17.034 1.00 95.56 734 LEU A O 1
ATOM 6248 N N . LYS A 1 735 ? -14.152 12.784 16.643 1.00 93.31 735 LYS A N 1
ATOM 6249 C CA . LYS A 1 735 ? -14.319 13.305 15.271 1.00 93.31 735 LYS A CA 1
ATOM 6250 C C . LYS A 1 735 ? -14.259 14.828 15.202 1.00 93.31 735 LYS A C 1
ATOM 6252 O O . LYS A 1 735 ? -13.652 15.391 14.290 1.00 93.31 735 LYS A O 1
ATOM 6257 N N . ASN A 1 736 ? -14.937 15.487 16.139 1.00 93.25 736 ASN A N 1
ATOM 6258 C CA . ASN A 1 736 ? -15.047 16.943 16.165 1.00 93.25 736 ASN A CA 1
ATOM 6259 C C . ASN A 1 736 ? -13.696 17.575 16.502 1.00 93.25 736 ASN A C 1
ATOM 6261 O O . ASN A 1 736 ? -13.328 18.611 15.952 1.00 93.25 736 ASN A O 1
ATOM 6265 N N . GLU A 1 737 ? -12.937 16.912 17.364 1.00 94.12 737 GLU A N 1
ATOM 6266 C CA . GLU A 1 737 ? -11.600 17.321 17.764 1.00 94.12 737 GLU A CA 1
ATOM 6267 C C . GLU A 1 737 ? -10.577 17.112 16.645 1.00 94.12 737 GLU A C 1
ATOM 6269 O O . GLU A 1 737 ? -9.807 18.021 16.345 1.00 94.12 737 GLU A O 1
ATOM 6274 N N . VAL A 1 738 ? -10.631 15.977 15.940 1.00 95.81 738 VAL A N 1
ATOM 6275 C CA . VAL A 1 738 ? -9.852 15.726 14.716 1.00 95.81 738 VAL A CA 1
ATOM 6276 C C . VAL A 1 738 ? -10.105 16.842 13.694 1.00 95.81 738 VAL A C 1
ATOM 6278 O O . VAL A 1 738 ? -9.151 17.420 13.167 1.00 95.81 738 VAL A O 1
ATOM 6281 N N . ALA A 1 739 ? -11.369 17.225 13.479 1.00 93.12 739 ALA A N 1
ATOM 6282 C CA . ALA A 1 739 ? -11.728 18.348 12.612 1.00 93.12 739 ALA A CA 1
ATOM 6283 C C . ALA A 1 739 ? -11.129 19.675 13.100 1.00 93.12 739 ALA A C 1
ATOM 6285 O O . ALA A 1 739 ? -10.444 20.361 12.334 1.00 93.12 739 ALA A O 1
ATOM 6286 N N . TYR A 1 740 ? -11.318 20.007 14.379 1.00 94.19 740 TYR A N 1
ATOM 6287 C CA . TYR A 1 740 ? -10.763 21.212 14.992 1.00 94.19 740 TYR A CA 1
ATOM 6288 C C . TYR A 1 740 ? -9.237 21.291 14.834 1.00 94.19 740 TYR A C 1
ATOM 6290 O O . TYR A 1 740 ? -8.718 22.306 14.371 1.00 94.19 740 TYR A O 1
ATOM 6298 N N . LEU A 1 741 ? -8.507 20.220 15.150 1.00 93.69 741 LEU A N 1
ATOM 6299 C CA . LEU A 1 741 ? -7.047 20.178 15.064 1.00 93.69 741 LEU A CA 1
ATOM 6300 C C . LEU A 1 741 ? -6.554 20.322 13.623 1.00 93.69 741 LEU A C 1
ATOM 6302 O O . LEU A 1 741 ? -5.603 21.062 13.372 1.00 93.69 741 LEU A O 1
ATOM 6306 N N . THR A 1 742 ? -7.217 19.678 12.659 1.00 91.88 742 THR A N 1
ATOM 6307 C CA . THR A 1 742 ? -6.839 19.813 11.243 1.00 91.88 742 THR A CA 1
ATOM 6308 C C . THR A 1 742 ? -7.029 21.229 10.712 1.00 91.88 742 THR A C 1
ATOM 6310 O O . THR A 1 742 ? -6.156 21.718 9.998 1.00 91.88 742 THR A O 1
ATOM 6313 N N . ASN A 1 743 ? -8.097 21.918 11.122 1.00 90.56 743 ASN A N 1
ATOM 6314 C CA . ASN A 1 743 ? -8.347 23.312 10.744 1.00 90.56 743 ASN A CA 1
ATOM 6315 C C . ASN A 1 743 ? -7.369 24.297 11.406 1.00 90.56 743 ASN A C 1
ATOM 6317 O O . ASN A 1 743 ? -7.178 25.397 10.901 1.00 90.56 743 ASN A O 1
ATOM 6321 N N . ASN A 1 744 ? -6.726 23.900 12.507 1.00 90.50 744 ASN A N 1
ATOM 6322 C CA . ASN A 1 744 ? -5.738 24.699 13.236 1.00 90.50 744 ASN A CA 1
ATOM 6323 C C . ASN A 1 744 ? -4.292 24.223 12.986 1.00 90.50 744 ASN A C 1
ATOM 6325 O O . ASN A 1 744 ? -3.451 24.296 13.880 1.00 90.50 744 ASN A O 1
ATOM 6329 N N . ALA A 1 745 ? -4.004 23.698 11.788 1.00 88.12 745 ALA A N 1
ATOM 6330 C CA . ALA A 1 745 ? -2.670 23.259 11.352 1.00 88.12 745 ALA A CA 1
ATOM 6331 C C . ALA A 1 745 ? -1.997 22.179 12.235 1.00 88.12 745 ALA A C 1
ATOM 6333 O O . ALA A 1 745 ? -0.779 22.017 12.216 1.00 88.12 745 ALA A O 1
ATOM 6334 N N . ARG A 1 746 ? -2.775 21.382 12.981 1.00 91.00 746 ARG A N 1
ATOM 6335 C CA . ARG A 1 746 ? -2.293 20.273 13.832 1.00 91.00 746 ARG A CA 1
ATOM 6336 C C . ARG A 1 746 ? -2.639 18.896 13.251 1.00 91.00 746 ARG A C 1
ATOM 6338 O O . ARG A 1 746 ? -3.073 17.994 13.965 1.00 91.00 746 ARG A O 1
ATOM 6345 N N . GLY A 1 747 ? -2.424 18.727 11.943 1.00 90.81 747 GLY A N 1
ATOM 6346 C CA . GLY A 1 747 ? -2.750 17.500 11.198 1.00 90.81 747 GLY A CA 1
ATOM 6347 C C . GLY A 1 747 ? -2.076 16.231 11.735 1.00 90.81 747 GLY A C 1
ATOM 6348 O O . GLY A 1 747 ? -2.726 15.194 11.828 1.00 90.81 747 GLY A O 1
ATOM 6349 N N . ALA A 1 748 ? -0.821 16.321 12.186 1.00 92.56 748 ALA A N 1
ATOM 6350 C CA . ALA A 1 748 ? -0.088 15.177 12.734 1.00 92.56 748 ALA A CA 1
ATOM 6351 C C . ALA A 1 748 ? -0.682 14.653 14.056 1.00 92.56 748 ALA A C 1
ATOM 6353 O O . ALA A 1 748 ? -0.739 13.445 14.273 1.00 92.56 748 ALA A O 1
ATOM 6354 N N . LEU A 1 749 ? -1.162 15.547 14.932 1.00 94.75 749 LEU A N 1
ATOM 6355 C CA . LEU A 1 749 ? -1.842 15.140 16.166 1.00 94.75 749 LEU A CA 1
ATOM 6356 C C . LEU A 1 749 ? -3.213 14.532 15.854 1.00 94.75 749 LEU A C 1
ATOM 6358 O O . LEU A 1 749 ? -3.564 13.498 16.408 1.00 94.75 749 LEU A O 1
ATOM 6362 N N . ALA A 1 750 ? -3.958 15.126 14.919 1.00 96.38 750 ALA A N 1
ATOM 6363 C CA . ALA A 1 750 ? -5.233 14.579 14.465 1.00 96.38 750 ALA A CA 1
ATOM 6364 C C . ALA A 1 750 ? -5.079 13.169 13.857 1.00 96.38 750 ALA A C 1
ATOM 6366 O O . ALA A 1 750 ? -5.885 12.282 14.131 1.00 96.38 750 ALA A O 1
ATOM 6367 N N . ALA A 1 751 ? -4.013 12.941 13.084 1.00 96.38 751 ALA A N 1
ATOM 6368 C CA . ALA A 1 751 ? -3.655 11.631 12.548 1.00 96.38 751 ALA A CA 1
ATOM 6369 C C . ALA A 1 751 ? -3.341 10.616 13.664 1.00 96.38 751 ALA A C 1
ATOM 6371 O O . ALA A 1 751 ? -3.794 9.475 13.601 1.00 96.38 751 ALA A O 1
ATOM 6372 N N . HIS A 1 752 ? -2.629 11.041 14.712 1.00 95.31 752 HIS A N 1
ATOM 6373 C CA . HIS A 1 752 ? -2.360 10.210 15.887 1.00 95.31 752 HIS A CA 1
ATOM 6374 C C . HIS A 1 752 ? -3.650 9.804 16.620 1.00 95.31 752 HIS A C 1
ATOM 6376 O O . HIS A 1 752 ? -3.824 8.626 16.919 1.00 95.31 752 HIS A O 1
ATOM 6382 N N . ILE A 1 753 ? -4.588 10.737 16.837 1.00 96.38 753 ILE A N 1
ATOM 6383 C CA . ILE A 1 753 ? -5.895 10.442 17.457 1.00 96.38 753 ILE A CA 1
ATOM 6384 C C . ILE A 1 753 ? -6.644 9.379 16.652 1.00 96.38 753 ILE A C 1
ATOM 6386 O O . ILE A 1 753 ? -7.116 8.399 17.217 1.00 96.38 753 ILE A O 1
ATOM 6390 N N . VAL A 1 754 ? -6.703 9.538 15.328 1.00 97.00 754 VAL A N 1
ATOM 6391 C CA . VAL A 1 754 ? -7.361 8.585 14.422 1.00 97.00 754 VAL A CA 1
ATOM 6392 C C . VAL A 1 754 ? -6.782 7.174 14.537 1.00 97.00 754 VAL A C 1
ATOM 6394 O O . VAL A 1 754 ? -7.538 6.207 14.518 1.00 97.00 754 VAL A O 1
ATOM 6397 N N . GLN A 1 755 ? -5.466 7.035 14.703 1.00 94.94 755 GLN A N 1
ATOM 6398 C CA . GLN A 1 755 ? -4.852 5.727 14.939 1.00 94.94 755 GLN A CA 1
ATOM 6399 C C . GLN A 1 755 ? -5.207 5.162 16.322 1.00 94.94 755 GLN A C 1
ATOM 6401 O O . GLN A 1 755 ? -5.513 3.977 16.427 1.00 94.94 755 GLN A O 1
ATOM 6406 N N . CYS A 1 756 ? -5.229 5.995 17.368 1.00 95.81 756 CYS A N 1
ATOM 6407 C CA . CYS A 1 756 ? -5.639 5.576 18.713 1.00 95.81 756 CYS A CA 1
ATOM 6408 C C . CYS A 1 756 ? -7.101 5.107 18.759 1.00 95.81 756 CYS A C 1
ATOM 6410 O O . CYS A 1 756 ? -7.403 4.126 19.432 1.00 95.81 756 CYS A O 1
ATOM 6412 N N . MET A 1 757 ? -8.002 5.756 18.013 1.00 96.06 757 MET A N 1
ATOM 6413 C CA . MET A 1 757 ? -9.423 5.389 17.955 1.00 96.06 757 MET A CA 1
ATOM 6414 C C . MET A 1 757 ? -9.646 3.933 17.519 1.00 96.06 757 MET A C 1
ATOM 6416 O O . MET A 1 757 ? -10.593 3.304 17.980 1.00 96.06 757 MET A O 1
ATOM 6420 N N . ALA A 1 758 ? -8.774 3.366 16.678 1.00 93.00 758 ALA A N 1
ATOM 6421 C CA . ALA A 1 758 ? -8.902 1.976 16.232 1.00 93.00 758 ALA A CA 1
ATOM 6422 C C . ALA A 1 758 ? -8.748 0.956 17.370 1.00 93.00 758 ALA A C 1
ATOM 6424 O O . ALA A 1 758 ? -9.282 -0.146 17.272 1.00 93.00 758 ALA A O 1
ATOM 6425 N N . LEU A 1 759 ? -8.069 1.333 18.461 1.00 90.94 759 LEU A N 1
ATOM 6426 C CA . LEU A 1 759 ? -7.860 0.470 19.623 1.00 90.94 759 LEU A CA 1
ATOM 6427 C C . LEU A 1 759 ? -9.147 0.170 20.401 1.00 90.94 759 LEU A C 1
ATOM 6429 O O . LEU A 1 759 ? -9.190 -0.822 21.122 1.00 90.94 759 LEU A O 1
ATOM 6433 N N . ASN A 1 760 ? -10.183 1.004 20.262 1.00 91.38 760 ASN A N 1
ATOM 6434 C CA . ASN A 1 760 ? -11.479 0.788 20.910 1.00 91.38 760 ASN A CA 1
ATOM 6435 C C . ASN A 1 760 ? -12.164 -0.503 20.408 1.00 91.38 760 ASN A C 1
ATOM 6437 O O . ASN A 1 760 ? -12.864 -1.169 21.163 1.00 91.38 760 ASN A O 1
ATOM 6441 N N . GLY A 1 761 ? -11.952 -0.875 19.141 1.00 82.62 761 GLY A N 1
ATOM 6442 C CA . GLY A 1 761 ? -12.456 -2.126 18.565 1.00 82.62 761 GLY A CA 1
ATOM 6443 C C . GLY A 1 761 ? -13.962 -2.171 18.258 1.00 82.62 761 GLY A C 1
ATOM 6444 O O . GLY A 1 761 ? -14.410 -3.134 17.633 1.00 82.62 761 GLY A O 1
ATOM 6445 N N . ASN A 1 762 ? -14.759 -1.158 18.622 1.00 88.44 762 ASN A N 1
ATOM 6446 C CA . ASN A 1 762 ? -16.190 -1.136 18.306 1.00 88.44 762 ASN A CA 1
ATOM 6447 C C . ASN A 1 762 ? -16.453 -0.918 16.802 1.00 88.44 762 ASN A C 1
ATOM 6449 O O . ASN A 1 762 ? -15.849 -0.053 16.159 1.00 88.44 762 ASN A O 1
ATOM 6453 N N . LYS A 1 763 ? -17.434 -1.645 16.243 1.00 86.50 763 LYS A N 1
ATOM 6454 C CA . LYS A 1 763 ? -17.838 -1.542 14.827 1.00 86.50 763 LYS A CA 1
ATOM 6455 C C . LYS A 1 763 ? -18.180 -0.112 14.394 1.00 86.50 763 LYS A C 1
ATOM 6457 O O . LYS A 1 763 ? -17.775 0.297 13.312 1.00 86.50 763 LYS A O 1
ATOM 6462 N N . LEU A 1 764 ? -18.878 0.670 15.219 1.00 85.44 764 LEU A N 1
ATOM 6463 C CA . LEU A 1 764 ? -19.255 2.053 14.900 1.00 85.44 764 LEU A CA 1
ATOM 6464 C C . LEU A 1 764 ? -18.034 2.973 14.782 1.00 85.44 764 LEU A C 1
ATOM 6466 O O . LEU A 1 764 ? -17.993 3.829 13.895 1.00 85.44 764 LEU A O 1
ATOM 6470 N N . VAL A 1 765 ? -17.021 2.776 15.632 1.00 90.44 765 VAL A N 1
ATOM 6471 C CA . VAL A 1 765 ? -15.757 3.520 15.551 1.00 90.44 765 VAL A CA 1
ATOM 6472 C C . VAL A 1 765 ? -14.996 3.120 14.289 1.00 90.44 765 VAL A C 1
ATOM 6474 O O . VAL A 1 765 ? -14.549 3.995 13.550 1.00 90.44 765 VAL A O 1
ATOM 6477 N N . LEU A 1 766 ? -14.930 1.825 13.964 1.00 92.38 766 LEU A N 1
ATOM 6478 C CA . LEU A 1 766 ? -14.300 1.349 12.726 1.00 92.38 766 LEU A CA 1
ATOM 6479 C C . LEU A 1 766 ? -15.001 1.890 11.467 1.00 92.38 766 LEU A C 1
ATOM 6481 O O . LEU A 1 766 ? -14.326 2.309 10.530 1.00 92.38 766 LEU A O 1
ATOM 6485 N N . VAL A 1 767 ? -16.336 1.973 11.457 1.00 89.00 767 VAL A N 1
ATOM 6486 C CA . VAL A 1 767 ? -17.117 2.599 10.368 1.00 89.00 767 VAL A CA 1
ATOM 6487 C C . VAL A 1 767 ? -16.808 4.093 10.250 1.00 89.00 767 VAL A C 1
ATOM 6489 O O . VAL A 1 767 ? -16.733 4.646 9.149 1.00 89.00 767 VAL A O 1
ATOM 6492 N N . MET A 1 768 ? -16.600 4.775 11.376 1.00 89.88 768 MET A N 1
ATOM 6493 C CA . MET A 1 768 ? -16.181 6.172 11.364 1.00 89.88 768 MET A CA 1
ATOM 6494 C C . MET A 1 768 ? -14.768 6.337 10.788 1.00 89.88 768 MET A C 1
ATOM 6496 O O . MET A 1 768 ? -14.561 7.226 9.957 1.00 89.88 768 MET A O 1
ATOM 6500 N N . LEU A 1 769 ? -13.813 5.498 11.198 1.00 93.88 769 LEU A N 1
ATOM 6501 C CA . LEU A 1 769 ? -12.452 5.494 10.653 1.00 93.88 769 LEU A CA 1
ATOM 6502 C C . LEU A 1 769 ? -12.456 5.215 9.158 1.00 93.88 769 LEU A C 1
ATOM 6504 O O . LEU A 1 769 ? -11.780 5.892 8.388 1.00 93.88 769 LEU A O 1
ATOM 6508 N N . ASP A 1 770 ? -13.284 4.278 8.732 1.00 91.75 770 ASP A N 1
ATOM 6509 C CA . ASP A 1 770 ? -13.479 3.990 7.331 1.00 91.75 770 ASP A CA 1
ATOM 6510 C C . ASP A 1 770 ? -13.979 5.212 6.544 1.00 91.75 770 ASP A C 1
ATOM 6512 O O . ASP A 1 770 ? -13.380 5.595 5.535 1.00 91.75 770 ASP A O 1
ATOM 6516 N N . SER A 1 771 ? -14.995 5.905 7.057 1.00 90.50 771 SER A N 1
ATOM 6517 C CA . SER A 1 771 ? -15.473 7.150 6.455 1.00 90.50 771 SER A CA 1
ATOM 6518 C C . SER A 1 771 ? -14.371 8.216 6.354 1.00 90.50 771 SER A C 1
ATOM 6520 O O . SER A 1 771 ? -14.313 8.938 5.353 1.00 90.50 771 SER A O 1
ATOM 6522 N N . ILE A 1 772 ? -13.488 8.308 7.356 1.00 93.31 772 ILE A N 1
ATOM 6523 C CA . ILE A 1 772 ? -12.312 9.193 7.332 1.00 93.31 772 ILE A CA 1
ATOM 6524 C C . ILE A 1 772 ? -11.323 8.743 6.245 1.00 93.31 772 ILE A C 1
ATOM 6526 O O . ILE A 1 772 ? -10.811 9.575 5.497 1.00 93.31 772 ILE A O 1
ATOM 6530 N N . SER A 1 773 ? -11.099 7.438 6.101 1.00 91.94 773 SER A N 1
ATOM 6531 C CA . SER A 1 773 ? -10.155 6.865 5.135 1.00 91.94 773 SER A CA 1
ATOM 6532 C C . SER A 1 773 ? -10.527 7.129 3.668 1.00 91.94 773 SER A C 1
ATOM 6534 O O . SER A 1 773 ? -9.643 7.128 2.808 1.00 91.94 773 SER A O 1
ATOM 6536 N N . LEU A 1 774 ? -11.810 7.388 3.384 1.00 86.38 774 LEU A N 1
ATOM 6537 C CA . LEU A 1 774 ? -12.336 7.654 2.041 1.00 86.38 774 LEU A CA 1
ATOM 6538 C C . LEU A 1 774 ? -12.420 9.155 1.728 1.00 86.38 774 LEU A C 1
ATOM 6540 O O . LEU A 1 774 ? -11.866 9.620 0.730 1.00 86.38 774 LEU A O 1
ATOM 6544 N N . LYS A 1 775 ? -13.107 9.922 2.586 1.00 84.75 775 LYS A N 1
ATOM 6545 C CA . LYS A 1 775 ? -13.607 11.271 2.252 1.00 84.75 775 LYS A CA 1
ATOM 6546 C C . LYS A 1 775 ? -12.873 12.419 2.955 1.00 84.75 775 LYS A C 1
ATOM 6548 O O . LYS A 1 775 ? -13.177 13.584 2.693 1.00 84.75 775 LYS A O 1
ATOM 6553 N N . TYR A 1 776 ? -11.962 12.139 3.889 1.00 89.25 776 TYR A N 1
ATOM 6554 C CA . TYR A 1 776 ? -11.352 13.202 4.690 1.00 89.25 776 TYR A CA 1
ATOM 6555 C C . TYR A 1 776 ? -10.357 14.035 3.870 1.00 89.25 776 TYR A C 1
ATOM 6557 O O . TYR A 1 776 ? -9.479 13.489 3.211 1.00 89.25 776 TYR A O 1
ATOM 6565 N N . LYS A 1 777 ? -10.478 15.369 3.930 1.00 84.12 777 LYS A N 1
ATOM 6566 C CA . LYS A 1 777 ? -9.686 16.295 3.096 1.00 84.12 777 LYS A CA 1
ATOM 6567 C C . LYS A 1 777 ? -8.190 16.289 3.422 1.00 84.12 777 LYS A C 1
ATOM 6569 O O . LYS A 1 777 ? -7.365 16.479 2.538 1.00 84.12 777 LYS A O 1
ATOM 6574 N N . ASN A 1 778 ? -7.832 16.135 4.697 1.00 85.69 778 ASN A N 1
ATOM 6575 C CA . ASN A 1 778 ? -6.432 16.128 5.115 1.00 85.69 778 ASN A CA 1
ATOM 6576 C C . ASN A 1 778 ? -5.803 14.747 4.868 1.00 85.69 778 ASN A C 1
ATOM 6578 O O . ASN A 1 778 ? -6.190 13.769 5.509 1.00 85.69 778 ASN A O 1
ATOM 6582 N N . ASN A 1 779 ? -4.793 14.688 3.996 1.00 84.81 779 ASN A N 1
ATOM 6583 C CA . ASN A 1 779 ? -4.140 13.435 3.606 1.00 84.81 779 ASN A CA 1
ATOM 6584 C C . ASN A 1 779 ? -3.436 12.709 4.763 1.00 84.81 779 ASN A C 1
ATOM 6586 O O . ASN A 1 779 ? -3.437 11.482 4.776 1.00 84.81 779 ASN A O 1
ATOM 6590 N N . GLN A 1 780 ? -2.875 13.418 5.754 1.00 89.00 780 GLN A N 1
ATOM 6591 C CA . GLN A 1 780 ? -2.238 12.767 6.911 1.00 89.00 780 GLN A CA 1
ATOM 6592 C C . GLN A 1 780 ? -3.271 11.986 7.727 1.00 89.00 780 GLN A C 1
ATOM 6594 O O . GLN A 1 780 ? -3.047 10.827 8.061 1.00 89.00 780 GLN A O 1
ATOM 6599 N N . VAL A 1 781 ? -4.427 12.599 7.992 1.00 94.88 781 VAL A N 1
ATOM 6600 C CA . VAL A 1 781 ? -5.532 11.970 8.731 1.00 94.88 781 VAL A CA 1
ATOM 6601 C C . VAL A 1 781 ? -6.177 10.845 7.920 1.00 94.88 781 VAL A C 1
ATOM 6603 O O . VAL A 1 781 ? -6.434 9.768 8.455 1.00 94.88 781 VAL A O 1
ATOM 6606 N N . LYS A 1 782 ? -6.387 11.062 6.616 1.00 92.38 782 LYS A N 1
ATOM 6607 C CA . LYS A 1 782 ? -6.915 10.044 5.700 1.00 92.38 782 LYS A CA 1
ATOM 6608 C C . LYS A 1 782 ? -6.016 8.802 5.675 1.00 92.38 782 LYS A C 1
ATOM 6610 O O . LYS A 1 782 ? -6.506 7.693 5.868 1.00 92.38 782 LYS A O 1
ATOM 6615 N N . ASN A 1 783 ? -4.704 8.985 5.508 1.00 90.12 783 ASN A N 1
ATOM 6616 C CA . ASN A 1 783 ? -3.731 7.889 5.499 1.00 90.12 783 ASN A CA 1
ATOM 6617 C C . ASN A 1 783 ? -3.624 7.202 6.864 1.00 90.12 783 ASN A C 1
ATOM 6619 O O . ASN A 1 783 ? -3.579 5.980 6.921 1.00 90.12 783 ASN A O 1
ATOM 6623 N N . ALA A 1 784 ? -3.669 7.963 7.958 1.00 94.38 784 ALA A N 1
ATOM 6624 C CA . ALA A 1 784 ? -3.680 7.405 9.304 1.00 94.38 784 ALA A CA 1
ATOM 6625 C C . ALA A 1 784 ? -4.872 6.465 9.542 1.00 94.38 784 ALA A C 1
ATOM 6627 O O . ALA A 1 784 ? -4.689 5.396 10.118 1.00 94.38 784 ALA A O 1
ATOM 6628 N N . ALA A 1 785 ? -6.063 6.815 9.043 1.00 95.44 785 ALA A N 1
ATOM 6629 C CA . ALA A 1 785 ? -7.233 5.941 9.106 1.00 95.44 785 ALA A CA 1
ATOM 6630 C C . ALA A 1 785 ? -7.074 4.676 8.245 1.00 95.44 785 ALA A C 1
ATOM 6632 O O . ALA A 1 785 ? -7.458 3.595 8.686 1.00 95.44 785 ALA A O 1
ATOM 6633 N N . LYS A 1 786 ? -6.482 4.791 7.043 1.00 92.38 786 LYS A N 1
ATOM 6634 C CA . LYS A 1 786 ? -6.163 3.632 6.185 1.00 92.38 786 LYS A CA 1
ATOM 6635 C C . LYS A 1 786 ? -5.244 2.650 6.918 1.00 92.38 786 LYS A C 1
ATOM 6637 O O . LYS A 1 786 ? -5.620 1.497 7.093 1.00 92.38 786 LYS A O 1
ATOM 6642 N N . THR A 1 787 ? -4.121 3.142 7.444 1.00 91.88 787 THR A N 1
ATOM 6643 C CA . THR A 1 787 ? -3.160 2.337 8.214 1.00 91.88 787 THR A CA 1
ATOM 6644 C C . THR A 1 787 ? -3.791 1.728 9.464 1.00 91.88 787 THR A C 1
ATOM 6646 O O . THR A 1 787 ? -3.535 0.574 9.787 1.00 91.88 787 THR A O 1
ATOM 6649 N N . ALA A 1 788 ? -4.648 2.472 10.167 1.00 93.00 788 ALA A N 1
ATOM 6650 C CA . ALA A 1 788 ? -5.322 1.954 11.351 1.00 93.00 788 ALA A CA 1
ATOM 6651 C C . ALA A 1 788 ? -6.238 0.761 11.015 1.00 93.00 788 ALA A C 1
ATOM 6653 O O . ALA A 1 788 ? -6.204 -0.252 11.709 1.00 93.00 788 ALA A O 1
ATOM 6654 N N . LEU A 1 789 ? -7.004 0.839 9.922 1.00 93.88 789 LEU A N 1
ATOM 6655 C CA . LEU A 1 789 ? -7.844 -0.270 9.452 1.00 93.88 789 LEU A CA 1
ATOM 6656 C C . LEU A 1 789 ? -7.018 -1.452 8.928 1.00 93.88 789 LEU A C 1
ATOM 6658 O O . LEU A 1 789 ? -7.389 -2.598 9.168 1.00 93.88 789 LEU A O 1
ATOM 6662 N N . GLU A 1 790 ? -5.898 -1.190 8.253 1.00 91.50 790 GLU A N 1
ATOM 6663 C CA . GLU A 1 790 ? -4.955 -2.224 7.799 1.00 91.50 790 GLU A CA 1
ATOM 6664 C C . GLU A 1 790 ? -4.383 -3.006 8.985 1.00 91.50 790 GLU A C 1
ATOM 6666 O O . GLU A 1 790 ? -4.403 -4.240 8.976 1.00 91.50 790 GLU A O 1
ATOM 6671 N N . ASN A 1 791 ? -3.983 -2.307 10.050 1.00 87.19 791 ASN A N 1
ATOM 6672 C CA . ASN A 1 791 ? -3.505 -2.923 11.285 1.00 87.19 791 ASN A CA 1
ATOM 6673 C C . ASN A 1 791 ? -4.586 -3.798 11.934 1.00 87.19 791 ASN A C 1
ATOM 6675 O O . ASN A 1 791 ? -4.315 -4.946 12.279 1.00 87.19 791 ASN A O 1
ATOM 6679 N N . VAL A 1 792 ? -5.823 -3.296 12.044 1.00 90.50 792 VAL A N 1
ATOM 6680 C CA . VAL A 1 792 ? -6.952 -4.076 12.585 1.00 90.50 792 VAL A CA 1
ATOM 6681 C C . VAL A 1 792 ? -7.221 -5.318 11.731 1.00 90.50 792 VAL A C 1
ATOM 6683 O O . VAL A 1 792 ? -7.399 -6.408 12.269 1.00 90.50 792 VAL A O 1
ATOM 6686 N N . SER A 1 793 ? -7.207 -5.190 10.403 1.00 90.81 793 SER A N 1
ATOM 6687 C CA . SER A 1 793 ? -7.435 -6.322 9.497 1.00 90.81 793 SER A CA 1
ATOM 6688 C C . SER A 1 793 ? -6.328 -7.379 9.588 1.00 90.81 793 SER A C 1
ATOM 6690 O O . SER A 1 793 ? -6.623 -8.571 9.638 1.00 90.81 793 SER A O 1
ATOM 6692 N N . SER A 1 794 ? -5.073 -6.941 9.747 1.00 85.19 794 SER A N 1
ATOM 6693 C CA . SER A 1 794 ? -3.913 -7.818 9.931 1.00 85.19 794 SER A CA 1
ATOM 6694 C C . SER A 1 794 ? -4.011 -8.617 11.231 1.00 85.19 794 SER A C 1
ATOM 6696 O O . SER A 1 794 ? -3.743 -9.814 11.229 1.00 85.19 794 SER A O 1
ATOM 6698 N N . ILE A 1 795 ? -4.456 -7.982 12.323 1.00 83.56 795 ILE A N 1
ATOM 6699 C CA . ILE A 1 795 ? -4.704 -8.660 13.608 1.00 83.56 795 ILE A CA 1
ATOM 6700 C C . ILE A 1 795 ? -5.788 -9.736 13.459 1.00 83.56 795 ILE A C 1
ATOM 6702 O O . ILE A 1 795 ? -5.674 -10.815 14.033 1.00 83.56 795 ILE A O 1
ATOM 6706 N N . LEU A 1 796 ? -6.830 -9.458 12.673 1.00 84.12 796 LEU A N 1
ATOM 6707 C CA . LEU A 1 796 ? -7.945 -10.379 12.439 1.00 84.12 796 LEU A CA 1
ATOM 6708 C C . LEU A 1 796 ? -7.659 -11.442 11.364 1.00 84.12 796 LEU A C 1
ATOM 6710 O O . LEU A 1 796 ? -8.510 -12.300 11.132 1.00 84.12 796 LEU A O 1
ATOM 6714 N N . GLY A 1 797 ? -6.501 -11.390 10.698 1.00 86.69 797 GLY A N 1
ATOM 6715 C CA . GLY A 1 797 ? -6.141 -12.315 9.621 1.00 86.69 797 GLY A CA 1
ATOM 6716 C C . GLY A 1 797 ? -7.048 -12.221 8.388 1.00 86.69 797 GLY A C 1
ATOM 6717 O O . GLY A 1 797 ? -7.216 -13.208 7.676 1.00 86.69 797 GLY A O 1
ATOM 6718 N N . ILE A 1 798 ? -7.658 -11.058 8.147 1.00 89.19 798 ILE A N 1
ATOM 6719 C CA . ILE A 1 798 ? -8.540 -10.798 7.001 1.00 89.19 798 ILE A CA 1
ATOM 6720 C C . ILE A 1 798 ? -8.023 -9.603 6.210 1.00 89.19 798 ILE A C 1
ATOM 6722 O O . ILE A 1 798 ? -7.285 -8.768 6.727 1.00 89.19 798 ILE A O 1
ATOM 6726 N N . SER A 1 799 ? -8.429 -9.485 4.947 1.00 87.31 799 SER A N 1
ATOM 6727 C CA . SER A 1 799 ? -8.097 -8.286 4.167 1.00 87.31 799 SER A CA 1
ATOM 6728 C C . SER A 1 799 ? -8.813 -7.044 4.725 1.00 87.31 799 SER A C 1
ATOM 6730 O O . SER A 1 799 ? -9.904 -7.145 5.294 1.00 87.31 799 SER A O 1
ATOM 6732 N N . ARG A 1 800 ? -8.254 -5.848 4.504 1.00 89.06 800 ARG A N 1
ATOM 6733 C CA . ARG A 1 800 ? -8.904 -4.573 4.859 1.00 89.06 800 ARG A CA 1
ATOM 6734 C C . ARG A 1 800 ? -10.324 -4.455 4.302 1.00 89.06 800 ARG A C 1
ATOM 6736 O O . ARG A 1 800 ? -11.230 -4.018 5.006 1.00 89.06 800 ARG A O 1
ATOM 6743 N N . ASP A 1 801 ? -10.521 -4.838 3.049 1.00 87.81 801 ASP A N 1
ATOM 6744 C CA . ASP A 1 801 ? -11.831 -4.774 2.410 1.00 87.81 801 ASP A CA 1
ATOM 6745 C C . ASP A 1 801 ? -12.817 -5.793 3.025 1.00 87.81 801 ASP A C 1
ATOM 6747 O O . ASP A 1 801 ? -13.994 -5.497 3.175 1.00 87.81 801 ASP A O 1
ATOM 6751 N N . GLU A 1 802 ? -12.356 -6.980 3.446 1.00 88.75 802 GLU A N 1
ATOM 6752 C CA . GLU A 1 802 ? -13.209 -7.942 4.174 1.00 88.75 802 GLU A CA 1
ATOM 6753 C C . GLU A 1 802 ? -13.570 -7.449 5.581 1.00 88.75 802 GLU A C 1
ATOM 6755 O O . GLU A 1 802 ? -14.688 -7.674 6.043 1.00 88.75 802 GLU A O 1
ATOM 6760 N N . LEU A 1 803 ? -12.647 -6.766 6.270 1.00 92.12 803 LEU A N 1
ATOM 6761 C CA . LEU A 1 803 ? -12.954 -6.083 7.528 1.00 92.12 803 LEU A CA 1
ATOM 6762 C C . LEU A 1 803 ? -14.066 -5.060 7.301 1.00 92.12 803 LEU A C 1
ATOM 6764 O O . LEU A 1 803 ? -15.058 -5.049 8.025 1.00 92.12 803 LEU A O 1
ATOM 6768 N N . ILE A 1 804 ? -13.897 -4.231 6.276 1.00 90.50 804 ILE A N 1
ATOM 6769 C CA . ILE A 1 804 ? -14.850 -3.216 5.847 1.00 90.50 804 ILE A CA 1
ATOM 6770 C C . ILE A 1 804 ? -16.244 -3.808 5.599 1.00 90.50 804 ILE A C 1
ATOM 6772 O O . ILE A 1 804 ? -17.224 -3.238 6.075 1.00 90.50 804 ILE A O 1
ATOM 6776 N N . ASP A 1 805 ? -16.326 -4.942 4.902 1.00 90.25 805 ASP A N 1
ATOM 6777 C CA . ASP A 1 805 ? -17.584 -5.626 4.606 1.00 90.25 805 ASP A CA 1
ATOM 6778 C C . ASP A 1 805 ? -18.288 -6.085 5.905 1.00 90.25 805 ASP A C 1
ATOM 6780 O O . ASP A 1 805 ? -19.502 -5.949 6.054 1.00 90.25 805 ASP A O 1
ATOM 6784 N N . LYS A 1 806 ? -17.518 -6.550 6.901 1.00 87.81 806 LYS A N 1
ATOM 6785 C CA . LYS A 1 806 ? -18.027 -7.078 8.185 1.00 87.81 806 LYS A CA 1
ATOM 6786 C C . LYS A 1 806 ? -18.386 -6.021 9.234 1.00 87.81 806 LYS A C 1
ATOM 6788 O O . LYS A 1 806 ? -19.149 -6.306 10.169 1.00 87.81 806 LYS A O 1
ATOM 6793 N N . ILE A 1 807 ? -17.811 -4.820 9.140 1.00 89.75 807 ILE A N 1
ATOM 6794 C CA . ILE A 1 807 ? -18.100 -3.723 10.080 1.00 89.75 807 ILE A CA 1
ATOM 6795 C C . ILE A 1 807 ? -19.352 -2.932 9.697 1.00 89.75 807 ILE A C 1
ATOM 6797 O O . ILE A 1 807 ? -19.806 -2.136 10.517 1.00 89.75 807 ILE A O 1
ATOM 6801 N N . ILE A 1 808 ? -19.924 -3.146 8.501 1.00 89.69 808 ILE A N 1
ATOM 6802 C CA . ILE A 1 808 ? -21.168 -2.492 8.072 1.00 89.69 808 ILE A CA 1
ATOM 6803 C C . ILE A 1 808 ? -22.272 -2.832 9.085 1.00 89.69 808 ILE A C 1
ATOM 6805 O O . ILE A 1 808 ? -22.660 -3.996 9.208 1.00 89.69 808 ILE A O 1
ATOM 6809 N N . PRO A 1 809 ? -22.794 -1.846 9.832 1.00 86.50 809 PRO A N 1
ATOM 6810 C CA . PRO A 1 809 ? -23.797 -2.109 10.845 1.00 86.50 809 PRO A CA 1
ATOM 6811 C C . PRO A 1 809 ? -25.154 -2.338 10.173 1.00 86.50 809 PRO A C 1
ATOM 6813 O O . PRO A 1 809 ? -25.465 -1.742 9.143 1.00 86.50 809 PRO A O 1
ATOM 6816 N N . ASN A 1 810 ? -25.993 -3.163 10.793 1.00 88.69 810 ASN A N 1
ATOM 6817 C CA . ASN A 1 810 ? -27.412 -3.273 10.441 1.00 88.69 810 ASN A CA 1
ATOM 6818 C C . ASN A 1 810 ? -28.252 -2.133 11.046 1.00 88.69 810 ASN A C 1
ATOM 6820 O O . ASN A 1 810 ? -29.446 -2.071 10.794 1.00 88.69 810 ASN A O 1
ATOM 6824 N N . PHE A 1 811 ? -27.647 -1.260 11.862 1.00 87.56 811 PHE A N 1
ATOM 6825 C CA . PHE A 1 811 ? -28.296 -0.160 12.586 1.00 87.56 811 PHE A CA 1
ATOM 6826 C C . PHE A 1 811 ? -29.535 -0.570 13.411 1.00 87.56 811 PHE A C 1
ATOM 6828 O O . PHE A 1 811 ? -30.472 0.216 13.574 1.00 87.56 811 PHE A O 1
ATOM 6835 N N . ASP A 1 812 ? -29.525 -1.803 13.923 1.00 88.81 812 ASP A N 1
ATOM 6836 C CA . ASP A 1 812 ? -30.637 -2.471 14.614 1.00 88.81 812 ASP A CA 1
ATOM 6837 C C . ASP A 1 812 ? -31.922 -2.616 13.781 1.00 88.81 812 ASP A C 1
ATOM 6839 O O . ASP A 1 812 ? -33.009 -2.775 14.339 1.00 88.81 812 ASP A O 1
ATOM 6843 N N . PHE A 1 813 ? -31.822 -2.558 12.452 1.00 93.31 813 PHE A N 1
ATOM 6844 C CA . PHE A 1 813 ? -32.890 -3.046 11.590 1.00 93.31 813 PHE A CA 1
ATOM 6845 C C . PHE A 1 813 ? -32.888 -4.576 11.580 1.00 93.31 813 PHE A C 1
ATOM 6847 O O . PHE A 1 813 ? -31.832 -5.218 11.582 1.00 93.31 813 PHE A O 1
ATOM 6854 N N . ASP A 1 814 ? -34.086 -5.151 11.562 1.00 91.88 814 ASP A N 1
ATOM 6855 C CA . ASP A 1 814 ? -34.284 -6.577 11.335 1.00 91.88 814 ASP A CA 1
ATOM 6856 C C . ASP A 1 814 ? -34.040 -6.962 9.861 1.00 91.88 814 ASP A C 1
ATOM 6858 O O . ASP A 1 814 ? -33.731 -6.123 9.010 1.00 91.88 814 ASP A O 1
ATOM 6862 N N . SER A 1 815 ? -34.192 -8.249 9.537 1.00 86.12 815 SER A N 1
ATOM 6863 C CA . SER A 1 815 ? -34.016 -8.762 8.171 1.00 86.12 815 SER A CA 1
ATOM 6864 C C . SER A 1 815 ? -35.039 -8.226 7.163 1.00 86.12 815 SER A C 1
ATOM 6866 O O . SER A 1 815 ? -34.829 -8.360 5.962 1.00 86.12 815 SER A O 1
ATOM 6868 N N . LYS A 1 816 ? -36.131 -7.602 7.624 1.00 86.88 816 LYS A N 1
ATOM 6869 C CA . LYS A 1 816 ? -37.122 -6.921 6.777 1.00 86.88 816 LYS A CA 1
ATOM 6870 C C . LYS A 1 816 ? -36.814 -5.430 6.615 1.00 86.88 816 LYS A C 1
ATOM 6872 O O . LYS A 1 816 ? -37.628 -4.700 6.054 1.00 86.88 816 LYS A O 1
ATOM 6877 N N . GLY A 1 817 ? -35.683 -4.957 7.143 1.00 91.50 817 GLY A N 1
ATOM 6878 C CA . GLY A 1 817 ? -35.320 -3.546 7.117 1.00 91.50 817 GLY A CA 1
ATOM 6879 C C . GLY A 1 817 ? -36.211 -2.688 8.014 1.00 91.50 817 GLY A C 1
ATOM 6880 O O . GLY A 1 817 ? -36.424 -1.514 7.701 1.00 91.50 817 GLY A O 1
ATOM 6881 N N . GLN A 1 818 ? -36.747 -3.246 9.108 1.00 94.62 818 GLN A N 1
ATOM 6882 C CA . GLN A 1 818 ? -37.620 -2.544 10.052 1.00 94.62 818 GLN A CA 1
ATOM 6883 C C . GLN A 1 818 ? -36.985 -2.378 11.439 1.00 94.62 818 GLN A C 1
ATOM 6885 O O . GLN A 1 818 ? -36.291 -3.259 11.941 1.00 94.62 818 GLN A O 1
ATOM 6890 N N . LYS A 1 819 ? -37.227 -1.224 12.067 1.00 94.88 819 LYS A N 1
ATOM 6891 C CA . LYS A 1 819 ? -36.803 -0.897 13.437 1.00 94.88 819 LYS A CA 1
ATOM 6892 C C . LYS A 1 819 ? -37.935 -0.188 14.169 1.00 94.88 819 LYS A C 1
ATOM 6894 O O . LYS A 1 819 ? -38.573 0.689 13.599 1.00 94.88 819 LYS A O 1
ATOM 6899 N N . THR A 1 820 ? -38.180 -0.520 15.435 1.00 95.12 820 THR A N 1
ATOM 6900 C CA . THR A 1 820 ? -39.236 0.132 16.230 1.00 95.12 820 THR A CA 1
ATOM 6901 C C . THR A 1 820 ? -38.641 1.130 17.217 1.00 95.12 820 THR A C 1
ATOM 6903 O O . THR A 1 820 ? -37.751 0.784 17.987 1.00 95.12 820 THR A O 1
ATOM 6906 N N . LEU A 1 821 ? -39.167 2.355 17.231 1.00 94.25 821 LEU A N 1
ATOM 6907 C CA . LEU A 1 821 ? -38.883 3.370 18.247 1.00 94.25 821 LEU A CA 1
ATOM 6908 C C . LEU A 1 821 ? -40.089 3.526 19.178 1.00 94.25 821 LEU A C 1
ATOM 6910 O O . LEU A 1 821 ? -41.231 3.454 18.726 1.00 94.25 821 LEU A O 1
ATOM 6914 N N . SER A 1 822 ? -39.850 3.773 20.467 1.00 92.19 822 SER A N 1
ATOM 6915 C CA . SER A 1 822 ? -40.901 3.962 21.476 1.00 92.19 822 SER A CA 1
ATOM 6916 C C . SER A 1 822 ? -40.818 5.347 22.106 1.00 92.19 822 SER A C 1
ATOM 6918 O O . SER A 1 822 ? -39.729 5.880 22.306 1.00 92.19 822 SER A O 1
ATOM 6920 N N . TYR A 1 823 ? -41.973 5.928 22.423 1.00 94.12 823 TYR A N 1
ATOM 6921 C CA . TYR A 1 823 ? -42.083 7.130 23.257 1.00 94.12 823 TYR A CA 1
ATOM 6922 C C . TYR A 1 823 ? -42.266 6.805 24.743 1.00 94.12 823 TYR A C 1
ATOM 6924 O O . TYR A 1 823 ? -42.301 7.722 25.556 1.00 94.12 823 TYR A O 1
ATOM 6932 N N . GLY A 1 824 ? -42.371 5.525 25.114 1.00 88.00 824 GLY A N 1
ATOM 6933 C CA . GLY A 1 824 ? -42.603 5.113 26.498 1.00 88.00 824 GLY A CA 1
ATOM 6934 C C . GLY A 1 824 ? -43.901 5.688 27.082 1.00 88.00 824 GLY A C 1
ATOM 6935 O O . GLY A 1 824 ? -44.865 5.952 26.360 1.00 88.00 824 GLY A O 1
ATOM 6936 N N . GLY A 1 825 ? -43.927 5.877 28.402 1.00 87.25 825 GLY A N 1
ATOM 6937 C CA . GLY A 1 825 ? -45.072 6.452 29.118 1.00 87.25 825 GLY A CA 1
ATOM 6938 C C . GLY A 1 825 ? -46.306 5.542 29.182 1.00 87.25 825 GLY A C 1
ATOM 6939 O O . GLY A 1 825 ? -46.253 4.353 28.869 1.00 87.25 825 GLY A O 1
ATOM 6940 N N . GLU A 1 826 ? -47.442 6.103 29.599 1.00 84.81 826 GLU A N 1
ATOM 6941 C CA . GLU A 1 826 ? -48.720 5.378 29.692 1.00 84.81 826 GLU A CA 1
ATOM 6942 C C . GLU A 1 826 ? -49.317 5.073 28.314 1.00 84.81 826 GLU A C 1
ATOM 6944 O O . GLU A 1 826 ? -50.010 4.074 28.143 1.00 84.81 826 GLU A O 1
ATOM 6949 N N . ALA A 1 827 ? -49.058 5.931 27.322 1.00 82.50 827 ALA A N 1
ATOM 6950 C CA . ALA A 1 827 ? -49.599 5.763 25.977 1.00 82.50 827 ALA A CA 1
ATOM 6951 C C . ALA A 1 827 ? -48.897 4.660 25.166 1.00 82.50 827 ALA A C 1
ATOM 6953 O O . ALA A 1 827 ? -49.463 4.221 24.165 1.00 82.50 827 ALA A O 1
ATOM 6954 N N . GLN A 1 828 ? -47.690 4.233 25.576 1.00 87.50 828 GLN A N 1
ATOM 6955 C CA . GLN A 1 828 ? -46.902 3.164 24.938 1.00 87.50 828 GLN A CA 1
ATOM 6956 C C . GLN A 1 828 ? -46.837 3.307 23.408 1.00 87.50 828 GLN A C 1
ATOM 6958 O O . GLN A 1 828 ? -46.960 2.336 22.658 1.00 87.50 828 GLN A O 1
ATOM 6963 N N . ARG A 1 829 ? -46.692 4.550 22.928 1.00 92.50 829 ARG A N 1
ATOM 6964 C CA . ARG A 1 829 ? -46.687 4.844 21.495 1.00 92.50 829 ARG A CA 1
ATOM 6965 C C . ARG A 1 829 ? -45.416 4.337 20.839 1.00 92.50 829 ARG A C 1
ATOM 6967 O O . ARG A 1 829 ? -44.318 4.535 21.360 1.00 92.50 829 ARG A O 1
ATOM 6974 N N . THR A 1 830 ? -45.574 3.731 19.670 1.00 94.06 830 THR A N 1
ATOM 6975 C CA . THR A 1 830 ? -44.491 3.086 18.930 1.00 94.06 830 THR A CA 1
ATOM 6976 C C . THR A 1 830 ? -44.550 3.455 17.460 1.00 94.06 830 THR A C 1
ATOM 6978 O O . THR A 1 830 ? -45.619 3.625 16.873 1.00 94.06 830 THR A O 1
ATOM 6981 N N . PHE A 1 831 ? -43.372 3.572 16.863 1.00 95.88 831 PHE A N 1
ATOM 6982 C CA . PHE A 1 831 ? -43.207 3.960 15.475 1.00 95.88 831 PHE A CA 1
ATOM 6983 C C . PHE A 1 831 ? -42.301 2.958 14.785 1.00 95.88 831 PHE A C 1
ATOM 6985 O O . PHE A 1 831 ? -41.164 2.762 15.217 1.00 95.88 831 PHE A O 1
ATOM 6992 N N . THR A 1 832 ? -42.789 2.352 13.710 1.00 96.19 832 THR A N 1
ATOM 6993 C CA . THR A 1 832 ? -41.976 1.461 12.884 1.00 96.19 832 THR A CA 1
ATOM 6994 C C . THR A 1 832 ? -41.281 2.278 11.806 1.00 96.19 832 THR A C 1
ATOM 6996 O O . THR A 1 832 ? -41.918 2.948 10.997 1.00 96.19 832 THR A O 1
ATOM 6999 N N . ILE A 1 833 ? -39.958 2.246 11.828 1.00 96.69 833 ILE A N 1
ATOM 7000 C CA . ILE A 1 833 ? -39.064 2.837 10.843 1.00 96.69 833 ILE A CA 1
ATOM 7001 C C . ILE A 1 833 ? -38.732 1.758 9.819 1.00 96.69 833 ILE A C 1
ATOM 7003 O O . ILE A 1 833 ? -38.364 0.653 10.211 1.00 96.69 833 ILE A O 1
ATOM 7007 N N . SER A 1 834 ? -38.835 2.066 8.529 1.00 94.88 834 SER A N 1
ATOM 7008 C CA . SER A 1 834 ? -38.514 1.121 7.452 1.00 94.88 834 SER A CA 1
ATOM 7009 C C . SER A 1 834 ? -37.567 1.751 6.438 1.00 94.88 834 SER A C 1
ATOM 7011 O O . SER A 1 834 ? -37.718 2.929 6.105 1.00 94.88 834 SER A O 1
ATOM 7013 N N . ILE A 1 835 ? -36.583 0.979 5.969 1.00 94.25 835 ILE A N 1
ATOM 7014 C CA . ILE A 1 835 ? -35.695 1.387 4.874 1.00 94.25 835 ILE A CA 1
ATOM 7015 C C . ILE A 1 835 ? -36.436 1.179 3.549 1.00 94.25 835 ILE A C 1
ATOM 7017 O O . ILE A 1 835 ? -36.934 0.092 3.278 1.00 94.25 835 ILE A O 1
ATOM 7021 N N . ASN A 1 836 ? -36.521 2.226 2.737 1.00 92.00 836 ASN A N 1
ATOM 7022 C CA . ASN A 1 836 ? -37.123 2.183 1.408 1.00 92.00 836 ASN A CA 1
ATOM 7023 C C . ASN A 1 836 ? -36.066 1.817 0.346 1.00 92.00 836 ASN A C 1
ATOM 7025 O O . ASN A 1 836 ? -34.866 1.983 0.570 1.00 92.00 836 ASN A O 1
ATOM 7029 N N . ASN A 1 837 ? -36.502 1.427 -0.857 1.00 89.62 837 ASN A N 1
ATOM 7030 C CA . ASN A 1 837 ? -35.610 1.040 -1.965 1.00 89.62 837 ASN A CA 1
ATOM 7031 C C . ASN A 1 837 ? -34.668 2.172 -2.438 1.00 89.62 837 ASN A C 1
ATOM 7033 O O . ASN A 1 837 ? -33.660 1.911 -3.090 1.00 89.62 837 ASN A O 1
ATOM 7037 N N . ASP A 1 838 ? -34.960 3.436 -2.128 1.00 90.44 838 ASP A N 1
ATOM 7038 C CA . ASP A 1 838 ? -34.091 4.597 -2.384 1.00 90.44 838 ASP A CA 1
ATOM 7039 C C . ASP A 1 838 ? -33.129 4.913 -1.218 1.00 90.44 838 ASP A C 1
ATOM 7041 O O . ASP A 1 838 ? -32.513 5.978 -1.187 1.00 90.44 838 ASP A O 1
ATOM 7045 N N . PHE A 1 839 ? -33.007 3.995 -0.253 1.00 93.00 839 PHE A N 1
ATOM 7046 C CA . PHE A 1 839 ? -32.258 4.131 1.000 1.00 93.00 839 PHE A CA 1
ATOM 7047 C C . PHE A 1 839 ? -32.794 5.198 1.971 1.00 93.00 839 PHE A C 1
ATOM 7049 O O . PHE A 1 839 ? -32.162 5.482 2.995 1.00 93.00 839 PHE A O 1
ATOM 7056 N N . SER A 1 840 ? -33.953 5.803 1.691 1.00 92.38 840 SER A N 1
ATOM 7057 C CA . SER A 1 840 ? -34.610 6.717 2.625 1.00 92.38 840 SER A CA 1
ATOM 7058 C C . SER A 1 840 ? -35.353 5.954 3.729 1.00 92.38 840 SER A C 1
ATOM 7060 O O . SER A 1 840 ? -35.612 4.759 3.616 1.00 92.38 840 SER A O 1
ATOM 7062 N N . LEU A 1 841 ? -35.695 6.642 4.823 1.00 94.25 841 LEU A N 1
ATOM 7063 C CA . LEU A 1 841 ? -36.471 6.055 5.919 1.00 94.25 841 LEU A CA 1
ATOM 7064 C C . LEU A 1 841 ? -37.916 6.548 5.896 1.00 94.25 841 LEU A C 1
ATOM 7066 O O . LEU A 1 841 ? -38.155 7.760 5.962 1.00 94.25 841 LEU A O 1
ATOM 7070 N N . SER A 1 842 ? -38.867 5.618 5.890 1.00 94.06 842 SER A N 1
ATOM 7071 C CA . SER A 1 842 ? -40.281 5.876 6.169 1.00 94.06 842 SER A CA 1
ATOM 7072 C C . SER A 1 842 ? -40.603 5.605 7.643 1.00 94.06 842 SER A C 1
ATOM 7074 O O . SER A 1 842 ? -39.888 4.876 8.330 1.00 94.06 842 SER A O 1
ATOM 7076 N N . ILE A 1 843 ? -41.647 6.259 8.162 1.00 96.19 843 ILE A N 1
ATOM 7077 C CA . ILE A 1 843 ? -42.087 6.137 9.557 1.00 96.19 843 ILE A CA 1
ATOM 7078 C C . ILE A 1 843 ? -43.567 5.788 9.542 1.00 96.19 843 ILE A C 1
ATOM 7080 O O . ILE A 1 843 ? -44.366 6.552 9.004 1.00 96.19 843 ILE A O 1
ATOM 7084 N N . LYS A 1 844 ? -43.940 4.679 10.166 1.00 96.00 844 LYS A N 1
ATOM 7085 C CA . LYS A 1 844 ? -45.324 4.273 10.389 1.00 96.00 844 LYS A CA 1
ATOM 7086 C C . LYS A 1 844 ? -45.696 4.505 11.852 1.00 96.00 844 LYS A C 1
ATOM 7088 O O . LYS A 1 844 ? -45.026 4.007 12.751 1.00 96.00 844 LYS A O 1
ATOM 7093 N N . ASP A 1 845 ? -46.748 5.282 12.090 1.00 94.00 845 ASP A N 1
ATOM 7094 C CA . ASP A 1 845 ? -47.394 5.400 13.399 1.00 94.00 845 ASP A CA 1
ATOM 7095 C C . ASP A 1 845 ? -48.239 4.143 13.628 1.00 94.00 845 ASP A C 1
ATOM 7097 O O . ASP A 1 845 ? -49.257 3.952 12.958 1.00 94.00 845 ASP A O 1
ATOM 7101 N N . ASN A 1 846 ? -47.801 3.276 14.544 1.00 93.06 846 ASN A N 1
ATOM 7102 C CA . ASN A 1 846 ? -48.433 1.975 14.763 1.00 93.06 846 ASN A CA 1
ATOM 7103 C C . ASN A 1 846 ? -49.797 2.088 15.452 1.00 93.06 846 ASN A C 1
ATOM 7105 O O . ASN A 1 846 ? -50.600 1.166 15.358 1.00 93.06 846 ASN A O 1
ATOM 7109 N N . GLN A 1 847 ? -50.079 3.203 16.131 1.00 88.81 847 GLN A N 1
ATOM 7110 C CA . GLN A 1 847 ? -51.372 3.429 16.776 1.00 88.81 847 GLN A CA 1
ATOM 7111 C C . GLN A 1 847 ? -52.414 3.930 15.775 1.00 88.81 847 GLN A C 1
ATOM 7113 O O . GLN A 1 847 ? -53.582 3.561 15.864 1.00 88.81 847 GLN A O 1
ATOM 7118 N N . ASN A 1 848 ? -52.000 4.777 14.830 1.00 86.12 848 ASN A N 1
ATOM 7119 C CA . ASN A 1 848 ? -52.901 5.390 13.851 1.00 86.12 848 ASN A CA 1
ATOM 7120 C C . ASN A 1 848 ? -52.903 4.693 12.483 1.00 86.12 848 ASN A C 1
ATOM 7122 O O . ASN A 1 848 ? -53.646 5.126 11.603 1.00 86.12 848 ASN A O 1
ATOM 7126 N N . ASP A 1 849 ? -52.053 3.680 12.299 1.00 88.12 849 ASP A N 1
ATOM 7127 C CA . ASP A 1 849 ? -51.805 2.970 11.038 1.00 88.12 849 ASP A CA 1
ATOM 7128 C C . ASP A 1 849 ? -51.512 3.926 9.864 1.00 88.12 849 ASP A C 1
ATOM 7130 O O . ASP A 1 849 ? -52.000 3.773 8.746 1.00 88.12 849 ASP A O 1
ATOM 7134 N N . LYS A 1 850 ? -50.729 4.980 10.136 1.00 91.69 850 LYS A N 1
ATOM 7135 C CA . LYS A 1 850 ? -50.442 6.063 9.180 1.00 91.69 850 LYS A CA 1
ATOM 7136 C C . LYS A 1 850 ? -48.950 6.250 8.959 1.00 91.69 850 LYS A C 1
ATOM 7138 O O . LYS A 1 850 ? -48.188 6.376 9.914 1.00 91.69 850 LYS A O 1
ATOM 7143 N N . THR A 1 851 ? -48.550 6.382 7.698 1.00 92.25 851 THR A N 1
ATOM 7144 C CA . THR A 1 851 ? -47.188 6.788 7.331 1.00 92.25 851 THR A CA 1
ATOM 7145 C C . THR A 1 851 ? -47.019 8.295 7.514 1.00 92.25 851 THR A C 1
ATOM 7147 O O . THR A 1 851 ? -47.795 9.092 6.985 1.00 92.25 851 THR A O 1
ATOM 7150 N N . ILE A 1 852 ? -45.995 8.700 8.260 1.00 92.88 852 ILE A N 1
ATOM 7151 C CA . ILE A 1 852 ? -45.704 10.090 8.617 1.00 92.88 852 ILE A CA 1
ATOM 7152 C C . ILE A 1 852 ? -44.279 10.475 8.206 1.00 92.88 852 ILE A C 1
ATOM 7154 O O . ILE A 1 852 ? -43.386 9.640 8.094 1.00 92.88 852 ILE A O 1
ATOM 7158 N N . LYS A 1 853 ? -44.047 11.773 7.974 1.00 84.25 853 LYS A N 1
ATOM 7159 C CA . LYS A 1 853 ? -42.735 12.287 7.528 1.00 84.25 853 LYS A CA 1
ATOM 7160 C C . LYS A 1 853 ? -41.739 12.498 8.674 1.00 84.25 853 LYS A C 1
ATOM 7162 O O . LYS A 1 853 ? -40.525 12.511 8.461 1.00 84.25 853 LYS A O 1
ATOM 7167 N N . SER A 1 854 ? -42.240 12.696 9.888 1.00 90.12 854 SER A N 1
ATOM 7168 C CA . SER A 1 854 ? -41.443 12.957 11.084 1.00 90.12 854 SER A CA 1
ATOM 7169 C C . SER A 1 854 ? -42.150 12.427 12.322 1.00 90.12 854 SER A C 1
ATOM 7171 O O . SER A 1 854 ? -43.375 12.333 12.355 1.00 90.12 854 SER A O 1
ATOM 7173 N N . LEU A 1 855 ? -41.364 12.102 13.350 1.00 92.44 855 LEU A N 1
ATOM 7174 C CA . LEU A 1 855 ? -41.907 11.741 14.651 1.00 92.44 855 LEU A CA 1
ATOM 7175 C C . LEU A 1 855 ? -42.673 12.944 15.253 1.00 92.44 855 LEU A C 1
ATOM 7177 O O . LEU A 1 855 ? -42.131 14.058 15.276 1.00 92.44 855 LEU A O 1
ATOM 7181 N N . PRO A 1 856 ? -43.919 12.753 15.719 1.00 90.69 856 PRO A N 1
ATOM 7182 C CA . PRO A 1 856 ? -44.763 13.823 16.249 1.00 90.69 856 PRO A CA 1
ATOM 7183 C C . PRO A 1 856 ? -44.277 14.291 17.627 1.00 90.69 856 PRO A C 1
ATOM 7185 O O . PRO A 1 856 ? -43.510 13.601 18.292 1.00 90.69 856 PRO A O 1
ATOM 7188 N N . ALA A 1 857 ? -44.727 15.456 18.094 1.00 91.00 857 ALA A N 1
ATOM 7189 C CA . ALA A 1 857 ? -44.420 15.892 19.459 1.00 91.00 857 ALA A CA 1
ATOM 7190 C C . ALA A 1 857 ? -44.994 14.902 20.503 1.00 91.00 857 ALA A C 1
ATOM 7192 O O . ALA A 1 857 ? -46.073 14.345 20.263 1.00 91.00 857 ALA A O 1
ATOM 7193 N N . PRO A 1 858 ? -44.303 14.673 21.641 1.00 91.69 858 PRO A N 1
ATOM 7194 C CA . PRO A 1 858 ? -44.849 13.860 22.725 1.00 91.69 858 PRO A CA 1
ATOM 7195 C C . PRO A 1 858 ? -46.095 14.533 23.316 1.00 91.69 858 PRO A C 1
ATOM 7197 O O . PRO A 1 858 ? -46.116 15.752 23.512 1.00 91.69 858 PRO A O 1
ATOM 7200 N N . ASN A 1 859 ? -47.138 13.749 23.584 1.00 91.06 859 ASN A N 1
ATOM 7201 C CA . ASN A 1 859 ? -48.349 14.214 24.263 1.00 91.06 859 ASN A CA 1
ATOM 7202 C C . ASN A 1 859 ? -48.192 14.133 25.800 1.00 91.06 859 ASN A C 1
ATOM 7204 O O . ASN A 1 859 ? -47.117 13.837 26.316 1.00 91.06 859 ASN A O 1
ATOM 7208 N N . THR A 1 860 ? -49.256 14.417 26.558 1.00 89.56 860 THR A N 1
ATOM 7209 C CA . THR A 1 860 ? -49.218 14.414 28.035 1.00 89.56 860 THR A CA 1
ATOM 7210 C C . THR A 1 860 ? -49.066 13.028 28.670 1.00 89.56 860 THR A C 1
ATOM 7212 O O . THR A 1 860 ? -48.756 12.957 29.852 1.00 89.56 860 THR A O 1
ATOM 7215 N N . LYS A 1 861 ? -49.312 11.949 27.919 1.00 90.38 861 LYS A N 1
ATOM 7216 C CA . LYS A 1 861 ? -49.218 10.545 28.353 1.00 90.38 861 LYS A CA 1
ATOM 7217 C C . LYS A 1 861 ? -47.953 9.834 27.840 1.00 90.38 861 LYS A C 1
ATOM 7219 O O . LYS A 1 861 ? -47.748 8.666 28.166 1.00 90.38 861 LYS A O 1
ATOM 7224 N N . ASP A 1 862 ? -47.140 10.515 27.033 1.00 92.69 862 ASP A N 1
ATOM 7225 C CA . ASP A 1 862 ? -45.852 10.029 26.525 1.00 92.69 862 ASP A CA 1
ATOM 7226 C C . ASP A 1 862 ? -44.718 10.380 27.509 1.00 92.69 862 ASP A C 1
ATOM 7228 O O . ASP A 1 862 ? -44.783 11.398 28.206 1.00 92.69 862 ASP A O 1
ATOM 7232 N N . ASP A 1 863 ? -43.642 9.585 27.531 1.00 93.31 863 ASP A N 1
ATOM 7233 C CA . ASP A 1 863 ? -42.428 9.938 28.272 1.00 93.31 863 ASP A CA 1
ATOM 7234 C C . ASP A 1 863 ? -41.561 10.905 27.448 1.00 93.31 863 ASP A C 1
ATOM 7236 O O . ASP A 1 863 ? -41.054 10.581 26.370 1.00 93.31 863 ASP A O 1
ATOM 7240 N N . LYS A 1 864 ? -41.402 12.136 27.946 1.00 91.88 864 LYS A N 1
ATOM 7241 C CA . LYS A 1 864 ? -40.746 13.215 27.190 1.00 91.88 864 LYS A CA 1
ATOM 7242 C C . LYS A 1 864 ? -39.263 12.945 26.931 1.00 91.88 864 LYS A C 1
ATOM 7244 O O . LYS A 1 864 ? -38.772 13.305 25.858 1.00 91.88 864 LYS A O 1
ATOM 7249 N N . ASP A 1 865 ? -38.563 12.315 27.871 1.00 89.94 865 ASP A N 1
ATOM 7250 C CA . ASP A 1 865 ? -37.130 12.040 27.746 1.00 89.94 865 ASP A CA 1
ATOM 7251 C C . ASP A 1 865 ? -36.868 10.924 26.733 1.00 89.94 865 ASP A C 1
ATOM 7253 O O . ASP A 1 865 ? -36.007 11.064 25.859 1.00 89.94 865 ASP A O 1
ATOM 7257 N N . THR A 1 866 ? -37.658 9.851 26.777 1.00 91.12 866 THR A N 1
ATOM 7258 C CA . THR A 1 866 ? -37.607 8.751 25.807 1.00 91.12 866 THR A CA 1
ATOM 7259 C C . THR A 1 866 ? -37.985 9.239 24.410 1.00 91.12 866 THR A C 1
ATOM 7261 O O . THR A 1 866 ? -37.270 8.952 23.451 1.00 91.12 866 THR A O 1
ATOM 7264 N N . ALA A 1 867 ? -39.028 10.067 24.278 1.00 90.88 867 ALA A N 1
ATOM 7265 C CA . ALA A 1 867 ? -39.395 10.678 22.999 1.00 90.88 867 ALA A CA 1
ATOM 7266 C C . ALA A 1 867 ? -38.281 11.582 22.431 1.00 90.88 867 ALA A C 1
ATOM 7268 O O . ALA A 1 867 ? -38.007 11.566 21.227 1.00 90.88 867 ALA A O 1
ATOM 7269 N N . SER A 1 868 ? -37.601 12.349 23.291 1.00 90.94 868 SER A N 1
ATOM 7270 C CA . SER A 1 868 ? -36.447 13.170 22.905 1.00 90.94 868 SER A CA 1
ATOM 7271 C C . SER A 1 868 ? -35.277 12.309 22.409 1.00 90.94 868 SER A C 1
ATOM 7273 O O . SER A 1 868 ? -34.720 12.580 21.338 1.00 90.94 868 SER A O 1
ATOM 7275 N N . LYS A 1 869 ? -34.956 11.220 23.124 1.00 89.88 869 LYS A N 1
ATOM 7276 C CA . LYS A 1 869 ? -33.938 10.238 22.715 1.00 89.88 869 LYS A CA 1
ATOM 7277 C C . LYS A 1 869 ? -34.290 9.576 21.384 1.00 89.88 869 LYS A C 1
ATOM 7279 O O . LYS A 1 869 ? -33.453 9.590 20.489 1.00 89.88 869 LYS A O 1
ATOM 7284 N N . ALA A 1 870 ? -35.528 9.116 21.201 1.00 91.75 870 ALA A N 1
ATOM 7285 C CA . ALA A 1 870 ? -35.995 8.508 19.952 1.00 91.75 870 ALA A CA 1
ATOM 7286 C C . ALA A 1 870 ? -35.881 9.472 18.756 1.00 91.75 870 ALA A C 1
ATOM 7288 O O . ALA A 1 870 ? -35.471 9.089 17.659 1.00 91.75 870 ALA A O 1
ATOM 7289 N N . LYS A 1 871 ? -36.192 10.760 18.958 1.00 92.25 871 LYS A N 1
ATOM 7290 C CA . LYS A 1 871 ? -36.031 11.786 17.917 1.00 92.25 871 LYS A CA 1
ATOM 7291 C C . LYS A 1 871 ? -34.562 12.039 17.569 1.00 92.25 871 LYS A C 1
ATOM 7293 O O . LYS A 1 871 ? -34.237 12.223 16.389 1.00 92.25 871 LYS A O 1
ATOM 7298 N N . LYS A 1 872 ? -33.683 12.063 18.575 1.00 90.12 872 LYS A N 1
ATOM 7299 C CA . LYS A 1 872 ? -32.233 12.193 18.382 1.00 90.12 872 LYS A CA 1
ATOM 7300 C C . LYS A 1 872 ? -31.681 10.978 17.631 1.00 90.12 872 LYS A C 1
ATOM 7302 O O . LYS A 1 872 ? -31.045 11.164 16.596 1.00 90.12 872 LYS A O 1
ATOM 7307 N N . GLU A 1 873 ? -32.036 9.774 18.073 1.00 90.12 873 GLU A N 1
ATOM 7308 C CA . GLU A 1 873 ? -31.655 8.504 17.452 1.00 90.12 873 GLU A CA 1
ATOM 7309 C C . GLU A 1 873 ? -32.078 8.453 15.983 1.00 90.12 873 GLU A C 1
ATOM 7311 O O . GLU A 1 873 ? -31.241 8.219 15.119 1.00 90.12 873 GLU A O 1
ATOM 7316 N N . LEU A 1 874 ? -33.333 8.781 15.653 1.00 92.06 874 LEU A N 1
ATOM 7317 C CA . LEU A 1 874 ? -33.792 8.805 14.260 1.00 92.06 874 LEU A CA 1
ATOM 7318 C C . LEU A 1 874 ? -32.990 9.791 13.390 1.00 92.06 874 LEU A C 1
ATOM 7320 O O . LEU A 1 874 ? -32.747 9.542 12.208 1.00 92.06 874 LEU A O 1
ATOM 7324 N N . THR A 1 875 ? -32.594 10.932 13.954 1.00 90.81 875 THR A N 1
ATOM 7325 C CA . THR A 1 875 ? -31.816 11.948 13.230 1.00 90.81 875 THR A CA 1
ATOM 7326 C C . THR A 1 875 ? -30.389 11.469 12.959 1.00 90.81 875 THR A C 1
ATOM 7328 O O . THR A 1 875 ? -29.862 11.691 11.867 1.00 90.81 875 THR A O 1
ATOM 7331 N N . GLU A 1 876 ? -29.766 10.812 13.935 1.00 86.12 876 GLU A N 1
ATOM 7332 C CA . GLU A 1 876 ? -28.437 10.209 13.802 1.00 86.12 876 GLU A CA 1
ATOM 7333 C C . GLU A 1 876 ? -28.471 9.015 12.846 1.00 86.12 876 GLU A C 1
ATOM 7335 O O . GLU A 1 876 ? -27.644 8.942 11.939 1.00 86.12 876 GLU A O 1
ATOM 7340 N N . LEU A 1 877 ? -29.497 8.169 12.946 1.00 90.00 877 LEU A N 1
ATOM 7341 C CA . LEU A 1 877 ? -29.747 7.030 12.068 1.00 90.00 877 LEU A CA 1
ATOM 7342 C C . LEU A 1 877 ? -29.824 7.449 10.594 1.00 90.00 877 LEU A C 1
ATOM 7344 O O . LEU A 1 877 ? -29.103 6.903 9.762 1.00 90.00 877 LEU A O 1
ATOM 7348 N N . LYS A 1 878 ? -30.615 8.486 10.268 1.00 91.12 878 LYS A N 1
ATOM 7349 C CA . LYS A 1 878 ? -30.703 9.036 8.899 1.00 91.12 878 LYS A CA 1
ATOM 7350 C C . LYS A 1 878 ? -29.342 9.486 8.361 1.00 91.12 878 LYS A C 1
ATOM 7352 O O . LYS A 1 878 ? -29.031 9.249 7.195 1.00 91.12 878 LYS A O 1
ATOM 7357 N N . LYS A 1 879 ? -28.527 10.145 9.194 1.00 88.88 879 LYS A N 1
ATOM 7358 C CA . LYS A 1 879 ? -27.185 10.610 8.803 1.00 88.88 879 LYS A CA 1
ATOM 7359 C C . LYS A 1 879 ? -26.224 9.442 8.595 1.00 88.88 879 LYS A C 1
ATOM 7361 O O . LYS A 1 879 ? -25.479 9.446 7.617 1.00 88.88 879 LYS A O 1
ATOM 7366 N N . SER A 1 880 ? -26.247 8.464 9.496 1.00 86.12 880 SER A N 1
ATOM 7367 C CA . SER A 1 880 ? -25.362 7.303 9.450 1.00 86.12 880 SER A CA 1
ATOM 7368 C C . SER A 1 880 ? -25.657 6.414 8.247 1.00 86.12 880 SER A C 1
ATOM 7370 O O . SER A 1 880 ? -24.724 6.089 7.519 1.00 86.12 880 SER A O 1
ATOM 7372 N N . ILE A 1 881 ? -26.932 6.114 7.963 1.00 91.19 881 ILE A N 1
ATOM 7373 C CA . ILE A 1 881 ? -27.330 5.358 6.764 1.00 91.19 881 ILE A CA 1
ATOM 7374 C C . ILE A 1 881 ? -26.862 6.078 5.504 1.00 91.19 881 ILE A C 1
ATOM 7376 O O . ILE A 1 881 ? -26.165 5.476 4.693 1.00 91.19 881 ILE A O 1
ATOM 7380 N N . LYS A 1 882 ? -27.166 7.377 5.366 1.00 91.44 882 LYS A N 1
ATOM 7381 C CA . LYS A 1 882 ? -26.738 8.165 4.202 1.00 91.44 882 LYS A CA 1
ATOM 7382 C C . LYS A 1 882 ? -25.222 8.087 3.991 1.00 91.44 882 LYS A C 1
ATOM 7384 O O . LYS A 1 882 ? -24.772 7.833 2.878 1.00 91.44 882 LYS A O 1
ATOM 7389 N N . ASN A 1 883 ? -24.435 8.278 5.051 1.00 87.25 883 ASN A N 1
ATOM 7390 C CA . ASN A 1 883 ? -22.978 8.222 4.944 1.00 87.25 883 ASN A CA 1
ATOM 7391 C C . ASN A 1 883 ? -22.480 6.819 4.562 1.00 87.25 883 ASN A C 1
ATOM 7393 O O . ASN A 1 883 ? -21.596 6.705 3.715 1.00 87.25 883 ASN A O 1
ATOM 7397 N N . THR A 1 884 ? -23.058 5.767 5.150 1.00 89.88 884 THR A N 1
ATOM 7398 C CA . THR A 1 884 ? -22.731 4.379 4.803 1.00 89.88 884 THR A CA 1
ATOM 7399 C C . THR A 1 884 ? -23.048 4.096 3.339 1.00 89.88 884 THR A C 1
ATOM 7401 O O . THR A 1 884 ? -22.166 3.627 2.632 1.00 89.88 884 THR A O 1
ATOM 7404 N N . VAL A 1 885 ? -24.241 4.450 2.850 1.00 92.81 885 VAL A N 1
ATOM 7405 C CA . VAL A 1 885 ? -24.648 4.270 1.442 1.00 92.81 885 VAL A CA 1
ATOM 7406 C C . VAL A 1 885 ? -23.669 4.957 0.493 1.00 92.81 885 VAL A C 1
ATOM 7408 O O . VAL A 1 885 ? -23.158 4.323 -0.424 1.00 92.81 885 VAL A O 1
ATOM 7411 N N . GLU A 1 886 ? -23.330 6.223 0.744 1.00 91.69 886 GLU A N 1
ATOM 7412 C CA . GLU A 1 886 ? -22.351 6.948 -0.071 1.00 91.69 886 GLU A CA 1
ATOM 7413 C C . GLU A 1 886 ? -20.962 6.280 -0.060 1.00 91.69 886 GLU A C 1
ATOM 7415 O O . GLU A 1 886 ? -20.281 6.268 -1.083 1.00 91.69 886 GLU A O 1
ATOM 7420 N N . ASN A 1 887 ? -20.522 5.724 1.077 1.00 90.44 887 ASN A N 1
ATOM 7421 C CA . ASN A 1 887 ? -19.254 4.990 1.151 1.00 90.44 887 ASN A CA 1
ATOM 7422 C C . ASN A 1 887 ? -19.314 3.685 0.340 1.00 90.44 887 ASN A C 1
ATOM 7424 O O . ASN A 1 887 ? -18.357 3.368 -0.366 1.00 90.44 887 ASN A O 1
ATOM 7428 N N . GLN A 1 888 ? -20.429 2.949 0.405 1.00 93.31 888 GLN A N 1
ATOM 7429 C CA . GLN A 1 888 ? -20.593 1.711 -0.365 1.00 93.31 888 GLN A CA 1
ATOM 7430 C C . GLN A 1 888 ? -20.682 1.970 -1.865 1.00 93.31 888 GLN A C 1
ATOM 7432 O O . GLN A 1 888 ? -20.106 1.214 -2.638 1.00 93.31 888 GLN A O 1
ATOM 7437 N N . ILE A 1 889 ? -21.299 3.076 -2.286 1.00 93.81 889 ILE A N 1
ATOM 7438 C CA . ILE A 1 889 ? -21.300 3.511 -3.690 1.00 93.81 889 ILE A CA 1
ATOM 7439 C C . ILE A 1 889 ? -19.864 3.680 -4.207 1.00 93.81 889 ILE A C 1
ATOM 7441 O O . ILE A 1 889 ? -19.533 3.146 -5.264 1.00 93.81 889 ILE A O 1
ATOM 7445 N N . ILE A 1 890 ? -18.990 4.367 -3.459 1.00 91.25 890 ILE A N 1
ATOM 7446 C CA . ILE A 1 890 ? -17.578 4.560 -3.847 1.00 91.25 890 ILE A CA 1
ATOM 7447 C C . ILE A 1 890 ? -16.867 3.209 -4.018 1.00 91.25 890 ILE A C 1
ATOM 7449 O O . ILE A 1 890 ? -16.120 3.007 -4.974 1.00 91.25 890 ILE A O 1
ATOM 7453 N N . ARG A 1 891 ? -17.121 2.255 -3.119 1.00 90.94 891 ARG A N 1
ATOM 7454 C CA . ARG A 1 891 ? -16.489 0.930 -3.174 1.00 90.94 891 ARG A CA 1
ATOM 7455 C C . ARG A 1 891 ? -17.012 0.055 -4.286 1.00 90.94 891 ARG A C 1
ATOM 7457 O O . ARG A 1 891 ? -16.215 -0.586 -4.953 1.00 90.94 891 ARG A O 1
ATOM 7464 N N . LEU A 1 892 ? -18.323 0.023 -4.491 1.00 95.19 892 LEU A N 1
ATOM 7465 C CA . LEU A 1 892 ? -18.926 -0.776 -5.550 1.00 95.19 892 LEU A CA 1
ATOM 7466 C C . LEU A 1 892 ? -18.501 -0.261 -6.926 1.00 95.19 892 LEU A C 1
ATOM 7468 O O . LEU A 1 892 ? -18.260 -1.071 -7.813 1.00 95.19 892 LEU A O 1
ATOM 7472 N N . LYS A 1 893 ? -18.270 1.052 -7.081 1.00 93.62 893 LYS A N 1
ATOM 7473 C CA . LYS A 1 893 ? -17.574 1.587 -8.263 1.00 93.62 893 LYS A CA 1
ATOM 7474 C C . LYS A 1 893 ? -16.169 0.998 -8.409 1.00 93.62 893 LYS A C 1
ATOM 7476 O O . LYS A 1 893 ? -15.826 0.526 -9.482 1.00 93.62 893 LYS A O 1
ATOM 7481 N N . LYS A 1 894 ? -15.374 0.940 -7.336 1.00 92.31 894 LYS A N 1
ATOM 7482 C CA . LYS A 1 894 ? -14.041 0.313 -7.374 1.00 92.31 894 LYS A CA 1
ATOM 7483 C C . LYS A 1 894 ? -14.094 -1.190 -7.693 1.00 92.31 894 LYS A C 1
ATOM 7485 O O . LYS A 1 894 ? -13.278 -1.674 -8.465 1.00 92.31 894 LYS A O 1
ATOM 7490 N N . VAL A 1 895 ? -15.074 -1.915 -7.156 1.00 95.12 895 VAL A N 1
ATOM 7491 C CA . VAL A 1 895 ? -15.322 -3.336 -7.465 1.00 95.12 895 VAL A CA 1
ATOM 7492 C C . VAL A 1 895 ? -15.690 -3.515 -8.936 1.00 95.12 895 VAL A C 1
ATOM 7494 O O . VAL A 1 895 ? -15.233 -4.462 -9.573 1.00 95.12 895 VAL A O 1
ATOM 7497 N N . LEU A 1 896 ? -16.486 -2.602 -9.497 1.00 95.25 896 LEU A N 1
ATOM 7498 C CA . LEU A 1 896 ? -16.815 -2.613 -10.917 1.00 95.25 896 LEU A CA 1
ATOM 7499 C C . LEU A 1 896 ? -15.552 -2.479 -11.783 1.00 95.25 896 LEU A C 1
ATOM 7501 O O . LEU A 1 896 ? -15.450 -3.189 -12.776 1.00 95.25 896 LEU A O 1
ATOM 7505 N N . LEU A 1 897 ? -14.567 -1.678 -11.350 1.00 93.88 897 LEU A N 1
ATOM 7506 C CA . LEU A 1 897 ? -13.262 -1.522 -12.010 1.00 93.88 897 LEU A CA 1
ATOM 7507 C C . LEU A 1 897 ? -12.349 -2.749 -11.859 1.00 93.88 897 LEU A C 1
ATOM 7509 O O . LEU A 1 897 ? -11.762 -3.211 -12.832 1.00 93.88 897 LEU A O 1
ATOM 7513 N N . ASN A 1 898 ? -12.173 -3.260 -10.637 1.00 93.06 898 ASN A N 1
ATOM 7514 C CA . ASN A 1 898 ? -11.123 -4.244 -10.337 1.00 93.06 898 ASN A CA 1
ATOM 7515 C C . ASN A 1 898 ? -11.608 -5.697 -10.246 1.00 93.06 898 ASN A C 1
ATOM 7517 O O . ASN A 1 898 ? -10.795 -6.617 -10.232 1.00 93.06 898 ASN A O 1
ATOM 7521 N N . GLY A 1 899 ? -12.921 -5.918 -10.190 1.00 93.81 899 GLY A N 1
ATOM 7522 C CA . GLY A 1 899 ? -13.519 -7.247 -10.154 1.00 93.81 899 GLY A CA 1
ATOM 7523 C C . GLY A 1 899 ? -13.277 -8.018 -8.861 1.00 93.81 899 GLY A C 1
ATOM 7524 O O . GLY A 1 899 ? -13.254 -9.245 -8.905 1.00 93.81 899 GLY A O 1
ATOM 7525 N N . ARG A 1 900 ? -13.106 -7.347 -7.710 1.00 94.25 900 ARG A N 1
ATOM 7526 C CA . ARG A 1 900 ? -13.038 -8.012 -6.393 1.00 94.25 900 ARG A CA 1
ATOM 7527 C C . ARG A 1 900 ? -14.196 -9.003 -6.236 1.00 94.25 900 ARG A C 1
ATOM 7529 O O . ARG A 1 900 ? -15.352 -8.640 -6.446 1.00 94.25 900 ARG A O 1
ATOM 7536 N N . LYS A 1 901 ? -13.879 -10.240 -5.842 1.00 94.00 901 LYS A N 1
ATOM 7537 C CA . LYS A 1 901 ? -14.845 -11.340 -5.721 1.00 94.00 901 LYS A CA 1
ATOM 7538 C C . LYS A 1 901 ? -15.154 -11.699 -4.274 1.00 94.00 901 LYS A C 1
ATOM 7540 O O . LYS A 1 901 ? -14.275 -11.687 -3.411 1.00 94.00 901 LYS A O 1
ATOM 7545 N N . TRP A 1 902 ? -16.391 -12.119 -4.049 1.00 95.06 902 TRP A N 1
ATOM 7546 C CA . TRP A 1 902 ? -16.869 -12.744 -2.823 1.00 95.06 902 TRP A CA 1
ATOM 7547 C C . TRP A 1 902 ? -17.128 -14.230 -3.052 1.00 95.06 902 TRP A C 1
ATOM 7549 O O . TRP A 1 902 ? -17.388 -14.670 -4.173 1.00 95.06 902 TRP A O 1
ATOM 7559 N N . SER A 1 903 ? -17.058 -15.013 -1.977 1.00 92.75 903 SER A N 1
ATOM 7560 C CA . SER A 1 903 ? -17.637 -16.356 -1.978 1.00 92.75 903 SER A CA 1
ATOM 7561 C C . SER A 1 903 ? -19.147 -16.286 -1.842 1.00 92.75 903 SER A C 1
ATOM 7563 O O . SER A 1 903 ? -19.670 -15.260 -1.414 1.00 92.75 903 SER A O 1
ATOM 7565 N N . TYR A 1 904 ? -19.856 -17.377 -2.128 1.00 93.38 904 TYR A N 1
ATOM 7566 C CA . TYR A 1 904 ? -21.303 -17.432 -1.907 1.00 93.38 904 TYR A CA 1
ATOM 7567 C C . TYR A 1 904 ? -21.680 -17.073 -0.461 1.00 93.38 904 TYR A C 1
ATOM 7569 O O . TYR A 1 904 ? -22.547 -16.231 -0.229 1.00 93.38 904 TYR A O 1
ATOM 7577 N N . LYS A 1 905 ? -20.968 -17.641 0.524 1.00 92.38 905 LYS A N 1
ATOM 7578 C CA . LYS A 1 905 ? -21.174 -17.315 1.944 1.00 92.38 905 LYS A CA 1
ATOM 7579 C C . LYS A 1 905 ? -20.908 -15.837 2.238 1.00 92.38 905 LYS A C 1
ATOM 7581 O O . LYS A 1 905 ? -21.705 -15.214 2.929 1.00 92.38 905 LYS A O 1
ATOM 7586 N N . GLY A 1 906 ? -19.816 -15.284 1.704 1.00 92.69 906 GLY A N 1
ATOM 7587 C CA . GLY A 1 906 ? -19.475 -13.872 1.889 1.00 92.69 906 GLY A CA 1
ATOM 7588 C C . GLY A 1 906 ? -20.488 -12.938 1.229 1.00 92.69 906 GLY A C 1
ATOM 7589 O O . GLY A 1 906 ? -20.911 -11.967 1.841 1.00 92.69 906 GLY A O 1
ATOM 7590 N N . PHE A 1 907 ? -20.938 -13.262 0.017 1.00 95.00 907 PHE A N 1
ATOM 7591 C CA . PHE A 1 907 ? -21.987 -12.524 -0.677 1.00 95.00 907 PHE A CA 1
ATOM 7592 C C . PHE A 1 907 ? -23.285 -12.531 0.132 1.00 95.00 907 PHE A C 1
ATOM 7594 O O . PHE A 1 907 ? -23.892 -11.483 0.323 1.00 95.00 907 PHE A O 1
ATOM 7601 N N . LYS A 1 908 ? -23.678 -13.689 0.675 1.00 93.56 908 LYS A N 1
ATOM 7602 C CA . LYS A 1 908 ? -24.874 -13.792 1.509 1.00 93.56 908 LYS A CA 1
ATOM 7603 C C . LYS A 1 908 ? -24.755 -12.960 2.791 1.00 93.56 908 LYS A C 1
ATOM 7605 O O . LYS A 1 908 ? -25.611 -12.125 3.046 1.00 93.56 908 LYS A O 1
ATOM 7610 N N . GLU A 1 909 ? -23.669 -13.123 3.541 1.00 92.19 909 GLU A N 1
ATOM 7611 C CA . GLU A 1 909 ? -23.436 -12.393 4.796 1.00 92.19 909 GLU A CA 1
ATOM 7612 C C . GLU A 1 909 ? -23.420 -10.870 4.585 1.00 92.19 909 GLU A C 1
ATOM 7614 O O . GLU A 1 909 ? -24.007 -10.118 5.363 1.00 92.19 909 GLU A O 1
ATOM 7619 N N . VAL A 1 910 ? -22.757 -10.411 3.519 1.00 93.00 910 VAL A N 1
ATOM 7620 C CA . VAL A 1 910 ? -22.539 -8.983 3.266 1.00 93.00 910 VAL A CA 1
ATOM 7621 C C . VAL A 1 910 ? -23.729 -8.348 2.573 1.00 93.00 910 VAL A C 1
ATOM 7623 O O . VAL A 1 910 ? -24.171 -7.291 3.007 1.00 93.00 910 VAL A O 1
ATOM 7626 N N . PHE A 1 911 ? -24.229 -8.959 1.499 1.00 95.06 911 PHE A N 1
ATOM 7627 C CA . PHE A 1 911 ? -25.233 -8.365 0.625 1.00 95.06 911 PHE A CA 1
ATOM 7628 C C . PHE A 1 911 ? -26.639 -8.873 0.889 1.00 95.06 911 PHE A C 1
ATOM 7630 O O . PHE A 1 911 ? -27.557 -8.087 0.762 1.00 95.06 911 PHE A O 1
ATOM 7637 N N . VAL A 1 912 ? -26.850 -10.128 1.279 1.00 94.12 912 VAL A N 1
ATOM 7638 C CA . VAL A 1 912 ? -28.213 -10.654 1.468 1.00 94.12 912 VAL A CA 1
ATOM 7639 C C . VAL A 1 912 ? -28.718 -10.407 2.888 1.00 94.12 912 VAL A C 1
ATOM 7641 O O . VAL A 1 912 ? -29.806 -9.868 3.065 1.00 94.12 912 VAL A O 1
ATOM 7644 N N . ASP A 1 913 ? -27.933 -10.758 3.903 1.00 92.88 913 ASP A N 1
ATOM 7645 C CA . ASP A 1 913 ? -28.385 -10.772 5.297 1.00 92.88 913 ASP A CA 1
ATOM 7646 C C . ASP A 1 913 ? -28.394 -9.367 5.935 1.00 92.88 913 ASP A C 1
ATOM 7648 O O . ASP A 1 913 ? -29.121 -9.117 6.900 1.00 92.88 913 ASP A O 1
ATOM 7652 N N . ASN A 1 914 ? -27.604 -8.425 5.404 1.00 93.38 914 ASN A N 1
ATOM 7653 C CA . ASN A 1 914 ? -27.590 -7.044 5.881 1.00 93.38 914 ASN A CA 1
ATOM 7654 C C . ASN A 1 914 ? -28.706 -6.220 5.202 1.00 93.38 914 ASN A C 1
ATOM 7656 O O . ASN A 1 914 ? -28.674 -6.057 3.982 1.00 93.38 914 ASN A O 1
ATOM 7660 N N . PRO A 1 915 ? -29.635 -5.605 5.960 1.00 93.06 915 PRO A N 1
ATOM 7661 C CA . PRO A 1 915 ? -30.818 -4.947 5.395 1.00 93.06 915 PRO A CA 1
ATOM 7662 C C . PRO A 1 915 ? -30.492 -3.751 4.494 1.00 93.06 915 PRO A C 1
ATOM 7664 O O . PRO A 1 915 ? -31.246 -3.444 3.575 1.00 93.06 915 PRO A O 1
ATOM 7667 N N . LEU A 1 916 ? -29.366 -3.072 4.730 1.00 93.38 916 LEU A N 1
ATOM 7668 C CA . LEU A 1 916 ? -28.942 -1.955 3.893 1.00 93.38 916 LEU A CA 1
ATOM 7669 C C . LEU A 1 916 ? -28.262 -2.441 2.609 1.00 93.38 916 LEU A C 1
ATOM 7671 O O . LEU A 1 916 ? -28.501 -1.896 1.532 1.00 93.38 916 LEU A O 1
ATOM 7675 N N . MET A 1 917 ? -27.412 -3.463 2.719 1.00 95.00 917 MET A N 1
ATOM 7676 C CA . MET A 1 917 ? -26.693 -4.025 1.574 1.00 95.00 917 MET A CA 1
ATOM 7677 C C . MET A 1 917 ? -27.592 -4.864 0.662 1.00 95.00 917 MET A C 1
ATOM 7679 O O . MET A 1 917 ? -27.327 -4.938 -0.537 1.00 95.00 917 MET A O 1
ATOM 7683 N N . ASN A 1 918 ? -28.691 -5.399 1.196 1.00 95.31 918 ASN A N 1
ATOM 7684 C CA . ASN A 1 918 ? -29.715 -6.128 0.447 1.00 95.31 918 ASN A CA 1
ATOM 7685 C C . ASN A 1 918 ? -30.289 -5.301 -0.700 1.00 95.31 918 ASN A C 1
ATOM 7687 O O . ASN A 1 918 ? -30.401 -5.787 -1.822 1.00 95.31 918 ASN A O 1
ATOM 7691 N N . ILE A 1 919 ? -30.500 -4.006 -0.471 1.00 95.25 919 ILE A N 1
ATOM 7692 C CA . ILE A 1 919 ? -30.954 -3.080 -1.512 1.00 95.25 919 ILE A CA 1
ATOM 7693 C C . ILE A 1 919 ? -29.918 -2.977 -2.648 1.00 95.25 919 ILE A C 1
ATOM 7695 O O . ILE A 1 919 ? -30.291 -2.923 -3.817 1.00 95.25 919 ILE A O 1
ATOM 7699 N N . PHE A 1 920 ? -28.612 -2.995 -2.352 1.00 96.81 920 PHE A N 1
ATOM 7700 C CA . PHE A 1 920 ? -27.583 -3.044 -3.402 1.00 96.81 920 PHE A CA 1
ATOM 7701 C C . PHE A 1 920 ? -27.589 -4.384 -4.143 1.00 96.81 920 PHE A C 1
ATOM 7703 O O . PHE A 1 920 ? -27.452 -4.388 -5.364 1.00 96.81 920 PHE A O 1
ATOM 7710 N N . ALA A 1 921 ? -27.774 -5.498 -3.427 1.00 96.00 921 ALA A N 1
ATOM 7711 C CA . ALA A 1 921 ? -27.881 -6.829 -4.022 1.00 96.00 921 ALA A CA 1
ATOM 7712 C C . ALA A 1 921 ? -29.002 -6.878 -5.070 1.00 96.00 921 ALA A C 1
ATOM 7714 O O . ALA A 1 921 ? -28.784 -7.379 -6.171 1.00 96.00 921 ALA A O 1
ATOM 7715 N N . GLN A 1 922 ? -30.160 -6.296 -4.737 1.00 95.25 922 GLN A N 1
ATOM 7716 C CA . GLN A 1 922 ? -31.349 -6.283 -5.588 1.00 95.25 922 GLN A CA 1
ATOM 7717 C C . GLN A 1 922 ? -31.237 -5.376 -6.817 1.00 95.25 922 GLN A C 1
ATOM 7719 O O . GLN A 1 922 ? -31.818 -5.653 -7.868 1.00 95.25 922 GLN A O 1
ATOM 7724 N N . LYS A 1 923 ? -30.513 -4.260 -6.681 1.00 96.19 923 LYS A N 1
ATOM 7725 C CA . LYS A 1 923 ? -30.445 -3.206 -7.703 1.00 96.19 923 LYS A CA 1
ATOM 7726 C C . LYS A 1 923 ? -29.279 -3.335 -8.681 1.00 96.19 923 LYS A C 1
ATOM 7728 O O . LYS A 1 923 ? -29.173 -2.541 -9.618 1.00 96.19 923 LYS A O 1
ATOM 7733 N N . LEU A 1 924 ? -28.374 -4.276 -8.445 1.00 97.88 924 LEU A N 1
ATOM 7734 C CA . LEU A 1 924 ? -27.174 -4.485 -9.249 1.00 97.88 924 LEU A CA 1
ATOM 7735 C C . LEU A 1 924 ? -27.185 -5.868 -9.891 1.00 97.88 924 LEU A C 1
ATOM 7737 O O . LEU A 1 924 ? -27.827 -6.793 -9.396 1.00 97.88 924 LEU A O 1
ATOM 7741 N N . ILE A 1 925 ? -26.459 -5.988 -11.001 1.00 98.06 925 ILE A N 1
ATOM 7742 C CA . ILE A 1 925 ? -26.290 -7.251 -11.719 1.00 98.06 925 ILE A CA 1
ATOM 7743 C C . ILE A 1 925 ? -24.965 -7.888 -11.304 1.00 98.06 925 ILE A C 1
ATOM 7745 O O . ILE A 1 925 ? -23.906 -7.255 -11.310 1.00 98.06 925 ILE A O 1
ATOM 7749 N N . TRP A 1 926 ? -25.011 -9.160 -10.953 1.00 98.19 926 TRP A N 1
ATOM 7750 C CA . TRP A 1 926 ? -23.887 -9.922 -10.432 1.00 98.19 926 TRP A CA 1
ATOM 7751 C C . TRP A 1 926 ? -23.500 -11.022 -11.407 1.00 98.19 926 TRP A C 1
ATOM 7753 O O . TRP A 1 926 ? -24.299 -11.451 -12.231 1.00 98.19 926 TRP A O 1
ATOM 7763 N N . GLY A 1 927 ? -22.246 -11.445 -11.350 1.00 97.00 927 GLY A N 1
ATOM 7764 C CA . GLY A 1 927 ? -21.696 -12.484 -12.204 1.00 97.00 927 GLY A CA 1
ATOM 7765 C C . GLY A 1 927 ? -21.016 -13.555 -11.380 1.00 97.00 927 GLY A C 1
ATOM 7766 O O . GLY A 1 927 ? -20.413 -13.258 -10.345 1.00 97.00 927 GLY A O 1
ATOM 7767 N N . ILE A 1 928 ? -21.095 -14.786 -11.866 1.00 96.00 928 ILE A N 1
ATOM 7768 C CA . ILE A 1 928 ? -20.406 -15.949 -11.314 1.00 96.00 928 ILE A CA 1
ATOM 7769 C C . ILE A 1 928 ? -19.310 -16.339 -12.291 1.00 96.00 928 ILE A C 1
ATOM 7771 O O . ILE A 1 928 ? -19.562 -16.445 -13.487 1.00 96.00 928 ILE A O 1
ATOM 7775 N N . TYR A 1 929 ? -18.104 -16.562 -11.785 1.00 94.12 929 TYR A N 1
ATOM 7776 C CA . TYR A 1 929 ? -16.922 -16.784 -12.612 1.00 94.12 929 TYR A CA 1
ATOM 7777 C C . TYR A 1 929 ? -16.258 -18.127 -12.321 1.00 94.12 929 TYR A C 1
ATOM 7779 O O . TYR A 1 929 ? -16.329 -18.642 -11.204 1.00 94.12 929 TYR A O 1
ATOM 7787 N N . ASP A 1 930 ? -15.574 -18.681 -13.315 1.00 90.12 930 ASP A N 1
ATOM 7788 C CA . ASP A 1 930 ? -14.706 -19.840 -13.118 1.00 90.12 930 ASP A CA 1
ATOM 7789 C C . ASP A 1 930 ? -13.318 -19.438 -12.577 1.00 90.12 930 ASP A C 1
ATOM 7791 O O . ASP A 1 930 ? -13.022 -18.257 -12.344 1.00 90.12 930 ASP A O 1
ATOM 7795 N N . ASP A 1 931 ? -12.457 -20.438 -12.369 1.00 86.56 931 ASP A N 1
ATOM 7796 C CA . ASP A 1 931 ? -11.091 -20.252 -11.862 1.00 86.56 931 ASP A CA 1
ATOM 7797 C C . ASP A 1 931 ? -10.189 -19.487 -12.857 1.00 86.56 931 ASP A C 1
ATOM 7799 O O . ASP A 1 931 ? -9.185 -18.905 -12.454 1.00 86.56 931 ASP A O 1
ATOM 7803 N N . ASN A 1 932 ? -10.574 -19.423 -14.139 1.00 85.81 9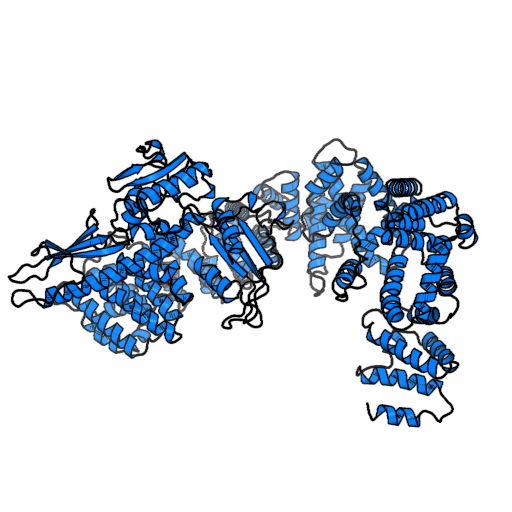32 ASN A N 1
ATOM 7804 C CA . ASN A 1 932 ? -9.884 -18.675 -15.195 1.00 85.81 932 ASN A CA 1
ATOM 7805 C C . ASN A 1 932 ? -10.444 -17.250 -15.371 1.00 85.81 932 ASN A C 1
ATOM 7807 O O . ASN A 1 932 ? -10.133 -16.580 -16.356 1.00 85.81 932 ASN A O 1
ATOM 7811 N N . ASN A 1 933 ? -11.272 -16.774 -14.433 1.00 87.50 933 ASN A N 1
ATOM 7812 C CA . ASN A 1 933 ? -11.971 -15.488 -14.497 1.00 87.50 933 ASN A CA 1
ATOM 7813 C C . ASN A 1 933 ? -12.927 -15.333 -15.694 1.00 87.50 933 ASN A C 1
ATOM 7815 O O . ASN A 1 933 ? -13.258 -14.206 -16.061 1.00 87.50 933 ASN A O 1
ATOM 7819 N N . LYS A 1 934 ? -13.429 -16.425 -16.274 1.00 90.25 934 LYS A N 1
ATOM 7820 C CA . LYS A 1 934 ? -14.459 -16.368 -17.313 1.00 90.25 934 LYS A CA 1
ATOM 7821 C C . LYS A 1 934 ? -15.851 -16.324 -16.686 1.00 90.25 934 LYS A C 1
ATOM 7823 O O . LYS A 1 934 ? -16.121 -17.047 -15.727 1.00 90.25 934 LYS A O 1
ATOM 7828 N N . LEU A 1 935 ? -16.729 -15.480 -17.228 1.00 94.88 935 LEU A N 1
ATOM 7829 C CA . LEU A 1 935 ? -18.130 -15.402 -16.816 1.00 94.88 935 LEU A CA 1
ATOM 7830 C C . LEU A 1 935 ? -18.849 -16.727 -17.133 1.00 94.88 935 LEU A C 1
ATOM 7832 O O . LEU A 1 935 ? -18.835 -17.183 -18.275 1.00 94.88 935 LEU A O 1
ATOM 7836 N N . ILE A 1 936 ? -19.452 -17.336 -16.111 1.00 94.12 936 ILE A N 1
ATOM 7837 C CA . ILE A 1 936 ? -20.295 -18.536 -16.207 1.00 94.12 936 ILE A CA 1
ATOM 7838 C C . ILE A 1 936 ? -21.749 -18.125 -16.430 1.00 94.12 936 ILE A C 1
ATOM 7840 O O . ILE A 1 936 ? -22.393 -18.635 -17.338 1.00 94.12 936 ILE A O 1
ATOM 7844 N N . GLU A 1 937 ? -22.258 -17.232 -15.579 1.00 95.12 937 GLU A N 1
ATOM 7845 C CA . GLU A 1 937 ? -23.639 -16.749 -15.612 1.00 95.12 937 GLU A CA 1
ATOM 7846 C C . GLU A 1 937 ? -23.736 -15.373 -14.940 1.00 95.12 937 GLU A C 1
ATOM 7848 O O . GLU A 1 937 ? -22.987 -15.071 -14.004 1.00 95.12 937 GLU A O 1
ATOM 7853 N N . SER A 1 938 ? -24.677 -14.556 -15.407 1.00 97.12 938 SER A N 1
ATOM 7854 C CA . SER A 1 938 ? -25.087 -13.293 -14.795 1.00 97.12 938 SER A CA 1
ATOM 7855 C C . SER A 1 938 ? -26.447 -13.435 -14.105 1.00 97.12 938 SER A C 1
ATOM 7857 O O . SER A 1 938 ? -27.334 -14.126 -14.602 1.00 97.12 938 SER A O 1
ATOM 7859 N N . PHE A 1 939 ? -26.633 -12.774 -12.965 1.00 97.25 939 PHE A N 1
ATOM 7860 C CA . PHE A 1 939 ? -27.866 -12.850 -12.187 1.00 97.25 939 PHE A CA 1
ATOM 7861 C C . PHE A 1 939 ? -28.202 -11.538 -11.469 1.00 97.25 939 PHE A C 1
ATOM 7863 O O . PHE A 1 939 ? -27.340 -10.694 -11.219 1.00 97.25 939 PHE A O 1
ATOM 7870 N N . ARG A 1 940 ? -29.464 -11.405 -11.064 1.00 96.50 940 ARG A N 1
ATOM 7871 C CA . ARG A 1 940 ? -29.977 -10.375 -10.156 1.00 96.50 940 ARG A CA 1
ATOM 7872 C C . ARG A 1 940 ? -30.587 -11.048 -8.931 1.00 96.50 940 ARG A C 1
ATOM 7874 O O . ARG A 1 940 ? -31.271 -12.056 -9.063 1.00 96.50 940 ARG A O 1
ATOM 7881 N N . TYR A 1 941 ? -30.339 -10.508 -7.743 1.00 96.00 941 TYR A N 1
ATOM 7882 C CA . TYR A 1 941 ? -31.026 -10.953 -6.528 1.00 96.00 941 TYR A CA 1
ATOM 7883 C C . TYR A 1 941 ? -32.404 -10.276 -6.442 1.00 96.00 941 TYR A C 1
ATOM 7885 O O . TYR A 1 941 ? -32.520 -9.089 -6.737 1.00 96.00 941 TYR A O 1
ATOM 7893 N N . THR A 1 942 ? -33.457 -10.997 -6.081 1.00 92.88 942 THR A N 1
ATOM 7894 C CA . THR A 1 942 ? -34.840 -10.484 -6.078 1.00 92.88 942 THR A CA 1
ATOM 7895 C C . THR A 1 942 ? -35.394 -10.329 -4.658 1.00 92.88 942 THR A C 1
ATOM 7897 O O . THR A 1 942 ? -34.801 -10.782 -3.679 1.00 92.88 942 THR A O 1
ATOM 7900 N N . GLU A 1 943 ? -36.534 -9.641 -4.518 1.00 87.25 943 GLU A N 1
ATOM 7901 C CA . GLU A 1 943 ? -37.154 -9.352 -3.211 1.00 87.25 943 GLU A CA 1
ATOM 7902 C C . GLU A 1 943 ? -37.642 -10.611 -2.469 1.00 87.25 943 GLU A C 1
ATOM 7904 O O . GLU A 1 943 ? -37.668 -10.631 -1.238 1.00 87.25 943 GLU A O 1
ATOM 7909 N N . ASP A 1 944 ? -38.002 -11.672 -3.195 1.00 89.69 944 ASP A N 1
ATOM 7910 C CA . ASP A 1 944 ? -38.386 -12.982 -2.649 1.00 89.69 944 ASP A CA 1
ATOM 7911 C C . ASP A 1 944 ? -37.182 -13.862 -2.273 1.00 89.69 944 ASP A C 1
ATOM 7913 O O . ASP A 1 944 ? -37.347 -14.929 -1.678 1.00 89.69 944 ASP A O 1
ATOM 7917 N N . GLY A 1 945 ? -35.967 -13.384 -2.548 1.00 90.25 945 GLY A N 1
ATOM 7918 C CA . GLY A 1 945 ? -34.715 -14.022 -2.169 1.00 90.25 945 GLY A CA 1
ATOM 7919 C C . GLY A 1 945 ? -34.170 -15.032 -3.172 1.00 90.25 945 GLY A C 1
ATOM 7920 O O . GLY A 1 945 ? -33.186 -15.707 -2.852 1.00 90.25 945 GLY A O 1
ATOM 7921 N N . SER A 1 946 ? -34.770 -15.134 -4.361 1.00 93.38 946 SER A N 1
ATOM 7922 C CA . SER A 1 946 ? -34.213 -15.918 -5.460 1.00 93.38 946 SER A CA 1
ATOM 7923 C C . SER A 1 946 ? -33.099 -15.155 -6.190 1.00 93.38 946 SER A C 1
ATOM 7925 O O . SER A 1 946 ? -32.837 -13.965 -5.977 1.00 93.38 946 SER A O 1
ATOM 7927 N N . PHE A 1 947 ? -32.376 -15.883 -7.034 1.00 95.19 947 PHE A N 1
ATOM 7928 C CA . PHE A 1 947 ? -31.389 -15.325 -7.949 1.00 95.19 947 PHE A CA 1
ATOM 7929 C C . PHE A 1 947 ? -31.924 -15.543 -9.352 1.00 95.19 947 PHE A C 1
ATOM 7931 O O . PHE A 1 947 ? -32.072 -16.689 -9.742 1.00 95.19 947 PHE A O 1
ATOM 7938 N N . ASN A 1 948 ? -32.214 -14.492 -10.109 1.00 95.81 948 ASN A N 1
ATOM 7939 C CA . ASN A 1 948 ? -32.800 -14.631 -11.441 1.00 95.81 948 ASN A CA 1
ATOM 7940 C C . ASN A 1 948 ? -31.772 -14.312 -12.522 1.00 95.81 948 ASN A C 1
ATOM 7942 O O . ASN A 1 948 ? -30.994 -13.368 -12.378 1.00 95.81 948 ASN A O 1
ATOM 7946 N N . THR A 1 949 ? -31.771 -15.086 -13.603 1.00 96.00 949 THR A N 1
ATOM 7947 C CA . THR A 1 949 ? -30.949 -14.827 -14.791 1.00 96.00 949 THR A CA 1
ATOM 7948 C C . THR A 1 949 ? -31.551 -13.711 -15.649 1.00 96.00 949 THR A C 1
ATOM 7950 O O . THR A 1 949 ? -32.632 -13.179 -15.378 1.00 96.00 949 THR A O 1
ATOM 7953 N N . VAL A 1 950 ? -30.868 -13.381 -16.746 1.00 95.00 950 VAL A N 1
ATOM 7954 C CA . VAL A 1 950 ? -31.339 -12.417 -17.754 1.00 95.00 950 VAL A CA 1
ATOM 7955 C C . VAL A 1 950 ? -32.661 -12.831 -18.427 1.00 95.00 950 VAL A C 1
ATOM 7957 O O . VAL A 1 950 ? -33.300 -12.024 -19.100 1.00 95.00 950 VAL A O 1
ATOM 7960 N N . HIS A 1 951 ? -33.071 -14.093 -18.273 1.00 92.44 951 HIS A N 1
ATOM 7961 C CA . HIS A 1 951 ? -34.319 -14.648 -18.803 1.00 92.44 951 HIS A CA 1
ATOM 7962 C C . HIS A 1 951 ? -35.428 -14.765 -17.746 1.00 92.44 951 HIS A C 1
ATOM 7964 O O . HIS A 1 951 ? -36.436 -15.410 -18.011 1.00 92.44 951 HIS A O 1
ATOM 7970 N N . ASP A 1 952 ? -35.242 -14.157 -16.567 1.00 89.62 952 ASP A N 1
ATOM 7971 C CA . ASP A 1 952 ? -36.140 -14.277 -15.407 1.00 89.62 952 ASP A CA 1
ATOM 7972 C C . ASP A 1 952 ? -36.323 -15.724 -14.908 1.00 89.62 952 ASP A C 1
ATOM 7974 O O . ASP A 1 952 ? -37.303 -16.057 -14.243 1.00 89.62 952 ASP A O 1
ATOM 7978 N N . GLU A 1 953 ? -35.345 -16.588 -15.188 1.00 93.44 953 GLU A N 1
ATOM 7979 C CA . GLU A 1 953 ? -35.293 -17.955 -14.671 1.00 93.44 953 GLU A CA 1
ATOM 7980 C C . GLU A 1 953 ? -34.514 -17.995 -13.353 1.00 93.44 953 GLU A C 1
ATOM 7982 O O . GLU A 1 953 ? -33.470 -17.349 -13.228 1.00 93.44 953 GLU A O 1
ATOM 7987 N N . GLU A 1 954 ? -34.989 -18.771 -12.376 1.00 95.31 954 GLU A N 1
ATOM 7988 C CA . GLU A 1 954 ? -34.272 -18.960 -11.114 1.00 95.31 954 GLU A CA 1
ATOM 7989 C C . GLU A 1 954 ? -32.956 -19.721 -11.346 1.00 95.31 954 GLU A C 1
ATOM 7991 O O . GLU A 1 954 ? -32.921 -20.853 -11.833 1.00 95.31 954 GLU A O 1
ATOM 7996 N N . TYR A 1 955 ? -31.857 -19.098 -10.946 1.00 93.75 955 TYR A N 1
ATOM 7997 C CA . TYR A 1 955 ? -30.525 -19.660 -10.939 1.00 93.75 955 TYR A CA 1
ATOM 7998 C C . TYR A 1 955 ? -30.232 -20.370 -9.614 1.00 93.75 955 TYR A C 1
ATOM 8000 O O . TYR A 1 955 ? -30.175 -19.766 -8.540 1.00 93.75 955 TYR A O 1
ATOM 8008 N N . ILE A 1 956 ? -29.937 -21.667 -9.706 1.00 92.50 956 ILE A N 1
ATOM 8009 C CA . ILE A 1 956 ? -29.540 -22.491 -8.564 1.00 92.50 956 ILE A CA 1
ATOM 8010 C C . ILE A 1 956 ? -28.014 -22.622 -8.538 1.00 92.50 956 ILE A C 1
ATOM 8012 O O . ILE A 1 956 ? -27.400 -23.213 -9.428 1.00 92.50 956 ILE A O 1
ATOM 8016 N N . PHE A 1 957 ? -27.385 -22.117 -7.474 1.00 89.56 957 PHE A N 1
ATOM 8017 C CA . PHE A 1 957 ? -25.939 -22.232 -7.280 1.00 89.56 957 PHE A CA 1
ATOM 8018 C C . PHE A 1 957 ? -25.499 -23.695 -7.143 1.00 89.56 957 PHE A C 1
ATOM 8020 O O . PHE A 1 957 ? -25.886 -24.381 -6.193 1.00 89.56 957 PHE A O 1
ATOM 8027 N N . LYS A 1 958 ? -24.614 -24.135 -8.046 1.00 88.12 958 LYS A N 1
ATOM 8028 C CA . LYS A 1 958 ? -23.930 -25.434 -7.960 1.00 88.12 958 LYS A CA 1
ATOM 8029 C C . LYS A 1 958 ? -23.087 -25.520 -6.686 1.00 88.12 958 LYS A C 1
ATOM 8031 O O . LYS A 1 958 ? -22.406 -24.556 -6.337 1.00 88.12 958 LYS A O 1
ATOM 8036 N N . ASP A 1 959 ? -23.087 -26.674 -6.020 1.00 86.62 959 ASP A N 1
ATOM 8037 C CA . ASP A 1 959 ? -22.390 -26.851 -4.735 1.00 86.62 959 ASP A CA 1
ATOM 8038 C C . ASP A 1 959 ? -20.879 -26.597 -4.833 1.00 86.62 959 ASP A C 1
ATOM 8040 O O . ASP A 1 959 ? -20.322 -25.895 -3.995 1.00 86.62 959 ASP A O 1
ATOM 8044 N N . GLU A 1 960 ? -20.236 -27.042 -5.916 1.00 83.31 960 GLU A N 1
ATOM 8045 C CA . GLU A 1 960 ? -18.804 -26.819 -6.189 1.00 83.31 960 GLU A CA 1
ATOM 8046 C C . GLU A 1 960 ? -18.401 -25.334 -6.293 1.00 83.31 960 GLU A C 1
ATOM 8048 O O . GLU A 1 960 ? -17.231 -24.983 -6.128 1.00 83.31 960 GLU A O 1
ATOM 8053 N N . LEU A 1 961 ? -19.363 -24.448 -6.574 1.00 83.81 961 LEU A N 1
ATOM 8054 C CA . LEU A 1 961 ? -19.142 -23.011 -6.704 1.00 83.81 961 LEU A CA 1
ATOM 8055 C C . LEU A 1 961 ? -19.320 -22.272 -5.373 1.00 83.81 961 LEU A C 1
ATOM 8057 O O . LEU A 1 961 ? -18.840 -21.146 -5.258 1.00 83.81 961 LEU A O 1
ATOM 8061 N N . LYS A 1 962 ? -19.982 -22.868 -4.372 1.00 85.38 962 LYS A N 1
ATOM 8062 C CA . LYS A 1 962 ? -20.325 -22.181 -3.112 1.00 85.38 962 LYS A CA 1
ATOM 8063 C C . LYS A 1 962 ? -19.108 -21.900 -2.228 1.00 85.38 962 LYS A C 1
ATOM 8065 O O . LYS A 1 962 ? -19.084 -20.879 -1.537 1.00 85.38 962 LYS A O 1
ATOM 8070 N N . ASP A 1 963 ? -18.091 -22.755 -2.300 1.00 82.00 963 ASP A N 1
ATOM 8071 C CA . ASP A 1 963 ? -16.863 -22.627 -1.504 1.00 82.00 963 ASP A CA 1
ATOM 8072 C C . ASP A 1 963 ? -15.792 -21.740 -2.168 1.00 82.00 963 ASP A C 1
ATOM 8074 O O . ASP A 1 963 ? -14.789 -21.391 -1.543 1.00 82.00 963 ASP A O 1
ATOM 8078 N N . LYS A 1 964 ? -16.003 -21.321 -3.423 1.00 87.19 964 LYS A N 1
ATOM 8079 C CA . LYS A 1 964 ? -15.061 -20.492 -4.189 1.00 87.19 964 LYS A CA 1
ATOM 8080 C C . LYS A 1 964 ? -15.398 -19.005 -4.081 1.00 87.19 964 LYS A C 1
ATOM 8082 O O . LYS A 1 964 ? -16.559 -18.636 -3.950 1.00 87.19 964 LYS A O 1
ATOM 8087 N N . LYS A 1 965 ? -14.390 -18.127 -4.180 1.00 87.12 965 LYS A N 1
ATOM 8088 C CA . LYS A 1 965 ? -14.573 -16.667 -4.321 1.00 87.12 965 LYS A CA 1
ATOM 8089 C C . LYS A 1 965 ? -14.819 -16.304 -5.787 1.00 87.12 965 LYS A C 1
ATOM 8091 O O . LYS A 1 965 ? -13.896 -15.915 -6.496 1.00 87.12 965 LYS A O 1
ATOM 8096 N N . ASN A 1 966 ? -16.054 -16.457 -6.243 1.00 93.88 966 ASN A N 1
ATOM 8097 C CA . ASN A 1 966 ? -16.416 -16.377 -7.657 1.00 93.88 966 ASN A CA 1
ATOM 8098 C C . ASN A 1 966 ? -17.544 -15.392 -7.991 1.00 93.88 966 ASN A C 1
ATOM 8100 O O . ASN A 1 966 ? -17.888 -15.297 -9.162 1.00 93.88 966 ASN A O 1
ATOM 8104 N N . ILE A 1 967 ? -18.098 -14.658 -7.024 1.00 96.81 967 ILE A N 1
ATOM 8105 C CA . ILE A 1 967 ? -19.189 -13.699 -7.260 1.00 96.81 967 ILE A CA 1
ATOM 8106 C C . ILE A 1 967 ? -18.628 -12.277 -7.294 1.00 96.81 967 ILE A C 1
ATOM 8108 O O . ILE A 1 967 ? -17.953 -11.873 -6.353 1.00 96.81 967 ILE A O 1
ATOM 8112 N N . THR A 1 968 ? -18.915 -11.489 -8.330 1.00 96.94 968 THR A N 1
ATOM 8113 C CA . THR A 1 968 ? -18.608 -10.042 -8.364 1.00 96.94 968 THR A CA 1
ATOM 8114 C C . THR A 1 968 ? -19.627 -9.278 -9.208 1.00 96.94 968 THR A C 1
ATOM 8116 O O . THR A 1 968 ? -20.492 -9.888 -9.831 1.00 96.94 968 THR A O 1
ATOM 8119 N N . LEU A 1 969 ? -19.555 -7.946 -9.226 1.00 97.44 969 LEU A N 1
ATOM 8120 C CA . LEU A 1 969 ? -20.371 -7.124 -10.121 1.00 97.44 969 LEU A CA 1
ATOM 8121 C C . LEU A 1 969 ? -20.018 -7.426 -11.577 1.00 97.44 969 LEU A C 1
ATOM 8123 O O . LEU A 1 969 ? -18.836 -7.512 -11.921 1.00 97.44 969 LEU A O 1
ATOM 8127 N N . ILE A 1 970 ? -21.031 -7.546 -12.434 1.00 97.06 970 ILE A N 1
ATOM 8128 C CA . ILE A 1 970 ? -20.833 -7.625 -13.886 1.00 97.06 970 ILE A CA 1
ATOM 8129 C C . ILE A 1 970 ? -20.269 -6.307 -14.402 1.00 97.06 970 ILE A C 1
ATOM 8131 O O . ILE A 1 970 ? -20.828 -5.249 -14.100 1.00 97.06 970 ILE A O 1
ATOM 8135 N N . HIS A 1 971 ? -19.211 -6.378 -15.210 1.00 96.56 971 HIS A N 1
ATOM 8136 C CA . HIS A 1 971 ? -18.776 -5.247 -16.016 1.00 96.56 971 HIS A CA 1
ATOM 8137 C C . HIS A 1 971 ? -19.386 -5.345 -17.424 1.00 96.56 971 HIS A C 1
ATOM 8139 O O . HIS A 1 971 ? -19.381 -6.429 -18.005 1.00 96.56 971 HIS A O 1
ATOM 8145 N N . PRO A 1 972 ? -19.885 -4.246 -18.021 1.00 95.69 972 PRO A N 1
ATOM 8146 C CA . PRO A 1 972 ? -20.572 -4.302 -19.316 1.00 95.69 972 PRO A CA 1
ATOM 8147 C C . PRO A 1 972 ? -19.747 -4.915 -20.454 1.00 95.69 972 PRO A C 1
ATOM 8149 O O . PRO A 1 972 ? -20.314 -5.589 -21.301 1.00 95.69 972 PRO A O 1
ATOM 8152 N N . ILE A 1 973 ? -18.419 -4.738 -20.441 1.00 94.56 973 ILE A N 1
ATOM 8153 C CA . ILE A 1 973 ? -17.498 -5.335 -21.431 1.00 94.56 973 ILE A CA 1
ATOM 8154 C C . ILE A 1 973 ? -17.519 -6.873 -21.471 1.00 94.56 973 ILE A C 1
ATOM 8156 O O . ILE A 1 973 ? -17.034 -7.475 -22.423 1.00 94.56 973 ILE A O 1
ATOM 8160 N N . GLU A 1 974 ? -18.008 -7.517 -20.411 1.00 94.38 974 GLU A N 1
ATOM 8161 C CA . GLU A 1 974 ? -18.062 -8.978 -20.293 1.00 94.38 974 GLU A CA 1
ATOM 8162 C C . GLU A 1 974 ? -19.369 -9.553 -20.847 1.00 94.38 974 GLU A C 1
ATOM 8164 O O . GLU A 1 974 ? -19.515 -10.773 -20.915 1.00 94.38 974 GLU A O 1
ATOM 8169 N N . LEU A 1 975 ? -20.322 -8.690 -21.213 1.00 95.06 975 LEU A N 1
ATOM 8170 C CA . LEU A 1 975 ? -21.600 -9.072 -21.793 1.00 95.06 975 LEU A CA 1
ATOM 8171 C C . LEU A 1 975 ? -21.613 -8.772 -23.289 1.00 95.06 975 LEU A C 1
ATOM 8173 O O . LEU A 1 975 ? -21.251 -7.678 -23.720 1.00 95.06 975 LEU A O 1
ATOM 8177 N N . ASP A 1 976 ? -22.152 -9.703 -24.070 1.00 93.50 976 ASP A N 1
ATOM 8178 C CA . ASP A 1 976 ? -22.538 -9.403 -25.444 1.00 93.50 976 ASP A CA 1
ATOM 8179 C C . ASP A 1 976 ? -23.674 -8.367 -25.461 1.00 93.50 976 ASP A C 1
ATOM 8181 O O . ASP A 1 976 ? -24.519 -8.323 -24.557 1.00 93.50 976 ASP A O 1
ATOM 8185 N N . ASN A 1 977 ? -23.732 -7.556 -26.521 1.00 93.44 977 ASN A N 1
ATOM 8186 C CA . ASN A 1 977 ? -24.685 -6.445 -26.642 1.00 93.44 977 ASN A CA 1
ATOM 8187 C C . ASN A 1 977 ? -26.149 -6.866 -26.414 1.00 93.44 977 ASN A C 1
ATOM 8189 O O . ASN A 1 977 ? -26.902 -6.136 -25.769 1.00 93.44 977 ASN A O 1
ATOM 8193 N N . ASP A 1 978 ? -26.545 -8.053 -26.880 1.00 95.50 978 ASP A N 1
ATOM 8194 C CA . ASP A 1 978 ? -27.905 -8.573 -26.702 1.00 95.50 978 ASP A CA 1
ATOM 8195 C C . ASP A 1 978 ? -28.233 -8.859 -25.229 1.00 95.50 978 ASP A C 1
ATOM 8197 O O . ASP A 1 978 ? -29.327 -8.546 -24.758 1.00 95.50 978 ASP A O 1
ATOM 8201 N N . ILE A 1 979 ? -27.287 -9.435 -24.481 1.00 96.38 979 ILE A N 1
ATOM 8202 C CA . ILE A 1 979 ? -27.450 -9.731 -23.051 1.00 96.38 979 ILE A CA 1
ATOM 8203 C C . ILE A 1 979 ? -27.439 -8.433 -22.241 1.00 96.38 979 ILE A C 1
ATOM 8205 O O . ILE A 1 979 ? -28.275 -8.254 -21.353 1.00 96.38 979 ILE A O 1
ATOM 8209 N N . LEU A 1 980 ? -26.557 -7.490 -22.587 1.00 96.81 980 LEU A N 1
ATOM 8210 C CA . LEU A 1 980 ? -26.519 -6.162 -21.976 1.00 96.81 980 LEU A CA 1
ATOM 8211 C C . LEU A 1 980 ? -27.855 -5.419 -22.144 1.00 96.81 980 LEU A C 1
ATOM 8213 O O . LEU A 1 980 ? -28.372 -4.861 -21.175 1.00 96.81 980 LEU A O 1
ATOM 8217 N N . LEU A 1 981 ? -28.437 -5.430 -23.349 1.00 96.69 981 LEU A N 1
ATOM 8218 C CA . LEU A 1 981 ? -29.740 -4.815 -23.618 1.00 96.69 981 LEU A CA 1
ATOM 8219 C C . LEU A 1 981 ? -30.871 -5.492 -22.838 1.00 96.69 981 LEU A C 1
ATOM 8221 O O . LEU A 1 981 ? -31.716 -4.797 -22.279 1.00 96.69 981 LEU A O 1
ATOM 8225 N N . LYS A 1 982 ? -30.876 -6.828 -22.741 1.00 97.12 982 LYS A N 1
ATOM 8226 C CA . LYS A 1 982 ? -31.883 -7.550 -21.948 1.00 97.12 982 LYS A CA 1
ATOM 8227 C C . LYS A 1 982 ? -31.816 -7.192 -20.467 1.00 97.12 982 LYS A C 1
ATOM 8229 O O . LYS A 1 982 ? -32.858 -6.936 -19.875 1.00 97.12 982 LYS A O 1
ATOM 8234 N N . TRP A 1 983 ? -30.621 -7.084 -19.887 1.00 97.75 983 TRP A N 1
ATOM 8235 C CA . TRP A 1 983 ? -30.479 -6.621 -18.504 1.00 97.75 983 TRP A CA 1
ATOM 8236 C C . TRP A 1 983 ? -30.981 -5.190 -18.305 1.00 97.75 983 TRP A C 1
ATOM 8238 O O . TRP A 1 983 ? -31.665 -4.918 -17.320 1.00 97.75 983 TRP A O 1
ATOM 8248 N N . LYS A 1 984 ? -30.686 -4.277 -19.241 1.00 97.00 984 LYS A N 1
ATOM 8249 C CA . LYS A 1 984 ? -31.212 -2.901 -19.195 1.00 97.00 984 LYS A CA 1
ATOM 8250 C C . LYS A 1 984 ? -32.739 -2.876 -19.258 1.00 97.00 984 LYS A C 1
ATOM 8252 O O . LYS A 1 984 ? -33.353 -2.150 -18.481 1.00 97.00 984 LYS A O 1
ATOM 8257 N N . ASN A 1 985 ? -33.334 -3.683 -20.135 1.00 96.00 985 ASN A N 1
ATOM 8258 C CA . ASN A 1 985 ? -34.786 -3.794 -20.253 1.00 96.00 985 ASN A CA 1
ATOM 8259 C C . ASN A 1 985 ? -35.399 -4.374 -18.980 1.00 96.00 985 ASN A C 1
ATOM 8261 O O . ASN A 1 985 ? -36.290 -3.748 -18.429 1.00 96.00 985 ASN A O 1
ATOM 8265 N N . GLN A 1 986 ? -34.859 -5.474 -18.443 1.00 95.69 986 GLN A N 1
ATOM 8266 C CA . GLN A 1 986 ? -35.366 -6.064 -17.203 1.00 95.69 986 GLN A CA 1
ATOM 8267 C C . GLN A 1 986 ? -35.310 -5.050 -16.047 1.00 95.69 986 GLN A C 1
ATOM 8269 O O . GLN A 1 986 ? -36.299 -4.852 -15.352 1.00 95.69 986 GLN A O 1
ATOM 8274 N N . LEU A 1 987 ? -34.193 -4.338 -15.855 1.00 95.06 987 LEU A N 1
ATOM 8275 C CA . LEU A 1 987 ? -34.122 -3.292 -14.825 1.00 95.06 987 LEU A CA 1
ATOM 8276 C C . LEU A 1 987 ? -35.165 -2.185 -15.048 1.00 95.06 987 LEU A C 1
ATOM 8278 O O . LEU A 1 987 ? -35.749 -1.712 -14.078 1.00 95.06 987 LEU A O 1
ATOM 8282 N N . SER A 1 988 ? -35.422 -1.797 -16.299 1.00 95.12 988 SER A N 1
ATOM 8283 C CA . SER A 1 988 ? -36.459 -0.817 -16.636 1.00 95.12 988 SER A CA 1
ATOM 8284 C C . SER A 1 988 ? -37.876 -1.343 -16.384 1.00 95.12 988 SER A C 1
ATOM 8286 O O . SER A 1 988 ? -38.695 -0.601 -15.857 1.00 95.12 988 SER A O 1
ATOM 8288 N N . ASP A 1 989 ? -38.167 -2.598 -16.730 1.00 94.38 989 ASP A N 1
ATOM 8289 C CA . ASP A 1 989 ? -39.491 -3.222 -16.595 1.00 94.38 989 ASP A CA 1
ATOM 8290 C C . ASP A 1 989 ? -39.917 -3.356 -15.124 1.00 94.38 989 ASP A C 1
ATOM 8292 O O . ASP A 1 989 ? -41.103 -3.294 -14.804 1.00 94.38 989 ASP A O 1
ATOM 8296 N N . TYR A 1 990 ? -38.942 -3.497 -14.221 1.00 92.12 990 TYR A N 1
ATOM 8297 C CA . TYR A 1 990 ? -39.148 -3.528 -12.771 1.00 92.12 990 TYR A CA 1
ATOM 8298 C C . TYR A 1 990 ? -38.945 -2.158 -12.085 1.00 92.12 990 TYR A C 1
ATOM 8300 O O . TYR A 1 990 ? -38.887 -2.104 -10.856 1.00 92.12 990 TYR A O 1
ATOM 8308 N N . ASP A 1 991 ? -38.814 -1.056 -12.839 1.00 93.00 991 ASP A N 1
ATOM 8309 C CA . ASP A 1 991 ? -38.568 0.307 -12.324 1.00 93.00 991 ASP A CA 1
ATOM 8310 C C . ASP A 1 991 ? -37.336 0.413 -11.388 1.00 93.00 991 ASP A C 1
ATOM 8312 O O . ASP A 1 991 ? -37.294 1.172 -10.409 1.00 93.00 991 ASP A O 1
ATOM 8316 N N . ILE A 1 992 ? -36.284 -0.356 -11.681 1.00 93.50 992 ILE A N 1
ATOM 8317 C CA . ILE A 1 992 ? -35.077 -0.449 -10.859 1.00 93.50 992 ILE A CA 1
ATOM 8318 C C . ILE A 1 992 ? -34.028 0.567 -11.311 1.00 93.50 992 ILE A C 1
ATOM 8320 O O . ILE A 1 992 ? -33.291 0.372 -12.276 1.00 93.50 992 ILE A O 1
ATOM 8324 N N . ALA A 1 993 ? -33.877 1.630 -10.522 1.00 93.44 993 ALA A N 1
ATOM 8325 C CA . ALA A 1 993 ? -32.755 2.556 -10.647 1.00 93.44 993 ALA A CA 1
ATOM 8326 C C . ALA A 1 993 ? -31.500 2.012 -9.943 1.00 93.44 993 ALA A C 1
ATOM 8328 O O . ALA A 1 993 ? -31.504 1.817 -8.718 1.00 93.44 993 ALA A O 1
ATOM 8329 N N . GLN A 1 994 ? -30.417 1.817 -10.704 1.00 95.31 994 GLN A N 1
ATOM 8330 C CA . GLN A 1 994 ? -29.143 1.342 -10.166 1.00 95.31 994 GLN A CA 1
ATOM 8331 C C . GLN A 1 994 ? -28.466 2.415 -9.286 1.00 95.31 994 GLN A C 1
ATOM 8333 O O . GLN A 1 994 ? -28.412 3.584 -9.669 1.00 95.31 994 GLN A O 1
ATOM 8338 N N . PRO A 1 995 ? -27.904 2.048 -8.117 1.00 94.75 995 PRO A N 1
ATOM 8339 C CA . PRO A 1 995 ? -27.216 2.989 -7.225 1.00 94.75 995 PRO A CA 1
ATOM 8340 C C . PRO A 1 995 ? -25.841 3.446 -7.748 1.00 94.75 995 PRO A C 1
ATOM 8342 O O . PRO A 1 995 ? -25.270 4.409 -7.236 1.00 94.75 995 PRO A O 1
ATOM 8345 N N . ILE A 1 996 ? -25.305 2.746 -8.749 1.00 94.69 996 ILE A N 1
ATOM 8346 C CA . ILE A 1 996 ? -24.133 3.117 -9.546 1.00 94.69 996 ILE A CA 1
ATOM 8347 C C . ILE A 1 996 ? -24.486 2.916 -11.021 1.00 94.69 996 ILE A C 1
ATOM 8349 O O . ILE A 1 996 ? -25.301 2.052 -11.333 1.00 94.69 996 ILE A O 1
ATOM 8353 N N . GLU A 1 997 ? -23.868 3.674 -11.925 1.00 91.38 997 GLU A N 1
ATOM 8354 C CA . GLU A 1 997 ? -24.069 3.541 -13.376 1.00 91.38 997 GLU A CA 1
ATOM 8355 C C . GLU A 1 997 ? -23.391 2.273 -13.917 1.00 91.38 997 GLU A C 1
ATOM 8357 O O . GLU A 1 997 ? -22.447 2.341 -14.688 1.00 91.38 997 GLU A O 1
ATOM 8362 N N . GLN A 1 998 ? -23.835 1.095 -13.478 1.00 96.75 998 GLN A N 1
ATOM 8363 C CA . GLN A 1 998 ? -23.169 -0.166 -13.785 1.00 96.75 998 GLN A CA 1
ATOM 8364 C C . GLN A 1 998 ? -23.272 -0.508 -15.273 1.00 96.75 998 GLN A C 1
ATOM 8366 O O . GLN A 1 998 ? -22.254 -0.640 -15.941 1.00 96.75 998 GLN A O 1
ATOM 8371 N N . LEU A 1 999 ? -24.491 -0.645 -15.807 1.00 96.50 999 LEU A N 1
ATOM 8372 C CA . LEU A 1 999 ? -24.695 -1.081 -17.198 1.00 96.50 999 LEU A CA 1
ATOM 8373 C C . LEU A 1 999 ? -24.491 0.037 -18.234 1.00 96.50 999 LEU A C 1
ATOM 8375 O O . LEU A 1 999 ? -24.451 -0.229 -19.437 1.00 96.50 999 LEU A O 1
ATOM 8379 N N . ASN A 1 1000 ? -24.395 1.284 -17.773 1.00 93.00 1000 ASN A N 1
ATOM 8380 C CA . ASN A 1 1000 ? -24.162 2.474 -18.597 1.00 93.00 1000 ASN A CA 1
ATOM 8381 C C . ASN A 1 1000 ? -22.761 3.064 -18.395 1.00 93.00 1000 ASN A C 1
ATOM 8383 O O . ASN A 1 1000 ? -22.494 4.151 -18.892 1.00 93.00 1000 ASN A O 1
ATOM 8387 N N . MET A 1 1001 ? -21.884 2.361 -17.673 1.00 91.81 1001 MET A N 1
ATOM 8388 C CA . MET A 1 1001 ? -20.510 2.792 -17.459 1.00 91.81 1001 MET A CA 1
ATOM 8389 C C . MET A 1 1001 ? -19.788 3.003 -18.793 1.00 91.81 1001 MET A C 1
ATOM 8391 O O . MET A 1 1001 ? -19.917 2.186 -19.706 1.00 91.81 1001 MET A O 1
ATOM 8395 N N . ILE A 1 1002 ? -18.991 4.068 -18.872 1.00 90.50 1002 ILE A N 1
ATOM 8396 C CA . ILE A 1 1002 ? -18.097 4.328 -19.999 1.00 90.50 1002 ILE A CA 1
ATOM 8397 C C . ILE A 1 1002 ? -16.858 3.438 -19.864 1.00 90.50 1002 ILE A C 1
ATOM 8399 O O . ILE A 1 1002 ? -16.221 3.383 -18.812 1.00 90.50 1002 ILE A O 1
ATOM 8403 N N . TYR A 1 1003 ? -16.527 2.727 -20.936 1.00 93.19 1003 TYR A N 1
ATOM 8404 C CA . TYR A 1 1003 ? -15.325 1.911 -21.057 1.00 93.19 1003 TYR A CA 1
ATOM 8405 C C . TYR A 1 1003 ? -14.861 1.921 -22.514 1.00 93.19 1003 TYR A C 1
ATOM 8407 O O . TYR A 1 1003 ? -15.674 2.022 -23.432 1.00 93.19 1003 TYR A O 1
ATOM 8415 N N . GLU A 1 1004 ? -13.557 1.796 -22.728 1.00 92.31 1004 GLU A N 1
ATOM 8416 C CA . GLU A 1 1004 ? -12.961 1.765 -24.060 1.00 92.31 1004 GLU A CA 1
ATOM 8417 C C . GLU A 1 1004 ? -11.756 0.834 -24.078 1.00 92.31 1004 GLU A C 1
ATOM 8419 O O . GLU A 1 1004 ? -10.863 0.962 -23.249 1.00 92.31 1004 GLU A O 1
ATOM 8424 N N . LEU A 1 1005 ? -11.720 -0.113 -25.014 1.00 89.44 1005 LEU A N 1
ATOM 8425 C CA . LEU A 1 1005 ? -10.531 -0.936 -25.2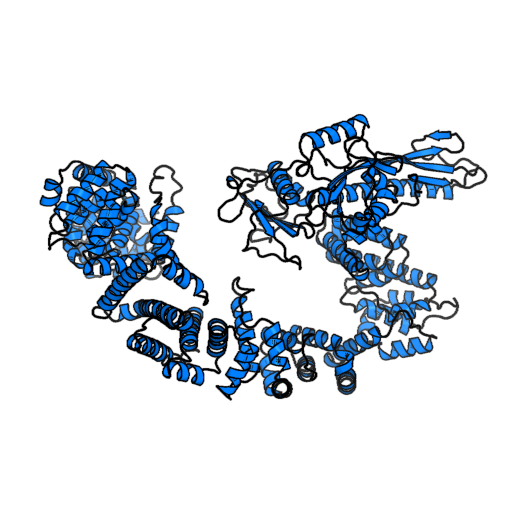11 1.00 89.44 1005 LEU A CA 1
ATOM 8426 C C . LEU A 1 1005 ? -9.509 -0.164 -26.049 1.00 89.44 1005 LEU A C 1
ATOM 8428 O O . LEU A 1 1005 ? -9.881 0.289 -27.131 1.00 89.44 1005 LEU A O 1
ATOM 8432 N N . PRO A 1 1006 ? -8.245 -0.058 -25.606 1.00 89.38 1006 PRO A N 1
ATOM 8433 C CA . PRO A 1 1006 ? -7.189 0.441 -26.475 1.00 89.38 1006 PRO A CA 1
ATOM 8434 C C . PRO A 1 1006 ? -6.946 -0.545 -27.628 1.00 89.38 1006 PRO A C 1
ATOM 8436 O O . PRO A 1 1006 ? -7.074 -1.760 -27.450 1.00 89.38 1006 PRO A O 1
ATOM 8439 N N . GLU A 1 1007 ? -6.581 -0.034 -28.800 1.00 88.19 1007 GLU A N 1
ATOM 8440 C CA . GLU A 1 1007 ? -6.093 -0.820 -29.936 1.00 88.19 1007 GLU A CA 1
ATOM 8441 C C . GLU A 1 1007 ? -4.554 -0.779 -30.007 1.00 88.19 1007 GLU A C 1
ATOM 8443 O O . GLU A 1 1007 ? -3.915 0.105 -29.441 1.00 88.19 1007 GLU A O 1
ATOM 8448 N N . GLU A 1 1008 ? -3.928 -1.702 -30.751 1.00 86.31 1008 GLU A N 1
ATOM 8449 C CA . GLU A 1 1008 ? -2.460 -1.710 -30.936 1.00 86.31 1008 GLU A CA 1
ATOM 8450 C C . GLU A 1 1008 ? -1.919 -0.380 -31.481 1.00 86.31 1008 GLU A C 1
ATOM 8452 O O . GLU A 1 1008 ? -0.825 0.036 -31.115 1.00 86.31 1008 GLU A O 1
ATOM 8457 N N . LYS A 1 1009 ? -2.694 0.312 -32.325 1.00 84.25 1009 LYS A N 1
ATOM 8458 C CA . LYS A 1 1009 ? -2.320 1.615 -32.898 1.00 84.25 1009 LYS A CA 1
ATOM 8459 C C . LYS A 1 1009 ? -2.264 2.743 -31.857 1.00 84.25 1009 LYS A C 1
ATOM 8461 O O . LYS A 1 1009 ? -1.585 3.737 -32.097 1.00 84.25 1009 LYS A O 1
ATOM 8466 N N . ASP A 1 1010 ? -2.988 2.597 -30.746 1.00 82.31 1010 ASP A N 1
ATOM 8467 C CA . ASP A 1 1010 ? -3.069 3.595 -29.675 1.00 82.31 1010 ASP A CA 1
ATOM 8468 C C . ASP A 1 1010 ? -1.894 3.449 -28.689 1.00 82.31 1010 ASP A C 1
ATOM 8470 O O . ASP A 1 1010 ? -1.680 4.312 -27.836 1.00 82.31 1010 ASP A O 1
ATOM 8474 N N . ILE A 1 1011 ? -1.128 2.356 -28.806 1.00 89.31 1011 ILE A N 1
ATOM 8475 C CA . ILE A 1 1011 ? -0.020 1.991 -27.927 1.00 89.31 1011 ILE A CA 1
ATOM 8476 C C . ILE A 1 1011 ? 1.299 2.231 -28.667 1.00 89.31 1011 ILE A C 1
ATOM 8478 O O . ILE A 1 1011 ? 1.570 1.654 -29.720 1.00 89.31 1011 ILE A O 1
ATOM 8482 N N . ASN A 1 1012 ? 2.153 3.087 -28.111 1.00 86.12 1012 ASN A N 1
ATOM 8483 C CA . ASN A 1 1012 ? 3.459 3.366 -28.700 1.00 86.12 1012 ASN A CA 1
ATOM 8484 C C . ASN A 1 1012 ? 4.474 2.231 -28.415 1.00 86.12 1012 ASN A C 1
ATOM 8486 O O . ASN A 1 1012 ? 4.221 1.295 -27.658 1.00 86.12 1012 ASN A O 1
ATOM 8490 N N . LYS A 1 1013 ? 5.686 2.331 -28.982 1.00 80.75 1013 LYS A N 1
ATOM 8491 C CA . LYS A 1 1013 ? 6.764 1.340 -28.764 1.00 80.75 1013 LYS A CA 1
ATOM 8492 C C . LYS A 1 1013 ? 7.225 1.218 -27.301 1.00 80.75 1013 LYS A C 1
ATOM 8494 O O . LYS A 1 1013 ? 7.864 0.227 -26.964 1.00 80.75 1013 LYS A O 1
ATOM 8499 N N . ASN A 1 1014 ? 6.903 2.198 -26.458 1.00 77.81 1014 ASN A N 1
ATOM 8500 C CA . ASN A 1 1014 ? 7.200 2.203 -25.026 1.00 77.81 1014 ASN A CA 1
ATOM 8501 C C . ASN A 1 1014 ? 6.049 1.616 -24.187 1.00 77.81 1014 ASN A C 1
ATOM 8503 O O . ASN A 1 1014 ? 6.115 1.670 -22.963 1.00 77.81 1014 ASN A O 1
ATOM 8507 N N . LEU A 1 1015 ? 5.016 1.045 -24.824 1.00 86.69 1015 LEU A N 1
ATOM 8508 C CA . LEU A 1 1015 ? 3.821 0.489 -24.178 1.00 86.69 1015 LEU A CA 1
ATOM 8509 C C . LEU A 1 1015 ? 2.958 1.544 -23.459 1.00 86.69 1015 LEU A C 1
ATOM 8511 O O . LEU A 1 1015 ? 2.251 1.236 -22.499 1.00 86.69 1015 LEU A O 1
ATOM 8515 N N . GLU A 1 1016 ? 2.999 2.789 -23.934 1.00 90.44 1016 GLU A N 1
ATOM 8516 C CA . GLU A 1 1016 ? 2.222 3.910 -23.403 1.00 90.44 1016 GLU A CA 1
ATOM 8517 C C . GLU A 1 1016 ? 1.045 4.227 -24.330 1.00 90.44 1016 GLU A C 1
ATOM 8519 O O . GLU A 1 1016 ? 1.181 4.177 -25.556 1.00 90.44 1016 GLU A O 1
ATOM 8524 N N . ILE A 1 1017 ? -0.088 4.616 -23.745 1.00 90.12 1017 ILE A N 1
ATOM 8525 C CA . ILE A 1 1017 ? -1.212 5.193 -24.488 1.00 90.12 1017 ILE A CA 1
ATOM 8526 C C . ILE A 1 1017 ? -0.960 6.690 -24.598 1.00 90.12 1017 ILE A C 1
ATOM 8528 O O . ILE A 1 1017 ? -0.969 7.382 -23.579 1.00 90.12 1017 ILE A O 1
ATOM 8532 N N . VAL A 1 1018 ? -0.711 7.183 -25.810 1.00 86.38 1018 VAL A N 1
ATOM 8533 C CA . VAL A 1 1018 ? -0.409 8.600 -26.058 1.00 86.38 1018 VAL A CA 1
ATOM 8534 C C . VAL A 1 1018 ? -1.688 9.336 -26.425 1.00 86.38 1018 VAL A C 1
ATOM 8536 O O . VAL A 1 1018 ? -2.437 8.903 -27.297 1.00 86.38 1018 VAL A O 1
ATOM 8539 N N . TYR A 1 1019 ? -1.915 10.473 -25.778 1.00 84.62 1019 TYR A N 1
ATOM 8540 C CA . TYR A 1 1019 ? -3.032 11.350 -26.085 1.00 84.62 1019 TYR A CA 1
ATOM 8541 C C . TYR A 1 1019 ? -2.522 12.571 -26.854 1.00 84.62 1019 TYR A C 1
ATOM 8543 O O . TYR A 1 1019 ? -1.532 13.196 -26.479 1.00 84.62 1019 TYR A O 1
ATOM 8551 N N . HIS A 1 1020 ? -3.192 12.908 -27.954 1.00 74.56 1020 HIS A N 1
ATOM 8552 C CA . HIS A 1 1020 ? -2.867 14.075 -28.771 1.00 74.56 1020 HIS A CA 1
ATOM 8553 C C . HIS A 1 1020 ? -3.959 15.132 -28.601 1.00 74.56 1020 HIS A C 1
ATOM 8555 O O . HIS A 1 1020 ? -5.136 14.811 -28.730 1.00 74.56 1020 HIS A O 1
ATOM 8561 N N . ASP A 1 1021 ? -3.561 16.375 -28.311 1.00 71.50 1021 ASP A N 1
ATOM 8562 C CA . ASP A 1 1021 ? -4.453 17.533 -28.132 1.00 71.50 1021 ASP A CA 1
ATOM 8563 C C . ASP A 1 1021 ? -5.532 17.377 -27.030 1.00 71.50 1021 ASP A C 1
ATOM 8565 O O . ASP A 1 1021 ? -6.567 18.046 -27.062 1.00 71.50 1021 ASP A O 1
ATOM 8569 N N . ASN A 1 1022 ? -5.282 16.540 -26.014 1.00 81.75 1022 ASN A N 1
ATOM 8570 C CA . ASN A 1 1022 ? -6.187 16.340 -24.875 1.00 81.75 1022 ASN A CA 1
ATOM 8571 C C . ASN A 1 1022 ? -5.978 17.396 -23.784 1.00 81.75 1022 ASN A C 1
ATOM 8573 O O . ASN A 1 1022 ? -5.355 17.150 -22.747 1.00 81.75 1022 ASN A O 1
ATOM 8577 N N . LYS A 1 1023 ? -6.537 18.579 -24.037 1.00 89.44 1023 LYS A N 1
ATOM 8578 C CA . LYS A 1 1023 ? -6.623 19.674 -23.069 1.00 89.44 1023 LYS A CA 1
ATOM 8579 C C . LYS A 1 1023 ? -7.793 19.465 -22.129 1.00 89.44 1023 LYS A C 1
ATOM 8581 O O . LYS A 1 1023 ? -8.945 19.499 -22.554 1.00 89.44 1023 LYS A O 1
ATOM 8586 N N . VAL A 1 1024 ? -7.491 19.307 -20.847 1.00 91.56 1024 VAL A N 1
ATOM 8587 C CA . VAL A 1 1024 ? -8.492 19.157 -19.794 1.00 91.56 1024 VAL A CA 1
ATOM 8588 C C . VAL A 1 1024 ? -8.405 20.305 -18.807 1.00 91.56 1024 VAL A C 1
ATOM 8590 O O . VAL A 1 1024 ? -7.331 20.786 -18.444 1.00 91.56 1024 VAL A O 1
ATOM 8593 N N . ASN A 1 1025 ? -9.561 20.712 -18.299 1.00 90.88 1025 ASN A N 1
ATOM 8594 C CA . ASN A 1 1025 ? -9.601 21.702 -17.242 1.00 90.88 1025 ASN A CA 1
ATOM 8595 C C . ASN A 1 1025 ? -8.875 21.163 -15.980 1.00 90.88 1025 ASN A C 1
ATOM 8597 O O . ASN A 1 1025 ? -9.205 20.060 -15.521 1.00 90.88 1025 ASN A O 1
ATOM 8601 N N . PRO A 1 1026 ? -7.969 21.930 -15.339 1.00 91.19 1026 PRO A N 1
ATOM 8602 C CA . PRO A 1 1026 ? -7.228 21.487 -14.151 1.00 91.19 1026 PRO A CA 1
ATOM 8603 C C . PRO A 1 1026 ? -8.128 20.983 -13.018 1.00 91.19 1026 PRO A C 1
ATOM 8605 O O . PRO A 1 1026 ? -7.810 20.011 -12.330 1.00 91.19 1026 PRO A O 1
ATOM 8608 N N . TYR A 1 1027 ? -9.286 21.621 -12.822 1.00 89.25 1027 TYR A N 1
ATOM 8609 C CA . TYR A 1 1027 ? -10.252 21.223 -11.802 1.00 89.25 1027 TYR A CA 1
ATOM 8610 C C . TYR A 1 1027 ? -10.912 19.880 -12.131 1.00 89.25 1027 TYR A C 1
ATOM 8612 O O . TYR A 1 1027 ? -11.148 19.081 -11.221 1.00 89.25 1027 TYR A O 1
ATOM 8620 N N . ALA A 1 1028 ? -11.190 19.612 -13.411 1.00 90.81 1028 ALA A N 1
ATOM 8621 C CA . ALA A 1 1028 ? -11.736 18.334 -13.855 1.00 90.81 1028 ALA A CA 1
ATOM 8622 C C . ALA A 1 1028 ? -10.739 17.197 -13.591 1.00 90.81 1028 ALA A C 1
ATOM 8624 O O . ALA A 1 1028 ? -11.108 16.217 -12.942 1.00 90.81 1028 ALA A O 1
ATOM 8625 N N . LEU A 1 1029 ? -9.462 17.380 -13.949 1.00 92.12 1029 LEU A N 1
ATOM 8626 C CA . LEU A 1 1029 ? -8.397 16.405 -13.688 1.00 92.12 1029 LEU A CA 1
ATOM 8627 C C . LEU A 1 1029 ? -8.171 16.165 -12.185 1.00 92.12 1029 LEU A C 1
ATOM 8629 O O . LEU A 1 1029 ? -8.079 15.021 -11.736 1.00 92.12 1029 LEU A O 1
ATOM 8633 N N . MET A 1 1030 ? -8.149 17.223 -11.366 1.00 90.25 1030 MET A N 1
ATOM 8634 C CA . MET A 1 1030 ? -8.040 17.080 -9.906 1.00 90.25 1030 MET A CA 1
ATOM 8635 C C . MET A 1 1030 ? -9.246 16.342 -9.310 1.00 90.25 1030 MET A C 1
ATOM 8637 O O . MET A 1 1030 ? -9.090 15.520 -8.403 1.00 90.25 1030 MET A O 1
ATOM 8641 N N . LYS A 1 1031 ? -10.459 16.623 -9.802 1.00 89.19 1031 LYS A N 1
ATOM 8642 C CA . LYS A 1 1031 ? -11.689 15.951 -9.363 1.00 89.19 1031 LYS A CA 1
ATOM 8643 C C . LYS A 1 1031 ? -11.698 14.482 -9.785 1.00 89.19 1031 LYS A C 1
ATOM 8645 O O . LYS A 1 1031 ? -12.091 13.639 -8.980 1.00 89.19 1031 LYS A O 1
ATOM 8650 N N . PHE A 1 1032 ? -11.230 14.179 -10.992 1.00 91.25 1032 PHE A N 1
ATOM 8651 C CA . PHE A 1 1032 ? -11.024 12.824 -11.491 1.00 91.25 1032 PHE A CA 1
ATOM 8652 C C . PHE A 1 1032 ? -10.070 12.036 -10.599 1.00 91.25 1032 PHE A C 1
ATOM 8654 O O . PHE A 1 1032 ? -10.473 11.025 -10.018 1.00 91.25 1032 PHE A O 1
ATOM 8661 N N . ALA A 1 1033 ? -8.865 12.566 -10.376 1.00 91.50 1033 ALA A N 1
ATOM 8662 C CA . ALA A 1 1033 ? -7.865 11.951 -9.514 1.00 91.50 1033 ALA A CA 1
ATOM 8663 C C . ALA A 1 1033 ? -8.402 11.726 -8.091 1.00 91.50 1033 ALA A C 1
ATOM 8665 O O . ALA A 1 1033 ? -8.241 10.649 -7.516 1.00 91.50 1033 ALA A O 1
ATOM 8666 N N . ALA A 1 1034 ? -9.118 12.707 -7.532 1.00 86.50 1034 ALA A N 1
ATOM 8667 C CA . ALA A 1 1034 ? -9.749 12.576 -6.221 1.00 86.50 1034 ALA A CA 1
ATOM 8668 C C . ALA A 1 1034 ? -10.860 11.510 -6.190 1.00 86.50 1034 ALA A C 1
ATOM 8670 O O . ALA A 1 1034 ? -11.008 10.825 -5.177 1.00 86.50 1034 ALA A O 1
ATOM 8671 N N . SER A 1 1035 ? -11.633 11.360 -7.271 1.00 84.62 1035 SER A N 1
ATOM 8672 C CA . SER A 1 1035 ? -12.736 10.392 -7.358 1.00 84.62 1035 SER A CA 1
ATOM 8673 C C . SER A 1 1035 ? -12.260 8.938 -7.383 1.00 84.62 1035 SER A C 1
ATOM 8675 O O . SER A 1 1035 ? -12.927 8.073 -6.816 1.00 84.62 1035 SER A O 1
ATOM 8677 N N . LEU A 1 1036 ? -11.084 8.692 -7.968 1.00 87.81 1036 LEU A N 1
ATOM 8678 C CA . LEU A 1 1036 ? -10.430 7.384 -8.020 1.00 87.81 1036 LEU A CA 1
ATOM 8679 C C . LEU A 1 1036 ? -9.435 7.160 -6.867 1.00 87.81 1036 LEU A C 1
ATOM 8681 O O . LEU A 1 1036 ? -8.828 6.098 -6.784 1.00 87.81 1036 LEU A O 1
ATOM 8685 N N . ASP A 1 1037 ? -9.281 8.133 -5.960 1.00 85.12 1037 ASP A N 1
ATOM 8686 C CA . ASP A 1 1037 ? -8.293 8.108 -4.871 1.00 85.12 1037 ASP A CA 1
ATOM 8687 C C . ASP A 1 1037 ? -6.842 7.955 -5.376 1.00 85.12 1037 ASP A C 1
ATOM 8689 O O . ASP A 1 1037 ? -6.010 7.295 -4.746 1.00 85.12 1037 ASP A O 1
ATOM 8693 N N . MET A 1 1038 ? -6.535 8.582 -6.518 1.00 91.62 1038 MET A N 1
ATOM 8694 C CA . MET A 1 1038 ? -5.197 8.583 -7.106 1.00 91.62 1038 MET A CA 1
ATOM 8695 C C . MET A 1 1038 ? -4.220 9.372 -6.233 1.00 91.62 1038 MET A C 1
ATOM 8697 O O . MET A 1 1038 ? -4.533 10.427 -5.669 1.00 91.62 1038 MET A O 1
ATOM 8701 N N . LYS A 1 1039 ? -2.994 8.867 -6.136 1.00 89.94 1039 LYS A N 1
ATOM 8702 C CA . LYS A 1 1039 ? -1.881 9.533 -5.474 1.00 89.94 1039 LYS A CA 1
ATOM 8703 C C . LYS A 1 1039 ? -1.235 10.512 -6.433 1.00 89.94 1039 LYS A C 1
ATOM 8705 O O . LYS A 1 1039 ? -0.927 10.185 -7.570 1.00 89.94 1039 LYS A O 1
ATOM 8710 N N . ARG A 1 1040 ? -1.002 11.719 -5.942 1.00 90.94 1040 ARG A N 1
ATOM 8711 C CA . ARG A 1 1040 ? -0.166 12.701 -6.624 1.00 90.94 1040 ARG A CA 1
ATOM 8712 C C . ARG A 1 1040 ? 1.288 12.221 -6.647 1.00 90.94 1040 ARG A C 1
ATOM 8714 O O . ARG A 1 1040 ? 1.748 11.715 -5.620 1.00 90.94 1040 ARG A O 1
ATOM 8721 N N . GLY A 1 1041 ? 1.981 12.451 -7.760 1.00 87.31 1041 GLY A N 1
ATOM 8722 C CA . GLY A 1 1041 ? 3.433 12.303 -7.860 1.00 87.31 1041 GLY A CA 1
ATOM 8723 C C . GLY A 1 1041 ? 4.218 13.234 -6.927 1.00 87.31 1041 GLY A C 1
ATOM 8724 O O . GLY A 1 1041 ? 3.652 14.035 -6.162 1.00 87.31 1041 GLY A O 1
ATOM 8725 N N . GLU A 1 1042 ? 5.542 13.103 -6.981 1.00 83.88 1042 GLU A N 1
ATOM 8726 C CA . GLU A 1 1042 ? 6.458 13.936 -6.203 1.00 83.88 1042 GLU A CA 1
ATOM 8727 C C . GLU A 1 1042 ? 6.351 15.411 -6.594 1.00 83.88 1042 GLU A C 1
ATOM 8729 O O . GLU A 1 1042 ? 6.064 15.766 -7.737 1.00 83.88 1042 GLU A O 1
ATOM 8734 N N . VAL A 1 1043 ? 6.540 16.278 -5.598 1.00 83.94 1043 VAL A N 1
ATOM 8735 C CA . VAL A 1 1043 ? 6.550 17.724 -5.810 1.00 83.94 1043 VAL A CA 1
ATOM 8736 C C . VAL A 1 1043 ? 7.986 18.133 -6.073 1.00 83.94 1043 VAL A C 1
ATOM 8738 O O . VAL A 1 1043 ? 8.832 17.976 -5.193 1.00 83.94 1043 VAL A O 1
ATOM 8741 N N . LEU A 1 1044 ? 8.231 18.646 -7.270 1.00 83.12 1044 LEU A N 1
ATOM 8742 C CA . LEU A 1 1044 ? 9.529 19.128 -7.713 1.00 83.12 1044 LEU A CA 1
ATOM 8743 C C . LEU A 1 1044 ? 9.662 20.637 -7.455 1.00 83.12 1044 LEU A C 1
ATOM 8745 O O . LEU A 1 1044 ? 8.844 21.259 -6.759 1.00 83.12 1044 LEU A O 1
ATOM 8749 N N . ASP A 1 1045 ? 10.715 21.230 -8.011 1.00 75.00 1045 ASP A N 1
ATOM 8750 C CA . ASP A 1 1045 ? 10.988 22.657 -7.902 1.00 75.00 1045 ASP A CA 1
ATOM 8751 C C . ASP A 1 1045 ? 9.792 23.513 -8.358 1.00 75.00 1045 ASP A C 1
ATOM 8753 O O . ASP A 1 1045 ? 8.941 23.109 -9.158 1.00 75.00 1045 ASP A O 1
ATOM 8757 N N . ALA A 1 1046 ? 9.683 24.704 -7.763 1.00 77.94 1046 ALA A N 1
ATOM 8758 C CA . ALA A 1 1046 ? 8.537 25.609 -7.898 1.00 77.94 1046 ALA A CA 1
ATOM 8759 C C . ALA A 1 1046 ? 7.176 25.026 -7.448 1.00 77.94 1046 ALA A C 1
ATOM 8761 O O . ALA A 1 1046 ? 6.134 25.636 -7.687 1.00 77.94 1046 ALA A O 1
ATOM 8762 N N . GLY A 1 1047 ? 7.162 23.885 -6.748 1.00 82.75 1047 GLY A N 1
ATOM 8763 C CA . GLY A 1 1047 ? 5.930 23.285 -6.237 1.00 82.75 1047 GLY A CA 1
ATOM 8764 C C . GLY A 1 1047 ? 5.095 22.600 -7.320 1.00 82.75 1047 GLY A C 1
ATOM 8765 O O . GLY A 1 1047 ? 3.872 22.527 -7.176 1.00 82.75 1047 GLY A O 1
ATOM 8766 N N . THR A 1 1048 ? 5.734 22.135 -8.395 1.00 88.81 1048 THR A N 1
ATOM 8767 C CA . THR A 1 1048 ? 5.086 21.482 -9.543 1.00 88.81 1048 THR A CA 1
ATOM 8768 C C . THR A 1 1048 ? 5.067 19.957 -9.413 1.00 88.81 1048 THR A C 1
ATOM 8770 O O . THR A 1 1048 ? 5.880 19.377 -8.695 1.00 88.81 1048 THR A O 1
ATOM 8773 N N . PHE A 1 1049 ? 4.116 19.297 -10.073 1.00 91.75 1049 PHE A N 1
ATOM 8774 C CA . PHE A 1 1049 ? 4.049 17.840 -10.225 1.00 91.75 1049 PHE A CA 1
ATOM 8775 C C . PHE A 1 1049 ? 3.398 17.481 -11.568 1.00 91.75 1049 PHE A C 1
ATOM 8777 O O . PHE A 1 1049 ? 2.650 18.286 -12.119 1.00 91.75 1049 PHE A O 1
ATOM 8784 N N . PHE A 1 1050 ? 3.664 16.273 -12.067 1.00 93.00 1050 PHE A N 1
ATOM 8785 C CA . PHE A 1 1050 ? 3.437 15.906 -13.477 1.00 93.00 1050 PHE A CA 1
ATOM 8786 C C . PHE A 1 1050 ? 2.574 14.653 -13.660 1.00 93.00 1050 PHE A C 1
ATOM 8788 O O . PHE A 1 1050 ? 2.322 14.217 -14.779 1.00 93.00 1050 PHE A O 1
ATOM 8795 N N . GLU A 1 1051 ? 2.155 14.027 -12.559 1.00 94.69 1051 GLU A N 1
ATOM 8796 C CA . GLU A 1 1051 ? 1.464 12.745 -12.627 1.00 94.69 1051 GLU A CA 1
ATOM 8797 C C . GLU A 1 1051 ? 0.494 12.497 -11.469 1.00 94.69 1051 GLU A C 1
ATOM 8799 O O . GLU A 1 1051 ? 0.657 12.989 -10.340 1.00 94.69 1051 GLU A O 1
ATOM 8804 N N . TYR A 1 1052 ? -0.496 11.656 -11.766 1.00 96.12 1052 TYR A N 1
ATOM 8805 C CA . TYR A 1 1052 ? -1.321 10.960 -10.786 1.00 96.12 1052 TYR A CA 1
ATOM 8806 C C . TYR A 1 1052 ? -1.210 9.449 -11.003 1.00 96.12 1052 TYR A C 1
ATOM 8808 O O . TYR A 1 1052 ? -1.231 8.976 -12.136 1.00 96.12 1052 TYR A O 1
ATOM 8816 N N . SER A 1 1053 ? -1.155 8.681 -9.915 1.00 95.12 1053 SER A N 1
ATOM 8817 C CA . SER A 1 1053 ? -1.040 7.221 -9.940 1.00 95.12 1053 SER A CA 1
ATOM 8818 C C . SER A 1 1053 ? -2.132 6.526 -9.121 1.00 95.12 1053 SER A C 1
ATOM 8820 O O . SER A 1 1053 ? -2.470 6.934 -8.009 1.00 95.12 1053 SER A O 1
ATOM 8822 N N . LEU A 1 1054 ? -2.691 5.446 -9.658 1.00 95.12 1054 LEU A N 1
ATOM 8823 C CA . LEU A 1 1054 ? -3.672 4.578 -9.015 1.00 95.12 1054 LEU A CA 1
ATOM 8824 C C . LEU A 1 1054 ? -3.106 3.168 -8.892 1.00 95.12 1054 LEU A C 1
ATOM 8826 O O . LEU A 1 1054 ? -2.979 2.452 -9.880 1.00 95.12 1054 LEU A O 1
ATOM 8830 N N . LYS A 1 1055 ? -2.833 2.747 -7.658 1.00 93.50 1055 LYS A N 1
ATOM 8831 C CA . LYS A 1 1055 ? -2.438 1.372 -7.350 1.00 93.50 1055 LYS A CA 1
ATOM 8832 C C . LYS A 1 1055 ? -3.668 0.550 -6.974 1.00 93.50 1055 LYS A C 1
ATOM 8834 O O . LYS A 1 1055 ? -4.278 0.824 -5.936 1.00 93.50 1055 LYS A O 1
ATOM 8839 N N . ASP A 1 1056 ? -3.993 -0.471 -7.761 1.00 92.94 1056 ASP A N 1
ATOM 8840 C CA . ASP A 1 1056 ? -5.042 -1.435 -7.434 1.00 92.94 1056 ASP A CA 1
ATOM 8841 C C . ASP A 1 1056 ? -4.461 -2.839 -7.201 1.00 92.94 1056 ASP A C 1
ATOM 8843 O O . ASP A 1 1056 ? -3.967 -3.512 -8.104 1.00 92.94 1056 ASP A O 1
ATOM 8847 N N . GLU A 1 1057 ? -4.518 -3.279 -5.945 1.00 90.31 1057 GLU A N 1
ATOM 8848 C CA . GLU A 1 1057 ? -3.940 -4.549 -5.490 1.00 90.31 1057 GLU A CA 1
ATOM 8849 C C . GLU A 1 1057 ? -4.812 -5.765 -5.839 1.00 90.31 1057 GLU A C 1
ATOM 8851 O O . GLU A 1 1057 ? -4.321 -6.891 -5.818 1.00 90.31 1057 GLU A O 1
ATOM 8856 N N . ILE A 1 1058 ? -6.086 -5.547 -6.191 1.00 90.12 1058 ILE A N 1
ATOM 8857 C CA . ILE A 1 1058 ? -7.006 -6.607 -6.619 1.00 90.12 1058 ILE A CA 1
ATOM 8858 C C . ILE A 1 1058 ? -6.796 -6.901 -8.102 1.00 90.12 1058 ILE A C 1
ATOM 8860 O O . ILE A 1 1058 ? -6.599 -8.054 -8.476 1.00 90.12 1058 ILE A O 1
ATOM 8864 N N . ALA A 1 1059 ? -6.787 -5.860 -8.939 1.00 91.75 1059 ALA A N 1
ATOM 8865 C CA . ALA A 1 1059 ? -6.481 -5.989 -10.359 1.00 91.75 1059 ALA A CA 1
ATOM 8866 C C . ALA A 1 1059 ? -5.000 -6.325 -10.605 1.00 91.75 1059 ALA A C 1
ATOM 8868 O O . ALA A 1 1059 ? -4.656 -6.754 -11.704 1.00 91.75 1059 ALA A O 1
ATOM 8869 N N . LYS A 1 1060 ? -4.142 -6.141 -9.586 1.00 93.25 1060 LYS A N 1
ATOM 8870 C CA . LYS A 1 1060 ? -2.677 -6.251 -9.661 1.00 93.25 1060 LYS A CA 1
ATOM 8871 C C . LYS A 1 1060 ? -2.101 -5.331 -10.739 1.00 93.25 1060 LYS A C 1
ATOM 8873 O O . LYS A 1 1060 ? -1.223 -5.723 -11.506 1.00 93.25 1060 LYS A O 1
ATOM 8878 N N . ILE A 1 1061 ? -2.605 -4.097 -10.785 1.00 95.19 1061 ILE A N 1
ATOM 8879 C CA . ILE A 1 1061 ? -2.236 -3.085 -11.779 1.00 95.19 1061 ILE A CA 1
ATOM 8880 C C . ILE A 1 1061 ? -1.977 -1.743 -11.082 1.00 95.19 1061 ILE A C 1
ATOM 8882 O O . ILE A 1 1061 ? -2.735 -1.315 -10.210 1.00 95.19 1061 ILE A O 1
ATOM 8886 N N . MET A 1 1062 ? -0.908 -1.066 -11.488 1.00 95.50 1062 MET A N 1
ATOM 8887 C CA . MET A 1 1062 ? -0.704 0.363 -11.276 1.00 95.50 1062 MET A CA 1
ATOM 8888 C C . MET A 1 1062 ? -1.022 1.097 -12.578 1.00 95.50 1062 MET A C 1
ATOM 8890 O O . MET A 1 1062 ? -0.523 0.728 -13.636 1.00 95.50 1062 MET A O 1
ATOM 8894 N N . PHE A 1 1063 ? -1.837 2.138 -12.487 1.00 96.81 1063 PHE A N 1
ATOM 8895 C CA . PHE A 1 1063 ? -2.174 3.027 -13.591 1.00 96.81 1063 PHE A CA 1
ATOM 8896 C C . PHE A 1 1063 ? -1.608 4.416 -13.312 1.00 96.81 1063 PHE A C 1
ATOM 8898 O O . PHE A 1 1063 ? -1.838 4.960 -12.233 1.00 96.81 1063 PHE A O 1
ATOM 8905 N N . VAL A 1 1064 ? -0.873 4.989 -14.259 1.00 96.12 1064 VAL A N 1
ATOM 8906 C CA . VAL A 1 1064 ? -0.261 6.317 -14.136 1.00 96.12 1064 VAL A CA 1
ATOM 8907 C C . VAL A 1 1064 ? -0.722 7.181 -15.297 1.00 96.12 1064 VAL A C 1
ATOM 8909 O O . VAL A 1 1064 ? -0.676 6.746 -16.444 1.00 96.12 1064 VAL A O 1
ATOM 8912 N N . ILE A 1 1065 ? -1.163 8.400 -14.998 1.00 95.81 1065 ILE A N 1
ATOM 8913 C CA . ILE A 1 1065 ? -1.476 9.414 -16.003 1.00 95.81 1065 ILE A CA 1
ATOM 8914 C C . ILE A 1 1065 ? -0.470 10.556 -15.883 1.00 95.81 1065 ILE A C 1
ATOM 8916 O O . ILE A 1 1065 ? -0.260 11.081 -14.785 1.00 95.81 1065 ILE A O 1
ATOM 8920 N N . HIS A 1 1066 ? 0.150 10.916 -17.004 1.00 93.94 1066 HIS A N 1
ATOM 8921 C CA . HIS A 1 1066 ? 1.126 11.994 -17.103 1.00 93.94 1066 HIS A CA 1
ATOM 8922 C C . HIS A 1 1066 ? 0.526 13.193 -17.829 1.00 93.94 1066 HIS A C 1
ATOM 8924 O O . HIS A 1 1066 ? -0.211 13.046 -18.807 1.00 93.94 1066 HIS A O 1
ATOM 8930 N N . PHE A 1 1067 ? 0.869 14.378 -17.345 1.00 93.38 1067 PHE A N 1
ATOM 8931 C CA . PHE A 1 1067 ? 0.422 15.653 -17.882 1.00 93.38 1067 PHE A CA 1
ATOM 8932 C C . PHE A 1 1067 ? 1.520 16.707 -17.745 1.00 93.38 1067 PHE A C 1
ATOM 8934 O O . PHE A 1 1067 ? 2.453 16.547 -16.955 1.00 93.38 1067 PHE A O 1
ATOM 8941 N N . ASN A 1 1068 ? 1.378 17.795 -18.499 1.00 90.81 1068 ASN A N 1
ATOM 8942 C CA . ASN A 1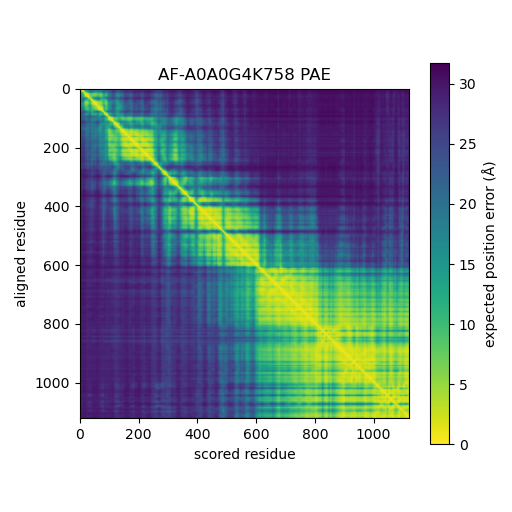 1068 ? 2.404 18.826 -18.636 1.00 90.81 1068 ASN A CA 1
ATOM 8943 C C . ASN A 1 1068 ? 2.901 19.415 -17.299 1.00 90.81 1068 ASN A C 1
ATOM 8945 O O . ASN A 1 1068 ? 4.107 19.463 -17.110 1.00 90.81 1068 ASN A O 1
ATOM 8949 N N . TYR A 1 1069 ? 2.034 19.888 -16.391 1.00 89.25 1069 TYR A N 1
ATOM 8950 C CA . TYR A 1 1069 ? 2.322 20.188 -14.978 1.00 89.25 1069 TYR A CA 1
ATOM 8951 C C . TYR A 1 1069 ? 1.067 20.679 -14.235 1.00 89.25 1069 TYR A C 1
ATOM 8953 O O . TYR A 1 1069 ? 0.165 21.281 -14.803 1.00 89.25 1069 TYR A O 1
ATOM 8961 N N . LEU A 1 1070 ? 1.053 20.514 -12.913 1.00 89.69 1070 LEU A N 1
ATOM 8962 C CA . LEU A 1 1070 ? 0.144 21.192 -11.985 1.00 89.69 1070 LEU A CA 1
ATOM 8963 C C . LEU A 1 1070 ? 0.931 21.748 -10.795 1.00 89.69 1070 LEU A C 1
ATOM 8965 O O . LEU A 1 1070 ? 1.977 21.217 -10.431 1.00 89.69 1070 LEU A O 1
ATOM 8969 N N . MET A 1 1071 ? 0.418 22.797 -10.146 1.00 84.69 1071 MET A N 1
ATOM 8970 C CA . MET A 1 1071 ? 1.058 23.416 -8.976 1.00 84.69 1071 MET A CA 1
ATOM 8971 C C . MET A 1 1071 ? 0.317 23.118 -7.672 1.00 84.69 1071 MET A C 1
ATOM 8973 O O . MET A 1 1071 ? -0.912 23.102 -7.598 1.00 84.69 1071 MET A O 1
ATOM 8977 N N . VAL A 1 1072 ? 1.066 22.906 -6.590 1.00 83.50 1072 VAL A N 1
ATOM 8978 C CA . VAL A 1 1072 ? 0.480 22.665 -5.268 1.00 83.50 1072 VAL A CA 1
ATOM 8979 C C . VAL A 1 1072 ? -0.078 23.959 -4.681 1.00 83.50 1072 VAL A C 1
ATOM 8981 O O . VAL A 1 1072 ? 0.643 24.930 -4.484 1.00 83.50 1072 VAL A O 1
ATOM 8984 N N . GLY A 1 1073 ? -1.363 23.947 -4.323 1.00 72.50 1073 GLY A N 1
ATOM 8985 C CA . GLY A 1 1073 ? -2.015 25.080 -3.657 1.00 72.50 1073 GLY A CA 1
ATOM 8986 C C . GLY A 1 1073 ? -2.399 26.232 -4.590 1.00 72.50 1073 GLY A C 1
ATOM 8987 O O . GLY A 1 1073 ? -2.908 27.241 -4.109 1.00 72.50 1073 GLY A O 1
ATOM 8988 N N . TYR A 1 1074 ? -2.206 26.066 -5.898 1.00 74.44 1074 TYR A N 1
ATOM 8989 C CA . TYR A 1 1074 ? -2.604 27.015 -6.929 1.00 74.44 1074 TYR A CA 1
ATOM 8990 C C . TYR A 1 1074 ? -3.413 26.282 -8.001 1.00 74.44 1074 TYR A C 1
ATOM 8992 O O . TYR A 1 1074 ? -2.973 25.261 -8.523 1.00 74.44 1074 TYR A O 1
ATOM 9000 N N . VAL A 1 1075 ? -4.615 26.778 -8.296 1.00 69.19 1075 VAL A N 1
ATOM 9001 C CA . VAL A 1 1075 ? -5.428 26.266 -9.405 1.00 69.19 1075 VAL A CA 1
ATOM 9002 C C . VAL A 1 1075 ? -5.094 27.120 -10.615 1.00 69.19 1075 VAL A C 1
ATOM 9004 O O . VAL A 1 1075 ? -5.350 28.321 -10.603 1.00 69.19 1075 VAL A O 1
ATOM 9007 N N . GLN A 1 1076 ? -4.474 26.501 -11.612 1.00 79.81 1076 GLN A N 1
ATOM 9008 C CA . GLN A 1 1076 ? -4.137 27.157 -12.869 1.00 79.81 1076 GLN A CA 1
ATOM 9009 C C . GLN A 1 1076 ? -5.416 27.477 -13.651 1.00 79.81 1076 GLN A C 1
ATOM 9011 O O . GLN A 1 1076 ? -6.403 26.745 -13.556 1.00 79.81 1076 GLN A O 1
ATOM 9016 N N . GLU A 1 1077 ? -5.405 28.592 -14.384 1.00 79.56 1077 GLU A N 1
ATOM 9017 C CA . GLU A 1 1077 ? -6.518 28.986 -15.259 1.00 79.56 1077 GLU A CA 1
ATOM 9018 C C . GLU A 1 1077 ? -6.414 28.353 -16.652 1.00 79.56 1077 GLU A C 1
ATOM 9020 O O . GLU A 1 1077 ? -7.432 28.175 -17.315 1.00 79.56 1077 GLU A O 1
ATOM 9025 N N . GLU A 1 1078 ? -5.198 28.013 -17.083 1.00 85.50 1078 GLU A N 1
ATOM 9026 C CA . GLU A 1 1078 ? -4.933 27.367 -18.368 1.00 85.50 1078 GLU A CA 1
ATOM 9027 C C . GLU A 1 1078 ? -5.229 25.865 -18.307 1.00 85.50 1078 GLU A C 1
ATOM 9029 O O . GLU A 1 1078 ? -5.084 25.230 -17.259 1.00 85.50 1078 GLU A O 1
ATOM 9034 N N . ASP A 1 1079 ? -5.651 25.307 -19.442 1.00 90.19 1079 ASP A N 1
ATOM 9035 C CA . ASP A 1 1079 ? -5.897 23.874 -19.567 1.00 90.19 1079 ASP A CA 1
ATOM 9036 C C . ASP A 1 1079 ? -4.597 23.068 -19.442 1.00 90.19 1079 ASP A C 1
ATOM 9038 O O . ASP A 1 1079 ? -3.512 23.510 -19.825 1.00 90.19 1079 ASP A O 1
ATOM 9042 N N . VAL A 1 1080 ? -4.732 21.859 -18.908 1.00 90.56 1080 VAL A N 1
ATOM 9043 C CA . VAL A 1 1080 ? -3.648 20.898 -18.705 1.00 90.56 1080 VAL A CA 1
ATOM 9044 C C . VAL A 1 1080 ? -3.677 19.890 -19.840 1.00 90.56 1080 VAL A C 1
ATOM 9046 O O . VAL A 1 1080 ? -4.721 19.307 -20.125 1.00 90.56 1080 VAL A O 1
ATOM 9049 N N . ASP A 1 1081 ? -2.531 19.665 -20.472 1.00 91.19 1081 ASP A N 1
ATOM 9050 C CA . ASP A 1 1081 ? -2.394 18.658 -21.519 1.00 91.19 1081 ASP A CA 1
ATOM 9051 C C . ASP A 1 1081 ? -2.128 17.293 -20.874 1.00 91.19 1081 ASP A C 1
ATOM 9053 O O . ASP A 1 1081 ? -1.091 17.101 -20.231 1.00 91.19 1081 ASP A O 1
ATOM 9057 N N . ILE A 1 1082 ? -3.053 16.341 -21.035 1.00 92.94 1082 ILE A N 1
ATOM 9058 C CA . ILE A 1 1082 ? -2.789 14.930 -20.727 1.00 92.94 1082 ILE A CA 1
ATOM 9059 C C . ILE A 1 1082 ? -1.917 14.378 -21.853 1.00 92.94 1082 ILE A C 1
ATOM 9061 O O . ILE A 1 1082 ? -2.351 14.309 -22.998 1.00 92.94 1082 ILE A O 1
ATOM 9065 N N . GLU A 1 1083 ? -0.694 13.967 -21.528 1.00 91.38 1083 GLU A N 1
ATOM 9066 C CA . GLU A 1 1083 ? 0.286 13.515 -22.520 1.00 91.38 1083 GLU A CA 1
ATOM 9067 C C . GLU A 1 1083 ? 0.141 12.022 -22.808 1.00 91.38 1083 GLU A C 1
ATOM 9069 O O . GLU A 1 1083 ? 0.123 11.582 -23.958 1.00 91.38 1083 GLU A O 1
ATOM 9074 N N . ARG A 1 1084 ? 0.075 11.217 -21.743 1.00 92.25 1084 ARG A N 1
ATOM 9075 C CA . ARG A 1 1084 ? 0.079 9.758 -21.849 1.00 92.25 1084 ARG A CA 1
ATOM 9076 C C . ARG A 1 1084 ? -0.453 9.073 -20.600 1.00 92.25 1084 ARG A C 1
ATOM 9078 O O . ARG A 1 1084 ? -0.423 9.632 -19.502 1.00 92.25 1084 ARG A O 1
ATOM 9085 N N . ALA A 1 1085 ? -0.875 7.828 -20.768 1.00 94.88 1085 ALA A N 1
ATOM 9086 C CA . ALA A 1 1085 ? -1.179 6.912 -19.681 1.00 94.88 1085 ALA A CA 1
ATOM 9087 C C . ALA A 1 1085 ? -0.359 5.623 -19.791 1.00 94.88 1085 ALA A C 1
ATOM 9089 O O . ALA A 1 1085 ? -0.133 5.103 -20.884 1.00 94.88 1085 ALA A O 1
ATOM 9090 N N . VAL A 1 1086 ? 0.059 5.097 -18.642 1.00 95.19 1086 VAL A N 1
ATOM 9091 C CA . VAL A 1 1086 ? 0.935 3.926 -18.539 1.00 95.19 1086 VAL A CA 1
ATOM 9092 C C . VAL A 1 1086 ? 0.365 2.942 -17.527 1.00 95.19 1086 VAL A C 1
ATOM 9094 O O . VAL A 1 1086 ? -0.139 3.331 -16.469 1.00 95.19 1086 VAL A O 1
ATOM 9097 N N . PHE A 1 1087 ? 0.455 1.653 -17.846 1.00 96.12 1087 PHE A N 1
ATOM 9098 C CA . PHE A 1 1087 ? 0.044 0.571 -16.963 1.00 96.12 1087 PHE A CA 1
ATOM 9099 C C . PHE A 1 1087 ? 1.254 -0.261 -16.548 1.00 96.12 1087 PHE A C 1
ATOM 9101 O O . PHE A 1 1087 ? 2.111 -0.581 -17.366 1.00 96.12 1087 PHE A O 1
ATOM 9108 N N . TYR A 1 1088 ? 1.292 -0.671 -15.284 1.00 94.31 1088 TYR A N 1
ATOM 9109 C CA . TYR A 1 1088 ? 2.310 -1.567 -14.746 1.00 94.31 1088 TYR A CA 1
ATOM 9110 C C . TYR A 1 1088 ? 1.648 -2.727 -14.022 1.00 94.31 1088 TYR A C 1
ATOM 9112 O O . TYR A 1 1088 ? 0.736 -2.531 -13.216 1.00 94.31 1088 TYR A O 1
ATOM 9120 N N . LYS A 1 1089 ? 2.127 -3.943 -14.264 1.00 93.19 1089 LYS A N 1
ATOM 9121 C CA . LYS A 1 1089 ? 1.717 -5.118 -13.500 1.00 93.19 1089 LYS A CA 1
ATOM 9122 C C . LYS A 1 1089 ? 2.363 -5.100 -12.112 1.00 93.19 1089 LYS A C 1
ATOM 9124 O O . LYS A 1 1089 ? 3.561 -4.860 -11.983 1.00 93.19 1089 LYS A O 1
ATOM 9129 N N . LEU A 1 1090 ? 1.566 -5.373 -11.082 1.00 90.69 1090 LEU A N 1
ATOM 9130 C CA . LEU A 1 1090 ? 2.056 -5.563 -9.719 1.00 90.69 1090 LEU A CA 1
ATOM 9131 C C . LEU A 1 1090 ? 2.474 -7.025 -9.496 1.00 90.69 1090 LEU A C 1
ATOM 9133 O O . LEU A 1 1090 ? 1.810 -7.941 -9.988 1.00 90.69 1090 LEU A O 1
ATOM 9137 N N . ASP A 1 1091 ? 3.527 -7.248 -8.713 1.00 86.50 1091 ASP A N 1
ATOM 9138 C CA . ASP A 1 1091 ? 3.928 -8.583 -8.259 1.00 86.50 1091 ASP A CA 1
ATOM 9139 C C . ASP A 1 1091 ? 3.075 -9.095 -7.073 1.00 86.50 1091 ASP A C 1
ATOM 9141 O O . ASP A 1 1091 ? 2.071 -8.491 -6.661 1.00 86.50 1091 ASP A O 1
ATOM 9145 N N . GLU A 1 1092 ? 3.431 -10.266 -6.537 1.00 76.31 1092 GLU A N 1
ATOM 9146 C CA . GLU A 1 1092 ? 2.723 -10.882 -5.407 1.00 76.31 1092 GLU A CA 1
ATOM 9147 C C . GLU A 1 1092 ? 2.732 -9.986 -4.161 1.00 76.31 1092 GLU A C 1
ATOM 9149 O O . GLU A 1 1092 ? 1.688 -9.835 -3.520 1.00 76.31 1092 GLU A O 1
ATOM 9154 N N . ASP A 1 1093 ? 3.841 -9.282 -3.928 1.00 75.56 1093 ASP A N 1
ATOM 9155 C CA . ASP A 1 1093 ? 4.057 -8.335 -2.829 1.00 75.56 1093 ASP A CA 1
ATOM 9156 C C . ASP A 1 1093 ? 3.506 -6.924 -3.124 1.00 75.56 1093 ASP A C 1
ATOM 9158 O O . ASP A 1 1093 ? 3.723 -5.978 -2.362 1.00 75.56 1093 ASP A O 1
ATOM 9162 N N . ASN A 1 1094 ? 2.753 -6.768 -4.218 1.00 79.81 1094 ASN A N 1
ATOM 9163 C CA . ASN A 1 1094 ? 2.200 -5.504 -4.697 1.00 79.81 1094 ASN A CA 1
ATOM 9164 C C . ASN A 1 1094 ? 3.266 -4.448 -5.065 1.00 79.81 1094 ASN A C 1
ATOM 9166 O O . ASN A 1 1094 ? 2.974 -3.249 -5.006 1.00 79.81 1094 ASN A O 1
ATOM 9170 N N . ASN A 1 1095 ? 4.482 -4.841 -5.435 1.00 77.00 1095 ASN A N 1
ATOM 9171 C CA . ASN A 1 1095 ? 5.497 -3.941 -5.986 1.00 77.00 1095 ASN A CA 1
ATOM 9172 C C . ASN A 1 1095 ? 5.406 -3.887 -7.514 1.00 77.00 1095 ASN A C 1
ATOM 9174 O O . ASN A 1 1095 ? 4.785 -4.740 -8.143 1.00 77.00 1095 ASN A O 1
ATOM 9178 N N . PHE A 1 1096 ? 6.010 -2.865 -8.114 1.00 73.50 1096 PHE A N 1
ATOM 9179 C CA . PHE A 1 1096 ? 6.083 -2.693 -9.563 1.00 73.50 1096 PHE A CA 1
ATOM 9180 C C . PHE A 1 1096 ? 7.402 -2.032 -9.952 1.00 73.50 1096 PHE A C 1
ATOM 9182 O O . PHE A 1 1096 ? 8.073 -1.426 -9.114 1.00 73.50 1096 PHE A O 1
ATOM 9189 N N . ASP A 1 1097 ? 7.765 -2.174 -11.222 1.00 73.56 1097 ASP A N 1
ATOM 9190 C CA . ASP A 1 1097 ? 8.980 -1.617 -11.802 1.00 73.56 1097 ASP A CA 1
ATOM 9191 C C . ASP A 1 1097 ? 8.606 -0.495 -12.775 1.00 73.56 1097 ASP A C 1
ATOM 9193 O O . ASP A 1 1097 ? 7.988 -0.750 -13.808 1.00 73.56 1097 ASP A O 1
ATOM 9197 N N . PHE A 1 1098 ? 8.969 0.746 -12.439 1.00 69.94 1098 PHE A N 1
ATOM 9198 C CA . PHE A 1 1098 ? 8.686 1.924 -13.266 1.00 69.94 1098 PHE A CA 1
ATOM 9199 C C . PHE A 1 1098 ? 9.343 1.858 -14.652 1.00 69.94 1098 PHE A C 1
ATOM 9201 O O . PHE A 1 1098 ? 8.850 2.494 -15.583 1.00 69.94 1098 PHE A O 1
ATOM 9208 N N . ASN A 1 1099 ? 10.404 1.061 -14.809 1.00 71.19 1099 ASN A N 1
ATOM 9209 C CA . ASN A 1 1099 ? 11.109 0.887 -16.078 1.00 71.19 1099 ASN A CA 1
ATOM 9210 C C . ASN A 1 1099 ? 10.543 -0.259 -16.927 1.00 71.19 1099 ASN A C 1
ATOM 9212 O O . ASN A 1 1099 ? 11.026 -0.505 -18.031 1.00 71.19 1099 ASN A O 1
ATOM 9216 N N . CYS A 1 1100 ? 9.531 -0.976 -16.429 1.00 75.31 1100 CYS A N 1
ATOM 9217 C CA . CYS A 1 1100 ? 8.911 -2.101 -17.120 1.00 75.31 1100 CYS A CA 1
ATOM 9218 C C . CYS A 1 1100 ? 7.400 -1.860 -17.293 1.00 75.31 1100 CYS A C 1
ATOM 9220 O O . CYS A 1 1100 ? 6.586 -2.500 -16.613 1.00 75.31 1100 CYS A O 1
ATOM 9222 N N . PRO A 1 1101 ? 6.999 -0.919 -18.174 1.00 85.94 1101 PRO A N 1
ATOM 9223 C CA . PRO A 1 1101 ? 5.596 -0.745 -18.520 1.00 85.94 1101 PRO A CA 1
ATOM 9224 C C . PRO A 1 1101 ? 5.042 -2.049 -19.102 1.00 85.94 1101 PRO A C 1
ATOM 9226 O O . PRO A 1 1101 ? 5.747 -2.837 -19.731 1.00 85.94 1101 PRO A O 1
ATOM 9229 N N . SER A 1 1102 ? 3.773 -2.315 -18.828 1.00 90.69 1102 SER A N 1
ATOM 9230 C CA . SER A 1 1102 ? 3.084 -3.533 -19.241 1.00 90.69 1102 SER A CA 1
ATOM 9231 C C . SER A 1 1102 ? 2.153 -3.227 -20.400 1.00 90.69 1102 SER A C 1
ATOM 9233 O O . SER A 1 1102 ? 1.438 -2.228 -20.368 1.00 90.69 1102 SER A O 1
ATOM 9235 N N . ASN A 1 1103 ? 2.122 -4.115 -21.393 1.00 91.75 1103 ASN A N 1
ATOM 9236 C CA . ASN A 1 1103 ? 1.212 -3.989 -22.523 1.00 91.75 1103 ASN A CA 1
ATOM 9237 C C . ASN A 1 1103 ? -0.250 -3.969 -22.023 1.00 91.75 1103 ASN A C 1
ATOM 9239 O O . ASN A 1 1103 ? -0.704 -4.980 -21.473 1.00 91.75 1103 ASN A O 1
ATOM 9243 N N . PRO A 1 1104 ? -1.010 -2.870 -22.217 1.00 91.94 1104 PRO A N 1
ATOM 9244 C CA . PRO A 1 1104 ? -2.391 -2.771 -21.744 1.00 91.94 1104 PRO A CA 1
ATOM 9245 C C . PRO A 1 1104 ? -3.307 -3.882 -22.280 1.00 91.94 1104 PRO A C 1
ATOM 9247 O O . PRO A 1 1104 ? -4.257 -4.273 -21.604 1.00 91.94 1104 PRO A O 1
ATOM 9250 N N . LEU A 1 1105 ? -3.005 -4.435 -23.461 1.00 91.69 1105 LEU A N 1
ATOM 9251 C CA . LEU A 1 1105 ? -3.792 -5.501 -24.096 1.00 91.69 1105 LEU A CA 1
ATOM 9252 C C . LEU A 1 1105 ? -3.673 -6.859 -23.386 1.00 91.69 1105 LEU A C 1
ATOM 9254 O O . LEU A 1 1105 ? -4.555 -7.708 -23.529 1.00 91.69 1105 LEU A O 1
ATOM 9258 N N . GLU A 1 1106 ? -2.606 -7.064 -22.611 1.00 90.94 1106 GLU A N 1
ATOM 9259 C CA . GLU A 1 1106 ? -2.321 -8.311 -21.885 1.00 90.94 1106 GLU A CA 1
ATOM 9260 C C . GLU A 1 1106 ? -2.789 -8.274 -20.421 1.00 90.94 1106 GLU A C 1
ATOM 9262 O O . GLU A 1 1106 ? -2.716 -9.273 -19.701 1.00 90.94 1106 GLU A O 1
ATOM 9267 N N . LEU A 1 1107 ? -3.261 -7.115 -19.960 1.00 92.25 1107 LEU A N 1
ATOM 9268 C CA . LEU A 1 1107 ? -3.719 -6.903 -18.593 1.00 92.25 1107 LEU A CA 1
ATOM 9269 C C . LEU A 1 1107 ? -5.218 -7.200 -18.436 1.00 92.25 1107 LEU A C 1
ATOM 9271 O O . LEU A 1 1107 ? -5.931 -7.571 -19.370 1.00 92.25 1107 LEU A O 1
ATOM 9275 N N . ASN A 1 1108 ? -5.718 -7.052 -17.207 1.00 91.00 1108 ASN A N 1
ATOM 9276 C CA . ASN A 1 1108 ? -7.134 -7.220 -16.906 1.00 91.00 1108 ASN A CA 1
ATOM 9277 C C . ASN A 1 1108 ? -7.986 -6.241 -17.744 1.00 91.00 1108 ASN A C 1
ATOM 9279 O O . ASN A 1 1108 ? -8.004 -5.036 -17.483 1.00 91.00 1108 ASN A O 1
ATOM 9283 N N . LYS A 1 1109 ? -8.716 -6.782 -18.731 1.00 92.12 1109 LYS A N 1
ATOM 9284 C CA . LYS A 1 1109 ? -9.500 -6.007 -19.709 1.00 92.12 1109 LYS A CA 1
ATOM 9285 C C . LYS A 1 1109 ? -10.524 -5.078 -19.068 1.00 92.12 1109 LYS A C 1
ATOM 9287 O O . LYS A 1 1109 ? -10.708 -3.961 -19.541 1.00 92.12 1109 LYS A O 1
ATOM 9292 N N . ARG A 1 1110 ? -11.182 -5.522 -17.994 1.00 93.00 1110 ARG A N 1
ATOM 9293 C CA . ARG A 1 1110 ? -12.154 -4.718 -17.243 1.00 93.00 1110 ARG A CA 1
ATOM 9294 C C . ARG A 1 1110 ? -11.481 -3.453 -16.708 1.00 93.00 1110 ARG A C 1
ATOM 9296 O O . ARG A 1 1110 ? -11.911 -2.357 -17.044 1.00 93.00 1110 ARG A O 1
ATOM 9303 N N . PHE A 1 1111 ? -10.378 -3.602 -15.975 1.00 95.31 1111 PHE A N 1
ATOM 9304 C CA . PHE A 1 1111 ? -9.676 -2.464 -15.381 1.00 95.31 1111 PHE A CA 1
ATOM 9305 C C . PHE A 1 1111 ? -9.109 -1.508 -16.439 1.00 95.31 1111 PHE A C 1
ATOM 9307 O O . PHE A 1 1111 ? -9.337 -0.302 -16.360 1.00 95.31 1111 PHE A O 1
ATOM 9314 N N . VAL A 1 1112 ? -8.408 -2.041 -17.448 1.00 95.38 1112 VAL A N 1
ATOM 9315 C CA . VAL A 1 1112 ? -7.814 -1.232 -18.527 1.00 95.38 1112 VAL A CA 1
ATOM 9316 C C . VAL A 1 1112 ? -8.892 -0.462 -19.276 1.00 95.38 1112 VAL A C 1
ATOM 9318 O O . VAL A 1 1112 ? -8.784 0.755 -19.410 1.00 95.38 1112 VAL A O 1
ATOM 9321 N N . SER A 1 1113 ? -9.966 -1.142 -19.691 1.00 94.88 1113 SER A N 1
ATOM 9322 C CA . SER A 1 1113 ? -11.014 -0.494 -20.477 1.00 94.88 1113 SER A CA 1
ATOM 9323 C C . SER A 1 1113 ? -11.757 0.591 -19.711 1.00 94.88 1113 SER A C 1
ATOM 9325 O O . SER A 1 1113 ? -12.070 1.642 -20.270 1.00 94.88 1113 SER A O 1
ATOM 9327 N N . SER A 1 1114 ? -12.002 0.376 -18.417 1.00 95.19 1114 SER A N 1
ATOM 9328 C CA . SER A 1 1114 ? -12.568 1.410 -17.562 1.00 95.19 1114 SER A CA 1
ATOM 9329 C C . SER A 1 1114 ? -11.640 2.620 -17.436 1.00 95.19 1114 SER A C 1
ATOM 9331 O O . SER A 1 1114 ? -12.114 3.746 -17.510 1.00 95.19 1114 SER A O 1
ATOM 9333 N N . MET A 1 1115 ? -10.330 2.420 -17.236 1.00 95.25 1115 MET A N 1
ATOM 9334 C CA . MET A 1 1115 ? -9.391 3.541 -17.091 1.00 95.25 1115 MET A CA 1
ATOM 9335 C C . MET A 1 1115 ? -9.282 4.351 -18.384 1.00 95.25 1115 MET A C 1
ATOM 9337 O O . MET A 1 1115 ? -9.381 5.573 -18.331 1.00 95.25 1115 MET A O 1
ATOM 9341 N N . CYS A 1 1116 ? -9.152 3.692 -19.537 1.00 93.25 1116 CYS A N 1
ATOM 9342 C CA . CYS A 1 1116 ? -9.134 4.360 -20.840 1.00 93.25 1116 CYS A CA 1
ATOM 9343 C C . CYS A 1 1116 ? -10.434 5.135 -21.097 1.00 93.25 1116 CYS A C 1
ATOM 9345 O O . CYS A 1 1116 ? -10.387 6.320 -21.423 1.00 93.25 1116 CYS A O 1
ATOM 9347 N N . GLY A 1 1117 ? -11.589 4.503 -20.860 1.00 92.44 1117 GLY A N 1
ATOM 9348 C CA . GLY A 1 1117 ? -12.891 5.148 -21.034 1.00 92.44 1117 GLY A CA 1
ATOM 9349 C C . GLY A 1 1117 ? -13.078 6.369 -20.132 1.00 92.44 1117 GLY A C 1
ATOM 9350 O O . GLY A 1 1117 ? -13.537 7.407 -20.598 1.00 92.44 1117 GLY A O 1
ATOM 9351 N N . LEU A 1 1118 ? -12.671 6.276 -18.862 1.00 91.75 1118 LEU A N 1
ATOM 9352 C CA . LEU A 1 1118 ? -12.758 7.401 -17.931 1.00 91.75 1118 LEU A CA 1
ATOM 9353 C C . LEU A 1 1118 ? -11.791 8.538 -18.283 1.00 91.75 1118 LEU A C 1
ATOM 9355 O O . LEU A 1 1118 ? -12.141 9.690 -18.064 1.00 91.75 1118 LEU A O 1
ATOM 9359 N N . VAL A 1 1119 ? -10.596 8.250 -18.813 1.00 91.06 1119 VAL A N 1
ATOM 9360 C CA . VAL A 1 1119 ? -9.676 9.305 -19.276 1.00 91.06 1119 VAL A CA 1
ATOM 9361 C C . VAL A 1 1119 ? -10.222 10.014 -20.507 1.00 91.06 1119 VAL A C 1
ATOM 9363 O O . VAL A 1 1119 ? -10.077 11.223 -20.604 1.00 91.06 1119 VAL A O 1
ATOM 9366 N N . LYS A 1 1120 ? -10.876 9.294 -21.422 1.00 87.00 1120 LYS A N 1
ATOM 9367 C CA . LYS A 1 1120 ? -11.516 9.896 -22.598 1.00 87.00 1120 LYS A CA 1
ATOM 9368 C C . LYS A 1 1120 ? -12.747 10.743 -22.263 1.00 87.00 1120 LYS A C 1
ATOM 9370 O O . LYS A 1 1120 ? -13.129 11.600 -23.052 1.00 87.00 1120 LYS A O 1
ATOM 9375 N N . GLU A 1 1121 ? -13.404 10.464 -21.141 1.00 87.38 1121 GLU A N 1
ATOM 9376 C CA . GLU A 1 1121 ? -14.531 11.269 -20.658 1.00 87.38 1121 GLU A CA 1
ATOM 9377 C C . GLU A 1 1121 ? -14.086 12.633 -20.095 1.00 87.38 1121 GLU A C 1
ATOM 9379 O O . GLU A 1 1121 ? -14.894 13.565 -20.071 1.00 87.38 1121 GLU A O 1
ATOM 9384 N N . LEU A 1 1122 ? -12.831 12.747 -19.634 1.00 84.56 1122 LEU A N 1
ATOM 9385 C CA . LEU A 1 1122 ? -12.235 14.010 -19.171 1.00 84.56 1122 LEU A CA 1
ATOM 9386 C C . LEU A 1 1122 ? -12.015 14.983 -20.320 1.00 84.56 1122 LEU A C 1
ATOM 9388 O O . LEU A 1 1122 ? -12.255 16.188 -20.062 1.00 84.56 1122 LEU A O 1
#

InterPro domains:
  IPR025406 Domain of unknown function DUF4132 [PF13569] (850-1030)

Sequence (1122 aa):
MGSIESHIKKVTNNKDISNEIRHTIEDYVYLKTDEVPERVHSIMNRNDFDAFINDLSKCRQDERESYKRLLILYIHNNYEYRENNTYNIIRFYYLDDSVKNGFLYYIFENKENIIGIHFFIDFLKCYNLIFKDLVKIDNKIKNSFNRFIEEIKNKTDDEIIDEYKDYQIYCPLYILSQLIIHTKDKNLAFKLLSIISKIENNENIIIRNILCSLFLIIDVSEEIKNKFLEILSNNKGSSALFMKDINVFYKSEYFIRYIIDINYTTSDNKYNNVTLTYTFINELLEILQKIFYLFKSNSQSIKLELIESLYNDDKDNFYNMYKLYQESVLLDYNNSNPQLKYNNMHFVDNCIDIYLLMSAFLFNKKENEIIDHNIVDRAVDFLCNFLDPLPECYDDYNDYKYLIHNIFEYHTYMLALLYDYNDKAKNFIKSTLYSYITINSFISARNYLYDKTVFNIVKEIFTLNDKVNIIDIYLTYYIYTNAIYSADNKKKTLLNIYNVIEIGNNYLEDIDKFINDDKFIKNISKDINFTIHFLNTLYNKESKIENYKLVLKLLETSKSKEIKKTCIKILEKSESKVKDDLIQKLDKAKGEFETSLKSIIRIWDMSRFNESFEFKNIEEINSHVDKYYNEGYEEKINKYSFIEKEISNVLLKDKKTLVPLKVMKYIFTEYIALKEINKLIDIEKIINHFDMEYFRNALSNIYNEFVNLKYPIELKNIYILYCLYMDDEAVLKLKNEVAYLTNNARGALAAHIVQCMALNGNKLVLVMLDSISLKYKNNQVKNAAKTALENVSSILGISRDELIDKIIPNFDFDSKGQKTLSYGGEAQRTFTISINNDFSLSIKDNQNDKTIKSLPAPNTKDDKDTASKAKKELTELKKSIKNTVENQIIRLKKVLLNGRKWSYKGFKEVFVDNPLMNIFAQKLIWGIYDDNNKLIESFRYTEDGSFNTVHDEEYIFKDELKDKKNITLIHPIELDNDILLKWKNQLSDYDIAQPIEQLNMIYELPEEKDINKNLEIVYHDNKVNPYALMKFAASLDMKRGEVLDAGTFFEYSLKDEIAKIMFVIHFNYLMVGYVQEEDVDIERAVFYKLDEDNNFDFNCPSNPLELNKRFVSSMCGLVKEL

Foldseek 3Di:
DVVVVVVVVVPPDDDDVLVVVVVVLVVVVCVVDVDDDVVVCQQEPPVLVSVVSVVLVVDDPVVNVVVSVVVVVVVVPDPDDRDHCVSLLVVLPPDLQPVPVSVVVVCVVCVVVLQFCVCVVVVVCSCCVPVVVVVVVDVSVVVNVVVVLVVLVPDALVVLDVVQDQASSLVSLQSLLVCCLQVLDVVSVVRSVVSCVVPVPPPSHLLLSNLVSLVSCCVSDVSSVVVSVVSLVVPLVSNLSNLVRVVVCVPPPVNVVVVVCVVPPDPDPPPPRPPPPDDCCCVVCVLVVLLVVLVPPLDLDSPLVSVVVSCVPDVVVVVVSLVSPVSSLVVDVPDDDPVVVVVCVVVVLSNLLVVLSVVLSVVQPDPDDDDDVVVVVVSLVVLCVVQVPPPVPQPPDPPCNSVVLSSVLNSLLSLLSCCVPDPSSVVVLLVCLLALSSVQSNLVNCCVRPVDQSLVSVVVSCVSHVPHALVSVLVSVLVVVVVPVVDDDPDDRSDDLVSNQVNCQVPVVRVVVQLPDPVNLVVQLVPLSSLLSVLCSCLPPSHPHLDCSSLLCCLQDHPDPSSVVSSLVSLLVNCVRCVVVLVVVLVVDDDPSNVSSLVSVVSVVLVVLDPPDADPDLVSLVVVLVSNPDPVLLVVVVVPVLLLVLQQQWAFPVNPHTRPSSSSSSLQSVLLPDPDQDDRSSNVNVCVGTDLVSVLRSLVSVVVVCVVVVNDVSRLSSLLVNLQRPDPVSLVVCVVVLVVCVVVVNNQSSLSNLLSNLNNVALVSLLVLLLLLQDPPDPSNNVSSVVSLCVVCVVVVHHSVLSVLVSPDLLPQALQQWDKAFQDFPVRWIWIWHQDLVRAIWIAGPVVRDIDPADDQDDPRGNNVSSVVSRVSVVVVRVSSVSSLVSVQLVLVVCLQQVFFAALVSCCSRQNRRNSNVSLQQQFKKFFADPVRATPFIWGQHPVGFTAGLVRDGDDDDPVRRPDRGMTGDALVNDDPVSLVSVVVVCVVVVRDHSYCRSVAFFAFDDPVQADPQLKRFDDPDWDQQVVVVVLLSSLVWDFDDQDPPQKGFKTWHQDVSQQKIKMWGWDIDHPPDRDPGTIDGTIMFMFGADPVRDTDPSDTDNLVPGDRSNSGNVVRSSVVD

Organism: NCBI:txid381802